Protein AF-A0A8H5HHV2-F1 (afdb_monomer_lite)

Structure (mmCIF, N/CA/C/O backbone):
data_AF-A0A8H5HHV2-F1
#
_entry.id   AF-A0A8H5HHV2-F1
#
loop_
_atom_site.group_PDB
_atom_site.id
_atom_site.type_symbol
_atom_site.label_atom_id
_atom_site.label_alt_id
_atom_site.label_comp_id
_atom_site.label_asym_id
_atom_site.label_entity_id
_atom_site.label_seq_id
_atom_site.pdbx_PDB_ins_code
_atom_site.Cartn_x
_atom_site.Cartn_y
_atom_site.Cartn_z
_atom_site.occupancy
_atom_site.B_iso_or_equiv
_atom_site.auth_seq_id
_atom_site.auth_comp_id
_atom_site.auth_asym_id
_atom_site.auth_atom_id
_atom_site.pdbx_PDB_model_num
ATOM 1 N N . MET A 1 1 ? 8.565 -45.798 31.309 1.00 40.72 1 MET A N 1
ATOM 2 C CA . MET A 1 1 ? 9.729 -45.161 31.965 1.00 40.72 1 MET A CA 1
ATOM 3 C C . MET A 1 1 ? 9.554 -43.667 31.812 1.00 40.72 1 MET A C 1
ATOM 5 O O . MET A 1 1 ? 9.226 -43.253 30.709 1.00 40.72 1 MET A O 1
ATOM 9 N N . SER A 1 2 ? 9.703 -42.883 32.877 1.00 43.25 2 SER A N 1
ATOM 10 C CA . SER A 1 2 ? 9.608 -41.423 32.779 1.00 43.25 2 SER A CA 1
ATOM 11 C C . SER A 1 2 ? 10.854 -40.890 32.076 1.00 43.25 2 SER A C 1
ATOM 13 O O . SER A 1 2 ? 11.963 -41.105 32.559 1.00 43.25 2 SER A O 1
ATOM 15 N N . SER A 1 3 ? 10.687 -40.234 30.930 1.00 54.88 3 SER A N 1
ATOM 16 C CA . SER A 1 3 ? 11.773 -39.514 30.270 1.00 54.88 3 SER A CA 1
ATOM 17 C C . SER A 1 3 ? 12.154 -38.304 31.120 1.00 54.88 3 SER A C 1
ATOM 19 O O . SER A 1 3 ? 11.326 -37.414 31.320 1.00 54.88 3 SER A O 1
ATOM 21 N N . ASN A 1 4 ? 13.395 -38.261 31.607 1.00 52.12 4 ASN A N 1
ATOM 22 C CA . ASN A 1 4 ? 13.948 -37.071 32.248 1.00 52.12 4 ASN A CA 1
ATOM 23 C C . ASN A 1 4 ? 14.129 -35.984 31.181 1.00 52.12 4 ASN A C 1
ATOM 25 O O . ASN A 1 4 ? 15.183 -35.909 30.556 1.00 52.12 4 ASN A O 1
ATOM 29 N N . THR A 1 5 ? 13.097 -35.170 30.954 1.00 78.81 5 THR A N 1
ATOM 30 C CA . THR A 1 5 ? 13.214 -33.949 30.149 1.00 78.81 5 THR A CA 1
ATOM 31 C C . THR A 1 5 ? 14.267 -33.056 30.786 1.00 78.81 5 THR A C 1
ATOM 33 O O . THR A 1 5 ? 14.165 -32.743 31.976 1.00 78.81 5 THR A O 1
ATOM 36 N N . THR A 1 6 ? 15.273 -32.661 30.016 1.00 93.12 6 THR A N 1
ATOM 37 C CA . THR A 1 6 ? 16.315 -31.750 30.482 1.00 93.12 6 THR A CA 1
ATOM 38 C C . THR A 1 6 ? 15.726 -30.368 30.770 1.00 93.12 6 THR A C 1
ATOM 40 O O . THR A 1 6 ? 14.624 -30.028 30.326 1.00 93.12 6 THR A O 1
ATOM 43 N N . LEU A 1 7 ? 16.465 -29.547 31.522 1.00 94.75 7 LEU A N 1
ATOM 44 C CA . LEU A 1 7 ? 16.077 -28.155 31.745 1.00 94.75 7 LEU A CA 1
ATOM 45 C C . LEU A 1 7 ? 15.970 -27.395 30.410 1.00 94.75 7 LEU A C 1
ATOM 47 O O . LEU A 1 7 ? 15.034 -26.621 30.222 1.00 94.75 7 LEU A O 1
ATOM 51 N N . PHE A 1 8 ? 16.872 -27.695 29.471 1.00 96.31 8 PHE A N 1
ATOM 52 C CA . PHE A 1 8 ? 16.849 -27.174 28.109 1.00 96.31 8 PHE A CA 1
ATOM 53 C C . PHE A 1 8 ? 15.566 -27.567 27.356 1.00 96.31 8 PHE A C 1
ATOM 55 O O . PHE A 1 8 ? 14.866 -26.675 26.891 1.00 96.31 8 PHE A O 1
ATOM 62 N N . ASP A 1 9 ? 15.174 -28.850 27.333 1.00 96.12 9 ASP A N 1
ATOM 63 C CA . ASP A 1 9 ? 13.928 -29.296 26.667 1.00 96.12 9 ASP A CA 1
ATOM 64 C C . ASP A 1 9 ? 12.669 -28.614 27.233 1.00 96.12 9 ASP A C 1
ATOM 66 O O . ASP A 1 9 ? 11.657 -28.471 26.545 1.00 96.12 9 ASP A O 1
ATOM 70 N N . SER A 1 10 ? 12.704 -28.262 28.523 1.00 96.69 10 SER A N 1
ATOM 71 C CA . SER A 1 10 ? 11.611 -27.579 29.218 1.00 96.69 10 SER A CA 1
ATOM 72 C C . SER A 1 10 ? 11.512 -26.113 28.798 1.00 96.69 10 SER A C 1
ATOM 74 O O . SER A 1 10 ? 10.431 -25.652 28.451 1.00 96.69 10 SER A O 1
ATOM 76 N N . LEU A 1 11 ? 12.646 -25.404 28.759 1.00 96.75 11 LEU A N 1
ATOM 77 C CA . LEU A 1 11 ? 12.704 -23.988 28.386 1.00 96.75 11 LEU A CA 1
ATOM 78 C C . LEU A 1 11 ? 12.550 -23.780 26.871 1.00 96.75 11 LEU A C 1
ATOM 80 O O . LEU A 1 11 ? 11.895 -22.831 26.454 1.00 96.75 11 LEU A O 1
ATOM 84 N N . GLN A 1 12 ? 13.066 -24.688 26.037 1.00 96.62 12 GLN A N 1
ATOM 85 C CA . GLN A 1 12 ? 12.875 -24.642 24.583 1.00 96.62 12 GLN A CA 1
ATOM 86 C C . GLN A 1 12 ? 11.387 -24.755 24.209 1.00 96.62 12 GLN A C 1
ATOM 88 O O . GLN A 1 12 ? 10.926 -24.054 23.315 1.00 96.62 12 GLN A O 1
ATOM 93 N N . ARG A 1 13 ? 10.609 -25.569 24.938 1.00 96.06 13 ARG A N 1
ATOM 94 C CA . ARG A 1 13 ? 9.141 -25.640 24.798 1.00 96.06 13 ARG A CA 1
ATOM 95 C C . ARG A 1 13 ? 8.378 -24.475 25.443 1.00 96.06 13 ARG A C 1
ATOM 97 O O . ARG A 1 13 ? 7.168 -24.397 25.263 1.00 96.06 13 ARG A O 1
ATOM 104 N N . GLU A 1 14 ? 9.049 -23.610 26.202 1.00 96.81 14 GLU A N 1
ATOM 105 C CA . GLU A 1 14 ? 8.448 -22.457 26.891 1.00 96.81 14 GLU A CA 1
ATOM 106 C C . GLU A 1 14 ? 8.729 -21.130 26.150 1.00 96.81 14 GLU A C 1
ATOM 108 O O . GLU A 1 14 ? 7.919 -20.214 26.247 1.00 96.81 14 GLU A O 1
ATOM 113 N N . PHE A 1 15 ? 9.832 -21.033 25.386 1.00 96.88 15 PHE A N 1
ATOM 114 C CA . PHE A 1 15 ? 10.319 -19.769 24.795 1.00 96.88 15 PHE A CA 1
ATOM 115 C C . PHE A 1 15 ? 10.687 -19.801 23.295 1.00 96.88 15 PHE A C 1
ATOM 117 O O . PHE A 1 15 ? 11.024 -18.753 22.741 1.00 96.88 15 PHE A O 1
ATOM 124 N N . CYS A 1 16 ? 10.620 -20.949 22.615 1.00 93.38 16 CYS A N 1
ATOM 125 C CA . CYS A 1 16 ? 10.738 -21.029 21.151 1.00 93.38 16 CYS A CA 1
ATOM 126 C C . CYS A 1 16 ? 9.335 -21.200 20.525 1.00 93.38 16 CYS A C 1
ATOM 128 O O . CYS A 1 16 ? 8.526 -21.930 21.100 1.00 93.38 16 CYS A O 1
ATOM 130 N N . PRO A 1 17 ? 9.023 -20.594 19.359 1.00 88.81 17 PRO A N 1
ATOM 131 C CA . PRO A 1 17 ? 9.924 -19.884 18.443 1.00 88.81 17 PRO A CA 1
ATOM 132 C C . PRO A 1 17 ? 10.346 -18.421 18.746 1.00 88.81 17 PRO A C 1
ATOM 134 O O . PRO A 1 17 ? 11.294 -18.012 18.079 1.00 88.81 17 PRO A O 1
ATOM 137 N N . PRO A 1 18 ? 9.769 -17.627 19.684 1.00 88.88 18 PRO A N 1
ATOM 138 C CA . PRO A 1 18 ? 10.174 -16.219 19.873 1.00 88.88 18 PRO A CA 1
ATOM 139 C C . PRO A 1 18 ? 11.671 -15.980 20.123 1.00 88.88 18 PRO A C 1
ATOM 141 O O . PRO A 1 18 ? 12.207 -14.944 19.731 1.00 88.88 18 PRO A O 1
ATOM 144 N N . LEU A 1 19 ? 12.360 -16.930 20.763 1.00 93.50 19 LEU A N 1
ATOM 145 C CA . LEU A 1 19 ? 13.810 -16.909 20.960 1.00 93.50 19 LEU A CA 1
ATOM 146 C C . LEU A 1 19 ? 14.481 -18.107 20.283 1.00 93.50 19 LEU A C 1
ATOM 148 O O . LEU A 1 19 ? 13.958 -19.222 20.301 1.00 93.50 19 LEU A O 1
ATOM 152 N N . ASP A 1 20 ? 15.687 -17.900 19.751 1.00 95.25 20 ASP A N 1
ATOM 153 C CA . ASP A 1 20 ? 16.501 -18.992 19.218 1.00 95.25 20 ASP A CA 1
ATOM 154 C C . ASP A 1 20 ? 16.976 -19.931 20.343 1.00 95.25 20 ASP A C 1
ATOM 156 O O . ASP A 1 20 ? 17.550 -19.519 21.355 1.00 95.25 20 ASP A O 1
ATOM 160 N N . SER A 1 21 ? 16.802 -21.228 20.101 1.00 95.62 21 SER A N 1
ATOM 161 C CA . SER A 1 21 ? 17.436 -22.336 20.813 1.00 95.62 21 SER A CA 1
ATOM 162 C C . SER A 1 21 ? 18.928 -22.131 21.133 1.00 95.62 21 SER A C 1
ATOM 164 O O . SER A 1 21 ? 19.369 -22.530 22.212 1.00 95.62 21 SER A O 1
ATOM 166 N N . SER A 1 22 ? 19.707 -21.485 20.253 1.00 93.94 22 SER A N 1
ATOM 167 C CA . SER A 1 22 ? 21.133 -21.216 20.487 1.00 93.94 22 SER A CA 1
ATOM 168 C C . SER A 1 22 ? 21.368 -20.179 21.595 1.00 93.94 22 SER A C 1
ATOM 170 O O . SER A 1 22 ? 22.299 -20.328 22.390 1.00 93.94 22 SER A O 1
ATOM 172 N N . LEU A 1 23 ? 20.481 -19.184 21.719 1.00 95.81 23 LEU A N 1
ATOM 173 C CA . LEU A 1 23 ? 20.506 -18.192 22.795 1.00 95.81 23 LEU A CA 1
ATOM 174 C C . LEU A 1 23 ? 20.124 -18.832 24.135 1.00 95.81 23 LEU A C 1
ATOM 176 O O . LEU A 1 23 ? 20.791 -18.582 25.139 1.00 95.81 23 LEU A O 1
ATOM 180 N N . LEU A 1 24 ? 19.109 -19.708 24.147 1.00 96.81 24 LEU A N 1
ATOM 181 C CA . LEU A 1 24 ? 18.786 -20.515 25.329 1.00 96.81 24 LEU A CA 1
ATOM 182 C C . LEU A 1 24 ? 19.975 -21.390 25.750 1.00 96.81 24 LEU A C 1
ATOM 184 O O . LEU A 1 24 ? 20.299 -21.438 26.934 1.00 96.81 24 LEU A O 1
ATOM 188 N N . ALA A 1 25 ? 20.641 -22.056 24.802 1.00 95.81 25 ALA A N 1
ATOM 189 C CA . ALA A 1 25 ? 21.790 -22.912 25.090 1.00 95.81 25 ALA A CA 1
ATOM 190 C C . ALA A 1 25 ? 22.965 -22.119 25.689 1.00 95.81 25 ALA A C 1
ATOM 192 O O . ALA A 1 25 ? 23.579 -22.577 26.650 1.00 95.81 25 ALA A O 1
ATOM 193 N N . ALA A 1 26 ? 23.245 -20.917 25.171 1.00 96.06 26 ALA A N 1
ATOM 194 C CA . ALA A 1 26 ? 24.283 -20.035 25.704 1.00 96.06 26 ALA A CA 1
ATOM 195 C C . ALA A 1 26 ? 23.963 -19.554 27.132 1.00 96.06 26 ALA A C 1
ATOM 197 O O . ALA A 1 26 ? 24.782 -19.723 28.033 1.00 96.06 26 ALA A O 1
ATOM 198 N N . LEU A 1 27 ? 22.753 -19.030 27.364 1.00 96.75 27 LEU A N 1
ATOM 199 C CA . LEU A 1 27 ? 22.321 -18.550 28.685 1.00 96.75 27 LEU A CA 1
ATOM 200 C C . LEU A 1 27 ? 22.264 -19.669 29.737 1.00 96.75 27 LEU A C 1
ATOM 202 O O . LEU A 1 27 ? 22.476 -19.419 30.923 1.00 96.75 27 LEU A O 1
ATOM 206 N N . LEU A 1 28 ? 21.980 -20.903 29.315 1.00 96.69 28 LEU A N 1
ATOM 207 C CA . LEU A 1 28 ? 21.966 -22.069 30.193 1.00 96.69 28 LEU A CA 1
ATOM 208 C C . LEU A 1 28 ? 23.393 -22.558 30.496 1.00 96.69 28 LEU A C 1
ATOM 210 O O . LEU A 1 28 ? 23.693 -22.840 31.653 1.00 96.69 28 LEU A O 1
ATOM 214 N N . ALA A 1 29 ? 24.303 -22.549 29.515 1.00 95.38 29 ALA A N 1
ATOM 215 C CA . ALA A 1 29 ? 25.720 -22.861 29.722 1.00 95.38 29 ALA A CA 1
ATOM 216 C C . ALA A 1 29 ? 26.430 -21.862 30.661 1.00 95.38 29 ALA A C 1
ATOM 218 O O . ALA A 1 29 ? 27.245 -22.281 31.486 1.00 95.38 29 ALA A O 1
ATOM 219 N N . ASP A 1 30 ? 26.079 -20.572 30.597 1.00 95.56 30 ASP A N 1
ATOM 220 C CA . ASP A 1 30 ? 26.558 -19.525 31.520 1.00 95.56 30 ASP A CA 1
ATOM 221 C C . ASP A 1 30 ? 26.060 -19.718 32.970 1.00 95.56 30 ASP A C 1
ATOM 223 O O . ASP A 1 30 ? 26.659 -19.189 33.908 1.00 95.56 30 ASP A O 1
ATOM 227 N N . LEU A 1 31 ? 24.975 -20.476 33.180 1.00 95.25 31 LEU A N 1
ATOM 228 C CA . LEU A 1 31 ? 24.437 -20.811 34.507 1.00 95.25 31 LEU A CA 1
ATOM 229 C C . LEU A 1 31 ? 24.874 -22.191 35.012 1.00 95.25 31 LEU A C 1
ATOM 231 O O . LEU A 1 31 ? 24.926 -22.399 36.226 1.00 95.25 31 LEU A O 1
ATOM 235 N N . GLU A 1 32 ? 25.193 -23.113 34.102 1.00 95.69 32 GLU A N 1
ATOM 236 C CA . GLU A 1 32 ? 25.788 -24.416 34.414 1.00 95.69 32 GLU A CA 1
ATOM 237 C C . GLU A 1 32 ? 27.311 -24.347 34.629 1.00 95.69 32 GLU A C 1
ATOM 239 O O . GLU A 1 32 ? 27.892 -25.309 35.124 1.00 95.69 32 GLU A O 1
ATOM 244 N N . SER A 1 33 ? 27.966 -23.222 34.318 1.00 94.88 33 SER A N 1
ATOM 245 C CA . SER A 1 33 ? 29.416 -23.028 34.477 1.00 94.88 33 SER A CA 1
ATOM 246 C C . SER A 1 33 ? 29.751 -22.045 35.602 1.00 94.88 33 SER A C 1
ATOM 248 O O . SER A 1 33 ? 29.230 -20.933 35.641 1.00 94.88 33 SER A O 1
ATOM 250 N N . ASP A 1 34 ? 30.677 -22.400 36.497 1.00 91.56 34 ASP A N 1
ATOM 251 C CA . ASP A 1 34 ? 31.247 -21.428 37.439 1.00 91.56 34 ASP A CA 1
ATOM 252 C C . ASP A 1 34 ? 32.369 -20.571 36.817 1.00 91.56 34 ASP A C 1
ATOM 254 O O . ASP A 1 34 ? 32.864 -20.827 35.718 1.00 91.56 34 ASP A O 1
ATOM 258 N N . ALA A 1 35 ? 32.831 -19.555 37.554 1.00 88.88 35 ALA A N 1
ATOM 259 C CA . ALA A 1 35 ? 33.922 -18.667 37.131 1.00 88.88 35 ALA A CA 1
ATOM 260 C C . ALA A 1 35 ? 35.310 -19.355 37.040 1.00 88.88 35 ALA A C 1
ATOM 262 O O . ALA A 1 35 ? 36.331 -18.682 36.865 1.00 88.88 35 ALA A O 1
ATOM 263 N N . GLN A 1 36 ? 35.370 -20.675 37.221 1.00 90.19 36 GLN A N 1
ATOM 264 C CA . GLN A 1 36 ? 36.539 -21.538 37.067 1.00 90.19 36 GLN A CA 1
ATOM 265 C C . GLN A 1 36 ? 36.318 -22.627 35.989 1.00 90.19 36 GLN A C 1
ATOM 267 O O . GLN A 1 36 ? 37.250 -23.377 35.702 1.00 90.19 36 GLN A O 1
ATOM 272 N N . GLY A 1 37 ? 35.137 -22.688 35.357 1.00 88.31 37 GLY A N 1
ATOM 273 C CA . GLY A 1 37 ? 34.774 -23.665 34.327 1.00 88.31 37 GLY A CA 1
ATOM 274 C C . GLY A 1 37 ? 34.293 -25.021 34.857 1.00 88.31 37 GLY A C 1
ATOM 275 O O . GLY A 1 37 ? 34.270 -25.988 34.096 1.00 88.31 37 GLY A O 1
ATOM 276 N N . ASN A 1 38 ? 33.933 -25.131 36.141 1.00 91.44 38 ASN A N 1
ATOM 277 C CA . ASN A 1 38 ? 33.337 -26.351 36.690 1.00 91.44 38 ASN A CA 1
ATOM 278 C C . ASN A 1 38 ? 31.828 -26.389 36.421 1.00 91.44 38 ASN A C 1
ATOM 280 O O . ASN A 1 38 ? 31.151 -25.367 36.537 1.00 91.44 38 ASN A O 1
ATOM 284 N N . VAL A 1 39 ? 31.300 -27.586 36.148 1.00 93.31 39 VAL A N 1
ATOM 285 C CA . VAL A 1 39 ? 29.857 -27.799 35.973 1.00 93.31 39 VAL A CA 1
ATOM 286 C C . VAL A 1 39 ? 29.149 -27.738 37.330 1.00 93.31 39 VAL A C 1
ATOM 288 O O . VAL A 1 39 ? 29.390 -28.578 38.202 1.00 93.31 39 VAL A O 1
ATOM 291 N N . ILE A 1 40 ? 28.258 -26.764 37.501 1.00 95.38 40 ILE A N 1
ATOM 292 C CA . ILE A 1 40 ? 27.390 -26.583 38.667 1.00 95.38 40 ILE A CA 1
ATOM 293 C C . ILE A 1 40 ? 25.935 -26.798 38.245 1.00 95.38 40 ILE A C 1
ATOM 295 O O . ILE A 1 40 ? 25.490 -26.295 37.222 1.00 95.38 40 ILE A O 1
ATOM 299 N N . VAL A 1 41 ? 25.160 -27.518 39.062 1.00 95.06 41 VAL A N 1
ATOM 300 C CA . VAL A 1 41 ? 23.707 -27.636 38.861 1.00 95.06 41 VAL A CA 1
ATOM 301 C C . VAL A 1 41 ? 23.048 -26.291 39.208 1.00 95.06 41 VAL A C 1
ATOM 303 O O . VAL A 1 41 ? 23.170 -25.870 40.366 1.00 95.06 41 VAL A O 1
ATOM 306 N N . PRO A 1 42 ? 22.336 -25.620 38.279 1.00 95.69 42 PRO A N 1
ATOM 307 C CA . PRO A 1 42 ? 21.739 -24.314 38.537 1.00 95.69 42 PRO A CA 1
ATOM 308 C C . PRO A 1 42 ? 20.755 -24.369 39.707 1.00 95.69 42 PRO A C 1
ATOM 310 O O . PRO A 1 42 ? 19.912 -25.266 39.795 1.00 95.69 42 PRO A O 1
ATOM 313 N N . THR A 1 43 ? 20.838 -23.407 40.628 1.00 96.44 43 THR A N 1
ATOM 314 C CA . THR A 1 43 ? 19.876 -23.353 41.736 1.00 96.44 43 THR A CA 1
ATOM 315 C C . THR A 1 43 ? 18.485 -22.970 41.216 1.00 96.44 43 THR A C 1
ATOM 317 O O . THR A 1 43 ? 18.394 -22.195 40.263 1.00 96.44 43 THR A O 1
ATOM 320 N N . PRO A 1 44 ? 17.379 -23.414 41.851 1.00 95.94 44 PRO A N 1
ATOM 321 C CA . PRO A 1 44 ? 16.028 -23.079 41.391 1.00 95.94 44 PRO A CA 1
ATOM 322 C C . PRO A 1 44 ? 15.789 -21.575 41.197 1.00 95.94 44 PRO A C 1
ATOM 324 O O . PRO A 1 44 ? 15.126 -21.183 40.249 1.00 95.94 44 PRO A O 1
ATOM 327 N N . ARG A 1 45 ? 16.418 -20.722 42.020 1.00 94.44 45 ARG A N 1
ATOM 328 C CA . ARG A 1 45 ? 16.350 -19.261 41.852 1.00 94.44 45 ARG A CA 1
ATOM 329 C C . ARG A 1 45 ? 17.009 -18.770 40.567 1.00 94.44 45 ARG A C 1
ATOM 331 O O . ARG A 1 45 ? 16.430 -17.926 39.910 1.00 94.44 45 ARG A O 1
ATOM 338 N N . GLN A 1 46 ? 18.165 -19.316 40.185 1.00 95.06 46 GLN A N 1
ATOM 339 C CA . GLN A 1 46 ? 18.800 -18.979 38.904 1.00 95.06 46 GLN A CA 1
ATOM 340 C C . GLN A 1 46 ? 17.940 -19.424 37.714 1.00 95.06 46 GLN A C 1
ATOM 342 O O . GLN A 1 46 ? 17.934 -18.753 36.690 1.00 95.06 46 GLN A O 1
ATOM 347 N N . ILE A 1 47 ? 17.193 -20.524 37.854 1.00 97.06 47 ILE A N 1
ATOM 348 C CA . ILE A 1 47 ? 16.246 -21.000 36.834 1.00 97.06 47 ILE A CA 1
ATOM 349 C C . ILE A 1 47 ? 15.027 -20.065 36.742 1.00 97.06 47 ILE A C 1
ATOM 351 O O . ILE A 1 47 ? 14.584 -19.744 35.641 1.00 97.06 47 ILE A O 1
ATOM 355 N N . ASP A 1 48 ? 14.507 -19.590 37.875 1.00 96.38 48 ASP A N 1
ATOM 356 C CA . ASP A 1 48 ? 13.406 -18.619 37.912 1.00 96.38 48 ASP A CA 1
ATOM 357 C C . ASP A 1 48 ? 13.846 -17.232 37.390 1.00 96.38 48 ASP A C 1
ATOM 359 O O . ASP A 1 48 ? 13.134 -16.615 36.599 1.00 96.38 48 ASP A O 1
ATOM 363 N N . ASP A 1 49 ? 15.045 -16.765 37.757 1.00 96.06 49 ASP A N 1
ATOM 364 C CA . ASP A 1 49 ? 15.653 -15.526 37.247 1.00 96.06 49 ASP A CA 1
ATOM 365 C C . ASP A 1 49 ? 15.940 -15.623 35.728 1.00 96.06 49 ASP A C 1
ATOM 367 O O . ASP A 1 49 ? 15.698 -14.666 34.982 1.00 96.06 49 ASP A O 1
ATOM 371 N N . LEU A 1 50 ? 16.381 -16.792 35.236 1.00 97.31 50 LEU A N 1
ATOM 372 C CA . LEU A 1 50 ? 16.508 -17.082 33.801 1.00 97.31 50 LEU A CA 1
ATOM 373 C C . LEU A 1 50 ? 15.148 -17.006 33.098 1.00 97.31 50 LEU A C 1
ATOM 375 O O . LEU A 1 50 ? 15.045 -16.333 32.078 1.00 97.31 50 LEU A O 1
ATOM 379 N N . ARG A 1 51 ? 14.095 -17.632 33.643 1.00 97.62 51 ARG A N 1
ATOM 380 C CA . ARG A 1 51 ? 12.735 -17.544 33.080 1.00 97.62 51 ARG A CA 1
ATOM 381 C C . ARG A 1 51 ? 12.238 -16.110 32.976 1.00 97.62 51 ARG A C 1
ATOM 383 O O . ARG A 1 51 ? 11.666 -15.755 31.954 1.00 97.62 51 ARG A O 1
ATOM 390 N N . ILE A 1 52 ? 12.459 -15.286 34.001 1.00 97.12 52 ILE A N 1
ATOM 391 C CA . ILE A 1 52 ? 12.094 -13.860 33.968 1.00 97.12 52 ILE A CA 1
ATOM 392 C C . ILE A 1 52 ? 12.838 -13.145 32.830 1.00 97.12 52 ILE A C 1
ATOM 394 O O . ILE A 1 52 ? 12.234 -12.370 32.092 1.00 97.12 52 ILE A O 1
ATOM 398 N N . THR A 1 53 ? 14.126 -13.449 32.648 1.00 96.69 53 THR A N 1
ATOM 399 C CA . THR A 1 53 ? 14.958 -12.875 31.578 1.00 96.69 53 THR A CA 1
ATOM 400 C C . THR A 1 53 ? 14.494 -13.328 30.187 1.00 96.69 53 THR A C 1
ATOM 402 O O . THR A 1 53 ? 14.393 -12.508 29.279 1.00 96.69 53 THR A O 1
ATOM 405 N N . LEU A 1 54 ? 14.147 -14.608 30.016 1.00 97.19 54 LEU A N 1
ATOM 406 C CA . LEU A 1 54 ? 13.607 -15.150 28.763 1.00 97.19 54 LEU A CA 1
ATOM 407 C C . LEU A 1 54 ? 12.203 -14.602 28.448 1.00 97.19 54 LEU A C 1
ATOM 409 O O . LEU A 1 54 ? 11.916 -14.325 27.287 1.00 97.19 54 LEU A O 1
ATOM 413 N N . TRP A 1 55 ? 11.354 -14.360 29.454 1.00 97.31 55 TRP A N 1
ATOM 414 C CA . TRP A 1 55 ? 10.065 -13.664 29.291 1.00 97.31 55 TRP A CA 1
ATOM 415 C C . TRP A 1 55 ? 10.229 -12.211 28.823 1.00 97.31 55 TRP A C 1
ATOM 417 O O . TRP A 1 55 ? 9.479 -11.752 27.967 1.00 97.31 55 TRP A O 1
ATOM 427 N N . GLU A 1 56 ? 11.210 -11.476 29.357 1.00 96.06 56 GLU A N 1
ATOM 428 C CA . GLU A 1 56 ? 11.469 -10.092 28.937 1.00 96.06 56 GLU A CA 1
ATOM 429 C C . GLU A 1 56 ? 12.105 -10.024 27.535 1.00 96.06 56 GLU A C 1
ATOM 431 O O . GLU A 1 56 ? 11.784 -9.119 26.766 1.00 96.06 56 GLU A O 1
ATOM 436 N N . LEU A 1 57 ? 12.941 -11.003 27.165 1.00 94.69 57 LEU A N 1
ATOM 437 C CA . LEU A 1 57 ? 13.520 -11.113 25.821 1.00 94.69 57 LEU A CA 1
ATOM 438 C C . LEU A 1 57 ? 12.500 -11.562 24.763 1.00 94.69 57 LEU A C 1
ATOM 440 O O . LEU A 1 57 ? 12.463 -10.968 23.690 1.00 94.69 57 LEU A O 1
ATOM 444 N N . SER A 1 58 ? 11.663 -12.567 25.048 1.00 96.06 58 SER A N 1
ATOM 445 C CA . SER A 1 58 ? 10.611 -13.020 24.117 1.00 96.06 58 SER A CA 1
ATOM 446 C C . SER A 1 58 ? 9.580 -11.920 23.873 1.00 96.06 58 SER A C 1
ATOM 448 O O . SER A 1 58 ? 9.319 -11.593 22.723 1.00 96.06 58 SER A O 1
ATOM 450 N N . SER A 1 59 ? 9.120 -11.228 24.922 1.00 93.25 59 SER A N 1
ATOM 451 C CA . SER A 1 59 ? 8.224 -10.073 24.768 1.00 93.25 59 SER A CA 1
ATOM 452 C C . SER A 1 59 ? 8.823 -8.941 23.919 1.00 93.25 59 SER A C 1
ATOM 454 O O . SER A 1 59 ? 8.072 -8.234 23.252 1.00 93.25 59 SER A O 1
ATOM 456 N N . GLN A 1 60 ? 10.148 -8.743 23.933 1.00 91.94 60 GLN A N 1
ATOM 457 C CA . GLN A 1 60 ? 10.822 -7.769 23.060 1.00 91.94 60 GLN A CA 1
ATOM 458 C C . GLN A 1 60 ? 10.979 -8.285 21.625 1.00 91.94 60 GLN A C 1
ATOM 460 O O . GLN A 1 60 ? 10.851 -7.502 20.683 1.00 91.94 60 GLN A O 1
ATOM 465 N N . ALA A 1 61 ? 11.227 -9.586 21.446 1.00 89.38 61 ALA A N 1
ATOM 466 C CA . ALA A 1 61 ? 11.244 -10.220 20.132 1.00 89.38 61 ALA A CA 1
ATOM 467 C C . ALA A 1 61 ? 9.860 -10.112 19.469 1.00 89.38 61 ALA A C 1
ATOM 469 O O . ALA A 1 61 ? 9.769 -9.591 18.360 1.00 89.38 61 ALA A O 1
ATOM 470 N N . ASP A 1 62 ? 8.788 -10.462 20.180 1.00 87.44 62 ASP A N 1
ATOM 471 C CA . ASP A 1 62 ? 7.405 -10.358 19.704 1.00 87.44 62 ASP A CA 1
ATOM 472 C C . ASP A 1 62 ? 7.026 -8.908 19.341 1.00 87.44 62 ASP A C 1
ATOM 474 O O . ASP A 1 62 ? 6.489 -8.662 18.261 1.00 87.44 62 ASP A O 1
ATOM 478 N N . GLU A 1 63 ? 7.354 -7.916 20.187 1.00 81.38 63 GLU A N 1
ATOM 479 C CA . GLU A 1 63 ? 7.131 -6.495 19.861 1.00 81.38 63 GLU A CA 1
ATOM 480 C C . GLU A 1 63 ? 7.929 -6.043 18.623 1.00 81.38 63 GLU A C 1
ATOM 482 O O . GLU A 1 63 ? 7.399 -5.300 17.792 1.00 81.38 63 GLU A O 1
ATOM 487 N N . SER A 1 64 ? 9.177 -6.501 18.457 1.00 77.31 64 SER A N 1
ATOM 488 C CA . SER A 1 64 ? 9.974 -6.187 17.263 1.00 77.31 64 SER A CA 1
ATOM 489 C C . SER A 1 64 ? 9.417 -6.839 15.996 1.00 77.31 64 SER A C 1
ATOM 491 O O . SER A 1 64 ? 9.256 -6.145 14.994 1.00 77.31 64 SER A O 1
ATOM 493 N N . GLN A 1 65 ? 9.028 -8.117 16.050 1.00 75.25 65 GLN A N 1
ATOM 494 C CA . GLN A 1 65 ? 8.443 -8.817 14.909 1.00 75.25 65 GLN A CA 1
ATOM 495 C C . GLN A 1 65 ? 7.097 -8.207 14.531 1.00 75.25 65 GLN A C 1
ATOM 497 O O . GLN A 1 65 ? 6.871 -7.956 13.356 1.00 75.25 65 GLN A O 1
ATOM 502 N N . LEU A 1 66 ? 6.226 -7.870 15.486 1.00 66.56 66 LEU A N 1
ATOM 503 C CA . LEU A 1 66 ? 4.967 -7.176 15.189 1.00 66.56 66 LEU A CA 1
ATOM 504 C C . LEU A 1 66 ? 5.193 -5.779 14.586 1.00 66.56 66 LEU A C 1
ATOM 506 O O . LEU A 1 66 ? 4.412 -5.346 13.734 1.00 66.56 66 LEU A O 1
ATOM 510 N N . SER A 1 67 ? 6.267 -5.081 14.972 1.00 60.66 67 SER A N 1
ATOM 511 C CA . SER A 1 67 ? 6.648 -3.811 14.343 1.00 60.66 67 SER A CA 1
ATOM 512 C C . SER A 1 67 ? 7.191 -3.996 12.922 1.00 60.66 67 SER A C 1
ATOM 514 O O . SER A 1 67 ? 6.869 -3.185 12.059 1.00 60.66 67 SER A O 1
ATOM 516 N N . GLU A 1 68 ? 7.979 -5.039 12.653 1.00 54.69 68 GLU A N 1
ATOM 517 C CA . GLU A 1 68 ? 8.502 -5.328 11.309 1.00 54.69 68 GLU A CA 1
ATOM 518 C C . GLU A 1 68 ? 7.413 -5.908 10.390 1.00 54.69 68 GLU A C 1
ATOM 520 O O . GLU A 1 68 ? 7.279 -5.464 9.253 1.00 54.69 68 GLU A O 1
ATOM 525 N N . PHE A 1 69 ? 6.533 -6.783 10.887 1.00 47.72 69 PHE A N 1
ATOM 526 C CA . PHE A 1 69 ? 5.335 -7.237 10.168 1.00 47.72 69 PHE A CA 1
ATOM 527 C C . PHE A 1 69 ? 4.371 -6.088 9.845 1.00 47.72 69 PHE A C 1
ATOM 529 O O . PHE A 1 69 ? 3.711 -6.136 8.810 1.00 47.72 69 PHE A O 1
ATOM 536 N N . SER A 1 70 ? 4.328 -5.024 10.655 1.00 46.22 70 SER A N 1
ATOM 537 C CA . SER A 1 70 ? 3.552 -3.815 10.331 1.00 46.22 70 SER A CA 1
ATOM 538 C C . SER A 1 70 ? 4.118 -3.031 9.133 1.00 46.22 70 SER A C 1
ATOM 540 O O . SER A 1 70 ? 3.349 -2.368 8.440 1.00 46.22 70 SER A O 1
ATOM 542 N N . ASP A 1 71 ? 5.425 -3.129 8.857 1.00 40.50 71 ASP A N 1
ATOM 543 C CA . ASP A 1 71 ? 6.066 -2.578 7.648 1.00 40.50 71 ASP A CA 1
ATOM 544 C C . ASP A 1 71 ? 6.102 -3.596 6.478 1.00 40.50 71 ASP A C 1
ATOM 546 O O . ASP A 1 71 ? 6.185 -3.191 5.315 1.00 40.50 71 ASP A O 1
ATOM 550 N N . LEU A 1 72 ? 6.007 -4.907 6.754 1.00 38.03 72 LEU A N 1
ATOM 551 C CA . LEU A 1 72 ? 6.051 -5.996 5.760 1.00 38.03 72 LEU A CA 1
ATOM 552 C C . LEU A 1 72 ? 4.673 -6.473 5.261 1.00 38.03 72 LEU A C 1
ATOM 554 O O . LEU A 1 72 ? 4.597 -7.054 4.181 1.00 38.03 72 LEU A O 1
ATOM 558 N N . GLN A 1 73 ? 3.563 -6.187 5.954 1.00 38.81 73 GLN A N 1
ATOM 559 C CA . GLN A 1 73 ? 2.204 -6.551 5.498 1.00 38.81 73 GLN A CA 1
ATOM 560 C C . GLN A 1 73 ? 1.738 -5.831 4.210 1.00 38.81 73 GLN A C 1
ATOM 562 O O . GLN A 1 73 ? 0.622 -6.060 3.745 1.00 38.81 73 GLN A O 1
ATOM 567 N N . LEU A 1 74 ? 2.584 -4.991 3.602 1.00 40.84 74 LEU A N 1
ATOM 568 C CA . LEU A 1 74 ? 2.375 -4.405 2.272 1.00 40.84 74 LEU A CA 1
ATOM 569 C C . LEU A 1 74 ? 3.407 -4.849 1.218 1.00 40.84 74 LEU A C 1
ATOM 571 O O . LEU A 1 74 ? 3.300 -4.428 0.069 1.00 40.84 74 LEU A O 1
ATOM 575 N N . THR A 1 75 ? 4.371 -5.712 1.559 1.00 35.56 75 THR A N 1
ATOM 576 C CA . THR A 1 75 ? 5.269 -6.346 0.578 1.00 35.56 75 THR A CA 1
ATOM 577 C C . THR A 1 75 ? 4.752 -7.732 0.209 1.00 35.56 75 THR A C 1
ATOM 579 O O . THR A 1 75 ? 4.676 -8.614 1.061 1.00 35.56 75 THR A O 1
ATOM 582 N N . SER A 1 76 ? 4.408 -7.943 -1.064 1.00 35.59 76 SER A N 1
ATOM 583 C CA . SER A 1 76 ? 3.999 -9.261 -1.566 1.00 35.59 76 SER A CA 1
ATOM 584 C C . SER A 1 76 ? 5.132 -10.283 -1.466 1.00 35.59 76 SER A C 1
ATOM 586 O O . SER A 1 76 ? 6.285 -9.942 -1.730 1.00 35.59 76 SER A O 1
ATOM 588 N N . THR A 1 77 ? 4.791 -11.544 -1.202 1.00 36.66 77 THR A N 1
ATOM 589 C CA . THR A 1 77 ? 5.720 -12.685 -1.218 1.00 36.66 77 THR A CA 1
ATOM 590 C C . THR A 1 77 ? 6.550 -12.739 -2.506 1.00 36.66 77 THR A C 1
ATOM 592 O O . THR A 1 77 ? 6.008 -12.959 -3.590 1.00 36.66 77 THR A O 1
ATOM 595 N N . THR A 1 78 ? 7.868 -12.586 -2.377 1.00 42.16 78 THR A N 1
ATOM 596 C CA . THR A 1 78 ? 8.856 -12.887 -3.425 1.00 42.16 78 THR A CA 1
ATOM 597 C C . THR A 1 78 ? 9.927 -13.795 -2.837 1.00 42.16 78 THR A C 1
ATOM 599 O O . THR A 1 78 ? 10.456 -13.474 -1.777 1.00 42.16 78 THR A O 1
ATOM 602 N N . ASP A 1 79 ? 10.242 -14.895 -3.519 1.00 36.56 79 ASP A N 1
ATOM 603 C CA . ASP A 1 79 ? 10.975 -16.043 -2.966 1.00 36.56 79 ASP A CA 1
ATOM 604 C C . ASP A 1 79 ? 12.315 -15.690 -2.297 1.00 36.56 79 ASP A C 1
ATOM 606 O O . ASP A 1 79 ? 13.289 -15.324 -2.971 1.00 36.56 79 ASP A O 1
ATOM 610 N N . ASP A 1 80 ? 12.405 -15.905 -0.980 1.00 35.03 80 ASP A N 1
ATOM 611 C CA . ASP A 1 80 ? 13.649 -15.752 -0.222 1.00 35.03 80 ASP A CA 1
ATOM 612 C C . ASP A 1 80 ? 14.599 -16.931 -0.503 1.00 35.03 80 ASP A C 1
ATOM 614 O O . ASP A 1 80 ? 14.707 -17.925 0.221 1.00 35.03 80 ASP A O 1
ATOM 618 N N . THR A 1 81 ? 15.279 -16.830 -1.646 1.00 37.88 81 THR A N 1
ATOM 619 C CA . THR A 1 81 ? 16.174 -17.857 -2.187 1.00 37.88 81 THR A CA 1
ATOM 620 C C . THR A 1 81 ? 17.472 -17.923 -1.374 1.00 37.88 81 THR A C 1
ATOM 622 O O . THR A 1 81 ? 18.516 -17.403 -1.776 1.00 37.88 81 THR A O 1
ATOM 625 N N . SER A 1 82 ? 17.431 -18.606 -0.230 1.00 37.62 82 SER A N 1
ATOM 626 C CA . SER A 1 82 ? 18.575 -18.866 0.658 1.00 37.62 82 SER A CA 1
ATOM 627 C C . SER A 1 82 ? 19.543 -19.938 0.112 1.00 37.62 82 SER A C 1
ATOM 629 O O . SER A 1 82 ? 19.979 -20.847 0.816 1.00 37.62 82 SER A O 1
ATOM 631 N N . SER A 1 83 ? 19.924 -19.836 -1.167 1.00 34.06 83 SER A N 1
ATOM 632 C CA . SER A 1 83 ? 20.826 -20.793 -1.820 1.00 34.06 83 SER A CA 1
ATOM 633 C C . SER A 1 83 ? 22.306 -20.484 -1.558 1.00 34.06 83 SER A C 1
ATOM 635 O O . SER A 1 83 ? 22.862 -19.520 -2.097 1.00 34.06 83 SER A O 1
ATOM 637 N N . THR A 1 84 ? 22.978 -21.353 -0.803 1.00 28.28 84 THR A N 1
ATOM 638 C CA . THR A 1 84 ? 24.445 -21.443 -0.756 1.00 28.28 84 THR A CA 1
ATOM 639 C C . THR A 1 84 ? 25.039 -21.742 -2.148 1.00 28.28 84 THR A C 1
ATOM 641 O O . THR A 1 84 ? 24.392 -22.385 -2.977 1.00 28.28 84 THR A O 1
ATOM 644 N N . PRO A 1 85 ? 26.269 -21.279 -2.451 1.00 41.16 85 PRO A N 1
ATOM 645 C CA . PRO A 1 85 ? 26.792 -21.283 -3.816 1.00 41.16 85 PRO A CA 1
ATOM 646 C C . PRO A 1 85 ? 27.517 -22.589 -4.178 1.00 41.16 85 PRO A C 1
ATOM 648 O O . PRO A 1 85 ? 28.749 -22.646 -4.133 1.00 41.16 85 PRO A O 1
ATOM 651 N N . ASP A 1 86 ? 26.775 -23.613 -4.601 1.00 29.09 86 ASP A N 1
ATOM 652 C CA . ASP A 1 86 ? 27.373 -24.816 -5.195 1.00 29.09 86 ASP A CA 1
ATOM 653 C C . ASP A 1 86 ? 27.540 -24.718 -6.722 1.00 29.09 86 ASP A C 1
ATOM 655 O O . ASP A 1 86 ? 26.691 -24.220 -7.464 1.00 29.09 86 ASP A O 1
ATOM 659 N N . PHE A 1 87 ? 28.696 -25.177 -7.202 1.00 36.19 87 PHE A N 1
ATOM 660 C CA . PHE A 1 87 ? 29.102 -25.088 -8.606 1.00 36.19 87 PHE A CA 1
ATOM 661 C C . PHE A 1 87 ? 28.513 -26.237 -9.429 1.00 36.19 87 PHE A C 1
ATOM 663 O O . PHE A 1 87 ? 28.809 -27.381 -9.114 1.00 36.19 87 PHE A O 1
ATOM 670 N N . TYR A 1 88 ? 27.925 -25.958 -10.601 1.00 31.38 88 TYR A N 1
ATOM 671 C CA . TYR A 1 88 ? 28.226 -26.747 -11.811 1.00 31.38 88 TYR A CA 1
ATOM 672 C C . TYR A 1 88 ? 28.084 -25.935 -13.111 1.00 31.38 88 TYR A C 1
ATOM 674 O O . TYR A 1 88 ? 27.186 -25.116 -13.281 1.00 31.38 88 TYR A O 1
ATOM 682 N N . ASN A 1 89 ? 29.010 -26.161 -14.051 1.00 35.78 89 ASN A N 1
ATOM 683 C CA . ASN A 1 89 ? 29.028 -25.526 -15.375 1.00 35.78 89 ASN A CA 1
ATOM 684 C C . ASN A 1 89 ? 28.135 -26.291 -16.368 1.00 35.78 89 ASN A C 1
ATOM 686 O O . ASN A 1 89 ? 28.322 -27.491 -16.547 1.00 35.78 89 ASN A O 1
ATOM 690 N N . GLY A 1 90 ? 27.258 -25.584 -17.094 1.00 28.23 90 GLY A N 1
ATOM 691 C CA . GLY A 1 90 ? 26.291 -26.184 -18.031 1.00 28.23 90 GLY A CA 1
ATOM 692 C C . GLY A 1 90 ? 26.041 -25.366 -19.305 1.00 28.23 90 GLY A C 1
ATOM 693 O O . GLY A 1 90 ? 24.898 -25.086 -19.652 1.00 28.23 90 GLY A O 1
ATOM 694 N N . ASN A 1 91 ? 27.095 -24.937 -20.009 1.00 32.69 91 ASN A N 1
ATOM 695 C CA . ASN A 1 91 ? 26.963 -24.126 -21.230 1.00 32.69 91 ASN A CA 1
ATOM 696 C C . ASN A 1 91 ? 26.257 -24.875 -22.379 1.00 32.69 91 ASN A C 1
ATOM 698 O O . ASN A 1 91 ? 26.906 -25.627 -23.103 1.00 32.69 91 ASN A O 1
ATOM 702 N N . THR A 1 92 ? 24.989 -24.557 -22.655 1.00 28.06 92 THR A N 1
ATOM 703 C CA . THR A 1 92 ? 24.396 -24.732 -23.995 1.00 28.06 92 THR A CA 1
ATOM 704 C C . THR A 1 92 ? 23.597 -23.491 -24.376 1.00 28.06 92 THR A C 1
ATOM 706 O O . THR A 1 92 ? 22.803 -22.988 -23.588 1.00 28.06 92 THR A O 1
ATOM 709 N N . ALA A 1 93 ? 23.806 -22.977 -25.589 1.00 27.58 93 ALA A N 1
ATOM 710 C CA . ALA A 1 93 ? 23.094 -21.810 -26.093 1.00 27.58 93 ALA A CA 1
ATOM 711 C C . ALA A 1 93 ? 22.615 -22.033 -27.528 1.00 27.58 93 ALA A C 1
ATOM 713 O O . ALA A 1 93 ? 23.417 -22.276 -28.430 1.00 27.58 93 ALA A O 1
ATOM 714 N N . THR A 1 94 ? 21.321 -21.843 -27.774 1.00 27.06 94 THR A N 1
ATOM 715 C CA . THR A 1 94 ? 20.821 -21.307 -29.049 1.00 27.06 94 THR A CA 1
ATOM 716 C C . THR A 1 94 ? 19.443 -20.678 -28.850 1.00 27.06 94 THR A C 1
ATOM 718 O O . THR A 1 94 ? 18.813 -20.865 -27.815 1.00 27.06 94 THR A O 1
ATOM 721 N N . SER A 1 95 ? 19.019 -19.839 -29.795 1.00 29.97 95 SER A N 1
ATOM 722 C CA . SER A 1 95 ? 17.911 -18.895 -29.610 1.00 29.97 95 SER A CA 1
ATOM 723 C C . SER A 1 95 ? 16.853 -18.988 -30.702 1.00 29.97 95 SER A C 1
ATOM 725 O O . SER A 1 95 ? 17.214 -18.954 -31.881 1.00 29.97 95 SER A O 1
ATOM 727 N N . SER A 1 96 ? 15.588 -18.847 -30.323 1.00 33.94 96 SER A N 1
ATOM 728 C CA . SER A 1 96 ? 14.549 -18.219 -31.147 1.00 33.94 96 SER A CA 1
ATOM 729 C C . SER A 1 96 ? 13.454 -17.648 -30.226 1.00 33.94 96 SER A C 1
ATOM 731 O O . SER A 1 96 ? 13.264 -18.174 -29.139 1.00 33.94 96 SER A O 1
ATOM 733 N N . SER A 1 97 ? 12.812 -16.535 -30.601 1.00 34.28 97 SER A N 1
ATOM 734 C CA . SER A 1 97 ? 11.624 -15.953 -29.935 1.00 34.28 97 SER A CA 1
ATOM 735 C C . SER A 1 97 ? 10.624 -15.386 -30.966 1.00 34.28 97 SER A C 1
ATOM 737 O O . SER A 1 97 ? 11.073 -14.580 -31.768 1.00 34.28 97 SER A O 1
ATOM 739 N N . LEU A 1 98 ? 9.340 -15.786 -30.975 1.00 40.69 98 LEU A N 1
ATOM 740 C CA . LEU A 1 98 ? 8.135 -15.118 -31.549 1.00 40.69 98 LEU A CA 1
ATOM 741 C C . LEU A 1 98 ? 7.011 -16.130 -31.886 1.00 40.69 98 LEU A C 1
ATOM 743 O O . LEU A 1 98 ? 7.080 -16.815 -32.902 1.00 40.69 98 LEU A O 1
ATOM 747 N N . ASN A 1 99 ? 5.997 -16.152 -31.023 1.00 35.47 99 ASN A N 1
ATOM 748 C CA . ASN A 1 99 ? 4.555 -16.029 -31.296 1.00 35.47 99 ASN A CA 1
ATOM 749 C C . ASN A 1 99 ? 3.854 -16.857 -32.399 1.00 35.47 99 ASN A C 1
ATOM 751 O O . ASN A 1 99 ? 4.127 -16.758 -33.595 1.00 35.47 99 ASN A O 1
ATOM 755 N N . SER A 1 100 ? 2.730 -17.453 -32.002 1.00 31.92 100 SER A N 1
ATOM 756 C CA . SER A 1 100 ? 1.419 -16.978 -32.473 1.00 31.92 100 SER A CA 1
ATOM 757 C C . SER A 1 100 ? 0.492 -16.850 -31.263 1.00 31.92 100 SER A C 1
ATOM 759 O O . SER A 1 100 ? 0.667 -17.584 -30.294 1.00 31.92 100 SER A O 1
ATOM 761 N N . ASP A 1 101 ? -0.416 -15.880 -31.286 1.00 36.06 101 ASP A N 1
ATOM 762 C CA . ASP A 1 101 ? -1.188 -15.472 -30.111 1.00 36.06 101 ASP A CA 1
ATOM 763 C C . ASP A 1 101 ? -2.538 -16.207 -30.009 1.00 36.06 101 ASP A C 1
ATOM 765 O O . ASP A 1 101 ? -3.283 -16.301 -30.986 1.00 36.06 101 ASP A O 1
ATOM 769 N N . SER A 1 102 ? -2.900 -16.631 -28.798 1.00 33.88 102 SER A N 1
ATOM 770 C CA . SER A 1 102 ? -4.292 -16.815 -28.368 1.00 33.88 102 SER A CA 1
ATOM 771 C C . SER A 1 102 ? -4.397 -16.382 -26.909 1.00 33.88 102 SER A C 1
ATOM 773 O O . SER A 1 102 ? -3.576 -16.786 -26.089 1.00 33.88 102 SER A O 1
ATOM 775 N N . SER A 1 103 ? -5.345 -15.500 -26.603 1.00 38.38 103 SER A N 1
ATOM 776 C CA . SER A 1 103 ? -5.386 -14.776 -25.331 1.00 38.38 103 SER A CA 1
ATOM 777 C C . SER A 1 103 ? -6.310 -15.433 -24.314 1.00 38.38 103 SER A C 1
ATOM 779 O O . SER A 1 103 ? -7.477 -15.634 -24.631 1.00 38.38 103 SER A O 1
ATOM 781 N N . ASP A 1 104 ? -5.835 -15.596 -23.079 1.00 35.38 104 ASP A N 1
ATOM 782 C CA . ASP A 1 104 ? -6.679 -15.366 -21.903 1.00 35.38 104 ASP A CA 1
ATOM 783 C C . ASP A 1 104 ? -5.865 -14.805 -20.717 1.00 35.38 104 ASP A C 1
ATOM 785 O O . ASP A 1 104 ? -4.632 -14.759 -20.764 1.00 35.38 104 ASP A O 1
ATOM 789 N N . SER A 1 105 ? -6.536 -14.231 -19.715 1.00 42.72 105 SER A N 1
ATOM 790 C CA . SER A 1 105 ? -5.957 -13.143 -18.903 1.00 42.72 105 SER A CA 1
ATOM 791 C C . SER A 1 105 ? -5.222 -13.535 -17.606 1.00 42.72 105 SER A C 1
ATOM 793 O O . SER A 1 105 ? -5.474 -12.936 -16.561 1.00 42.72 105 SER A O 1
ATOM 795 N N . SER A 1 106 ? -4.265 -14.468 -17.651 1.00 42.16 106 SER A N 1
ATOM 796 C CA . SER A 1 106 ? -3.382 -14.769 -16.504 1.00 42.16 106 SER A CA 1
ATOM 797 C C . SER A 1 106 ? -2.045 -14.006 -16.570 1.00 42.16 106 SER A C 1
ATOM 799 O O . SER A 1 106 ? -1.239 -14.238 -17.469 1.00 42.16 106 SER A O 1
ATOM 801 N N . HIS A 1 107 ? -1.792 -13.122 -15.596 1.00 47.97 107 HIS A N 1
ATOM 802 C CA . HIS A 1 107 ? -0.502 -12.460 -15.313 1.00 47.97 107 HIS A CA 1
ATOM 803 C C . HIS A 1 107 ? 0.253 -11.867 -16.526 1.00 47.97 107 HIS A C 1
ATOM 805 O O . HIS A 1 107 ? 1.331 -12.332 -16.908 1.00 47.97 107 HIS A O 1
ATOM 811 N N . LEU A 1 108 ? -0.259 -10.754 -17.075 1.00 58.62 108 LEU A N 1
ATOM 812 C CA . LEU A 1 108 ? 0.478 -9.910 -18.030 1.00 58.62 108 LEU A CA 1
ATOM 813 C C . LEU A 1 108 ? 1.861 -9.540 -17.470 1.00 58.62 108 LEU A C 1
ATOM 815 O O . LEU A 1 108 ? 1.981 -8.718 -16.561 1.00 58.62 108 LEU A O 1
ATOM 819 N N . SER A 1 109 ? 2.917 -10.139 -18.026 1.00 71.06 109 SER A N 1
ATOM 820 C CA . SER A 1 109 ? 4.270 -10.006 -17.486 1.00 71.06 109 SER A CA 1
ATOM 821 C C . SER A 1 109 ? 4.696 -8.536 -17.417 1.00 71.06 109 SER A C 1
ATOM 823 O O . SER A 1 109 ? 4.553 -7.794 -18.391 1.00 71.06 109 SER A O 1
ATOM 825 N N . PHE A 1 110 ? 5.282 -8.114 -16.294 1.00 81.19 110 PHE A N 1
ATOM 826 C CA . PHE A 1 110 ? 5.719 -6.726 -16.056 1.00 81.19 110 PHE A CA 1
ATOM 827 C C . PHE A 1 110 ? 6.827 -6.247 -17.029 1.00 81.19 110 PHE A C 1
ATOM 829 O O . PHE A 1 110 ? 7.093 -5.055 -17.183 1.00 81.19 110 PHE A O 1
ATOM 836 N N . SER A 1 111 ? 7.455 -7.176 -17.754 1.00 79.94 111 SER A N 1
ATOM 837 C CA . SER A 1 111 ? 8.319 -6.906 -18.911 1.00 79.94 111 SER A CA 1
ATOM 838 C C . SER A 1 111 ? 7.580 -6.305 -20.119 1.00 79.94 111 SER A C 1
ATOM 840 O O . SER A 1 111 ? 8.226 -5.732 -20.995 1.00 79.94 111 SER A O 1
ATOM 842 N N . SER A 1 112 ? 6.250 -6.415 -20.185 1.00 91.75 112 SER A N 1
ATOM 843 C CA . SER A 1 112 ? 5.421 -5.802 -21.225 1.00 91.75 112 SER A CA 1
ATOM 844 C C . SER A 1 112 ? 5.129 -4.319 -20.927 1.00 91.75 112 SER A C 1
ATOM 846 O O . SER A 1 112 ? 4.989 -3.948 -19.759 1.00 91.75 112 SER A O 1
ATOM 848 N N . PRO A 1 113 ? 4.977 -3.458 -21.957 1.00 93.25 113 PRO A N 1
ATOM 849 C CA . PRO A 1 113 ? 4.606 -2.051 -21.770 1.00 93.25 113 PRO A CA 1
ATOM 850 C C . PRO A 1 113 ? 3.296 -1.877 -20.989 1.00 93.25 113 PRO A C 1
ATOM 852 O O . PRO A 1 113 ? 3.200 -1.032 -20.102 1.00 93.25 113 PRO A O 1
ATOM 855 N N . LEU A 1 114 ? 2.294 -2.707 -21.299 1.00 94.81 114 LEU A N 1
ATOM 856 C CA . LEU A 1 114 ? 0.977 -2.646 -20.670 1.00 94.81 114 LEU A CA 1
ATOM 857 C C . LEU A 1 114 ? 1.008 -3.159 -19.223 1.00 94.81 114 LEU A C 1
ATOM 859 O O . LEU A 1 114 ? 0.442 -2.500 -18.359 1.00 94.81 114 LEU A O 1
ATOM 863 N N . GLY A 1 115 ? 1.708 -4.265 -18.939 1.00 92.06 115 GLY A N 1
ATOM 864 C CA . GLY A 1 115 ? 1.869 -4.785 -17.575 1.00 92.06 115 GLY A CA 1
ATOM 865 C C . GLY A 1 115 ? 2.630 -3.818 -16.661 1.00 92.06 115 GLY A C 1
ATOM 866 O O . GLY A 1 115 ? 2.224 -3.600 -15.520 1.00 92.06 115 GLY A O 1
ATOM 867 N N . PHE A 1 116 ? 3.671 -3.152 -17.181 1.00 94.50 116 PHE A N 1
ATOM 868 C CA . PHE A 1 116 ? 4.347 -2.056 -16.476 1.00 94.50 116 PHE A CA 1
ATOM 869 C C . PHE A 1 116 ? 3.375 -0.920 -16.121 1.00 94.50 116 PHE A C 1
ATOM 871 O O . PHE A 1 116 ? 3.305 -0.508 -14.962 1.00 94.50 116 PHE A O 1
ATOM 878 N N . LEU A 1 117 ? 2.598 -0.430 -17.096 1.00 95.38 117 LEU A N 1
ATOM 879 C CA . LEU A 1 117 ? 1.636 0.652 -16.866 1.00 95.38 117 LEU A CA 1
ATOM 880 C C . LEU A 1 117 ? 0.510 0.246 -15.907 1.00 95.38 117 LEU A C 1
ATOM 882 O O . LEU A 1 117 ? 0.140 1.048 -15.055 1.00 95.38 117 LEU A O 1
ATOM 886 N N . GLN A 1 118 ? -0.009 -0.980 -16.002 1.00 94.44 118 GLN A N 1
ATOM 887 C CA . GLN A 1 118 ? -1.044 -1.503 -15.104 1.00 94.44 118 GLN A CA 1
ATOM 888 C C . GLN A 1 118 ? -0.557 -1.554 -13.653 1.00 94.44 118 GLN A C 1
ATOM 890 O O . GLN A 1 118 ? -1.225 -1.039 -12.763 1.00 94.44 118 GLN A O 1
ATOM 895 N N . ALA A 1 119 ? 0.630 -2.108 -13.402 1.00 89.94 119 ALA A N 1
ATOM 896 C CA . ALA A 1 119 ? 1.178 -2.198 -12.050 1.00 89.94 119 ALA A CA 1
ATOM 897 C C . ALA A 1 119 ? 1.603 -0.828 -11.479 1.00 89.94 119 ALA A C 1
ATOM 899 O O . ALA A 1 119 ? 1.472 -0.600 -10.271 1.00 89.94 119 ALA A O 1
ATOM 900 N N . ALA A 1 120 ? 2.055 0.103 -12.329 1.00 92.19 120 ALA A N 1
ATOM 901 C CA . ALA A 1 120 ? 2.386 1.473 -11.932 1.00 92.19 120 ALA A CA 1
ATOM 902 C C . ALA A 1 120 ? 1.159 2.375 -11.714 1.00 92.19 120 ALA A C 1
ATOM 904 O O . ALA A 1 120 ? 1.211 3.292 -10.893 1.00 92.19 120 ALA A O 1
ATOM 905 N N . LEU A 1 121 ? 0.060 2.138 -12.438 1.00 94.81 121 LEU A N 1
ATOM 906 C CA . LEU A 1 121 ? -1.144 2.974 -12.447 1.00 94.81 121 LEU A CA 1
ATOM 907 C C . LEU A 1 121 ? -2.439 2.127 -12.347 1.00 94.81 121 LEU A C 1
ATOM 909 O O . LEU A 1 121 ? -3.341 2.297 -13.168 1.00 94.81 121 LEU A O 1
ATOM 913 N N . PRO A 1 122 ? -2.601 1.255 -11.327 1.00 92.19 122 PRO A N 1
ATOM 914 C CA . PRO A 1 122 ? -3.683 0.252 -11.273 1.00 92.19 122 PRO A CA 1
ATOM 915 C C . PRO A 1 122 ? -5.093 0.842 -11.116 1.00 92.19 122 PRO A C 1
ATOM 917 O O . PRO A 1 122 ? -6.092 0.159 -11.298 1.00 92.19 122 PRO A O 1
ATOM 920 N N . HIS A 1 123 ? -5.180 2.128 -10.782 1.00 89.38 123 HIS A N 1
ATOM 921 C CA . HIS A 1 123 ? -6.419 2.895 -10.660 1.00 89.38 123 HIS A CA 1
ATOM 922 C C . HIS A 1 123 ? -6.923 3.448 -12.007 1.00 89.38 123 HIS A C 1
ATOM 924 O O . HIS A 1 123 ? -7.972 4.088 -12.048 1.00 89.38 123 HIS A O 1
ATOM 930 N N . ILE A 1 124 ? -6.174 3.247 -13.096 1.00 93.19 124 ILE A N 1
ATOM 931 C CA . ILE A 1 124 ? -6.485 3.751 -14.435 1.00 93.19 124 ILE A CA 1
ATOM 932 C C . ILE A 1 124 ? -6.930 2.578 -15.306 1.00 93.19 124 ILE A C 1
ATOM 934 O O . ILE A 1 124 ? -6.284 1.532 -15.330 1.00 93.19 124 ILE A O 1
ATOM 938 N N . SER A 1 125 ? -8.040 2.743 -16.032 1.00 94.81 125 SER A N 1
ATOM 939 C CA . SER A 1 125 ? -8.619 1.637 -16.801 1.00 94.81 125 SER A CA 1
ATOM 940 C C . SER A 1 125 ? -7.633 1.092 -17.839 1.00 94.81 125 SER A C 1
ATOM 942 O O . SER A 1 125 ? -6.952 1.854 -18.530 1.00 94.81 125 SER A O 1
ATOM 944 N N . THR A 1 126 ? -7.599 -0.231 -18.004 1.00 94.44 126 THR A N 1
ATOM 945 C CA . THR A 1 126 ? -6.711 -0.908 -18.964 1.00 94.44 126 THR A CA 1
ATOM 946 C C . THR A 1 126 ? -6.892 -0.404 -20.398 1.00 94.44 126 THR A C 1
ATOM 948 O O . THR A 1 126 ? -5.916 -0.335 -21.136 1.00 94.44 126 THR A O 1
ATOM 951 N N . LYS A 1 127 ? -8.105 0.037 -20.761 1.00 95.25 127 LYS A N 1
ATOM 952 C CA . LYS A 1 127 ? -8.440 0.672 -22.049 1.00 95.25 127 LYS A CA 1
ATOM 953 C C . LYS A 1 127 ? -7.825 2.067 -22.204 1.00 95.25 127 LYS A C 1
ATOM 955 O O . LYS A 1 127 ? -7.421 2.444 -23.296 1.00 95.25 127 LYS A O 1
ATOM 960 N N . THR A 1 128 ? -7.727 2.833 -21.117 1.00 95.31 128 THR A N 1
ATOM 961 C CA . THR A 1 128 ? -7.019 4.124 -21.105 1.00 95.31 128 THR A CA 1
ATOM 962 C C . THR A 1 128 ? -5.516 3.902 -21.272 1.00 95.31 128 THR A C 1
ATOM 964 O O . THR A 1 128 ? -4.870 4.622 -22.028 1.00 95.31 128 THR A O 1
ATOM 967 N N . LEU A 1 129 ? -4.965 2.881 -20.604 1.00 96.25 129 LEU A N 1
ATOM 968 C CA . LEU A 1 129 ? -3.548 2.521 -20.697 1.00 96.25 129 LEU A CA 1
ATOM 969 C C . LEU A 1 129 ? -3.181 1.952 -22.080 1.00 96.25 129 LEU A C 1
ATOM 971 O O . LEU A 1 129 ? -2.139 2.322 -22.616 1.00 96.25 129 LEU A O 1
ATOM 975 N N . SER A 1 130 ? -4.035 1.117 -22.690 1.00 95.75 130 SER A N 1
ATOM 976 C CA . SER A 1 130 ? -3.816 0.619 -24.057 1.00 95.75 130 SER A CA 1
ATOM 977 C C . SER A 1 130 ? -3.916 1.751 -25.076 1.00 95.75 130 SER A C 1
ATOM 979 O O . SER A 1 130 ? -2.989 1.937 -25.852 1.00 95.75 130 SER A O 1
ATOM 981 N N . SER A 1 131 ? -4.946 2.600 -24.993 1.00 96.19 131 SER A N 1
ATOM 982 C CA . SER A 1 131 ? -5.093 3.763 -25.873 1.00 96.19 131 SER A CA 1
ATOM 983 C C . SER A 1 131 ? -3.904 4.731 -25.750 1.00 96.19 131 SER A C 1
ATOM 985 O O . SER A 1 131 ? -3.429 5.257 -26.753 1.00 96.19 131 SER A O 1
ATOM 987 N N . ALA A 1 132 ? -3.344 4.928 -24.552 1.00 95.88 132 ALA A N 1
ATOM 988 C CA . ALA A 1 132 ? -2.136 5.735 -24.365 1.00 95.88 132 ALA A CA 1
ATOM 989 C C . ALA A 1 132 ? -0.865 5.111 -24.987 1.00 95.88 132 ALA A C 1
ATOM 991 O O . ALA A 1 132 ? 0.023 5.854 -25.400 1.00 95.88 132 ALA A O 1
ATOM 992 N N . LEU A 1 133 ? -0.786 3.778 -25.089 1.00 96.12 133 LEU A N 1
ATOM 993 C CA . LEU A 1 133 ? 0.263 3.067 -25.835 1.00 96.12 133 LEU A CA 1
ATOM 994 C C . LEU A 1 133 ? 0.017 3.107 -27.354 1.00 96.12 133 LEU A C 1
ATOM 996 O O . LEU A 1 133 ? 0.947 3.346 -28.114 1.00 96.12 133 LEU A O 1
ATOM 1000 N N . GLU A 1 134 ? -1.228 2.919 -27.799 1.00 95.44 134 GLU A N 1
ATOM 1001 C CA . GLU A 1 134 ? -1.644 2.947 -29.212 1.00 95.44 134 GLU A CA 1
ATOM 1002 C C . GLU A 1 134 ? -1.422 4.324 -29.867 1.00 95.44 134 GLU A C 1
ATOM 1004 O O . GLU A 1 134 ? -1.171 4.404 -31.068 1.00 95.44 134 GLU A O 1
ATOM 1009 N N . ASN A 1 135 ? -1.495 5.407 -29.084 1.00 94.50 135 ASN A N 1
ATOM 1010 C CA . ASN A 1 135 ? -1.218 6.776 -29.535 1.00 94.50 135 ASN A CA 1
ATOM 1011 C C . ASN A 1 135 ? 0.281 7.155 -29.518 1.00 94.50 135 ASN A C 1
ATOM 1013 O O . ASN A 1 135 ? 0.614 8.282 -29.889 1.00 94.50 135 ASN A O 1
ATOM 1017 N N . ALA A 1 136 ? 1.183 6.270 -29.078 1.00 94.31 136 ALA A N 1
ATOM 1018 C CA . ALA A 1 136 ? 2.624 6.522 -29.060 1.00 94.31 136 ALA A CA 1
ATOM 1019 C C . ALA A 1 136 ? 3.316 5.936 -30.306 1.00 94.31 136 ALA A C 1
ATOM 1021 O O . ALA A 1 136 ? 3.060 4.797 -30.694 1.00 94.31 136 ALA A O 1
ATOM 1022 N N . ASP A 1 137 ? 4.235 6.694 -30.917 1.00 89.81 137 ASP A N 1
ATOM 1023 C CA . ASP A 1 137 ? 5.008 6.222 -32.074 1.00 89.81 137 ASP A CA 1
ATOM 1024 C C . ASP A 1 137 ? 5.891 5.019 -31.686 1.00 89.81 137 ASP A C 1
ATOM 1026 O O . ASP A 1 137 ? 6.853 5.144 -30.923 1.00 89.81 137 ASP A O 1
ATOM 1030 N N . ALA A 1 138 ? 5.585 3.847 -32.251 1.00 85.62 138 ALA A N 1
ATOM 1031 C CA . ALA A 1 138 ? 6.198 2.567 -31.880 1.00 85.62 138 ALA A CA 1
ATOM 1032 C C . ALA A 1 138 ? 7.729 2.489 -32.082 1.00 85.62 138 ALA A C 1
ATOM 1034 O O . ALA A 1 138 ? 8.381 1.640 -31.474 1.00 85.62 138 ALA A O 1
ATOM 1035 N N . ASP A 1 139 ? 8.305 3.368 -32.911 1.00 85.50 139 ASP A N 1
ATOM 1036 C CA . ASP A 1 139 ? 9.745 3.422 -33.204 1.00 85.50 139 ASP A CA 1
ATOM 1037 C C . ASP A 1 139 ? 10.576 4.218 -32.164 1.00 85.50 139 ASP A C 1
ATOM 1039 O O . ASP A 1 139 ? 11.796 4.046 -32.127 1.00 85.50 139 ASP A O 1
ATOM 1043 N N . ASP A 1 140 ? 9.969 5.080 -31.328 1.00 85.88 140 ASP A N 1
ATOM 1044 C CA . ASP A 1 140 ? 10.685 5.935 -30.345 1.00 85.88 140 ASP A CA 1
ATOM 1045 C C . ASP A 1 140 ? 9.858 6.180 -29.057 1.00 85.88 140 ASP A C 1
ATOM 1047 O O . ASP A 1 140 ? 9.694 7.299 -28.569 1.00 85.88 140 ASP A O 1
ATOM 1051 N N . MET A 1 141 ? 9.280 5.103 -28.515 1.00 88.62 141 MET A N 1
ATOM 1052 C CA . MET A 1 141 ? 8.349 5.134 -27.380 1.00 88.62 141 MET A CA 1
ATOM 1053 C C . MET A 1 141 ? 9.040 5.422 -26.023 1.00 88.62 141 MET A C 1
ATOM 1055 O O . MET A 1 141 ? 9.450 4.498 -25.309 1.00 88.62 141 MET A O 1
ATOM 1059 N N . ASP A 1 142 ? 9.117 6.693 -25.602 1.00 93.50 142 ASP A N 1
ATOM 1060 C CA . ASP A 1 142 ? 9.498 7.033 -24.220 1.00 93.50 142 ASP A CA 1
ATOM 1061 C C . ASP A 1 142 ? 8.339 6.760 -23.240 1.00 93.50 142 ASP A C 1
ATOM 1063 O O . ASP A 1 142 ? 7.374 7.520 -23.122 1.00 93.50 142 ASP A O 1
ATOM 1067 N N . MET A 1 143 ? 8.475 5.672 -22.478 1.00 93.44 143 MET A N 1
ATOM 1068 C CA . MET A 1 143 ? 7.548 5.264 -21.420 1.00 93.44 143 MET A CA 1
ATOM 1069 C C . MET A 1 143 ? 7.320 6.351 -20.355 1.00 93.44 143 MET A C 1
ATOM 1071 O O . MET A 1 143 ? 6.257 6.391 -19.738 1.00 93.44 143 MET A O 1
ATOM 1075 N N . TRP A 1 144 ? 8.282 7.256 -20.128 1.00 95.00 144 TRP A N 1
ATOM 1076 C CA . TRP A 1 144 ? 8.066 8.394 -19.234 1.00 95.00 144 TRP A CA 1
ATOM 1077 C C . TRP A 1 144 ? 7.062 9.403 -19.797 1.00 95.00 144 TRP A C 1
ATOM 1079 O O . TRP A 1 144 ? 6.256 9.920 -19.026 1.00 95.00 144 TRP A O 1
ATOM 1089 N N . ASP A 1 145 ? 7.076 9.679 -21.100 1.00 94.75 145 ASP A N 1
ATOM 1090 C CA . ASP A 1 145 ? 6.172 10.669 -21.692 1.00 94.75 145 ASP A CA 1
ATOM 1091 C C . ASP A 1 145 ? 4.738 10.121 -21.806 1.00 94.75 145 ASP A C 1
ATOM 1093 O O . ASP A 1 145 ? 3.787 10.870 -21.575 1.00 94.75 145 ASP A O 1
ATOM 1097 N N . ILE A 1 146 ? 4.570 8.804 -22.000 1.00 96.44 146 ILE A N 1
ATOM 1098 C CA . ILE A 1 146 ? 3.274 8.114 -21.848 1.00 96.44 146 ILE A CA 1
ATOM 1099 C C . ILE A 1 146 ? 2.747 8.255 -20.412 1.00 96.44 146 ILE A C 1
ATOM 1101 O O . ILE A 1 146 ? 1.638 8.750 -20.206 1.00 96.44 146 ILE A O 1
ATOM 1105 N N . VAL A 1 147 ? 3.549 7.881 -19.404 1.00 95.00 147 VAL A N 1
ATOM 1106 C CA . VAL A 1 147 ? 3.171 8.015 -17.984 1.00 95.00 147 VAL A CA 1
ATOM 1107 C C . VAL A 1 147 ? 2.847 9.471 -17.637 1.00 95.00 147 VAL A C 1
ATOM 1109 O O . VAL A 1 147 ? 1.845 9.733 -16.976 1.00 95.00 147 VAL A O 1
ATOM 1112 N N . ALA A 1 148 ? 3.643 10.434 -18.103 1.00 92.94 148 ALA A N 1
ATOM 1113 C CA . ALA A 1 148 ? 3.397 11.852 -17.869 1.00 92.94 148 ALA A CA 1
ATOM 1114 C C . ALA A 1 148 ? 2.088 12.329 -18.520 1.00 92.94 148 ALA A C 1
ATOM 1116 O O . ALA A 1 148 ? 1.311 13.014 -17.858 1.00 92.94 148 ALA A O 1
ATOM 1117 N N . GLY A 1 149 ? 1.811 11.932 -19.767 1.00 95.31 149 GLY A N 1
ATOM 1118 C CA . GLY A 1 149 ? 0.565 12.255 -20.467 1.00 95.31 149 GLY A CA 1
ATOM 1119 C C . GLY A 1 149 ? -0.671 11.706 -19.753 1.00 95.31 149 GLY A C 1
ATOM 1120 O O . GLY A 1 149 ? -1.616 12.454 -19.501 1.00 95.31 149 GLY A O 1
ATOM 1121 N N . ILE A 1 150 ? -0.629 10.434 -19.341 1.00 95.69 150 ILE A N 1
ATOM 1122 C CA . ILE A 1 150 ? -1.690 9.793 -18.550 1.00 95.69 150 ILE A CA 1
ATOM 1123 C C . ILE A 1 150 ? -1.906 10.547 -17.228 1.00 95.69 150 ILE A C 1
ATOM 1125 O O . ILE A 1 150 ? -3.028 10.940 -16.914 1.00 95.69 150 ILE A O 1
ATOM 1129 N N . LEU A 1 151 ? -0.837 10.816 -16.468 1.00 91.69 151 LEU A N 1
ATOM 1130 C CA . LEU A 1 151 ? -0.932 11.528 -15.189 1.00 91.69 151 LEU A CA 1
ATOM 1131 C C . LEU A 1 151 ? -1.430 12.973 -15.338 1.00 91.69 151 LEU A C 1
ATOM 1133 O O . LEU A 1 151 ? -2.096 13.476 -14.434 1.00 91.69 151 LEU A O 1
ATOM 1137 N N . THR A 1 152 ? -1.134 13.643 -16.454 1.00 92.06 152 THR A N 1
ATOM 1138 C CA . THR A 1 152 ? -1.699 14.960 -16.770 1.00 92.06 152 THR A CA 1
ATOM 1139 C C . THR A 1 152 ? -3.188 14.863 -17.104 1.00 92.06 152 THR A C 1
ATOM 1141 O O . THR A 1 152 ? -3.953 15.672 -16.589 1.00 92.06 152 THR A O 1
ATOM 1144 N N . ALA A 1 153 ? -3.625 13.868 -17.881 1.00 92.62 153 ALA A N 1
ATOM 1145 C CA . ALA A 1 153 ? -5.042 13.666 -18.197 1.00 92.62 153 ALA A CA 1
ATOM 1146 C C . ALA A 1 153 ? -5.887 13.342 -16.948 1.00 92.62 153 ALA A C 1
ATOM 1148 O O . ALA A 1 153 ? -6.959 13.919 -16.763 1.00 92.62 153 ALA A O 1
ATOM 1149 N N . GLU A 1 154 ? -5.388 12.486 -16.049 1.00 89.44 154 GLU A N 1
ATOM 1150 C CA . GLU A 1 154 ? -6.029 12.235 -14.750 1.00 89.44 154 GLU A CA 1
ATOM 1151 C C . GLU A 1 154 ? -6.048 13.499 -13.875 1.00 89.44 154 GLU A C 1
ATOM 1153 O O . GLU A 1 154 ? -7.086 13.845 -13.318 1.00 89.44 154 GLU A O 1
ATOM 1158 N N . SER A 1 155 ? -4.934 14.242 -13.803 1.00 87.06 155 SER A N 1
ATOM 1159 C CA . SER A 1 155 ? -4.855 15.482 -13.015 1.00 87.06 155 SER A CA 1
ATOM 1160 C C . SER A 1 155 ? -5.766 16.598 -13.537 1.00 87.06 155 SER A C 1
ATOM 1162 O O . SER A 1 155 ? -6.159 17.453 -12.747 1.00 87.06 155 SER A O 1
ATOM 1164 N N . ILE A 1 156 ? -6.082 16.625 -14.835 1.00 87.00 156 ILE A N 1
ATOM 1165 C CA . ILE A 1 156 ? -7.073 17.546 -15.409 1.00 87.00 156 ILE A CA 1
ATOM 1166 C C . ILE A 1 156 ? -8.473 17.122 -14.956 1.00 87.00 156 ILE A C 1
ATOM 1168 O O . ILE A 1 156 ? -9.172 17.923 -14.335 1.00 8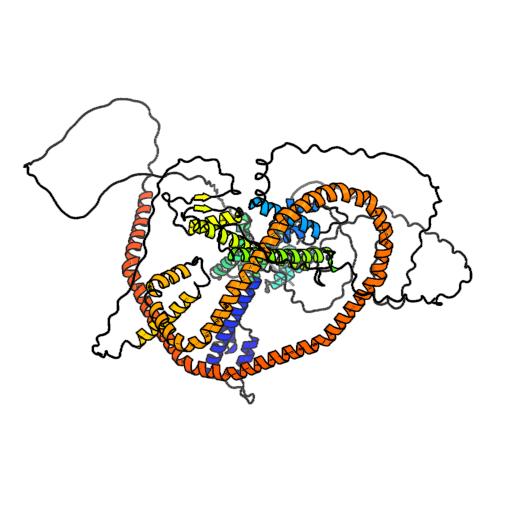7.00 156 ILE A O 1
ATOM 1172 N N . ARG A 1 157 ? -8.834 15.842 -15.130 1.00 87.94 157 ARG A N 1
ATOM 1173 C CA . ARG A 1 157 ? -10.129 15.295 -14.683 1.00 87.94 157 ARG A CA 1
ATOM 1174 C C . ARG A 1 157 ? -10.374 15.526 -13.185 1.00 87.94 157 ARG A C 1
ATOM 1176 O O . ARG A 1 157 ? -11.475 15.894 -12.792 1.00 87.94 157 ARG A O 1
ATOM 1183 N N . GLU A 1 158 ? -9.345 15.386 -12.349 1.00 84.94 158 GLU A N 1
ATOM 1184 C CA . GLU A 1 158 ? -9.421 15.624 -10.898 1.00 84.94 158 GLU A CA 1
ATOM 1185 C C . GLU A 1 158 ? -9.675 17.110 -10.536 1.00 84.94 158 GLU A C 1
ATOM 1187 O O . GLU A 1 158 ? -10.258 17.414 -9.490 1.00 84.94 158 GLU A O 1
ATOM 1192 N N . MET A 1 159 ? -9.262 18.059 -11.389 1.00 83.12 159 MET A N 1
ATOM 1193 C CA . MET A 1 159 ? -9.564 19.493 -11.233 1.00 83.12 159 MET A CA 1
ATOM 1194 C C . MET A 1 159 ? -10.950 19.859 -11.783 1.00 83.12 159 MET A C 1
ATOM 1196 O O . MET A 1 159 ? -11.671 20.631 -11.142 1.00 83.12 159 MET A O 1
ATOM 1200 N N . GLU A 1 160 ? -11.348 19.272 -12.916 1.00 83.31 160 GLU A N 1
ATOM 1201 C CA . GLU A 1 160 ? -12.702 19.373 -13.479 1.00 83.31 160 GLU A CA 1
ATOM 1202 C C . GLU A 1 160 ? -13.762 18.835 -12.500 1.00 83.31 160 GLU A C 1
ATOM 1204 O O . GLU A 1 160 ? -14.840 19.425 -12.352 1.00 83.31 160 GLU A O 1
ATOM 1209 N N . GLU A 1 161 ? -13.459 17.728 -11.812 1.00 82.31 161 GLU A N 1
ATOM 1210 C CA . GLU A 1 161 ? -14.323 17.098 -10.809 1.00 82.31 161 GLU A CA 1
ATOM 1211 C C . GLU A 1 161 ? -14.470 17.978 -9.562 1.00 82.31 161 GLU A C 1
ATOM 1213 O O . GLU A 1 161 ? -15.594 18.254 -9.139 1.00 82.31 161 GLU A O 1
ATOM 1218 N N . ARG A 1 162 ? -13.365 18.523 -9.025 1.00 82.44 162 ARG A N 1
ATOM 1219 C CA . ARG A 1 162 ? -13.422 19.517 -7.933 1.00 82.44 162 ARG A CA 1
ATOM 1220 C C . ARG A 1 162 ? -14.008 20.872 -8.365 1.00 82.44 162 ARG A C 1
ATOM 1222 O O . ARG A 1 162 ? -14.157 21.758 -7.526 1.00 82.44 162 ARG A O 1
ATOM 1229 N N . GLY A 1 163 ? -14.366 21.049 -9.640 1.00 72.50 163 GLY A N 1
ATOM 1230 C CA . GLY A 1 163 ? -15.049 22.242 -10.151 1.00 72.50 163 GLY A CA 1
ATOM 1231 C C . GLY A 1 163 ? -14.181 23.499 -10.217 1.00 72.50 163 GLY A C 1
ATOM 1232 O O . GLY A 1 163 ? -14.722 24.598 -10.294 1.00 72.50 163 GLY A O 1
ATOM 1233 N N . LEU A 1 164 ? -12.852 23.355 -10.185 1.00 64.25 164 LEU A N 1
ATOM 1234 C CA . LEU A 1 164 ? -11.911 24.484 -10.203 1.00 64.25 164 LEU A CA 1
ATOM 1235 C C . LEU A 1 164 ? -11.850 25.209 -11.556 1.00 64.25 164 LEU A C 1
ATOM 1237 O O . LEU A 1 164 ? -11.475 26.375 -11.597 1.00 64.25 164 LEU A O 1
ATOM 1241 N N . ASP A 1 165 ? -12.259 24.534 -12.628 1.00 49.62 165 ASP A N 1
ATOM 1242 C CA . ASP A 1 165 ? -12.182 25.005 -14.018 1.00 49.62 165 ASP A CA 1
ATOM 1243 C C . ASP A 1 165 ? -13.289 26.016 -14.402 1.00 49.62 165 ASP A C 1
ATOM 1245 O O . ASP A 1 165 ? -13.294 26.569 -15.493 1.00 49.62 165 ASP A O 1
ATOM 1249 N N . GLY A 1 166 ? -14.259 26.263 -13.511 1.00 45.25 166 GLY A N 1
ATOM 1250 C CA . GLY A 1 166 ? -15.456 27.068 -13.801 1.00 45.25 166 GLY A CA 1
ATOM 1251 C C . GLY A 1 166 ? -15.411 28.539 -13.370 1.00 45.25 166 GLY A C 1
ATOM 1252 O O . GLY A 1 166 ? -16.463 29.173 -13.344 1.00 45.25 166 GLY A O 1
ATOM 1253 N N . MET A 1 167 ? -14.258 29.078 -12.952 1.00 44.12 167 MET A N 1
ATOM 1254 C CA . MET A 1 167 ? -14.194 30.403 -12.305 1.00 44.12 167 MET A CA 1
ATOM 1255 C C . MET A 1 167 ? -13.799 31.590 -13.200 1.00 44.12 167 MET A C 1
ATOM 1257 O O . MET A 1 167 ? -14.004 32.726 -12.769 1.00 44.12 167 MET A O 1
ATOM 1261 N N . ASP A 1 168 ? -13.281 31.359 -14.410 1.00 44.47 168 ASP A N 1
ATOM 1262 C CA . ASP A 1 168 ? -12.547 32.400 -15.150 1.00 44.47 168 ASP A CA 1
ATOM 1263 C C . ASP A 1 168 ? -13.322 33.091 -16.305 1.00 44.47 168 ASP A C 1
ATOM 1265 O O . ASP A 1 168 ? -12.971 34.224 -16.638 1.00 44.47 168 ASP A O 1
ATOM 1269 N N . ASP A 1 169 ? -14.388 32.499 -16.875 1.00 45.34 169 ASP A N 1
ATOM 1270 C CA . ASP A 1 169 ? -15.001 32.994 -18.137 1.00 45.34 169 ASP A CA 1
ATOM 1271 C C . ASP A 1 169 ? -16.276 33.873 -18.008 1.00 45.34 169 ASP A C 1
ATOM 1273 O O . ASP A 1 169 ? -16.332 34.960 -18.584 1.00 45.34 169 ASP A O 1
ATOM 1277 N N . GLU A 1 170 ? -17.325 33.479 -17.267 1.00 43.06 170 GLU A N 1
ATOM 1278 C CA . GLU A 1 170 ? -18.647 34.164 -17.348 1.00 43.06 170 GLU A CA 1
ATOM 1279 C C . GLU A 1 170 ? -18.742 35.537 -16.631 1.00 43.06 170 GLU A C 1
ATOM 1281 O O . GLU A 1 170 ? -19.795 36.179 -16.621 1.00 43.06 170 GLU A O 1
ATOM 1286 N N . GLY A 1 171 ? -17.667 36.012 -15.994 1.00 44.62 171 GLY A N 1
ATOM 1287 C CA . GLY A 1 171 ? -17.723 37.152 -15.069 1.00 44.62 171 GLY A CA 1
ATOM 1288 C C . GLY A 1 171 ? -17.605 38.556 -15.681 1.00 44.62 171 GLY A C 1
ATOM 1289 O O . GLY A 1 171 ? -18.026 39.523 -15.040 1.00 44.62 171 GLY A O 1
ATOM 1290 N N . LEU A 1 172 ? -17.000 38.708 -16.867 1.00 43.38 172 LEU A N 1
ATOM 1291 C CA . LEU A 1 172 ? -16.480 40.014 -17.319 1.00 43.38 172 LEU A CA 1
ATOM 1292 C C . LEU A 1 172 ? -17.226 40.652 -18.506 1.00 43.38 172 LEU A C 1
ATOM 1294 O O . LEU A 1 172 ? -17.165 41.871 -18.681 1.00 43.38 172 LEU A O 1
ATOM 1298 N N . ASP A 1 173 ? -17.979 39.866 -19.276 1.00 42.72 173 ASP A N 1
ATOM 1299 C CA . ASP A 1 173 ? -18.491 40.235 -20.609 1.00 42.72 173 ASP A CA 1
ATOM 1300 C C . ASP A 1 173 ? -19.780 41.093 -20.602 1.00 42.72 173 ASP A C 1
ATOM 1302 O O . ASP A 1 173 ? -20.592 41.076 -21.522 1.00 42.72 173 ASP A O 1
ATOM 1306 N N . ARG A 1 174 ? -20.023 41.842 -19.516 1.00 39.56 174 ARG A N 1
ATOM 1307 C CA . ARG A 1 174 ? -21.256 42.637 -19.322 1.00 39.56 174 ARG A CA 1
ATOM 1308 C C . ARG A 1 174 ? -21.065 44.100 -18.923 1.00 39.56 174 ARG A C 1
ATOM 1310 O O . ARG A 1 174 ? -22.046 44.762 -18.587 1.00 39.56 174 ARG A O 1
ATOM 1317 N N . THR A 1 175 ? -19.835 44.623 -18.962 1.00 39.62 175 THR A N 1
ATOM 1318 C CA . THR A 1 175 ? -19.554 45.992 -18.467 1.00 39.62 175 THR A CA 1
ATOM 1319 C C . THR A 1 175 ? -18.619 46.842 -19.334 1.00 39.62 175 THR A C 1
ATOM 1321 O O . THR A 1 175 ? -18.287 47.959 -18.942 1.00 39.62 175 THR A O 1
ATOM 1324 N N . ILE A 1 176 ? -18.210 46.366 -20.513 1.00 40.53 176 ILE A N 1
ATOM 1325 C CA . ILE A 1 176 ? -17.452 47.162 -21.490 1.00 40.53 176 ILE A CA 1
ATOM 1326 C C . ILE A 1 176 ? -18.311 47.282 -22.748 1.00 40.53 176 ILE A C 1
ATOM 1328 O O . ILE A 1 176 ? -18.833 46.289 -23.238 1.00 40.53 176 ILE A O 1
ATOM 1332 N N . ARG A 1 177 ? -18.522 48.515 -23.218 1.00 37.44 177 ARG A N 1
ATOM 1333 C CA . ARG A 1 177 ? -19.356 48.801 -24.391 1.00 37.44 177 ARG A CA 1
ATOM 1334 C C . ARG A 1 177 ? -18.547 48.615 -25.670 1.00 37.44 177 ARG A C 1
ATOM 1336 O O . ARG A 1 177 ? -17.418 49.094 -25.744 1.00 37.44 177 ARG A O 1
ATOM 1343 N N . GLU A 1 178 ? -19.158 47.991 -26.668 1.00 41.91 178 GLU A N 1
ATOM 1344 C CA . GLU A 1 178 ? -18.631 47.881 -28.030 1.00 41.91 178 GLU A CA 1
ATOM 1345 C C . GLU A 1 178 ? -18.812 49.204 -28.797 1.00 41.91 178 GLU A C 1
ATOM 1347 O O . GLU A 1 178 ? -19.678 49.326 -29.653 1.00 41.91 178 GLU A O 1
ATOM 1352 N N . ASP A 1 179 ? -17.991 50.204 -28.477 1.00 39.25 179 ASP A N 1
ATOM 1353 C CA . ASP A 1 179 ? -17.835 51.446 -29.245 1.00 39.25 179 ASP A CA 1
ATOM 1354 C C . ASP A 1 179 ? -16.313 51.775 -29.322 1.00 39.25 179 ASP A C 1
ATOM 1356 O O . ASP A 1 179 ? -15.580 51.555 -28.357 1.00 39.25 179 ASP A O 1
ATOM 1360 N N . ASP A 1 180 ? -15.829 52.301 -30.457 1.00 41.09 180 ASP A N 1
ATOM 1361 C CA . ASP A 1 180 ? -14.486 52.899 -30.668 1.00 41.09 180 ASP A CA 1
ATOM 1362 C C . ASP A 1 180 ? -13.190 52.032 -30.583 1.00 41.09 180 ASP A C 1
ATOM 1364 O O . ASP A 1 180 ? -12.181 52.478 -30.030 1.00 41.09 180 ASP A O 1
ATOM 1368 N N . ILE A 1 181 ? -13.107 50.865 -31.254 1.00 40.28 181 ILE A N 1
ATOM 1369 C CA . ILE A 1 181 ? -11.794 50.318 -31.713 1.00 40.28 181 ILE A CA 1
ATOM 1370 C C . ILE A 1 181 ? -11.827 49.832 -33.178 1.00 40.28 181 ILE A C 1
ATOM 1372 O O . ILE A 1 181 ? -11.798 48.637 -33.479 1.00 40.28 181 ILE A O 1
ATOM 1376 N N . THR A 1 182 ? -11.823 50.780 -34.116 1.00 33.28 182 THR A N 1
ATOM 1377 C CA . THR A 1 182 ? -11.679 50.510 -35.558 1.00 33.28 182 THR A CA 1
ATOM 1378 C C . THR A 1 182 ? -10.205 50.289 -35.924 1.00 33.28 182 THR A C 1
ATOM 1380 O O . THR A 1 182 ? -9.436 51.244 -36.022 1.00 33.28 182 THR A O 1
ATOM 1383 N N . TRP A 1 183 ? -9.791 49.038 -36.145 1.00 37.34 183 TRP A N 1
ATOM 1384 C CA . TRP A 1 183 ? -8.408 48.707 -36.520 1.00 37.34 183 TRP A CA 1
ATOM 1385 C C . TRP A 1 183 ? -8.108 49.009 -37.999 1.00 37.34 183 TRP A C 1
ATOM 1387 O O . TRP A 1 183 ? -8.505 48.268 -38.898 1.00 37.34 183 TRP A O 1
ATOM 1397 N N . GLU A 1 184 ? -7.362 50.085 -38.255 1.00 31.55 184 GLU A N 1
ATOM 1398 C CA . GLU A 1 184 ? -6.886 50.450 -39.594 1.00 31.55 184 GLU A CA 1
ATOM 1399 C C . GLU A 1 184 ? -5.799 49.474 -40.096 1.00 31.55 184 GLU A C 1
ATOM 1401 O O . GLU A 1 184 ? -4.838 49.158 -39.392 1.00 31.55 184 GLU A O 1
ATOM 1406 N N . THR A 1 185 ? -5.946 48.975 -41.329 1.00 36.66 185 THR A N 1
ATOM 1407 C CA . THR A 1 185 ? -5.046 47.961 -41.908 1.00 36.66 185 THR A CA 1
ATOM 1408 C C . THR A 1 185 ? -3.940 48.608 -42.742 1.00 36.66 185 THR A C 1
ATOM 1410 O O . THR A 1 185 ? -4.202 49.198 -43.787 1.00 36.66 185 THR A O 1
ATOM 1413 N N . ILE A 1 186 ? -2.684 48.454 -42.313 1.00 30.95 186 ILE A N 1
ATOM 1414 C CA . ILE A 1 186 ? -1.514 49.028 -42.996 1.00 30.95 186 ILE A CA 1
ATOM 1415 C C . ILE A 1 186 ? -1.083 48.145 -44.179 1.00 30.95 186 ILE A C 1
ATOM 1417 O O . ILE A 1 186 ? -0.626 47.015 -43.996 1.00 30.95 186 ILE A O 1
ATOM 1421 N N . GLU A 1 187 ? -1.153 48.675 -45.403 1.00 30.27 187 GLU A N 1
ATOM 1422 C CA . GLU A 1 187 ? -0.636 47.992 -46.596 1.00 30.27 187 GLU A CA 1
ATOM 1423 C C . GLU A 1 187 ? 0.903 48.002 -46.664 1.00 30.27 187 GLU A C 1
ATOM 1425 O O . GLU A 1 187 ? 1.551 49.053 -46.664 1.00 30.27 187 GLU A O 1
ATOM 1430 N N . HIS A 1 188 ? 1.520 46.824 -46.819 1.00 32.25 188 HIS A N 1
ATOM 1431 C CA . HIS A 1 188 ? 2.970 46.709 -47.000 1.00 32.25 188 HIS A CA 1
ATOM 1432 C C . HIS A 1 188 ? 3.394 46.693 -48.479 1.00 32.25 188 HIS A C 1
ATOM 1434 O O . HIS A 1 188 ? 3.155 45.746 -49.232 1.00 32.25 188 HIS A O 1
ATOM 1440 N N . ASN A 1 189 ? 4.091 47.760 -48.873 1.00 30.09 189 ASN A N 1
ATOM 1441 C CA . ASN A 1 189 ? 4.540 48.022 -50.239 1.00 30.09 189 ASN A CA 1
ATOM 1442 C C . ASN A 1 189 ? 5.630 47.033 -50.726 1.00 30.09 189 ASN A C 1
ATOM 1444 O O . ASN A 1 189 ? 6.550 46.686 -49.987 1.00 30.09 189 ASN A O 1
ATOM 1448 N N . LYS A 1 190 ? 5.567 46.603 -51.997 1.00 46.56 190 LYS A N 1
ATOM 1449 C CA . LYS A 1 190 ? 6.493 45.618 -52.609 1.00 46.56 190 LYS A CA 1
ATOM 1450 C C . LYS A 1 190 ? 7.470 46.274 -53.592 1.00 46.56 190 LYS A C 1
ATOM 1452 O O . LYS A 1 190 ? 6.995 46.963 -54.491 1.00 46.56 190 LYS A O 1
ATOM 1457 N N . LYS A 1 191 ? 8.778 45.952 -53.512 1.00 36.09 191 LYS A N 1
ATOM 1458 C CA . LYS A 1 191 ? 9.820 45.926 -54.593 1.00 36.09 191 LYS A CA 1
ATOM 1459 C C . LYS A 1 191 ? 11.245 45.824 -53.979 1.00 36.09 191 LYS A C 1
ATOM 1461 O O . LYS A 1 191 ? 11.402 46.193 -52.822 1.00 36.09 191 LYS A O 1
ATOM 1466 N N . PRO A 1 192 ? 12.306 45.464 -54.738 1.00 41.12 192 PRO A N 1
ATOM 1467 C CA . PRO A 1 192 ? 12.365 44.455 -55.800 1.00 41.12 192 PRO A CA 1
ATOM 1468 C C . PRO A 1 192 ? 13.596 43.508 -55.703 1.00 41.12 192 PRO A C 1
ATOM 1470 O O . PRO A 1 192 ? 14.510 43.683 -54.905 1.00 41.12 192 PRO A O 1
ATOM 1473 N N . SER A 1 193 ? 13.627 42.505 -56.586 1.00 39.53 193 SER A N 1
ATOM 1474 C CA . SER A 1 193 ? 14.703 41.513 -56.776 1.00 39.53 193 SER A CA 1
ATOM 1475 C C . SER A 1 193 ? 16.128 42.077 -56.956 1.00 39.53 193 SER A C 1
ATOM 1477 O O . SER A 1 193 ? 16.340 43.012 -57.726 1.00 39.53 193 SER A O 1
ATOM 1479 N N . MET A 1 194 ? 17.127 41.363 -56.411 1.00 34.34 194 MET A N 1
ATOM 1480 C CA . MET A 1 194 ? 18.468 41.259 -57.009 1.00 34.34 194 MET A CA 1
ATOM 1481 C C . MET A 1 194 ? 18.895 39.793 -57.204 1.00 34.34 194 MET A C 1
ATOM 1483 O O . MET A 1 194 ? 18.491 38.902 -56.459 1.00 34.34 194 MET A O 1
ATOM 1487 N N . LYS A 1 195 ? 19.709 39.541 -58.240 1.00 43.75 195 LYS A N 1
ATOM 1488 C CA . LYS A 1 195 ? 20.130 38.205 -58.712 1.00 43.75 195 LYS A CA 1
ATOM 1489 C C . LYS A 1 195 ? 21.578 37.898 -58.306 1.00 43.75 195 LYS A C 1
ATOM 1491 O O . LYS A 1 195 ? 22.453 38.694 -58.634 1.00 43.75 195 LYS A O 1
ATOM 1496 N N . MET A 1 196 ? 21.879 36.710 -57.765 1.00 35.56 196 MET A N 1
ATOM 1497 C CA . MET A 1 196 ? 23.265 36.198 -57.667 1.00 35.56 196 MET A CA 1
ATOM 1498 C C . MET A 1 196 ? 23.381 34.669 -57.864 1.00 35.56 196 MET A C 1
ATOM 1500 O O . MET A 1 196 ? 23.170 33.882 -56.953 1.00 35.56 196 MET A O 1
ATOM 1504 N N . LYS A 1 197 ? 23.768 34.296 -59.093 1.00 34.91 197 LYS A N 1
ATOM 1505 C CA . LYS A 1 197 ? 24.751 33.259 -59.494 1.00 34.91 197 LYS A CA 1
ATOM 1506 C C . LYS A 1 197 ? 24.801 31.910 -58.735 1.00 34.91 197 LYS A C 1
ATOM 1508 O O . LYS A 1 197 ? 25.272 31.817 -57.607 1.00 34.91 197 LYS A O 1
ATOM 1513 N N . ALA A 1 198 ? 24.498 30.827 -59.458 1.00 45.25 198 ALA A N 1
ATOM 1514 C CA . ALA A 1 198 ? 24.676 29.437 -59.019 1.00 45.25 198 ALA A CA 1
ATOM 1515 C C . ALA A 1 198 ? 26.154 28.987 -58.917 1.00 45.25 198 ALA A C 1
ATOM 1517 O O . ALA A 1 198 ? 27.009 29.464 -59.669 1.00 45.25 198 ALA A O 1
ATOM 1518 N N . ARG A 1 199 ? 26.453 27.987 -58.064 1.00 37.44 199 ARG A N 1
ATOM 1519 C CA . ARG A 1 199 ? 27.767 27.307 -58.033 1.00 37.44 199 ARG A CA 1
ATOM 1520 C C . ARG A 1 199 ? 27.708 25.830 -57.589 1.00 37.44 199 ARG A C 1
ATOM 1522 O O . ARG A 1 199 ? 27.524 25.540 -56.418 1.00 37.44 199 ARG A O 1
ATOM 1529 N N . LYS A 1 200 ? 27.946 24.935 -58.560 1.00 36.41 200 LYS A N 1
ATOM 1530 C CA . LYS A 1 200 ? 28.409 23.522 -58.496 1.00 36.41 200 LYS A CA 1
ATOM 1531 C C . LYS A 1 200 ? 28.295 22.728 -57.174 1.00 36.41 200 LYS A C 1
ATOM 1533 O O . LYS A 1 200 ? 29.031 22.971 -56.223 1.00 36.41 200 LYS A O 1
ATOM 1538 N N . GLN A 1 201 ? 27.558 21.615 -57.249 1.00 48.16 201 GLN A N 1
ATOM 1539 C CA . GLN A 1 201 ? 27.723 20.426 -56.396 1.00 48.16 201 GLN A CA 1
ATOM 1540 C C . GLN A 1 201 ? 29.174 19.890 -56.412 1.00 48.16 201 GLN A C 1
ATOM 1542 O O . GLN A 1 201 ? 29.809 19.890 -57.469 1.00 48.16 201 GLN A O 1
ATOM 1547 N N . ARG A 1 202 ? 29.643 19.299 -55.299 1.00 40.25 202 ARG A N 1
ATOM 1548 C CA . ARG A 1 202 ? 30.582 18.151 -55.287 1.00 40.25 202 ARG A CA 1
ATOM 1549 C C . ARG A 1 202 ? 30.319 17.253 -54.071 1.00 40.25 202 ARG A C 1
ATOM 1551 O O . ARG A 1 202 ? 30.099 17.744 -52.971 1.00 40.25 202 ARG A O 1
ATOM 1558 N N . THR A 1 203 ? 30.392 15.942 -54.275 1.00 48.59 203 THR A N 1
ATOM 1559 C CA . THR A 1 203 ? 30.187 14.888 -53.267 1.00 48.59 203 THR A CA 1
ATOM 1560 C C . THR A 1 203 ? 31.506 14.337 -52.717 1.00 48.59 203 THR A C 1
ATOM 1562 O O . THR A 1 203 ? 32.395 14.024 -53.509 1.00 48.59 203 THR A O 1
ATOM 1565 N N . ALA A 1 204 ? 31.598 14.100 -51.403 1.00 39.22 204 ALA A N 1
ATOM 1566 C CA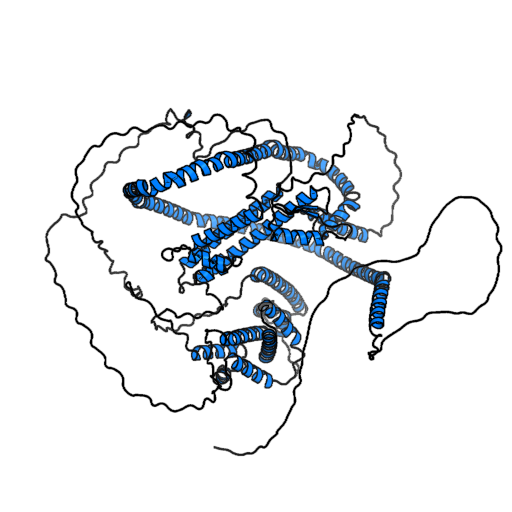 . ALA A 1 204 ? 32.545 13.147 -50.802 1.00 39.22 204 ALA A CA 1
ATOM 1567 C C . ALA A 1 204 ? 32.123 12.765 -49.364 1.00 39.22 204 ALA A C 1
ATOM 1569 O O . ALA A 1 204 ? 32.125 13.614 -48.477 1.00 39.22 204 ALA A O 1
ATOM 1570 N N . ARG A 1 205 ? 31.803 11.486 -49.108 1.00 41.22 205 ARG A N 1
ATOM 1571 C CA . ARG A 1 205 ? 31.705 10.929 -47.742 1.00 41.22 205 ARG A CA 1
ATOM 1572 C C . ARG A 1 205 ? 33.085 10.409 -47.322 1.00 41.22 205 ARG A C 1
ATOM 1574 O O . ARG A 1 205 ? 33.626 9.527 -47.985 1.00 41.22 205 ARG A O 1
ATOM 1581 N N . GLY A 1 206 ? 33.641 10.926 -46.227 1.00 40.16 206 GLY A N 1
ATOM 1582 C CA . GLY A 1 206 ? 34.839 10.361 -45.595 1.00 40.16 206 GLY A CA 1
ATOM 1583 C C . GLY A 1 206 ? 34.505 9.110 -44.775 1.00 40.16 206 GLY A C 1
ATOM 1584 O O . GLY A 1 206 ? 33.441 9.049 -44.162 1.00 40.16 206 GLY A O 1
ATOM 1585 N N . LYS A 1 207 ? 35.403 8.117 -44.754 1.00 40.19 207 LYS A N 1
ATOM 1586 C CA . LYS A 1 207 ? 35.297 6.944 -43.870 1.00 40.19 207 LYS A CA 1
ATOM 1587 C C . LYS A 1 207 ? 36.090 7.178 -42.585 1.00 40.19 207 LYS A C 1
ATOM 1589 O O . LYS A 1 207 ? 37.264 7.533 -42.650 1.00 40.19 207 LYS A O 1
ATOM 1594 N N . THR A 1 208 ? 35.469 6.923 -41.438 1.00 46.41 208 THR A N 1
ATOM 1595 C CA . THR A 1 208 ? 36.154 6.852 -40.140 1.00 46.41 208 THR A CA 1
ATOM 1596 C C . THR A 1 208 ? 37.020 5.594 -40.088 1.00 46.41 208 THR A C 1
ATOM 1598 O O . THR A 1 208 ? 36.548 4.515 -40.442 1.00 46.41 208 THR A O 1
ATOM 1601 N N . MET A 1 209 ? 38.267 5.718 -39.629 1.00 31.98 209 MET A N 1
ATOM 1602 C CA . MET A 1 209 ? 39.143 4.579 -39.346 1.00 31.98 209 MET A CA 1
ATOM 1603 C C . MET A 1 209 ? 39.334 4.471 -37.832 1.00 31.98 209 MET A C 1
ATOM 1605 O O . MET A 1 209 ? 39.824 5.406 -37.204 1.00 31.98 209 MET A O 1
ATOM 1609 N N . THR A 1 210 ? 38.936 3.345 -37.247 1.00 38.78 210 THR A N 1
ATOM 1610 C CA . THR A 1 210 ? 39.145 3.037 -35.828 1.00 38.78 210 THR A CA 1
ATOM 1611 C C . THR A 1 210 ? 40.447 2.262 -35.663 1.00 38.78 210 THR A C 1
ATOM 1613 O O . THR A 1 210 ? 40.551 1.146 -36.174 1.00 38.78 210 THR A O 1
ATOM 1616 N N . LEU A 1 211 ? 41.422 2.813 -34.933 1.00 32.81 211 LEU A N 1
ATOM 1617 C CA . LEU A 1 211 ? 42.448 1.966 -34.322 1.00 32.81 211 LEU A CA 1
ATOM 1618 C C . LEU A 1 211 ? 41.802 1.181 -33.175 1.00 32.81 211 LEU A C 1
ATOM 1620 O O . LEU A 1 211 ? 40.993 1.729 -32.428 1.00 32.81 211 LEU A O 1
ATOM 1624 N N . VAL A 1 212 ? 42.176 -0.088 -33.049 1.00 39.00 212 VAL A N 1
ATOM 1625 C CA . VAL A 1 212 ? 41.820 -0.966 -31.932 1.00 39.00 212 VAL A CA 1
ATOM 1626 C C . VAL A 1 212 ? 43.130 -1.462 -31.335 1.00 39.00 212 VAL A C 1
ATOM 1628 O O . VAL A 1 212 ? 44.004 -1.909 -32.078 1.00 39.00 212 VAL A O 1
ATOM 1631 N N . ASP A 1 213 ? 43.282 -1.345 -30.016 1.00 38.91 213 ASP A N 1
ATOM 1632 C CA . ASP A 1 213 ? 44.441 -1.888 -29.309 1.00 38.91 213 ASP A CA 1
ATOM 1633 C C . ASP A 1 213 ? 44.329 -3.419 -29.240 1.00 38.91 213 ASP A C 1
ATOM 1635 O O . ASP A 1 213 ? 43.285 -3.975 -28.892 1.00 38.91 213 ASP A O 1
ATOM 1639 N N . VAL A 1 214 ? 45.410 -4.103 -29.604 1.00 42.12 214 VAL A N 1
ATOM 1640 C CA . VAL A 1 214 ? 45.456 -5.562 -29.750 1.00 42.12 214 VAL A CA 1
ATOM 1641 C C . VAL A 1 214 ? 45.614 -6.267 -28.392 1.00 42.12 214 VAL A C 1
ATOM 1643 O O . VAL A 1 214 ? 45.330 -7.458 -28.290 1.00 42.12 214 VAL A O 1
ATOM 1646 N N . ARG A 1 215 ? 46.020 -5.565 -27.321 1.00 41.19 215 ARG A N 1
ATOM 1647 C CA . ARG A 1 215 ? 46.332 -6.196 -26.021 1.00 41.19 215 ARG A CA 1
ATOM 1648 C C . ARG A 1 215 ? 45.164 -6.371 -25.041 1.00 41.19 215 ARG A C 1
ATOM 1650 O O . ARG A 1 215 ? 45.372 -6.979 -23.998 1.00 41.19 215 ARG A O 1
ATOM 1657 N N . GLN A 1 216 ? 43.948 -5.918 -25.356 1.00 49.16 216 GLN A N 1
ATOM 1658 C CA . GLN A 1 216 ? 42.782 -6.057 -24.456 1.00 49.16 216 GLN A CA 1
ATOM 1659 C C . GLN A 1 216 ? 41.797 -7.193 -24.809 1.00 49.16 216 GLN A C 1
ATOM 1661 O O . GLN A 1 216 ? 40.809 -7.378 -24.104 1.00 49.16 216 GLN A O 1
ATOM 1666 N N . GLN A 1 217 ? 42.027 -7.979 -25.868 1.00 43.50 217 GLN A N 1
ATOM 1667 C CA . GLN A 1 217 ? 41.009 -8.922 -26.371 1.00 43.50 217 GLN A CA 1
ATOM 1668 C C . GLN A 1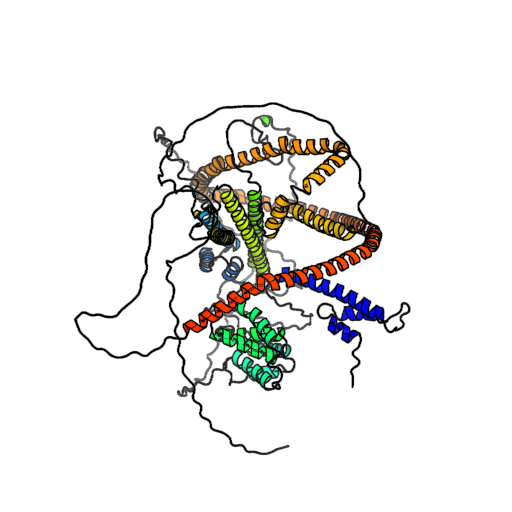 217 ? 40.959 -10.308 -25.693 1.00 43.50 217 GLN A C 1
ATOM 1670 O O . GLN A 1 217 ? 40.045 -11.071 -25.985 1.00 43.50 217 GLN A O 1
ATOM 1675 N N . GLN A 1 218 ? 41.878 -10.654 -24.783 1.00 41.12 218 GLN A N 1
ATOM 1676 C CA . GLN A 1 218 ? 41.984 -12.029 -24.249 1.00 41.12 218 GLN A CA 1
ATOM 1677 C C . GLN A 1 218 ? 41.020 -12.387 -23.096 1.00 41.12 218 GLN A C 1
ATOM 1679 O O . GLN A 1 218 ? 40.977 -13.547 -22.700 1.00 41.12 218 GLN A O 1
ATOM 1684 N N . HIS A 1 219 ? 40.209 -11.443 -22.600 1.00 42.38 219 HIS A N 1
ATOM 1685 C CA . HIS A 1 219 ? 39.195 -11.698 -21.556 1.00 42.38 219 HIS A CA 1
ATOM 1686 C C . HIS A 1 219 ? 37.760 -11.296 -21.951 1.00 42.38 219 HIS A C 1
ATOM 1688 O O . HIS A 1 219 ? 36.855 -11.337 -21.121 1.00 42.38 219 HIS A O 1
ATOM 1694 N N . ALA A 1 220 ? 37.520 -10.922 -23.211 1.00 35.56 220 ALA A N 1
ATOM 1695 C CA . ALA A 1 220 ? 36.177 -10.605 -23.694 1.00 35.56 220 ALA A CA 1
ATOM 1696 C C . ALA A 1 220 ? 35.471 -11.875 -24.200 1.00 35.56 220 ALA A C 1
ATOM 1698 O O . ALA A 1 220 ? 35.833 -12.409 -25.249 1.00 35.56 220 ALA A O 1
ATOM 1699 N N . GLN A 1 221 ? 34.450 -12.349 -23.477 1.00 34.00 221 GLN A N 1
ATOM 1700 C CA . GLN A 1 221 ? 33.590 -13.436 -23.958 1.00 34.00 221 GLN A CA 1
ATOM 1701 C C . GLN A 1 221 ? 32.877 -13.049 -25.269 1.00 34.00 221 GLN A C 1
ATOM 1703 O O . GLN A 1 221 ? 32.571 -11.883 -25.530 1.00 34.00 221 GLN A O 1
ATOM 1708 N N . TYR A 1 222 ? 32.649 -14.046 -26.124 1.00 27.38 222 TYR A N 1
ATOM 1709 C CA . TYR A 1 222 ? 32.292 -13.851 -27.528 1.00 27.38 222 TYR A CA 1
ATOM 1710 C C . TYR A 1 222 ? 30.818 -13.448 -27.711 1.00 27.38 222 TYR A C 1
ATOM 1712 O O . TYR A 1 222 ? 29.925 -14.291 -27.684 1.00 27.38 222 TYR A O 1
ATOM 1720 N N . VAL A 1 223 ? 30.559 -12.158 -27.950 1.00 34.72 223 VAL A N 1
ATOM 1721 C CA . VAL A 1 223 ? 29.220 -11.647 -28.296 1.00 34.72 223 VAL A CA 1
ATOM 1722 C C . VAL A 1 223 ? 29.057 -11.583 -29.825 1.00 34.72 223 VAL A C 1
ATOM 1724 O O . VAL A 1 223 ? 29.720 -10.762 -30.470 1.00 34.72 223 VAL A O 1
ATOM 1727 N N . PRO A 1 224 ? 28.183 -12.404 -30.442 1.00 35.06 224 PRO A N 1
ATOM 1728 C CA . PRO A 1 224 ? 27.979 -12.393 -31.888 1.00 35.06 224 PRO A CA 1
ATOM 1729 C C . PRO A 1 224 ? 27.200 -11.148 -32.337 1.00 35.06 224 PRO A C 1
ATOM 1731 O O . PRO A 1 224 ? 26.115 -10.847 -31.840 1.00 35.06 224 PRO A O 1
ATOM 1734 N N . LYS A 1 225 ? 27.730 -10.432 -33.334 1.00 36.75 225 LYS A N 1
ATOM 1735 C CA . LYS A 1 225 ? 27.037 -9.302 -33.973 1.00 36.75 225 LYS A CA 1
ATOM 1736 C C . LYS A 1 225 ? 25.977 -9.814 -34.950 1.00 36.75 225 LYS A C 1
ATOM 1738 O O . LYS A 1 225 ? 26.337 -10.319 -36.011 1.00 36.75 225 LYS A O 1
ATOM 1743 N N . ARG A 1 226 ? 24.691 -9.624 -34.639 1.00 39.62 226 ARG A N 1
ATOM 1744 C CA . ARG A 1 226 ? 23.616 -9.734 -35.640 1.00 39.62 226 ARG A CA 1
ATOM 1745 C C . ARG A 1 226 ? 23.650 -8.531 -36.590 1.00 39.62 226 ARG A C 1
ATOM 1747 O O . ARG A 1 226 ? 23.894 -7.404 -36.164 1.00 39.62 226 ARG A O 1
ATOM 1754 N N . SER A 1 227 ? 23.414 -8.789 -37.872 1.00 37.97 227 SER A N 1
ATOM 1755 C CA . SER A 1 227 ? 23.059 -7.784 -38.881 1.00 37.97 227 SER A CA 1
ATOM 1756 C C . SER A 1 227 ? 21.534 -7.646 -38.987 1.00 37.97 227 SER A C 1
ATOM 1758 O O . SER A 1 227 ? 20.808 -8.492 -38.472 1.00 37.97 227 SER A O 1
ATOM 1760 N N . ASN A 1 228 ? 21.059 -6.583 -39.643 1.00 45.00 228 ASN A N 1
ATOM 1761 C CA . ASN A 1 228 ? 19.630 -6.315 -39.845 1.00 45.00 228 ASN A CA 1
ATOM 1762 C C . ASN A 1 228 ? 18.903 -7.413 -40.651 1.00 45.00 228 ASN A C 1
ATOM 1764 O O . ASN A 1 228 ? 19.552 -8.184 -41.355 1.00 45.00 228 ASN A O 1
ATOM 1768 N N . SER A 1 229 ? 17.563 -7.356 -40.568 1.00 47.34 229 SER A N 1
ATOM 1769 C CA . SER A 1 229 ? 16.537 -8.119 -41.307 1.00 47.34 229 SER A CA 1
ATOM 1770 C C . SER A 1 229 ? 16.622 -9.643 -41.191 1.00 47.34 229 SER A C 1
ATOM 1772 O O . SER A 1 229 ? 17.371 -10.280 -41.923 1.00 47.34 229 SER A O 1
ATOM 1774 N N . ASP A 1 230 ? 15.835 -10.217 -40.276 1.00 37.41 230 ASP A N 1
ATOM 1775 C CA . ASP A 1 230 ? 14.561 -10.873 -40.627 1.00 37.41 230 ASP A CA 1
ATOM 1776 C C . ASP A 1 230 ? 13.747 -11.183 -39.349 1.00 37.41 230 ASP A C 1
ATOM 1778 O O . ASP A 1 230 ? 14.219 -10.933 -38.234 1.00 37.41 230 ASP A O 1
ATOM 1782 N N . ALA A 1 231 ? 12.500 -11.643 -39.502 1.00 44.12 231 ALA A N 1
ATOM 1783 C CA . ALA A 1 231 ? 11.601 -11.958 -38.387 1.00 44.12 231 ALA A CA 1
ATOM 1784 C C . ALA A 1 231 ? 12.088 -13.161 -37.550 1.00 44.12 231 ALA A C 1
ATOM 1786 O O . ALA A 1 231 ? 12.846 -14.011 -38.020 1.00 44.12 231 ALA A O 1
ATOM 1787 N N . ALA A 1 232 ? 11.641 -13.237 -36.296 1.00 38.25 232 ALA A N 1
ATOM 1788 C CA . ALA A 1 232 ? 11.989 -14.312 -35.365 1.00 38.25 232 ALA A CA 1
ATOM 1789 C C . ALA A 1 232 ? 10.856 -15.382 -35.246 1.00 38.25 232 ALA A C 1
ATOM 1791 O O . ALA A 1 232 ? 9.906 -15.341 -36.020 1.00 38.25 232 ALA A O 1
ATOM 1792 N N . ARG A 1 233 ? 10.990 -16.394 -34.367 1.00 35.19 233 ARG A N 1
ATOM 1793 C CA . ARG A 1 233 ? 10.202 -17.668 -34.303 1.00 35.19 233 ARG A CA 1
ATOM 1794 C C . ARG A 1 233 ? 10.208 -18.225 -32.855 1.00 35.19 233 ARG A C 1
ATOM 1796 O O . ARG A 1 233 ? 11.198 -17.921 -32.213 1.00 35.19 233 ARG A O 1
ATOM 1803 N N . PRO A 1 234 ? 9.262 -19.018 -32.300 1.00 41.75 234 PRO A N 1
ATOM 1804 C CA . PRO A 1 234 ? 9.103 -19.220 -30.835 1.00 41.75 234 PRO A CA 1
ATOM 1805 C C . PRO A 1 234 ? 10.334 -19.661 -30.002 1.00 41.75 234 PRO A C 1
ATOM 1807 O O . PRO A 1 234 ? 11.256 -20.285 -30.532 1.00 41.75 234 PRO A O 1
ATOM 1810 N N . VAL A 1 235 ? 10.319 -19.371 -28.686 1.00 44.56 235 VAL A N 1
ATOM 1811 C CA . VAL A 1 235 ? 11.134 -20.083 -27.667 1.00 44.56 235 VAL A CA 1
ATOM 1812 C C . VAL A 1 235 ? 10.413 -21.404 -27.366 1.00 44.56 235 VAL A C 1
ATOM 1814 O O . VAL A 1 235 ? 9.186 -21.418 -27.366 1.00 44.56 235 VAL A O 1
ATOM 1817 N N . ALA A 1 236 ? 11.134 -22.500 -27.123 1.00 52.28 236 ALA A N 1
ATOM 1818 C CA . ALA A 1 236 ? 10.509 -23.741 -26.660 1.00 52.28 236 ALA A CA 1
ATOM 1819 C C . ALA A 1 236 ? 10.125 -23.639 -25.172 1.00 52.28 236 ALA A C 1
ATOM 1821 O O . ALA A 1 236 ? 10.885 -23.065 -24.389 1.00 52.28 236 ALA A O 1
ATOM 1822 N N . ALA A 1 237 ? 8.982 -24.215 -24.793 1.00 58.75 237 ALA A N 1
ATOM 1823 C CA . ALA A 1 237 ? 8.635 -24.430 -23.391 1.00 58.75 237 ALA A CA 1
ATOM 1824 C C . ALA A 1 237 ? 9.682 -25.333 -22.698 1.00 58.75 237 ALA A C 1
ATOM 1826 O O . ALA A 1 237 ? 10.406 -26.069 -23.386 1.00 58.75 237 ALA A O 1
ATOM 1827 N N . PRO A 1 238 ? 9.795 -25.292 -21.356 1.00 75.31 238 PRO A N 1
ATOM 1828 C CA . PRO A 1 238 ? 10.503 -26.325 -20.608 1.00 75.31 238 PRO A CA 1
ATOM 1829 C C . PRO A 1 238 ? 9.948 -27.713 -20.949 1.00 75.31 238 PRO A C 1
ATOM 1831 O O . PRO A 1 238 ? 8.780 -27.855 -21.293 1.00 75.31 238 PRO A O 1
ATOM 1834 N N . ASP A 1 239 ? 10.779 -28.747 -20.850 1.00 86.38 239 ASP A N 1
ATOM 1835 C CA . ASP A 1 239 ? 10.293 -30.120 -20.981 1.00 86.38 239 ASP A CA 1
ATOM 1836 C C . ASP A 1 239 ? 9.345 -30.451 -19.803 1.00 86.38 239 ASP A C 1
ATOM 1838 O O . ASP A 1 239 ? 9.763 -30.310 -18.646 1.00 86.38 239 ASP A O 1
ATOM 1842 N N . PRO A 1 240 ? 8.099 -30.902 -20.054 1.00 87.38 240 PRO A N 1
ATOM 1843 C CA . PRO A 1 240 ? 7.119 -31.125 -18.993 1.00 87.38 240 PRO A CA 1
ATOM 1844 C C . PRO A 1 240 ? 7.514 -32.272 -18.056 1.00 87.38 240 PRO A C 1
ATOM 1846 O O . PRO A 1 240 ? 7.125 -32.275 -16.890 1.00 87.38 240 PRO A O 1
ATOM 1849 N N . TRP A 1 241 ? 8.354 -33.217 -18.495 1.00 88.25 241 TRP A N 1
ATOM 1850 C CA . TRP A 1 241 ? 8.908 -34.232 -17.593 1.00 88.25 241 TRP A CA 1
ATOM 1851 C C . TRP A 1 241 ? 9.905 -33.635 -16.594 1.00 88.25 241 TRP A C 1
ATOM 1853 O O . TRP A 1 241 ? 9.905 -34.014 -15.424 1.00 88.25 241 TRP A O 1
ATOM 1863 N N . THR A 1 242 ? 10.705 -32.655 -17.018 1.00 90.94 242 THR A N 1
ATOM 1864 C CA . THR A 1 242 ? 11.596 -31.881 -16.145 1.00 90.94 242 THR A CA 1
ATOM 1865 C C . THR A 1 242 ? 10.798 -31.031 -15.143 1.00 90.94 242 THR A C 1
ATOM 1867 O O . THR A 1 242 ? 11.167 -30.982 -13.968 1.00 90.94 242 THR A O 1
ATOM 1870 N N . GLN A 1 243 ? 9.676 -30.425 -15.558 1.00 91.06 243 GLN A N 1
ATOM 1871 C CA . GLN A 1 243 ? 8.753 -29.730 -14.643 1.00 91.06 243 GLN A CA 1
ATOM 1872 C C . GLN A 1 243 ? 8.141 -30.693 -13.616 1.00 91.06 243 GLN A C 1
ATOM 1874 O O . GLN A 1 243 ? 8.288 -30.468 -12.415 1.00 91.06 243 GLN A O 1
ATOM 1879 N N . LEU A 1 244 ? 7.549 -31.809 -14.058 1.00 92.94 244 LEU A N 1
ATOM 1880 C CA . LEU A 1 244 ? 6.982 -32.830 -13.167 1.00 92.94 244 LEU A CA 1
ATOM 1881 C C . LEU A 1 244 ? 8.020 -33.414 -12.196 1.00 92.94 244 LEU A C 1
ATOM 1883 O O . LEU A 1 244 ? 7.691 -33.686 -11.041 1.00 92.94 244 LEU A O 1
ATOM 1887 N N . ALA A 1 245 ? 9.276 -33.582 -12.620 1.00 94.88 245 ALA A N 1
ATOM 1888 C CA . ALA A 1 245 ? 10.360 -34.035 -11.751 1.00 94.88 245 ALA A CA 1
ATOM 1889 C C . ALA A 1 245 ? 10.723 -32.998 -10.674 1.00 94.88 245 ALA A C 1
ATOM 1891 O O . ALA A 1 245 ? 10.944 -33.371 -9.519 1.00 94.88 245 ALA A O 1
ATOM 1892 N N . SER A 1 246 ? 10.738 -31.709 -11.023 1.00 94.69 246 SER A N 1
ATOM 1893 C CA . SER A 1 246 ? 10.963 -30.613 -10.075 1.00 94.69 246 SER A CA 1
ATOM 1894 C C . SER A 1 246 ? 9.801 -30.483 -9.083 1.00 94.69 246 SER A C 1
ATOM 1896 O O . SER A 1 246 ? 10.034 -30.485 -7.875 1.00 94.69 246 SER A O 1
ATOM 1898 N N . LEU A 1 247 ? 8.559 -30.485 -9.573 1.00 95.94 247 LEU A N 1
ATOM 1899 C CA . LEU A 1 247 ? 7.340 -30.406 -8.764 1.00 95.94 247 LEU A CA 1
ATOM 1900 C C . LEU A 1 247 ? 7.223 -31.603 -7.807 1.00 95.94 247 LEU A C 1
ATOM 1902 O O . LEU A 1 247 ? 6.999 -31.425 -6.615 1.00 95.94 247 LEU A O 1
ATOM 1906 N N . SER A 1 248 ? 7.495 -32.821 -8.284 1.00 97.50 248 SER A N 1
ATOM 1907 C CA . SER A 1 248 ? 7.534 -34.023 -7.433 1.00 97.50 248 SER A CA 1
ATOM 1908 C C . SER A 1 248 ? 8.638 -33.980 -6.370 1.00 97.50 248 SER A C 1
ATOM 1910 O O . SER A 1 248 ? 8.505 -34.608 -5.322 1.00 97.50 248 SER A O 1
ATOM 1912 N N . SER A 1 249 ? 9.729 -33.249 -6.623 1.00 97.25 249 SER A N 1
ATOM 1913 C CA . SER A 1 249 ? 10.804 -33.053 -5.643 1.00 97.25 249 SER A CA 1
ATOM 1914 C C . SER A 1 249 ? 10.406 -32.048 -4.559 1.00 97.25 249 SER A C 1
ATOM 1916 O O . SER A 1 249 ? 10.725 -32.261 -3.395 1.00 97.25 249 SER A O 1
ATOM 1918 N N . HIS A 1 250 ? 9.655 -31.003 -4.918 1.00 97.12 250 HIS A N 1
ATOM 1919 C CA . HIS A 1 250 ? 9.093 -30.036 -3.972 1.00 97.12 250 HIS A CA 1
ATOM 1920 C C . HIS A 1 250 ? 7.953 -30.634 -3.124 1.00 97.12 250 HIS A C 1
ATOM 1922 O O . HIS A 1 250 ? 7.920 -30.448 -1.907 1.00 97.12 250 HIS A O 1
ATOM 1928 N N . LEU A 1 251 ? 7.083 -31.460 -3.713 1.00 97.75 251 LEU A N 1
ATOM 1929 C CA . LEU A 1 251 ? 6.081 -32.217 -2.951 1.00 97.75 251 LEU A CA 1
ATOM 1930 C C . LEU A 1 251 ? 6.722 -33.118 -1.886 1.00 97.75 251 LEU A C 1
ATOM 1932 O O . LEU A 1 251 ? 6.212 -33.202 -0.775 1.00 97.75 251 LEU A O 1
ATOM 1936 N N . ALA A 1 252 ? 7.877 -33.722 -2.178 1.00 97.69 252 ALA A N 1
ATOM 1937 C CA . ALA A 1 252 ? 8.635 -34.503 -1.199 1.00 97.69 252 ALA A CA 1
ATOM 1938 C C . ALA A 1 252 ? 9.300 -33.655 -0.092 1.00 97.69 252 ALA A C 1
ATOM 1940 O O . ALA A 1 252 ? 9.662 -34.209 0.944 1.00 97.69 252 ALA A O 1
ATOM 1941 N N . THR A 1 253 ? 9.449 -32.332 -0.265 1.00 97.38 253 THR A N 1
ATOM 1942 C CA . THR A 1 253 ? 9.852 -31.434 0.837 1.00 97.38 253 THR A CA 1
ATOM 1943 C C . THR A 1 253 ? 8.670 -31.041 1.725 1.00 97.38 253 THR A C 1
ATOM 1945 O O . THR A 1 253 ? 8.821 -31.044 2.942 1.00 97.38 253 THR A O 1
ATOM 1948 N N . LEU A 1 254 ? 7.487 -30.799 1.144 1.00 97.25 254 LEU A N 1
ATOM 1949 C CA . LEU A 1 254 ? 6.254 -30.498 1.895 1.00 97.25 254 LEU A CA 1
ATOM 1950 C C . LEU A 1 254 ? 5.709 -31.743 2.628 1.00 97.25 254 LEU A C 1
ATOM 1952 O O . LEU A 1 254 ? 5.139 -31.653 3.719 1.00 97.25 254 LEU A O 1
ATOM 1956 N N . LEU A 1 255 ? 5.933 -32.936 2.064 1.00 97.56 255 LEU A N 1
ATOM 1957 C CA . LEU A 1 255 ? 5.463 -34.230 2.573 1.00 97.56 255 LEU A CA 1
ATOM 1958 C C . LEU A 1 255 ? 6.629 -35.231 2.771 1.00 97.56 255 LEU A C 1
ATOM 1960 O O . LEU A 1 255 ? 6.700 -36.238 2.059 1.00 97.56 255 LEU A O 1
ATOM 1964 N N . PRO A 1 256 ? 7.527 -35.012 3.760 1.00 95.25 256 PRO A N 1
ATOM 1965 C CA . PRO A 1 256 ? 8.755 -35.800 3.948 1.00 95.25 256 PRO A CA 1
ATOM 1966 C C . PRO A 1 256 ? 8.636 -37.338 4.018 1.00 95.25 256 PRO A C 1
ATOM 1968 O O . PRO A 1 256 ? 9.606 -38.002 3.647 1.00 95.25 256 PRO A O 1
ATOM 1971 N N . PRO A 1 257 ? 7.517 -37.959 4.460 1.00 96.44 257 PRO A N 1
ATOM 1972 C CA . PRO A 1 257 ? 7.372 -39.419 4.415 1.00 96.44 257 PRO A CA 1
ATOM 1973 C C . PRO A 1 257 ? 7.345 -40.018 2.996 1.00 96.44 257 PRO A C 1
ATOM 1975 O O . PRO A 1 257 ? 7.511 -41.230 2.846 1.00 96.44 257 PRO A O 1
ATOM 1978 N N . HIS A 1 258 ? 7.137 -39.201 1.955 1.00 97.69 258 HIS A N 1
ATOM 1979 C CA . HIS A 1 258 ? 6.920 -39.652 0.581 1.00 97.69 258 HIS A CA 1
ATOM 1980 C C . HIS A 1 258 ? 8.060 -39.193 -0.351 1.00 97.69 258 HIS A C 1
ATOM 1982 O O . HIS A 1 258 ? 8.260 -37.994 -0.539 1.00 97.69 258 HIS A O 1
ATOM 1988 N N . PRO A 1 259 ? 8.818 -40.112 -0.984 1.00 97.94 259 PRO A N 1
ATOM 1989 C CA . PRO A 1 259 ? 9.910 -39.739 -1.885 1.00 97.94 259 PRO A CA 1
ATOM 1990 C C . PRO A 1 259 ? 9.381 -39.187 -3.225 1.00 97.94 259 PRO A C 1
ATOM 1992 O O . PRO A 1 259 ? 8.279 -39.554 -3.634 1.00 97.94 259 PRO A O 1
ATOM 1995 N N . PRO A 1 260 ? 10.177 -38.422 -4.001 1.00 97.94 260 PRO A N 1
ATOM 1996 C CA . PRO A 1 260 ? 9.729 -37.829 -5.271 1.00 97.94 260 PRO A CA 1
ATOM 1997 C C . PRO A 1 260 ? 9.143 -38.837 -6.274 1.00 97.94 260 PRO A C 1
ATOM 1999 O O . PRO A 1 260 ? 8.189 -38.533 -6.987 1.00 97.94 260 PRO A O 1
ATOM 2002 N N . ALA A 1 261 ? 9.666 -40.067 -6.290 1.00 97.75 261 ALA A N 1
ATOM 2003 C CA . ALA A 1 261 ? 9.174 -41.156 -7.137 1.00 97.75 261 ALA A CA 1
ATOM 2004 C C . ALA A 1 261 ? 7.713 -41.565 -6.838 1.00 97.75 261 ALA A C 1
ATOM 2006 O O . ALA A 1 261 ? 7.025 -42.060 -7.731 1.00 97.75 261 ALA A O 1
ATOM 2007 N N . PHE A 1 262 ? 7.221 -41.339 -5.612 1.00 98.12 262 PHE A N 1
ATOM 2008 C CA . PHE A 1 262 ? 5.820 -41.562 -5.247 1.00 98.12 262 PHE A CA 1
ATOM 2009 C C . PHE A 1 262 ? 4.916 -40.598 -6.022 1.00 98.12 262 PHE A C 1
ATOM 2011 O O . PHE A 1 262 ? 4.059 -41.044 -6.780 1.00 98.12 262 PHE A O 1
ATOM 2018 N N . PHE A 1 263 ? 5.175 -39.291 -5.939 1.00 97.81 263 PHE A N 1
ATOM 2019 C CA . PHE A 1 263 ? 4.414 -38.269 -6.666 1.00 97.81 263 PHE A CA 1
ATOM 2020 C C . PHE A 1 263 ? 4.518 -38.434 -8.188 1.00 97.81 263 PHE A C 1
ATOM 2022 O O . PHE A 1 263 ? 3.498 -38.405 -8.877 1.00 97.81 263 PHE A O 1
ATOM 2029 N N . GLN A 1 264 ? 5.715 -38.732 -8.708 1.00 96.81 264 GLN A N 1
ATOM 2030 C CA . GLN A 1 264 ? 5.910 -39.056 -10.127 1.00 96.81 264 GLN A CA 1
ATOM 2031 C C . GLN A 1 264 ? 4.998 -40.204 -10.582 1.00 96.81 264 GLN A C 1
ATOM 2033 O O . GLN A 1 264 ? 4.416 -40.118 -11.660 1.00 96.81 264 GLN A O 1
ATOM 2038 N N . SER A 1 265 ? 4.814 -41.254 -9.770 1.00 97.31 265 SER A N 1
ATOM 2039 C CA . SER A 1 265 ? 3.949 -42.385 -10.141 1.00 97.31 265 SER A CA 1
ATOM 2040 C C . SER A 1 265 ? 2.476 -41.995 -10.341 1.00 97.31 265 SER A C 1
ATOM 2042 O O . SER A 1 265 ? 1.819 -42.573 -11.206 1.00 97.31 265 SER A O 1
ATOM 2044 N N . TYR A 1 266 ? 1.984 -40.969 -9.634 1.00 97.75 266 TYR A N 1
ATOM 2045 C CA . TYR A 1 266 ? 0.652 -40.402 -9.859 1.00 97.75 266 TYR A CA 1
ATOM 2046 C C . TYR A 1 266 ? 0.611 -39.550 -11.132 1.00 97.75 266 TYR A C 1
ATOM 2048 O O . TYR A 1 266 ? -0.265 -39.764 -11.965 1.00 97.75 266 TYR A O 1
ATOM 2056 N N . PHE A 1 267 ? 1.578 -38.654 -11.355 1.00 96.75 267 PHE A N 1
ATOM 2057 C CA . PHE A 1 267 ? 1.621 -37.838 -12.581 1.00 96.75 267 PHE A CA 1
ATOM 2058 C C . PHE A 1 267 ? 1.845 -38.663 -13.864 1.00 96.75 267 PHE A C 1
ATOM 2060 O O . PHE A 1 267 ? 1.379 -38.284 -14.937 1.00 96.75 267 PHE A O 1
ATOM 2067 N N . HIS A 1 268 ? 2.512 -39.816 -13.773 1.00 95.00 268 HIS A N 1
ATOM 2068 C CA . HIS A 1 268 ? 2.646 -40.773 -14.877 1.00 95.00 268 HIS A CA 1
ATOM 2069 C C . HIS A 1 268 ? 1.409 -41.673 -15.079 1.00 95.00 268 HIS A C 1
ATOM 2071 O O . HIS A 1 268 ? 1.361 -42.403 -16.071 1.00 95.00 268 HIS A O 1
ATOM 2077 N N . CYS A 1 269 ? 0.424 -41.663 -14.174 1.00 95.69 269 CYS A N 1
ATOM 2078 C CA . CYS A 1 269 ? -0.716 -42.577 -14.222 1.00 95.69 269 CYS A CA 1
ATOM 2079 C C . CYS A 1 269 ? -1.801 -42.086 -15.207 1.00 95.69 269 CYS A C 1
ATOM 2081 O O . CYS A 1 269 ? -2.439 -41.064 -14.946 1.00 95.69 269 CYS A O 1
ATOM 2083 N N . PRO A 1 270 ? -2.108 -42.833 -16.289 1.00 95.00 270 PRO A N 1
ATOM 2084 C CA . PRO A 1 270 ? -3.049 -42.399 -17.330 1.00 95.00 270 PRO A CA 1
ATOM 2085 C C . PRO A 1 270 ? -4.523 -42.381 -16.889 1.00 95.00 270 PRO A C 1
ATOM 2087 O O . PRO A 1 270 ? -5.401 -42.044 -17.681 1.00 95.00 270 PRO A O 1
ATOM 2090 N N . ASN A 1 271 ? -4.810 -42.745 -15.636 1.00 95.44 271 ASN A N 1
ATOM 2091 C CA . ASN A 1 271 ? -6.147 -42.670 -15.048 1.00 95.44 271 ASN A CA 1
ATOM 2092 C C . ASN A 1 271 ? -6.534 -41.236 -14.636 1.00 95.44 271 ASN A C 1
ATOM 2094 O O . ASN A 1 271 ? -7.713 -40.976 -14.398 1.00 95.44 271 ASN A O 1
ATOM 2098 N N . TYR A 1 272 ? -5.570 -40.314 -14.537 1.00 95.50 272 TYR A N 1
ATOM 2099 C CA . TYR A 1 272 ? -5.795 -38.932 -14.112 1.00 95.50 272 TYR A CA 1
ATOM 2100 C C . TYR A 1 272 ? -5.606 -37.978 -15.294 1.00 95.50 272 TYR A C 1
ATOM 2102 O O . TYR A 1 272 ? -4.502 -37.821 -15.802 1.00 95.50 272 TYR A O 1
ATOM 2110 N N . ALA A 1 273 ? -6.686 -37.332 -15.742 1.00 94.25 273 ALA A N 1
ATOM 2111 C CA . ALA A 1 273 ? -6.659 -36.511 -16.956 1.00 94.25 273 ALA A CA 1
ATOM 2112 C C . ALA A 1 273 ? -5.787 -35.242 -16.845 1.00 94.25 273 ALA A C 1
ATOM 2114 O O . ALA A 1 273 ? -5.264 -34.774 -17.856 1.00 94.25 273 ALA A O 1
ATOM 2115 N N . THR A 1 274 ? -5.621 -34.693 -15.636 1.00 94.50 274 THR A N 1
ATOM 2116 C CA . THR A 1 274 ? -4.851 -33.466 -15.374 1.00 94.50 274 THR A CA 1
ATOM 2117 C C . THR A 1 274 ? -3.881 -33.645 -14.197 1.00 94.50 274 THR A C 1
ATOM 2119 O O . THR A 1 274 ? -4.139 -34.474 -13.313 1.00 94.50 274 THR A O 1
ATOM 2122 N N . PRO A 1 275 ? -2.801 -32.841 -14.123 1.00 95.19 275 PRO A N 1
ATOM 2123 C CA . PRO A 1 275 ? -1.899 -32.814 -12.971 1.00 95.19 275 PRO A CA 1
ATOM 2124 C C . PRO A 1 275 ? -2.604 -32.527 -11.635 1.00 95.19 275 PRO A C 1
ATOM 2126 O O . PRO A 1 275 ? -2.294 -33.182 -10.642 1.00 95.19 275 PRO A O 1
ATOM 2129 N N . TYR A 1 276 ? -3.595 -31.624 -11.609 1.00 96.44 276 TYR A N 1
ATOM 2130 C CA . TYR A 1 276 ? -4.421 -31.360 -10.420 1.00 96.44 276 TYR A CA 1
ATOM 2131 C C . TYR A 1 276 ? -5.115 -32.630 -9.909 1.00 96.44 276 TYR A C 1
ATOM 2133 O O . TYR A 1 276 ? -4.976 -32.984 -8.739 1.00 96.44 276 TYR A O 1
ATOM 2141 N N . VAL A 1 277 ? -5.796 -33.371 -10.793 1.00 96.31 277 VAL A N 1
ATOM 2142 C CA . VAL A 1 277 ? -6.492 -34.613 -10.416 1.00 96.31 277 VAL A CA 1
ATOM 2143 C C . VAL A 1 277 ? -5.503 -35.679 -9.931 1.00 96.31 277 VAL A C 1
ATOM 2145 O O . VAL A 1 277 ? -5.804 -36.388 -8.972 1.00 96.31 277 VAL A O 1
ATOM 2148 N N . ALA A 1 278 ? -4.315 -35.769 -10.538 1.00 96.94 278 ALA A N 1
ATOM 2149 C CA . ALA A 1 278 ? -3.263 -36.684 -10.097 1.00 96.94 278 ALA A CA 1
ATOM 2150 C C . ALA A 1 278 ? -2.737 -36.341 -8.690 1.00 96.94 278 ALA A C 1
ATOM 2152 O O . ALA A 1 278 ? -2.599 -37.237 -7.855 1.00 96.94 278 ALA A O 1
ATOM 2153 N N . LEU A 1 279 ? -2.488 -35.057 -8.401 1.00 97.69 279 LEU A N 1
ATOM 2154 C CA . LEU A 1 279 ? -2.021 -34.609 -7.087 1.00 97.69 279 LEU A CA 1
ATOM 2155 C C . LEU A 1 279 ? -3.103 -34.767 -6.012 1.00 97.69 279 LEU A C 1
ATOM 2157 O O . LEU A 1 279 ? -2.848 -35.363 -4.972 1.00 97.69 279 LEU A O 1
ATOM 2161 N N . HIS A 1 280 ? -4.327 -34.314 -6.273 1.00 97.69 280 HIS A N 1
ATOM 2162 C CA . HIS A 1 280 ? -5.450 -34.440 -5.342 1.00 97.69 280 HIS A CA 1
ATOM 2163 C C . HIS A 1 280 ? -5.781 -35.917 -5.027 1.00 97.69 280 HIS A C 1
ATOM 2165 O O . HIS A 1 280 ? -6.057 -36.258 -3.874 1.00 97.69 280 HIS A O 1
ATOM 2171 N N . ALA A 1 281 ? -5.663 -36.825 -6.007 1.00 98.00 281 ALA A N 1
ATOM 2172 C CA . ALA A 1 281 ? -5.761 -38.269 -5.775 1.00 98.00 281 ALA A CA 1
ATOM 2173 C C . ALA A 1 281 ? -4.586 -38.825 -4.946 1.00 98.00 281 ALA A C 1
ATOM 2175 O O . ALA A 1 281 ? -4.801 -39.667 -4.072 1.00 98.00 281 ALA A O 1
ATOM 2176 N N . CYS A 1 282 ? -3.363 -38.334 -5.176 1.00 98.19 282 CYS A N 1
ATOM 2177 C CA . CYS A 1 282 ? -2.180 -38.682 -4.387 1.00 98.19 282 CYS A CA 1
ATOM 2178 C C . CYS A 1 282 ? -2.352 -38.285 -2.912 1.00 98.19 282 CYS A C 1
ATOM 2180 O O . CYS A 1 282 ? -2.235 -39.136 -2.029 1.00 98.19 282 CYS A O 1
ATOM 2182 N N . LEU A 1 283 ? -2.736 -37.032 -2.640 1.00 98.00 283 LEU A N 1
ATOM 2183 C CA . LEU A 1 283 ? -2.999 -36.536 -1.286 1.00 98.00 283 LEU A CA 1
ATOM 2184 C C . LEU A 1 283 ? -4.114 -37.340 -0.599 1.00 98.00 283 LEU A C 1
ATOM 2186 O O . LEU A 1 283 ? -3.946 -37.770 0.541 1.00 98.00 283 LEU A O 1
ATOM 2190 N N . LYS A 1 284 ? -5.212 -37.656 -1.302 1.00 97.62 284 LYS A N 1
ATOM 2191 C CA . LYS A 1 284 ? -6.272 -38.526 -0.759 1.00 97.62 284 LYS A CA 1
ATOM 2192 C C . LYS A 1 284 ? -5.789 -39.946 -0.453 1.00 97.62 284 LYS A C 1
ATOM 2194 O O . LYS A 1 284 ? -6.244 -40.523 0.534 1.00 97.62 284 LYS A O 1
ATOM 2199 N N . SER A 1 285 ? -4.834 -40.496 -1.208 1.00 97.75 285 SER A N 1
ATOM 2200 C CA . SER A 1 285 ? -4.190 -41.770 -0.856 1.00 97.75 285 SER A CA 1
ATOM 2201 C C . SER A 1 285 ? -3.286 -41.667 0.376 1.00 97.75 285 SER A C 1
ATOM 2203 O O . SER A 1 285 ? -3.172 -42.654 1.101 1.00 97.75 285 SER A O 1
ATOM 2205 N N . ILE A 1 286 ? -2.654 -40.515 0.626 1.00 97.06 286 ILE A N 1
ATOM 2206 C CA . ILE A 1 286 ? -1.883 -40.269 1.856 1.00 97.06 286 ILE A CA 1
ATOM 2207 C C . ILE A 1 286 ? -2.843 -40.226 3.049 1.00 97.06 286 ILE A C 1
ATOM 2209 O O . ILE A 1 286 ? -2.676 -41.000 3.989 1.00 97.06 286 ILE A O 1
ATOM 2213 N N . CYS A 1 287 ? -3.900 -39.412 2.978 1.00 95.75 287 CYS A N 1
ATOM 2214 C CA . CYS A 1 287 ? -4.918 -39.299 4.031 1.00 95.75 287 CYS A CA 1
ATOM 2215 C C . CYS A 1 287 ? -5.564 -40.660 4.351 1.00 95.75 287 CYS A C 1
ATOM 2217 O O . CYS A 1 287 ? -5.637 -41.051 5.511 1.00 95.75 287 CYS A O 1
ATOM 2219 N N . SER A 1 288 ? -5.922 -41.439 3.322 1.00 95.56 288 SER A N 1
ATOM 2220 C CA . SER A 1 288 ? -6.519 -42.782 3.468 1.00 95.56 288 SER A CA 1
ATOM 2221 C C . SER A 1 288 ? -5.588 -43.827 4.105 1.00 95.56 288 SER A C 1
ATOM 2223 O O . SER A 1 288 ? -6.042 -44.916 4.449 1.00 95.56 288 SER A O 1
ATOM 2225 N N . SER A 1 289 ? -4.288 -43.536 4.232 1.00 94.50 289 SER A N 1
ATOM 2226 C CA . SER A 1 289 ? -3.321 -44.410 4.913 1.00 94.50 289 SER A CA 1
ATOM 2227 C C . SER A 1 289 ? -3.182 -44.114 6.413 1.00 94.50 289 SER A C 1
ATOM 2229 O O . SER A 1 289 ? -2.589 -44.910 7.144 1.00 94.50 289 SER A O 1
ATOM 2231 N N . GLN A 1 290 ? -3.735 -42.991 6.884 1.00 89.44 290 GLN A N 1
ATOM 2232 C CA . GLN A 1 290 ? -3.685 -42.577 8.283 1.00 89.44 290 GLN A CA 1
ATOM 2233 C C . GLN A 1 290 ? -4.867 -43.159 9.085 1.00 89.44 290 GLN A C 1
ATOM 2235 O O . GLN A 1 290 ? -5.972 -43.283 8.557 1.00 89.44 290 GLN A O 1
ATOM 2240 N N . PRO A 1 291 ? -4.685 -43.505 10.374 1.00 86.38 291 PRO A N 1
ATOM 2241 C CA . PRO A 1 291 ? -5.802 -43.873 11.242 1.00 86.38 291 PRO A CA 1
ATOM 2242 C C . PRO A 1 291 ? -6.675 -42.644 11.561 1.00 86.38 291 PRO A C 1
ATOM 2244 O O . PRO A 1 291 ? -6.139 -41.588 11.882 1.00 86.38 291 PRO A O 1
ATOM 2247 N N . GLU A 1 292 ? -8.005 -42.807 11.560 1.00 77.81 292 GLU A N 1
ATOM 2248 C CA . GLU A 1 292 ? -9.056 -41.756 11.618 1.00 77.81 292 GLU A CA 1
ATOM 2249 C C . GLU A 1 292 ? -9.109 -40.863 12.892 1.00 77.81 292 GLU A C 1
ATOM 2251 O O . GLU A 1 292 ? -10.154 -40.325 13.245 1.00 77.81 292 GLU A O 1
ATOM 2256 N N . ARG A 1 293 ? -8.021 -40.721 13.655 1.00 64.94 293 ARG A N 1
ATOM 2257 C CA . ARG A 1 293 ? -8.039 -40.193 15.033 1.00 64.94 293 ARG A CA 1
ATOM 2258 C C . ARG A 1 293 ? -8.011 -38.669 15.199 1.00 64.94 293 ARG A C 1
ATOM 2260 O O . ARG A 1 293 ? -8.063 -38.231 16.342 1.00 64.94 293 ARG A O 1
ATOM 2267 N N . PHE A 1 294 ? -7.929 -37.887 14.122 1.00 65.12 294 PHE A N 1
ATOM 2268 C CA . PHE A 1 294 ? -7.555 -36.463 14.197 1.00 65.12 294 PHE A CA 1
ATOM 2269 C C . PHE A 1 294 ? -8.581 -35.458 13.631 1.00 65.12 294 PHE A C 1
ATOM 2271 O O . PHE A 1 294 ? -8.330 -34.258 13.632 1.00 65.12 294 PHE A O 1
ATOM 2278 N N . LEU A 1 295 ? -9.765 -35.909 13.198 1.00 66.44 295 LEU A N 1
ATOM 2279 C CA . LEU A 1 295 ? -10.763 -35.043 12.540 1.00 66.44 295 LEU A CA 1
ATOM 2280 C C . LEU A 1 295 ? -11.320 -33.884 13.397 1.00 66.44 295 LEU A C 1
ATOM 2282 O O . LEU A 1 295 ? -11.876 -32.952 12.823 1.00 66.44 295 LEU A O 1
ATOM 2286 N N . GLU A 1 296 ? -11.192 -33.920 14.728 1.00 74.44 296 GLU A N 1
ATOM 2287 C CA . GLU A 1 296 ? -11.671 -32.844 15.618 1.00 74.44 296 GLU A CA 1
ATOM 2288 C C . GLU A 1 296 ? -10.602 -31.791 15.975 1.00 74.44 296 GLU A C 1
ATOM 2290 O O . GLU A 1 296 ? -10.972 -30.722 16.448 1.00 74.44 296 GLU A O 1
ATOM 2295 N N . GLU A 1 297 ? -9.302 -32.044 15.763 1.00 81.19 297 GLU A N 1
ATOM 2296 C CA . GLU A 1 297 ? -8.240 -31.100 16.180 1.00 81.19 297 GLU A CA 1
ATOM 2297 C C . GLU A 1 297 ? -7.922 -30.039 15.105 1.00 81.19 297 GLU A C 1
ATOM 2299 O O . GLU A 1 297 ? -7.530 -28.923 15.437 1.00 81.19 297 GLU A O 1
ATOM 2304 N N . HIS A 1 298 ? -8.157 -30.341 13.824 1.00 87.44 298 HIS A N 1
ATOM 2305 C CA . HIS A 1 298 ? -7.736 -29.505 12.685 1.00 87.44 298 HIS A CA 1
ATOM 2306 C C . HIS A 1 298 ? -8.732 -28.393 12.283 1.00 87.44 298 HIS A C 1
ATOM 2308 O O . HIS A 1 298 ? -8.602 -27.802 11.209 1.00 87.44 298 HIS A O 1
ATOM 2314 N N . THR A 1 299 ? -9.774 -28.113 13.077 1.00 91.81 299 THR A N 1
ATOM 2315 C CA . THR A 1 299 ? -10.788 -27.103 12.704 1.00 91.81 299 THR A CA 1
ATOM 2316 C C . THR A 1 299 ? -10.234 -25.685 12.732 1.00 91.81 299 THR A C 1
ATOM 2318 O O . THR A 1 299 ? -10.531 -24.882 11.849 1.00 91.81 299 THR A O 1
ATOM 2321 N N . ASP A 1 300 ? -9.421 -25.369 13.735 1.00 94.19 300 ASP A N 1
ATOM 2322 C CA . ASP A 1 300 ? -8.989 -23.997 14.006 1.00 94.19 300 ASP A CA 1
ATOM 2323 C C . ASP A 1 300 ? -7.897 -23.561 13.015 1.00 94.19 300 ASP A C 1
ATOM 2325 O O . ASP A 1 300 ? -7.888 -22.422 12.538 1.00 94.19 300 ASP A O 1
ATOM 2329 N N . THR A 1 301 ? -7.031 -24.496 12.618 1.00 95.56 301 THR A N 1
ATOM 2330 C CA . THR A 1 301 ? -6.069 -24.337 11.522 1.00 95.56 301 THR A CA 1
ATOM 2331 C C . THR A 1 301 ? -6.770 -24.253 10.166 1.00 95.56 301 THR A C 1
ATOM 2333 O O . THR A 1 301 ? -6.449 -23.354 9.389 1.00 95.56 301 THR A O 1
ATOM 2336 N N . LEU A 1 302 ? -7.788 -25.084 9.897 1.00 96.06 302 LEU A N 1
ATOM 2337 C CA . LEU A 1 302 ? -8.616 -24.983 8.687 1.00 96.06 302 LEU A CA 1
ATOM 2338 C C . LEU A 1 302 ? -9.278 -23.601 8.551 1.00 96.06 302 LEU A C 1
ATOM 2340 O O . LEU A 1 302 ? -9.170 -22.980 7.494 1.00 96.06 302 LEU A O 1
ATOM 2344 N N . PHE A 1 303 ? -9.916 -23.083 9.608 1.00 96.06 303 PHE A N 1
ATOM 2345 C CA . PHE A 1 303 ? -10.504 -21.739 9.576 1.00 96.06 303 PHE A CA 1
ATOM 2346 C C . PHE A 1 303 ? -9.443 -20.651 9.370 1.00 96.06 303 PHE A C 1
ATOM 2348 O O . PHE A 1 303 ? -9.642 -19.771 8.537 1.00 96.06 303 PHE A O 1
ATOM 2355 N N . THR A 1 304 ? -8.290 -20.751 10.039 1.00 96.88 304 THR A N 1
ATOM 2356 C CA . THR A 1 304 ? -7.178 -19.798 9.869 1.00 96.88 304 THR A CA 1
ATOM 2357 C C . THR A 1 304 ? -6.667 -19.765 8.421 1.00 96.88 304 THR A C 1
ATOM 2359 O O . THR A 1 304 ? -6.447 -18.691 7.863 1.00 96.88 304 THR A O 1
ATOM 2362 N N . LEU A 1 305 ? -6.526 -20.928 7.774 1.00 96.88 305 LEU A N 1
ATOM 2363 C CA . LEU A 1 305 ? -6.118 -21.024 6.369 1.00 96.88 305 LEU A CA 1
ATOM 2364 C C . LEU A 1 305 ? -7.180 -20.474 5.409 1.00 96.88 305 LEU A C 1
ATOM 2366 O O . LEU A 1 305 ? -6.838 -19.803 4.434 1.00 96.88 305 LEU A O 1
ATOM 2370 N N . LEU A 1 306 ? -8.464 -20.713 5.684 1.00 96.69 306 LEU A N 1
ATOM 2371 C CA . LEU A 1 306 ? -9.562 -20.175 4.879 1.00 96.69 306 LEU A CA 1
ATOM 2372 C C . LEU A 1 306 ? -9.699 -18.651 5.020 1.00 96.69 306 LEU A C 1
ATOM 2374 O O . LEU A 1 306 ? -9.918 -17.987 4.009 1.00 96.69 306 LEU A O 1
ATOM 2378 N N . ASP A 1 307 ? -9.490 -18.083 6.209 1.00 96.12 307 ASP A N 1
ATOM 2379 C CA . ASP A 1 307 ? -9.469 -16.627 6.423 1.00 96.12 307 ASP A CA 1
ATOM 2380 C C . ASP A 1 307 ? -8.297 -15.940 5.690 1.00 96.12 307 ASP A C 1
ATOM 2382 O O . ASP A 1 307 ? -8.422 -14.785 5.280 1.00 96.12 307 ASP A O 1
ATOM 2386 N N . ILE A 1 308 ? -7.181 -16.645 5.462 1.00 95.56 308 ILE A N 1
ATOM 2387 C CA . ILE A 1 308 ? -6.053 -16.167 4.641 1.00 95.56 308 ILE A CA 1
ATOM 2388 C C . ILE A 1 308 ? -6.356 -16.295 3.139 1.00 95.56 308 ILE A C 1
ATOM 2390 O O . ILE A 1 308 ? -6.063 -15.380 2.367 1.00 95.56 308 ILE A O 1
ATOM 2394 N N . LEU A 1 309 ? -6.927 -17.422 2.701 1.00 94.56 309 LEU A N 1
ATOM 2395 C CA . LEU A 1 309 ? -7.110 -17.738 1.279 1.00 94.56 309 LEU A CA 1
ATOM 2396 C C . LEU A 1 309 ? -8.351 -17.081 0.657 1.00 94.56 309 LEU A C 1
ATOM 2398 O O . LEU A 1 309 ? -8.283 -16.598 -0.473 1.00 94.56 309 LEU A O 1
ATOM 2402 N N . LEU A 1 310 ? -9.490 -17.038 1.354 1.00 91.44 310 LEU A N 1
ATOM 2403 C CA . LEU A 1 310 ? -10.747 -16.534 0.784 1.00 91.44 310 LEU A CA 1
ATOM 2404 C C . LEU A 1 310 ? -10.688 -15.059 0.329 1.00 91.44 310 LEU A C 1
ATOM 2406 O O . LEU A 1 310 ? -11.251 -14.780 -0.730 1.00 91.44 310 LEU A O 1
ATOM 2410 N N . PRO A 1 311 ? -9.995 -14.123 1.015 1.00 89.88 311 PRO A N 1
ATOM 2411 C CA . PRO A 1 311 ? -9.832 -12.747 0.529 1.00 89.88 311 PRO A CA 1
ATOM 2412 C C . PRO A 1 311 ? -8.960 -12.623 -0.729 1.00 89.88 311 PRO A C 1
ATOM 2414 O O . PRO A 1 311 ? -9.147 -11.699 -1.515 1.00 89.88 311 PRO A O 1
ATOM 2417 N N . ILE A 1 312 ? -8.016 -13.549 -0.943 1.00 89.25 312 ILE A N 1
ATOM 2418 C CA . ILE A 1 312 ? -7.179 -13.606 -2.158 1.00 89.25 312 ILE A CA 1
ATOM 2419 C C . ILE A 1 312 ? -8.011 -14.088 -3.361 1.00 89.25 312 ILE A C 1
ATOM 2421 O O . ILE A 1 312 ? -7.717 -13.756 -4.509 1.00 89.25 312 ILE A O 1
ATOM 2425 N N . TYR A 1 313 ? -9.078 -14.842 -3.088 1.00 88.12 313 TYR A N 1
ATOM 2426 C CA . TYR A 1 313 ? -9.888 -15.562 -4.064 1.00 88.12 313 TYR A CA 1
ATOM 2427 C C . TYR A 1 313 ? -11.385 -15.176 -4.008 1.00 88.12 313 TYR A C 1
ATOM 2429 O O . TYR A 1 313 ? -12.258 -16.009 -4.265 1.00 88.12 313 TYR A O 1
ATOM 2437 N N . GLU A 1 314 ? -11.699 -13.911 -3.692 1.00 89.50 314 GLU A N 1
ATOM 2438 C CA . GLU A 1 314 ? -13.083 -13.424 -3.521 1.00 89.50 314 GLU A CA 1
ATOM 2439 C C . GLU A 1 314 ? -13.949 -13.612 -4.787 1.00 89.50 314 GLU A C 1
ATOM 2441 O O . GLU A 1 314 ? -15.134 -13.949 -4.677 1.00 89.50 314 GLU A O 1
ATOM 2446 N N . ASP A 1 315 ? -13.337 -13.483 -5.971 1.00 89.81 315 ASP A N 1
ATOM 2447 C CA . ASP A 1 315 ? -13.959 -13.632 -7.297 1.00 89.81 315 ASP A CA 1
ATOM 2448 C C . ASP A 1 315 ? -14.331 -15.086 -7.681 1.00 89.81 315 ASP A C 1
ATOM 2450 O O . ASP A 1 315 ? -14.998 -15.288 -8.698 1.00 89.81 315 ASP A O 1
ATOM 2454 N N . LEU A 1 316 ? -13.929 -16.113 -6.911 1.00 90.81 316 LEU A N 1
ATOM 2455 C CA . LEU A 1 316 ? -14.254 -17.512 -7.239 1.00 90.81 316 LEU A CA 1
ATOM 2456 C C . LEU A 1 316 ? -15.755 -17.798 -7.132 1.00 90.81 316 LEU A C 1
ATOM 2458 O O . LEU A 1 316 ? -16.408 -17.422 -6.148 1.00 90.81 316 LEU A O 1
ATOM 2462 N N . ASP A 1 317 ? -16.278 -18.566 -8.092 1.00 92.94 317 ASP A N 1
ATOM 2463 C CA . ASP A 1 317 ? -17.659 -19.047 -8.061 1.00 92.94 317 ASP A CA 1
ATOM 2464 C C . ASP A 1 317 ? -17.914 -20.041 -6.905 1.00 92.94 317 ASP A C 1
ATOM 2466 O O . ASP A 1 317 ? -17.003 -20.487 -6.203 1.00 92.94 317 ASP A O 1
ATOM 2470 N N . SER A 1 318 ? -19.182 -20.385 -6.666 1.00 92.50 318 SER A N 1
ATOM 2471 C CA . SER A 1 318 ? -19.570 -21.264 -5.555 1.00 92.50 318 SER A CA 1
ATOM 2472 C C . SER A 1 318 ? -19.018 -22.690 -5.658 1.00 92.50 318 SER A C 1
ATOM 2474 O O . SER A 1 318 ? -18.795 -23.321 -4.626 1.00 92.50 318 SER A O 1
ATOM 2476 N N . GLU A 1 319 ? -18.800 -23.210 -6.869 1.00 94.38 319 GLU A N 1
ATOM 2477 C CA . GLU A 1 319 ? -18.219 -24.537 -7.067 1.00 94.38 319 GLU A CA 1
ATOM 2478 C C . GLU A 1 319 ? -16.706 -24.484 -6.828 1.00 94.38 319 GLU A C 1
ATOM 2480 O O . GLU A 1 319 ? -16.197 -25.237 -6.000 1.00 94.38 319 GLU A O 1
ATOM 2485 N N . GLN A 1 320 ? -16.003 -23.535 -7.451 1.00 93.50 320 GLN A N 1
ATOM 2486 C CA . GLN A 1 320 ? -14.573 -23.285 -7.239 1.00 93.50 320 GLN A CA 1
ATOM 2487 C C . GLN A 1 320 ? -14.238 -23.035 -5.762 1.00 93.50 320 GLN A C 1
ATOM 2489 O O . GLN A 1 320 ? -13.252 -23.564 -5.253 1.00 93.50 320 GLN A O 1
ATOM 2494 N N . ARG A 1 321 ? -15.087 -22.294 -5.043 1.00 94.88 321 ARG A N 1
ATOM 2495 C CA . ARG A 1 321 ? -14.950 -22.056 -3.598 1.00 94.88 321 ARG A CA 1
ATOM 2496 C C . ARG A 1 321 ? -15.147 -23.330 -2.774 1.00 94.88 321 ARG A C 1
ATOM 2498 O O . ARG A 1 321 ? -14.425 -23.535 -1.805 1.00 94.88 321 ARG A O 1
ATOM 2505 N N . SER A 1 322 ? -16.070 -24.210 -3.174 1.00 96.06 322 SER A N 1
ATOM 2506 C CA . SER A 1 322 ? -16.234 -25.524 -2.532 1.00 96.06 322 SER A CA 1
ATOM 2507 C C . SER A 1 322 ? -15.056 -26.471 -2.809 1.00 96.06 322 SER A C 1
ATOM 2509 O O . SER A 1 322 ? -14.649 -27.210 -1.914 1.00 96.06 322 SER A O 1
ATOM 2511 N N . ARG A 1 323 ? -14.452 -26.396 -4.007 1.00 95.88 323 ARG A N 1
ATOM 2512 C CA . ARG A 1 323 ? -13.210 -27.113 -4.335 1.00 95.88 323 ARG A CA 1
ATOM 2513 C C . ARG A 1 323 ? -12.046 -26.605 -3.490 1.00 95.88 323 ARG A C 1
ATOM 2515 O O . ARG A 1 323 ? -11.409 -27.421 -2.845 1.00 95.88 323 ARG A O 1
ATOM 2522 N N . LEU A 1 324 ? -11.851 -25.285 -3.393 1.00 96.62 324 LEU A N 1
ATOM 2523 C CA . LEU A 1 324 ? -10.803 -24.677 -2.563 1.00 96.62 324 LEU A CA 1
ATOM 2524 C C . LEU A 1 324 ? -10.888 -25.133 -1.096 1.00 96.62 324 LEU A C 1
ATOM 2526 O O . LEU A 1 324 ? -9.864 -25.460 -0.507 1.00 96.62 324 LEU A O 1
ATOM 2530 N N . ILE A 1 325 ? -12.093 -25.220 -0.520 1.00 96.88 325 ILE A N 1
ATOM 2531 C CA . ILE A 1 325 ? -12.283 -25.763 0.837 1.00 96.88 325 ILE A CA 1
ATOM 2532 C C . ILE A 1 325 ? -11.843 -27.237 0.899 1.00 96.88 325 ILE A C 1
ATOM 2534 O O . ILE A 1 325 ? -11.026 -27.585 1.748 1.00 96.88 325 ILE A O 1
ATOM 2538 N N . SER A 1 326 ? -12.285 -28.084 -0.041 1.00 97.25 326 SER A N 1
ATOM 2539 C CA . SER A 1 326 ? -11.839 -29.487 -0.115 1.00 97.25 326 SER A CA 1
ATOM 2540 C C . SER A 1 326 ? -10.330 -29.633 -0.366 1.00 97.25 326 SER A C 1
ATOM 2542 O O . SER A 1 326 ? -9.748 -30.618 0.085 1.00 97.25 326 SER A O 1
ATOM 2544 N N . ASP A 1 327 ? -9.702 -28.720 -1.104 1.00 97.88 327 ASP A N 1
ATOM 2545 C CA . ASP A 1 327 ? -8.267 -28.738 -1.401 1.00 97.88 327 ASP A CA 1
ATOM 2546 C C . ASP A 1 327 ? -7.451 -28.364 -0.150 1.00 97.88 327 ASP A C 1
ATOM 2548 O O . ASP A 1 327 ? -6.436 -29.005 0.131 1.00 97.88 327 ASP A O 1
ATOM 2552 N N . VAL A 1 328 ? -7.920 -27.398 0.654 1.00 97.69 328 VAL A N 1
ATOM 2553 C CA . VAL A 1 328 ? -7.322 -27.042 1.956 1.00 97.69 328 VAL A CA 1
ATOM 2554 C C . VAL A 1 328 ? -7.507 -28.171 2.974 1.00 97.69 328 VAL A C 1
ATOM 2556 O O . VAL A 1 328 ? -6.526 -28.579 3.592 1.00 97.69 328 VAL A O 1
ATOM 2559 N N . GLU A 1 329 ? -8.713 -28.735 3.110 1.00 96.62 329 GLU A N 1
ATOM 2560 C CA . GLU A 1 329 ? -8.988 -29.876 4.005 1.00 96.62 329 GLU A CA 1
ATOM 2561 C C . GLU A 1 329 ? -8.070 -31.073 3.709 1.00 96.62 329 GLU A C 1
ATOM 2563 O O . GLU A 1 329 ? -7.460 -31.645 4.614 1.00 96.62 329 GLU A O 1
ATOM 2568 N N . VAL A 1 330 ? -7.930 -31.436 2.430 1.00 97.19 330 VAL A N 1
ATOM 2569 C CA . VAL A 1 330 ? -7.080 -32.553 1.987 1.00 97.19 330 VAL A CA 1
ATOM 2570 C C . VAL A 1 330 ? -5.595 -32.240 2.170 1.00 97.19 330 VAL A C 1
ATOM 2572 O O . VAL A 1 330 ? -4.828 -33.130 2.539 1.00 97.19 330 VAL A O 1
ATOM 2575 N N . SER A 1 331 ? -5.177 -30.992 1.948 1.00 97.81 331 SER A N 1
ATOM 2576 C CA . SER A 1 331 ? -3.791 -30.565 2.175 1.00 97.81 331 SER A CA 1
ATOM 2577 C C . SER A 1 331 ? -3.419 -30.634 3.658 1.00 97.81 331 SER A C 1
ATOM 2579 O O . SER A 1 331 ? -2.383 -31.199 4.000 1.00 97.81 331 SER A O 1
ATOM 2581 N N . LEU A 1 332 ? -4.292 -30.147 4.543 1.00 96.81 332 LEU A N 1
ATOM 2582 C CA . LEU A 1 332 ? -4.088 -30.118 5.994 1.00 96.81 332 LEU A CA 1
ATOM 2583 C C . LEU A 1 332 ? -4.034 -31.527 6.612 1.00 96.81 332 LEU A C 1
ATOM 2585 O O . LEU A 1 332 ? -3.172 -31.817 7.445 1.00 96.81 332 LEU A O 1
ATOM 2589 N N . GLN A 1 333 ? -4.892 -32.438 6.138 1.00 95.56 333 GLN A N 1
ATOM 2590 C CA . GLN A 1 333 ? -4.831 -33.861 6.494 1.00 95.56 333 GLN A CA 1
ATOM 2591 C C . GLN A 1 333 ? -3.547 -34.532 5.977 1.00 95.56 333 GLN A C 1
ATOM 2593 O O . GLN A 1 333 ? -2.938 -35.339 6.683 1.00 95.56 333 GLN A O 1
ATOM 2598 N N . ALA A 1 334 ? -3.099 -34.197 4.762 1.00 96.38 334 ALA A N 1
ATOM 2599 C CA . ALA A 1 334 ? -1.881 -34.763 4.187 1.00 96.38 334 ALA A CA 1
ATOM 2600 C C . ALA A 1 334 ? -0.602 -34.273 4.891 1.00 96.38 334 ALA A C 1
ATOM 2602 O O . ALA A 1 334 ? 0.346 -35.050 5.012 1.00 96.38 334 ALA A O 1
ATOM 2603 N N . THR A 1 335 ? -0.556 -33.025 5.375 1.00 96.69 335 THR A N 1
ATOM 2604 C CA . THR A 1 335 ? 0.640 -32.476 6.043 1.00 96.69 335 THR A CA 1
ATOM 2605 C C . THR A 1 335 ? 0.739 -32.809 7.532 1.00 96.69 335 THR A C 1
ATOM 2607 O O . THR A 1 335 ? 1.813 -32.590 8.100 1.00 96.69 335 THR A O 1
ATOM 2610 N N . HIS A 1 336 ? -0.313 -33.381 8.132 1.00 94.06 336 HIS A N 1
ATOM 2611 C CA . HIS A 1 336 ? -0.502 -33.550 9.580 1.00 94.06 336 HIS A CA 1
ATOM 2612 C C . HIS A 1 336 ? -0.537 -32.204 10.330 1.00 94.06 336 HIS A C 1
ATOM 2614 O O . HIS A 1 336 ? 0.315 -31.938 11.176 1.00 94.06 336 HIS A O 1
ATOM 2620 N N . ASP A 1 337 ? -1.506 -31.348 9.994 1.00 93.56 337 ASP A N 1
ATOM 2621 C CA . ASP A 1 337 ? -1.770 -30.054 10.656 1.00 93.56 337 ASP A CA 1
ATOM 2622 C C . ASP A 1 337 ? -0.637 -29.010 10.577 1.00 93.56 337 ASP A C 1
ATOM 2624 O O . ASP A 1 337 ? -0.660 -27.970 11.238 1.00 93.56 337 ASP A O 1
ATOM 2628 N N . ARG A 1 338 ? 0.375 -29.250 9.734 1.00 95.75 338 ARG A N 1
ATOM 2629 C CA . ARG A 1 338 ? 1.400 -28.250 9.418 1.00 95.75 338 ARG A CA 1
ATOM 2630 C C . ARG A 1 338 ? 0.784 -27.226 8.471 1.00 95.75 338 ARG A C 1
ATOM 2632 O O . ARG A 1 338 ? 0.755 -27.440 7.257 1.00 95.75 338 ARG A O 1
ATOM 2639 N N . GLY A 1 339 ? 0.247 -26.158 9.061 1.00 96.31 339 GLY A N 1
ATOM 2640 C CA . GLY A 1 339 ? -0.515 -25.116 8.372 1.00 96.31 339 GLY A CA 1
ATOM 2641 C C . GLY A 1 339 ? 0.238 -24.464 7.212 1.00 96.31 339 GLY A C 1
ATOM 2642 O O . GLY A 1 339 ? -0.346 -24.298 6.148 1.00 96.31 339 GLY A O 1
ATOM 2643 N N . ASP A 1 340 ? 1.532 -24.177 7.370 1.00 96.50 340 ASP A N 1
ATOM 2644 C CA . ASP A 1 340 ? 2.347 -23.554 6.316 1.00 96.50 340 ASP A CA 1
ATOM 2645 C C . ASP A 1 340 ? 2.499 -24.473 5.089 1.00 96.50 340 ASP A C 1
ATOM 2647 O O . ASP A 1 340 ? 2.197 -24.076 3.963 1.00 96.50 340 ASP A O 1
ATOM 2651 N N . ASP A 1 341 ? 2.856 -25.746 5.304 1.00 97.69 341 ASP A N 1
ATOM 2652 C CA . ASP A 1 341 ? 2.942 -26.736 4.220 1.00 97.69 341 ASP A CA 1
ATOM 2653 C C . ASP A 1 341 ? 1.564 -27.002 3.577 1.00 97.69 341 ASP A C 1
ATOM 2655 O O . ASP A 1 341 ? 1.469 -27.253 2.374 1.00 97.69 341 ASP A O 1
ATOM 2659 N N . ALA A 1 342 ? 0.480 -26.944 4.362 1.00 97.62 342 ALA A N 1
ATOM 2660 C CA . ALA A 1 342 ? -0.888 -27.094 3.866 1.00 97.62 342 ALA A CA 1
ATOM 2661 C C . ALA A 1 342 ? -1.338 -25.891 3.022 1.00 97.62 342 ALA A C 1
ATOM 2663 O O . ALA A 1 342 ? -2.020 -26.073 2.012 1.00 97.62 342 ALA A O 1
ATOM 2664 N N . LEU A 1 343 ? -0.929 -24.678 3.404 1.00 97.50 343 LEU A N 1
ATOM 2665 C CA . LEU A 1 343 ? -1.168 -23.445 2.660 1.00 97.50 343 LEU A CA 1
ATOM 2666 C C . LEU A 1 343 ? -0.486 -23.495 1.287 1.00 97.50 343 LEU A C 1
ATOM 2668 O O . LEU A 1 343 ? -1.103 -23.141 0.282 1.00 97.50 343 LEU A O 1
ATOM 2672 N N . ASP A 1 344 ? 0.760 -23.966 1.230 1.00 97.25 344 ASP A N 1
ATOM 2673 C CA . ASP A 1 344 ? 1.517 -24.066 -0.021 1.00 97.25 344 ASP A CA 1
ATOM 2674 C C . ASP A 1 344 ? 1.040 -25.221 -0.916 1.00 97.25 344 ASP A C 1
ATOM 2676 O O . ASP A 1 344 ? 0.943 -25.043 -2.132 1.00 97.25 344 ASP A O 1
ATOM 2680 N N . LEU A 1 345 ? 0.614 -26.357 -0.348 1.00 97.88 345 LEU A N 1
ATOM 2681 C CA . LEU A 1 345 ? -0.099 -27.392 -1.111 1.00 97.88 345 LEU A CA 1
ATOM 2682 C C . LEU A 1 345 ? -1.435 -26.886 -1.681 1.00 97.88 345 LEU A C 1
ATOM 2684 O O . LEU A 1 345 ? -1.741 -27.176 -2.838 1.00 97.88 345 LEU A O 1
ATOM 2688 N N . ALA A 1 346 ? -2.210 -26.107 -0.920 1.00 97.56 346 ALA A N 1
ATOM 2689 C CA . ALA A 1 346 ? -3.481 -25.552 -1.389 1.00 97.56 346 ALA A CA 1
ATOM 2690 C C . ALA A 1 346 ? -3.291 -24.530 -2.528 1.00 97.56 346 ALA A C 1
ATOM 2692 O O . ALA A 1 346 ? -4.040 -24.562 -3.508 1.00 97.56 346 ALA A O 1
ATOM 2693 N N . LYS A 1 347 ? -2.255 -23.677 -2.455 1.00 96.31 347 LYS A N 1
ATOM 2694 C CA . LYS A 1 347 ? -1.839 -22.810 -3.577 1.00 96.31 347 LYS A CA 1
ATOM 2695 C C . LYS A 1 347 ? -1.451 -23.645 -4.799 1.00 96.31 347 LYS A C 1
ATOM 2697 O O . LYS A 1 347 ? -1.993 -23.429 -5.877 1.00 96.31 347 LYS A O 1
ATOM 2702 N N . LEU A 1 348 ? -0.590 -24.651 -4.623 1.00 96.56 348 LEU A N 1
ATOM 2703 C CA . LEU A 1 348 ? -0.119 -25.509 -5.714 1.00 96.56 348 LEU A CA 1
ATOM 2704 C C . LEU A 1 348 ? -1.266 -26.280 -6.392 1.00 96.56 348 LEU A C 1
ATOM 2706 O O . LEU A 1 348 ? -1.278 -26.425 -7.614 1.00 96.56 348 LEU A O 1
ATOM 2710 N N . LEU A 1 349 ? -2.265 -26.738 -5.630 1.00 96.94 349 LEU A N 1
ATOM 2711 C CA . LEU A 1 349 ? -3.500 -27.309 -6.175 1.00 96.94 349 LEU A CA 1
ATOM 2712 C C . LEU A 1 349 ? -4.286 -26.277 -7.001 1.00 96.94 349 LEU A C 1
ATOM 2714 O O . LEU A 1 349 ? -4.698 -26.590 -8.118 1.00 96.94 349 LEU A O 1
ATOM 2718 N N . ARG A 1 350 ? -4.442 -25.041 -6.503 1.00 95.31 350 ARG A N 1
ATOM 2719 C CA . ARG A 1 350 ? -5.110 -23.944 -7.227 1.00 95.31 350 ARG A CA 1
ATOM 2720 C C . ARG A 1 350 ? -4.385 -23.589 -8.530 1.00 95.31 350 ARG A C 1
ATOM 2722 O O . ARG A 1 350 ? -5.051 -23.379 -9.547 1.00 95.31 350 ARG A O 1
ATOM 2729 N N . ASP A 1 351 ? -3.055 -23.575 -8.529 1.00 93.81 351 ASP A N 1
ATOM 2730 C CA . ASP A 1 351 ? -2.234 -23.306 -9.713 1.00 93.81 351 ASP A CA 1
ATOM 2731 C C . ASP A 1 351 ? -2.355 -24.427 -10.759 1.00 93.81 351 ASP A C 1
ATOM 2733 O O . ASP A 1 351 ? -2.458 -24.147 -11.953 1.00 93.81 351 ASP A O 1
ATOM 2737 N N . LEU A 1 352 ? -2.419 -25.694 -10.332 1.00 94.19 352 LEU A N 1
ATOM 2738 C CA . LEU A 1 352 ? -2.595 -26.848 -11.227 1.00 94.19 352 LEU A CA 1
ATOM 2739 C C . LEU A 1 352 ? -4.034 -26.995 -11.763 1.00 94.19 352 LEU A C 1
ATOM 2741 O O . LEU A 1 352 ? -4.212 -27.474 -12.884 1.00 94.19 352 LEU A O 1
ATOM 2745 N N . ASP A 1 353 ? -5.065 -26.595 -11.006 1.00 93.94 353 ASP A N 1
ATOM 2746 C CA . ASP A 1 353 ? -6.445 -26.488 -11.522 1.00 93.94 353 ASP A CA 1
ATOM 2747 C C . ASP A 1 353 ? -6.529 -25.351 -12.553 1.00 93.94 353 ASP A C 1
ATOM 2749 O O . ASP A 1 353 ? -7.086 -25.528 -13.637 1.00 93.94 353 ASP A O 1
ATOM 2753 N N . SER A 1 354 ? -5.874 -24.219 -12.272 1.00 90.06 354 SER A N 1
ATOM 2754 C CA . SER A 1 354 ? -5.792 -23.073 -13.187 1.00 90.06 354 SER A CA 1
ATOM 2755 C C . SER A 1 354 ? -5.016 -23.396 -14.472 1.00 90.06 354 SER A C 1
ATOM 2757 O O . SER A 1 354 ? -5.464 -23.015 -15.554 1.00 90.06 354 SER A O 1
ATOM 2759 N N . ASP A 1 355 ? -3.916 -24.157 -14.396 1.00 87.94 355 ASP A N 1
ATOM 2760 C CA . ASP A 1 355 ? -3.175 -24.651 -15.571 1.00 87.94 355 ASP A CA 1
ATOM 2761 C C . ASP A 1 355 ? -4.057 -25.499 -16.500 1.00 87.94 355 ASP A C 1
ATOM 2763 O O . ASP A 1 355 ? -3.942 -25.378 -17.714 1.00 87.94 355 ASP A O 1
ATOM 2767 N N . SER A 1 356 ? -5.033 -26.249 -15.971 1.00 78.88 356 SER A N 1
ATOM 2768 C CA . SER A 1 356 ? -5.978 -27.004 -16.815 1.00 78.88 356 SER A CA 1
ATOM 2769 C C . SER A 1 356 ? -6.893 -26.123 -17.684 1.00 78.88 356 SER A C 1
ATOM 2771 O O . SER A 1 356 ? -7.539 -26.621 -18.609 1.00 78.88 356 SER A O 1
ATOM 2773 N N . THR A 1 357 ? -6.923 -24.813 -17.413 1.00 76.81 357 THR A N 1
ATOM 2774 C CA . THR A 1 357 ? -7.614 -23.784 -18.208 1.00 76.81 357 THR A CA 1
ATOM 2775 C C . THR A 1 357 ? -6.660 -22.811 -18.915 1.00 76.81 357 THR A C 1
ATOM 2777 O O . THR A 1 357 ? -7.120 -21.952 -19.665 1.00 76.81 357 THR A O 1
ATOM 2780 N N . SER A 1 358 ? -5.344 -22.935 -18.703 1.00 68.38 358 SER A N 1
ATOM 2781 C CA . SER A 1 358 ? -4.318 -22.003 -19.188 1.00 68.38 358 SER A CA 1
ATOM 2782 C C . SER A 1 358 ? -3.312 -22.686 -20.128 1.00 68.38 358 SER A C 1
ATOM 2784 O O . SER A 1 358 ? -3.365 -23.886 -20.373 1.00 68.38 358 SER A O 1
ATOM 2786 N N . TYR A 1 359 ? -2.392 -21.903 -20.696 1.00 62.06 359 TYR A N 1
ATOM 2787 C CA . TYR A 1 359 ? -1.357 -22.367 -21.632 1.00 62.06 359 TYR A CA 1
ATOM 2788 C C . TYR A 1 359 ? 0.028 -22.460 -20.954 1.00 62.06 359 TYR A C 1
ATOM 2790 O O . TYR A 1 359 ? 1.050 -22.158 -21.568 1.00 62.06 359 TYR A O 1
ATOM 2798 N N . LEU A 1 360 ? 0.089 -22.788 -19.657 1.00 64.44 360 LEU A N 1
ATOM 2799 C CA . LEU A 1 360 ? 1.367 -22.916 -18.937 1.00 64.44 360 LEU A CA 1
ATOM 2800 C C . LEU A 1 360 ? 1.961 -24.334 -19.045 1.00 64.44 360 LEU A C 1
ATOM 2802 O O . LEU A 1 360 ? 3.174 -24.481 -18.883 1.00 64.44 360 LEU A O 1
ATOM 2806 N N . GLU A 1 361 ? 1.137 -25.332 -19.398 1.00 76.00 361 GLU A N 1
ATOM 2807 C CA . GLU A 1 361 ? 1.506 -26.734 -19.656 1.00 76.00 361 GLU A CA 1
ATOM 2808 C C . GLU A 1 361 ? 2.372 -27.331 -18.523 1.00 76.00 361 GLU A C 1
ATOM 2810 O O . GLU A 1 361 ? 3.328 -28.061 -18.775 1.00 76.00 361 GLU A O 1
ATOM 2815 N N . MET A 1 362 ? 2.047 -27.032 -17.254 1.00 76.94 362 MET A N 1
ATOM 2816 C CA . MET A 1 362 ? 2.886 -27.359 -16.082 1.00 76.94 362 MET A CA 1
ATOM 2817 C C . MET A 1 362 ? 3.026 -28.864 -15.785 1.00 76.94 362 MET A C 1
ATOM 2819 O O . MET A 1 362 ? 3.764 -29.263 -14.878 1.00 76.94 362 MET A O 1
ATOM 2823 N N . GLY A 1 363 ? 2.329 -29.718 -16.532 1.00 80.81 363 GLY A N 1
ATOM 2824 C CA . GLY A 1 363 ? 2.449 -31.164 -16.447 1.00 80.81 363 GLY A CA 1
ATOM 2825 C C . GLY A 1 363 ? 1.846 -31.883 -17.649 1.00 80.81 363 GLY A C 1
ATOM 2826 O O . GLY A 1 363 ? 1.341 -31.282 -18.594 1.00 80.81 363 GLY A O 1
ATOM 2827 N N . VAL A 1 364 ? 1.914 -33.213 -17.621 1.00 87.19 364 VAL A N 1
ATOM 2828 C CA . VAL A 1 364 ? 1.461 -34.058 -18.731 1.00 87.19 364 VAL A CA 1
ATOM 2829 C C . VAL A 1 364 ? -0.027 -34.366 -18.597 1.00 87.19 364 VAL A C 1
ATOM 2831 O O . VAL A 1 364 ? -0.457 -35.042 -17.665 1.00 87.19 364 VAL A O 1
ATOM 2834 N N . TYR A 1 365 ? -0.801 -33.881 -19.565 1.00 88.62 365 TYR A N 1
ATOM 2835 C CA . TYR A 1 365 ? -2.239 -34.100 -19.668 1.00 88.62 365 TYR A CA 1
ATOM 2836 C C . TYR A 1 365 ? -2.538 -35.438 -20.351 1.00 88.62 365 TYR A C 1
ATOM 2838 O O . TYR A 1 365 ? -2.243 -35.636 -21.534 1.00 88.62 365 TYR A O 1
ATOM 2846 N N . HIS A 1 366 ? -3.145 -36.368 -19.613 1.00 87.06 366 HIS A N 1
ATOM 2847 C CA . HIS A 1 366 ? -3.512 -37.680 -20.143 1.00 87.06 366 HIS A CA 1
ATOM 2848 C C . HIS A 1 366 ? -4.856 -37.585 -20.862 1.00 87.06 366 HIS A C 1
ATOM 2850 O O . HIS A 1 366 ? -5.921 -37.601 -20.243 1.00 87.06 366 HIS A O 1
ATOM 2856 N N . VAL A 1 367 ? -4.809 -37.494 -22.193 1.00 81.38 367 VAL A N 1
ATOM 2857 C CA . VAL A 1 367 ? -6.009 -37.535 -23.038 1.00 81.38 367 VAL A CA 1
ATOM 2858 C C . VAL A 1 367 ? -6.720 -38.870 -22.821 1.00 81.38 367 VAL A C 1
ATOM 2860 O O . VAL A 1 367 ? -6.269 -39.912 -23.302 1.00 81.38 367 VAL A O 1
ATOM 2863 N N . SER A 1 368 ? -7.841 -38.833 -22.095 1.00 72.12 368 SER A N 1
ATOM 2864 C CA . SER A 1 368 ? -8.678 -40.010 -21.856 1.00 72.12 368 SER A CA 1
ATOM 2865 C C . SER A 1 368 ? -9.051 -40.656 -23.201 1.00 72.12 368 SER A C 1
ATOM 2867 O O . SER A 1 368 ? -9.462 -39.932 -24.116 1.00 72.12 368 SER A O 1
ATOM 2869 N N . PRO A 1 369 ? -8.880 -41.982 -23.373 1.00 68.25 369 PRO A N 1
ATOM 2870 C CA . PRO A 1 369 ? -8.962 -42.624 -24.681 1.00 68.25 369 PRO A CA 1
ATOM 2871 C C . PRO A 1 369 ? -10.394 -42.594 -25.232 1.00 68.25 369 PRO A C 1
ATOM 2873 O O . PRO A 1 369 ? -11.204 -43.482 -24.962 1.00 68.25 369 PRO A O 1
ATOM 2876 N N . GLN A 1 370 ? -10.704 -41.570 -26.033 1.00 57.84 370 GLN A N 1
ATOM 2877 C CA . GLN A 1 370 ? -11.993 -41.453 -26.706 1.00 57.84 370 GLN A CA 1
ATOM 2878 C C . GLN A 1 370 ? -12.233 -42.660 -27.616 1.00 57.84 370 GLN A C 1
ATOM 2880 O O . GLN A 1 370 ? -11.426 -42.988 -28.487 1.00 57.84 370 GLN A O 1
ATOM 2885 N N . VAL A 1 371 ? -13.386 -43.305 -27.434 1.00 61.38 371 VAL A N 1
ATOM 2886 C CA . VAL A 1 371 ? -13.789 -44.519 -28.157 1.00 61.38 371 VAL A CA 1
ATOM 2887 C C . VAL A 1 371 ? -14.362 -44.158 -29.542 1.00 61.38 371 VAL A C 1
ATOM 2889 O O . VAL A 1 371 ? -15.467 -44.548 -29.916 1.00 61.38 371 VAL A O 1
ATOM 2892 N N . GLU A 1 372 ? -13.605 -43.389 -30.329 1.00 53.16 372 GLU A N 1
ATOM 2893 C CA . GLU A 1 372 ? -13.933 -43.039 -31.716 1.00 53.16 372 GLU A CA 1
ATOM 2894 C C . GLU A 1 372 ? -13.423 -44.116 -32.691 1.00 53.16 372 GLU A C 1
ATOM 2896 O O . GLU A 1 372 ? -12.289 -44.102 -33.173 1.00 53.16 372 GLU A O 1
ATOM 2901 N N . ALA A 1 373 ? -14.284 -45.082 -33.014 1.00 58.66 373 ALA A N 1
ATOM 2902 C CA . ALA A 1 373 ? -13.951 -46.180 -33.920 1.00 58.66 373 ALA A CA 1
ATOM 2903 C C . ALA A 1 373 ? -13.942 -45.749 -35.407 1.00 58.66 373 ALA A C 1
ATOM 2905 O O . ALA A 1 373 ? -14.937 -45.918 -36.119 1.00 58.66 373 ALA A O 1
ATOM 2906 N N . ARG A 1 374 ? -12.810 -45.231 -35.915 1.00 46.03 374 ARG A N 1
ATOM 2907 C CA . ARG A 1 374 ? -12.614 -44.897 -37.347 1.00 46.03 374 ARG A CA 1
ATOM 2908 C C . ARG A 1 374 ? -11.260 -45.357 -37.941 1.00 46.03 374 ARG A C 1
ATOM 2910 O O . ARG A 1 374 ? -10.407 -45.842 -37.201 1.00 46.03 374 ARG A O 1
ATOM 2917 N N . PRO A 1 375 ? -11.104 -45.406 -39.288 1.00 50.94 375 PRO A N 1
ATOM 2918 C CA . PRO A 1 375 ? -10.343 -46.491 -39.918 1.00 50.94 375 PRO A CA 1
ATOM 2919 C C . PRO A 1 375 ? -8.865 -46.192 -40.196 1.00 50.94 375 PRO A C 1
ATOM 2921 O O . PRO A 1 375 ? -8.458 -45.054 -40.412 1.00 50.94 375 PRO A O 1
ATOM 2924 N N . ARG A 1 376 ? -8.087 -47.278 -40.307 1.00 48.69 376 ARG A N 1
ATOM 2925 C CA . ARG A 1 376 ? -6.660 -47.291 -40.672 1.00 48.69 376 ARG A CA 1
ATOM 2926 C C . ARG A 1 376 ? -6.377 -46.484 -41.949 1.00 48.69 376 ARG A C 1
ATOM 2928 O O . ARG A 1 376 ? -6.927 -46.798 -43.003 1.00 48.69 376 ARG A O 1
ATOM 2935 N N . GLN A 1 377 ? -5.428 -45.551 -41.877 1.00 45.59 377 GLN A N 1
ATOM 2936 C CA . GLN A 1 377 ? -4.774 -44.949 -43.043 1.00 45.59 377 GLN A CA 1
ATOM 2937 C C . GLN A 1 377 ? -3.283 -45.313 -43.066 1.00 45.59 377 GLN A C 1
ATOM 2939 O O . GLN A 1 377 ? -2.648 -45.464 -42.023 1.00 45.59 377 GLN A O 1
ATOM 2944 N N . THR A 1 378 ? -2.732 -45.506 -44.264 1.00 50.16 378 THR A N 1
ATOM 2945 C CA . THR A 1 378 ? -1.356 -45.973 -44.492 1.00 50.16 378 THR A CA 1
ATOM 2946 C C . THR A 1 378 ? -0.383 -44.814 -44.694 1.00 50.16 378 THR A C 1
ATOM 2948 O O . THR A 1 378 ? -0.617 -43.957 -45.544 1.00 50.16 378 THR A O 1
ATOM 2951 N N . LEU A 1 379 ? 0.738 -44.828 -43.969 1.00 40.22 379 LEU A N 1
ATOM 2952 C CA . LEU A 1 379 ? 1.803 -43.826 -44.082 1.00 40.22 379 LEU A CA 1
ATOM 2953 C C . LEU A 1 379 ? 2.623 -43.992 -45.383 1.00 40.22 379 LEU A C 1
ATOM 2955 O O . LEU A 1 379 ? 3.017 -45.116 -45.702 1.00 40.22 379 LEU A O 1
ATOM 2959 N N . PRO A 1 380 ? 2.937 -42.905 -46.116 1.00 52.41 380 PRO A N 1
ATOM 2960 C CA . PRO A 1 380 ? 3.851 -42.935 -47.258 1.00 52.41 380 PRO A CA 1
ATOM 2961 C C . PRO A 1 380 ? 5.325 -42.842 -46.822 1.00 52.41 380 PRO A C 1
ATOM 2963 O O . PRO A 1 380 ? 5.663 -42.157 -45.859 1.00 52.41 380 PRO A O 1
ATOM 2966 N N . SER A 1 381 ? 6.226 -43.492 -47.564 1.00 44.81 381 SER A N 1
ATOM 2967 C CA . SER A 1 381 ? 7.668 -43.524 -47.276 1.00 44.81 381 SER A CA 1
ATOM 2968 C C . SER A 1 381 ? 8.494 -42.634 -48.215 1.00 44.81 381 SER A C 1
ATOM 2970 O O . SER A 1 381 ? 8.412 -42.806 -49.431 1.00 44.81 381 SER A O 1
ATOM 2972 N N . GLY A 1 382 ? 9.385 -41.796 -47.669 1.00 52.81 382 GLY A N 1
ATOM 2973 C CA . GLY A 1 382 ? 10.506 -41.204 -48.420 1.00 52.81 382 GLY A CA 1
ATOM 2974 C C . GLY A 1 382 ? 10.825 -39.736 -48.078 1.00 52.81 382 GLY A C 1
ATOM 2975 O O . GLY A 1 382 ? 9.937 -38.893 -48.191 1.00 52.81 382 GLY A O 1
ATOM 2976 N N . PRO A 1 383 ? 12.075 -39.391 -47.702 1.00 56.59 383 PRO A N 1
ATOM 2977 C CA . PRO A 1 383 ? 12.501 -38.003 -47.504 1.00 56.59 383 PRO A CA 1
ATOM 2978 C C . PRO A 1 383 ? 12.951 -37.327 -48.824 1.00 56.59 383 PRO A C 1
ATOM 2980 O O . PRO A 1 383 ? 13.526 -37.995 -49.687 1.00 56.59 383 PRO A O 1
ATOM 2983 N N . PRO A 1 384 ? 12.749 -36.004 -48.993 1.00 50.53 384 PRO A N 1
ATOM 2984 C CA . PRO A 1 384 ? 13.190 -35.260 -50.178 1.00 50.53 384 PRO A CA 1
ATOM 2985 C C . PRO A 1 384 ? 14.700 -34.902 -50.156 1.00 50.53 384 PRO A C 1
ATOM 2987 O O . PRO A 1 384 ? 15.302 -34.826 -49.083 1.00 50.53 384 PRO A O 1
ATOM 2990 N N . PRO A 1 385 ? 15.331 -34.657 -51.325 1.00 50.97 385 PRO A N 1
ATOM 2991 C CA . PRO A 1 385 ? 16.780 -34.452 -51.448 1.00 50.97 385 PRO A CA 1
ATOM 2992 C C . PRO A 1 385 ? 17.266 -33.017 -51.152 1.00 50.97 385 PRO A C 1
ATOM 2994 O O . PRO A 1 385 ? 16.552 -32.034 -51.346 1.00 50.97 385 PRO A O 1
ATOM 2997 N N . ILE A 1 386 ? 18.536 -32.906 -50.744 1.00 44.22 386 ILE A N 1
ATOM 2998 C CA . ILE A 1 386 ? 19.221 -31.666 -50.324 1.00 44.22 386 ILE A CA 1
ATOM 2999 C C . ILE A 1 386 ? 20.005 -31.031 -51.495 1.00 44.22 386 ILE A C 1
ATOM 3001 O O . ILE A 1 386 ? 20.560 -31.746 -52.329 1.00 44.22 386 ILE A O 1
ATOM 3005 N N . GLN A 1 387 ? 20.102 -29.693 -51.540 1.00 43.88 387 GLN A N 1
ATOM 3006 C CA . GLN A 1 387 ? 20.896 -28.938 -52.532 1.00 43.88 387 GLN A CA 1
ATOM 3007 C C . GLN A 1 387 ? 22.215 -28.360 -51.952 1.00 43.88 387 GLN A C 1
ATOM 3009 O O . GLN A 1 387 ? 22.267 -28.051 -50.761 1.00 43.88 387 GLN A O 1
ATOM 3014 N N . PRO A 1 388 ? 23.281 -28.187 -52.767 1.00 56.50 388 PRO A N 1
ATOM 3015 C CA . PRO A 1 388 ? 24.599 -27.715 -52.315 1.00 56.50 388 PRO A CA 1
ATOM 3016 C C . PRO A 1 388 ? 24.768 -26.171 -52.303 1.00 56.50 388 PRO A C 1
ATOM 3018 O O . PRO A 1 388 ? 24.072 -25.465 -53.035 1.00 56.50 388 PRO A O 1
ATOM 3021 N N . PRO A 1 389 ? 25.727 -25.623 -51.521 1.00 48.22 389 PRO A N 1
ATOM 3022 C CA . PRO A 1 389 ? 25.912 -24.177 -51.334 1.00 48.22 389 PRO A CA 1
ATOM 3023 C C . PRO A 1 389 ? 26.772 -23.473 -52.419 1.00 48.22 389 PRO A C 1
ATOM 3025 O O . PRO A 1 389 ? 27.629 -24.103 -53.046 1.00 48.22 389 PRO A O 1
ATOM 3028 N N . PRO A 1 390 ? 26.609 -22.145 -52.618 1.00 47.25 390 PRO A N 1
ATOM 3029 C CA . PRO A 1 390 ? 27.301 -21.372 -53.658 1.00 47.25 390 PRO A CA 1
ATOM 3030 C C . PRO A 1 390 ? 28.726 -20.909 -53.284 1.00 47.25 390 PRO A C 1
ATOM 3032 O O . PRO A 1 390 ? 29.052 -20.669 -52.123 1.00 47.25 390 PRO A O 1
ATOM 3035 N N . GLN A 1 391 ? 29.575 -20.713 -54.300 1.00 44.44 391 GLN A N 1
ATOM 3036 C CA . GLN A 1 391 ? 30.993 -20.343 -54.156 1.00 44.44 391 GLN A CA 1
ATOM 3037 C C . GLN A 1 391 ? 31.244 -18.820 -54.190 1.00 44.44 391 GLN A C 1
ATOM 3039 O O . GLN A 1 391 ? 30.664 -18.096 -55.000 1.00 44.44 391 GLN A O 1
ATOM 3044 N N . LEU A 1 392 ? 32.188 -18.334 -53.373 1.00 39.91 392 LEU A N 1
ATOM 3045 C CA . LEU A 1 392 ? 32.610 -16.924 -53.323 1.00 39.91 392 LEU A CA 1
ATOM 3046 C C . LEU A 1 392 ? 33.865 -16.653 -54.177 1.00 39.91 392 LEU A C 1
ATOM 3048 O O . LEU A 1 392 ? 34.828 -17.415 -54.139 1.00 39.91 392 LEU A O 1
ATOM 3052 N N . ARG A 1 393 ? 33.895 -15.519 -54.900 1.00 43.75 393 ARG A N 1
ATOM 3053 C CA . ARG A 1 393 ? 35.071 -15.044 -55.666 1.00 43.75 393 ARG A CA 1
ATOM 3054 C C . ARG A 1 393 ? 35.802 -13.882 -54.957 1.00 43.75 393 ARG A C 1
ATOM 3056 O O . ARG A 1 393 ? 35.134 -12.962 -54.484 1.00 43.75 393 ARG A O 1
ATOM 3063 N N . PRO A 1 394 ? 37.151 -13.855 -54.934 1.00 42.06 394 PRO A N 1
ATOM 3064 C CA . PRO A 1 394 ? 37.937 -12.773 -54.326 1.00 42.06 394 PRO A CA 1
ATOM 3065 C C . PRO A 1 394 ? 38.048 -11.515 -55.216 1.00 42.06 394 PRO A C 1
ATOM 3067 O O . PRO A 1 394 ? 37.825 -11.569 -56.426 1.00 42.06 394 PRO A O 1
ATOM 3070 N N . LYS A 1 395 ? 38.446 -10.373 -54.625 1.00 43.41 395 LYS A N 1
ATOM 3071 C CA . LYS A 1 395 ? 38.739 -9.099 -55.325 1.00 43.41 395 LYS A CA 1
ATOM 3072 C C . LYS A 1 395 ? 40.176 -8.594 -55.045 1.00 43.41 395 LYS A C 1
ATOM 3074 O O . LYS A 1 395 ? 40.688 -8.845 -53.955 1.00 43.41 395 LYS A O 1
ATOM 3079 N N . PRO A 1 396 ? 40.830 -7.892 -55.998 1.00 49.50 396 PRO A N 1
ATOM 3080 C CA . PRO A 1 396 ? 42.259 -7.538 -55.932 1.00 49.50 396 PRO A CA 1
ATOM 3081 C C . PRO A 1 396 ? 42.589 -6.240 -55.157 1.00 49.50 396 PRO A C 1
ATOM 3083 O O . PRO A 1 396 ? 41.711 -5.438 -54.841 1.00 49.50 396 PRO A O 1
ATOM 3086 N N . LYS A 1 397 ? 43.890 -6.028 -54.885 1.00 44.78 397 LYS A N 1
ATOM 3087 C CA . LYS A 1 397 ? 44.472 -4.861 -54.179 1.00 44.78 397 LYS A CA 1
ATOM 3088 C C . LYS A 1 397 ? 44.990 -3.766 -55.144 1.00 44.78 397 LYS A C 1
ATOM 3090 O O . LYS A 1 397 ? 45.513 -4.120 -56.198 1.00 44.78 397 LYS A O 1
ATOM 3095 N N . PRO A 1 398 ? 44.954 -2.469 -54.766 1.00 46.38 398 PRO A N 1
ATOM 3096 C CA . PRO A 1 398 ? 45.663 -1.376 -55.450 1.00 46.38 398 PRO A CA 1
ATOM 3097 C C . PRO A 1 398 ? 47.067 -1.062 -54.848 1.00 46.38 398 PRO A C 1
ATOM 3099 O O . PRO A 1 398 ? 47.349 -1.481 -53.723 1.00 46.38 398 PRO A O 1
ATOM 3102 N N . PRO A 1 399 ? 47.947 -0.327 -55.571 1.00 53.25 399 PRO A N 1
ATOM 3103 C CA . PRO A 1 399 ? 49.359 -0.080 -55.210 1.00 53.25 399 PRO A CA 1
ATOM 3104 C C . PRO A 1 399 ? 49.611 1.157 -54.302 1.00 53.25 399 PRO A C 1
ATOM 3106 O O . PRO A 1 399 ? 48.709 1.976 -54.113 1.00 53.25 399 PRO A O 1
ATOM 3109 N N . PRO A 1 400 ? 50.833 1.325 -53.740 1.00 50.62 400 PRO A N 1
ATOM 3110 C CA . PRO A 1 400 ? 51.171 2.411 -52.806 1.00 50.62 400 PRO A CA 1
ATOM 3111 C C . PRO A 1 400 ? 51.584 3.737 -53.480 1.00 50.62 400 PRO A C 1
ATOM 3113 O O . PRO A 1 400 ? 52.159 3.748 -54.565 1.00 50.62 400 PRO A O 1
ATOM 3116 N N . SER A 1 401 ? 51.380 4.865 -52.782 1.00 42.75 401 SER A N 1
ATOM 3117 C CA . SER A 1 401 ? 51.835 6.209 -53.194 1.00 42.75 401 SER A CA 1
ATOM 3118 C C . SER A 1 401 ? 52.529 6.967 -52.051 1.00 42.75 401 SER A C 1
ATOM 3120 O O . SER A 1 401 ? 52.184 6.788 -50.885 1.00 42.75 401 SER A O 1
ATOM 3122 N N . SER A 1 402 ? 53.498 7.822 -52.380 1.00 46.38 402 SER A N 1
ATOM 3123 C CA . SER A 1 402 ? 54.575 8.258 -51.476 1.00 46.38 402 SER A CA 1
ATOM 3124 C C . SER A 1 402 ? 54.358 9.555 -50.671 1.00 46.38 402 SER A C 1
ATOM 3126 O O . SER A 1 402 ? 53.726 10.487 -51.155 1.00 46.38 402 SER A O 1
ATOM 3128 N N . LYS A 1 403 ? 55.079 9.647 -49.537 1.00 50.72 403 LYS A N 1
ATOM 3129 C CA . LYS A 1 403 ? 55.644 10.859 -48.886 1.00 50.72 403 LYS A CA 1
ATOM 3130 C C . LYS A 1 403 ? 54.693 12.034 -48.563 1.00 50.72 403 LYS A C 1
ATOM 3132 O O . LYS A 1 403 ? 54.363 12.845 -49.424 1.00 50.72 403 LYS A O 1
ATOM 3137 N N . LYS A 1 404 ? 54.419 12.232 -47.265 1.00 46.22 404 LYS A N 1
ATOM 3138 C CA . LYS A 1 404 ? 54.004 13.514 -46.649 1.00 46.22 404 LYS A CA 1
ATOM 3139 C C . LYS A 1 404 ? 54.734 13.712 -45.300 1.00 46.22 404 LYS A C 1
ATOM 3141 O O . LYS A 1 404 ? 55.135 12.705 -44.718 1.00 46.22 404 LYS A O 1
ATOM 3146 N N . PRO A 1 405 ? 54.963 14.960 -44.838 1.00 50.97 405 PRO A N 1
ATOM 3147 C CA . PRO A 1 405 ? 55.740 15.252 -43.623 1.00 50.97 405 PRO A CA 1
ATOM 3148 C C . PRO A 1 405 ? 55.021 14.855 -42.320 1.00 50.97 405 PRO A C 1
ATOM 3150 O O . PRO A 1 405 ? 53.839 14.509 -42.327 1.00 50.97 405 PRO A O 1
ATOM 3153 N N . SER A 1 406 ? 55.757 14.873 -41.203 1.00 53.19 406 SER A N 1
ATOM 3154 C CA . SER A 1 406 ? 55.337 14.296 -39.919 1.00 53.19 406 SER A CA 1
ATOM 3155 C C . SER A 1 406 ? 54.320 15.153 -39.133 1.00 53.19 406 SER A C 1
ATOM 3157 O O . SER A 1 406 ? 54.287 16.373 -39.290 1.00 53.19 406 SER A O 1
ATOM 3159 N N . PRO A 1 407 ? 53.484 14.552 -38.253 1.00 52.25 407 PRO A N 1
ATOM 3160 C CA . PRO A 1 407 ? 52.296 15.231 -37.710 1.00 52.25 407 PRO A CA 1
ATOM 3161 C C . PRO A 1 407 ? 52.524 16.108 -36.464 1.00 52.25 407 PRO A C 1
ATOM 3163 O O . PRO A 1 407 ? 51.553 16.579 -35.879 1.00 52.25 407 PRO A O 1
ATOM 3166 N N . PHE A 1 408 ? 53.767 16.288 -36.006 1.00 48.66 408 PHE A N 1
ATOM 3167 C CA . PHE A 1 408 ? 54.067 16.769 -34.644 1.00 48.66 408 PHE A CA 1
ATOM 3168 C C . PHE A 1 408 ? 54.467 18.252 -34.530 1.00 48.66 408 PHE A C 1
ATOM 3170 O O . PHE A 1 408 ? 54.795 18.713 -33.438 1.00 48.66 408 PHE A O 1
ATOM 3177 N N . GLN A 1 409 ? 54.439 19.021 -35.622 1.00 47.88 409 GLN A N 1
ATOM 3178 C CA . GLN A 1 409 ? 54.852 20.429 -35.609 1.00 47.88 409 GLN A CA 1
ATOM 3179 C C . GLN A 1 409 ? 53.700 21.362 -35.189 1.00 47.88 409 GLN A C 1
ATOM 3181 O O . GLN A 1 409 ? 52.994 21.931 -36.022 1.00 47.88 409 GLN A O 1
ATOM 3186 N N . TRP A 1 410 ? 53.506 21.512 -33.877 1.00 44.88 410 TRP A N 1
ATOM 3187 C CA . TRP A 1 410 ? 52.510 22.418 -33.294 1.00 44.88 410 TRP A CA 1
ATOM 3188 C C . TRP A 1 410 ? 52.847 23.892 -33.572 1.00 44.88 410 TRP A C 1
ATOM 3190 O O . TRP A 1 410 ? 53.954 24.346 -33.287 1.00 44.88 410 TRP A O 1
ATOM 3200 N N . GLN A 1 411 ? 51.878 24.658 -34.081 1.00 44.69 411 GLN A N 1
ATOM 3201 C CA . GLN A 1 411 ? 51.988 26.114 -34.226 1.00 44.69 411 GLN A CA 1
ATOM 3202 C C . GLN A 1 411 ? 51.396 26.835 -33.008 1.00 44.69 411 GLN A C 1
ATOM 3204 O O . GLN A 1 411 ? 50.319 26.488 -32.522 1.00 44.69 411 GLN A O 1
ATOM 3209 N N . PHE A 1 412 ? 52.107 27.854 -32.524 1.00 38.56 412 PHE A N 1
ATOM 3210 C CA . PHE A 1 412 ? 51.732 28.644 -31.352 1.00 38.56 412 PHE A CA 1
ATOM 3211 C C . PHE A 1 412 ? 50.720 29.738 -31.731 1.00 38.56 412 PHE A C 1
ATOM 3213 O O . PHE A 1 412 ? 50.925 30.453 -32.711 1.00 38.56 412 PHE A O 1
ATOM 3220 N N . VAL A 1 413 ? 49.648 29.904 -30.949 1.00 40.31 413 VAL A N 1
ATOM 3221 C CA . VAL A 1 413 ? 48.625 30.946 -31.167 1.00 40.31 413 VAL A CA 1
ATOM 3222 C C . VAL A 1 413 ? 48.705 31.986 -30.039 1.00 40.31 413 VAL A C 1
ATOM 3224 O O . VAL A 1 413 ? 48.581 31.601 -28.875 1.00 40.31 413 VAL A O 1
ATOM 3227 N N . PRO A 1 414 ? 48.899 33.289 -30.330 1.00 40.56 414 PRO A N 1
ATOM 3228 C CA . PRO A 1 414 ? 48.984 34.319 -29.294 1.00 40.56 414 PRO A CA 1
ATOM 3229 C C . PRO A 1 414 ? 47.681 34.479 -28.497 1.00 40.56 414 PRO A C 1
ATOM 3231 O O . PRO A 1 414 ? 46.598 34.605 -29.070 1.00 40.56 414 PRO A O 1
ATOM 3234 N N . GLN A 1 415 ? 47.784 34.538 -27.167 1.00 37.12 415 GLN A N 1
ATOM 3235 C CA . GLN A 1 415 ? 46.642 34.836 -26.299 1.00 37.12 415 GLN A CA 1
ATOM 3236 C C . GLN A 1 415 ? 46.276 36.327 -26.348 1.00 37.12 415 GLN A C 1
ATOM 3238 O O . GLN A 1 415 ? 47.132 37.205 -26.228 1.00 37.12 415 GLN A O 1
ATOM 3243 N N . ARG A 1 416 ? 44.978 36.622 -26.477 1.00 35.00 416 ARG A N 1
ATOM 3244 C CA . ARG A 1 416 ? 44.441 37.989 -26.454 1.00 35.00 416 ARG A CA 1
ATOM 3245 C C . ARG A 1 416 ? 44.211 38.427 -25.004 1.00 35.00 416 ARG A C 1
ATOM 3247 O O . ARG A 1 416 ? 43.451 37.783 -24.289 1.00 35.00 416 ARG A O 1
ATOM 3254 N N . ARG A 1 417 ? 44.850 39.522 -24.577 1.00 40.09 417 ARG A N 1
ATOM 3255 C CA . ARG A 1 417 ? 44.682 40.083 -23.222 1.00 40.09 417 ARG A CA 1
ATOM 3256 C C . ARG A 1 417 ? 43.245 40.574 -23.002 1.00 40.09 417 ARG A C 1
ATOM 3258 O O . ARG A 1 417 ? 42.682 41.238 -23.871 1.00 40.09 417 ARG A O 1
ATOM 3265 N N . THR A 1 418 ? 42.688 40.289 -21.829 1.00 37.72 418 THR A N 1
ATOM 3266 C CA . THR A 1 418 ? 41.432 40.869 -21.335 1.00 37.72 418 THR A CA 1
ATOM 3267 C C . THR A 1 418 ? 41.669 42.289 -20.821 1.00 37.72 418 THR A C 1
ATOM 3269 O O . THR A 1 418 ? 42.648 42.540 -20.121 1.00 37.72 418 THR A O 1
ATOM 3272 N N . SER A 1 419 ? 40.784 43.225 -21.161 1.00 40.50 419 SER A N 1
ATOM 3273 C CA . SER A 1 419 ? 40.851 44.615 -20.699 1.00 40.50 419 SER A CA 1
ATOM 3274 C C . SER A 1 419 ? 40.194 44.783 -19.329 1.00 40.50 419 SER A C 1
ATOM 3276 O O . SER A 1 419 ? 39.025 44.428 -19.171 1.00 40.50 419 SER A O 1
ATOM 3278 N N . ASN A 1 420 ? 40.896 45.401 -18.377 1.00 51.38 420 ASN A N 1
ATOM 3279 C CA . ASN A 1 420 ? 40.295 45.856 -17.123 1.00 51.38 420 ASN A CA 1
ATOM 3280 C C . ASN A 1 420 ? 39.320 47.007 -17.419 1.00 51.38 420 ASN A C 1
ATOM 3282 O O . ASN A 1 420 ? 39.752 48.113 -17.739 1.00 51.38 420 ASN A O 1
ATOM 3286 N N . GLY A 1 421 ? 38.018 46.740 -17.329 1.00 45.19 421 GLY A N 1
ATOM 3287 C CA . GLY A 1 421 ? 36.954 47.735 -17.455 1.00 45.19 421 GLY A CA 1
ATOM 3288 C C . GLY A 1 421 ? 36.131 47.797 -16.172 1.00 45.19 421 GLY A C 1
ATOM 3289 O O . GLY A 1 421 ? 35.709 46.760 -15.665 1.00 45.19 421 GLY A O 1
ATOM 3290 N N . GLY A 1 422 ? 35.919 49.005 -15.644 1.00 64.31 422 GLY A N 1
ATOM 3291 C CA . GLY A 1 422 ? 35.003 49.235 -14.524 1.00 64.31 422 GLY A CA 1
ATOM 3292 C C . GLY A 1 422 ? 33.526 49.056 -14.918 1.00 64.31 422 GLY A C 1
ATOM 3293 O O . GLY A 1 422 ? 33.221 48.853 -16.097 1.00 64.31 422 GLY A O 1
ATOM 3294 N N . PRO A 1 423 ? 32.593 49.139 -13.950 1.00 62.66 423 PRO A N 1
ATOM 3295 C CA . PRO A 1 423 ? 31.162 49.011 -14.219 1.00 62.66 423 PRO A CA 1
ATOM 3296 C C . PRO A 1 423 ? 30.679 50.048 -15.244 1.00 62.66 423 PRO A C 1
ATOM 3298 O O . PRO A 1 423 ? 31.064 51.216 -15.212 1.00 62.66 423 PRO A O 1
ATOM 3301 N N . HIS A 1 424 ? 29.831 49.601 -16.171 1.00 60.81 424 HIS A N 1
ATOM 3302 C CA . HIS A 1 424 ? 29.383 50.393 -17.315 1.00 60.81 424 HIS A CA 1
ATOM 3303 C C . HIS A 1 424 ? 28.569 51.628 -16.866 1.00 60.81 424 HIS A C 1
ATOM 3305 O O . HIS A 1 424 ? 27.642 51.466 -16.069 1.00 60.81 424 HIS A O 1
ATOM 3311 N N . PRO A 1 425 ? 28.822 52.844 -17.393 1.00 70.75 425 PRO A N 1
ATOM 3312 C CA . PRO A 1 425 ? 28.254 54.088 -16.850 1.00 70.75 425 PRO A CA 1
ATOM 3313 C C . PRO A 1 425 ? 26.722 54.209 -16.956 1.00 70.75 425 PRO A C 1
ATOM 3315 O O . PRO A 1 425 ? 26.130 55.049 -16.287 1.00 70.75 425 PRO A O 1
ATOM 3318 N N . LEU A 1 426 ? 26.063 53.360 -17.755 1.00 62.38 426 LEU A N 1
ATOM 3319 C CA . LEU A 1 426 ? 24.596 53.296 -17.857 1.00 62.38 426 LEU A CA 1
ATOM 3320 C C . LEU A 1 426 ? 23.938 52.280 -16.900 1.00 62.38 426 LEU A C 1
ATOM 3322 O O . LEU A 1 426 ? 22.713 52.161 -16.893 1.00 62.38 426 LEU A O 1
ATOM 3326 N N . ALA A 1 427 ? 24.714 51.557 -16.083 1.00 63.56 427 ALA A N 1
ATOM 3327 C CA . ALA A 1 427 ? 24.190 50.574 -15.129 1.00 63.56 427 ALA A CA 1
ATOM 3328 C C . ALA A 1 427 ? 23.105 51.112 -14.161 1.00 63.56 427 ALA A C 1
ATOM 3330 O O . ALA A 1 427 ? 22.165 50.361 -13.902 1.00 63.56 427 ALA A O 1
ATOM 3331 N N . PRO A 1 428 ? 23.136 52.377 -13.676 1.00 62.88 428 PRO A N 1
ATOM 3332 C CA . PRO A 1 428 ? 22.079 52.900 -12.800 1.00 62.88 428 PRO A CA 1
ATOM 3333 C C . PRO A 1 428 ? 20.704 53.047 -13.470 1.00 62.88 428 PRO A C 1
ATOM 3335 O O . PRO A 1 428 ? 19.690 53.078 -12.779 1.00 62.88 428 PRO A O 1
ATOM 3338 N N . PHE A 1 429 ? 20.657 53.152 -14.804 1.00 65.88 429 PHE A N 1
ATOM 3339 C CA . PHE A 1 429 ? 19.459 53.556 -15.553 1.00 65.88 429 PHE A CA 1
ATOM 3340 C C . PHE A 1 429 ? 18.796 52.420 -16.342 1.00 65.88 429 PHE A C 1
ATOM 3342 O O . PHE A 1 429 ? 17.733 52.616 -16.925 1.00 65.88 429 PHE A O 1
ATOM 3349 N N . ILE A 1 430 ? 19.397 51.227 -16.365 1.00 60.19 430 ILE A N 1
ATOM 3350 C CA . ILE A 1 430 ? 18.880 50.060 -17.090 1.00 60.19 430 ILE A CA 1
ATOM 3351 C C . ILE A 1 430 ? 18.354 49.036 -16.061 1.00 60.19 430 ILE A C 1
ATOM 3353 O O . ILE A 1 430 ? 19.169 48.375 -15.411 1.00 60.19 430 ILE A O 1
ATOM 3357 N N . PRO A 1 431 ? 17.021 48.822 -15.925 1.00 54.56 431 PRO A N 1
ATOM 3358 C CA . PRO A 1 431 ? 16.405 47.983 -14.875 1.00 54.56 431 PRO A CA 1
ATOM 3359 C C . PRO A 1 431 ? 16.729 46.475 -14.886 1.00 54.56 431 PRO A C 1
ATOM 3361 O O . PRO A 1 431 ? 16.082 45.693 -14.183 1.00 54.56 431 PRO A O 1
ATOM 3364 N N . ALA A 1 432 ? 17.692 46.050 -15.704 1.00 49.91 432 ALA A N 1
ATOM 3365 C CA . ALA A 1 432 ? 18.278 44.715 -15.685 1.00 49.91 432 ALA A CA 1
ATOM 3366 C C . ALA A 1 432 ? 19.445 44.594 -14.684 1.00 49.91 432 ALA A C 1
ATOM 3368 O O . ALA A 1 432 ? 19.671 43.497 -14.177 1.00 49.91 432 ALA A O 1
ATOM 3369 N N . TYR A 1 433 ? 20.152 45.694 -14.384 1.00 50.38 433 TYR A N 1
ATOM 3370 C CA . TYR A 1 433 ? 21.363 45.702 -13.545 1.00 50.38 433 TYR A CA 1
ATOM 3371 C C . TYR A 1 433 ? 21.100 45.954 -12.052 1.00 50.38 433 TYR A C 1
ATOM 3373 O O . TYR A 1 433 ? 21.999 45.772 -11.241 1.00 50.38 433 TYR A O 1
ATOM 3381 N N . THR A 1 434 ? 19.872 46.301 -11.657 1.00 51.41 434 THR A N 1
ATOM 3382 C CA . THR A 1 434 ? 19.440 46.417 -10.246 1.00 51.41 434 THR A CA 1
ATOM 3383 C C . THR A 1 434 ? 18.981 45.078 -9.649 1.00 51.41 434 THR A C 1
ATOM 3385 O O . THR A 1 434 ? 18.094 45.018 -8.797 1.00 51.41 434 THR A O 1
ATOM 3388 N N . ARG A 1 435 ? 19.569 43.980 -10.130 1.00 50.12 435 ARG A N 1
ATOM 3389 C CA . ARG A 1 435 ? 19.398 42.623 -9.603 1.00 50.12 435 ARG A CA 1
ATOM 3390 C C . ARG A 1 435 ? 20.617 42.259 -8.763 1.00 50.12 435 ARG A C 1
ATOM 3392 O O . ARG A 1 435 ? 21.728 42.672 -9.080 1.00 50.12 435 ARG A O 1
ATOM 3399 N N . ASP A 1 436 ? 20.389 41.462 -7.727 1.00 49.38 436 ASP A N 1
ATOM 3400 C CA . ASP A 1 436 ? 21.461 40.795 -6.984 1.00 49.38 436 ASP A CA 1
ATOM 3401 C C . ASP A 1 436 ? 22.305 39.893 -7.917 1.00 49.38 436 ASP A C 1
ATOM 3403 O O . ASP A 1 436 ? 21.863 39.552 -9.019 1.00 49.38 436 ASP A O 1
ATOM 3407 N N . VAL A 1 437 ? 23.495 39.460 -7.483 1.00 44.97 437 VAL A N 1
ATOM 3408 C CA . VAL A 1 437 ? 24.373 38.558 -8.258 1.00 44.97 437 VAL A CA 1
ATOM 3409 C C . VAL A 1 437 ? 23.686 37.241 -8.647 1.00 44.97 437 VAL A C 1
ATOM 3411 O O . VAL A 1 437 ? 24.035 36.651 -9.668 1.00 44.97 437 VAL A O 1
ATOM 3414 N N . ASN A 1 438 ? 22.647 36.836 -7.906 1.00 52.19 438 ASN A N 1
ATOM 3415 C CA . ASN A 1 438 ? 21.799 35.679 -8.202 1.00 52.19 438 ASN A CA 1
ATOM 3416 C C . ASN A 1 438 ? 20.545 36.010 -9.050 1.00 52.19 438 ASN A C 1
ATOM 3418 O O . ASN A 1 438 ? 19.637 35.191 -9.170 1.00 52.19 438 ASN A O 1
ATOM 3422 N N . GLY A 1 439 ? 20.449 37.208 -9.638 1.00 44.34 439 GLY A N 1
ATOM 3423 C CA . GLY A 1 439 ? 19.404 37.588 -10.601 1.00 44.34 439 GLY A CA 1
ATOM 3424 C C . GLY A 1 439 ? 18.032 37.953 -10.012 1.00 44.34 439 GLY A C 1
ATOM 3425 O O . GLY A 1 439 ? 17.122 38.337 -10.757 1.00 44.34 439 GLY A O 1
ATOM 3426 N N . ASN A 1 440 ? 17.855 37.879 -8.694 1.00 40.69 440 ASN A N 1
ATOM 3427 C CA . ASN A 1 440 ? 16.574 38.150 -8.042 1.00 40.69 440 ASN A CA 1
ATOM 3428 C C . ASN A 1 440 ? 16.324 39.655 -7.831 1.00 40.69 440 ASN A C 1
ATOM 3430 O O . ASN A 1 440 ? 17.247 40.439 -7.608 1.00 40.69 440 ASN A O 1
ATOM 3434 N N . LYS A 1 441 ? 15.050 40.065 -7.931 1.00 44.41 441 LYS A N 1
ATOM 3435 C CA . LYS A 1 441 ? 14.605 41.447 -7.685 1.00 44.41 441 LYS A CA 1
ATOM 3436 C C . LYS A 1 441 ? 14.103 41.591 -6.251 1.00 44.41 441 LYS A C 1
ATOM 3438 O O . LYS A 1 441 ? 13.089 40.994 -5.900 1.00 44.41 441 LYS A O 1
ATOM 3443 N N . VAL A 1 442 ? 14.737 42.460 -5.467 1.00 47.25 442 VAL A N 1
ATOM 3444 C CA . VAL A 1 442 ? 14.165 42.952 -4.206 1.00 47.25 442 VAL A CA 1
ATOM 3445 C C . VAL A 1 442 ? 13.001 43.886 -4.555 1.00 47.25 442 VAL A C 1
ATOM 3447 O O . VAL A 1 442 ? 13.218 44.969 -5.098 1.00 47.25 442 VAL A O 1
ATOM 3450 N N . LYS A 1 443 ? 11.756 43.459 -4.310 1.00 50.03 443 LYS A N 1
ATOM 3451 C CA . LYS A 1 443 ? 10.550 44.256 -4.595 1.00 50.03 443 LYS A CA 1
ATOM 3452 C C . LYS A 1 443 ? 10.052 44.900 -3.297 1.00 50.03 443 LYS A C 1
ATOM 3454 O O . LYS A 1 443 ? 9.747 44.196 -2.342 1.00 50.03 443 LYS A O 1
ATOM 3459 N N . GLY A 1 444 ? 10.041 46.233 -3.260 1.00 36.19 444 GLY A N 1
ATOM 3460 C CA . GLY A 1 444 ? 9.764 47.017 -2.051 1.00 36.19 444 GLY A CA 1
ATOM 3461 C C . GLY A 1 444 ? 8.313 46.960 -1.563 1.00 36.19 444 GLY A C 1
ATOM 3462 O O . GLY A 1 444 ? 7.406 46.580 -2.302 1.00 36.19 444 GLY A O 1
ATOM 3463 N N . ALA A 1 445 ? 8.112 47.365 -0.307 1.00 47.94 445 ALA A N 1
ATOM 3464 C CA . ALA A 1 445 ? 6.809 47.415 0.347 1.00 47.94 445 ALA A CA 1
ATOM 3465 C C . ALA A 1 445 ? 6.001 48.674 -0.025 1.00 47.94 445 ALA A C 1
ATOM 3467 O O . ALA A 1 445 ? 6.564 49.753 -0.206 1.00 47.94 445 ALA A O 1
ATOM 3468 N N . GLY A 1 446 ? 4.674 48.531 -0.066 1.00 32.69 446 GLY A N 1
ATOM 3469 C CA . GLY A 1 446 ? 3.713 49.617 -0.285 1.00 32.69 446 GLY A CA 1
ATOM 3470 C C . GLY A 1 446 ? 2.586 49.226 -1.259 1.00 32.69 446 GLY A C 1
ATOM 3471 O O . GLY A 1 446 ? 2.828 48.469 -2.193 1.00 32.69 446 GLY A O 1
ATOM 3472 N N . ASN A 1 447 ? 1.352 49.717 -1.103 1.00 41.16 447 ASN A N 1
ATOM 3473 C CA . ASN A 1 447 ? 0.821 50.515 0.010 1.00 41.16 447 ASN A CA 1
ATOM 3474 C C . ASN A 1 447 ? -0.728 50.467 0.051 1.00 41.16 447 ASN A C 1
ATOM 3476 O O . ASN A 1 447 ? -1.334 50.096 -0.943 1.00 41.16 447 ASN A O 1
ATOM 3480 N N . ALA A 1 448 ? -1.300 50.884 1.188 1.00 29.81 448 ALA A N 1
ATOM 3481 C CA . ALA A 1 448 ? -2.625 51.487 1.445 1.00 29.81 448 ALA A CA 1
ATOM 3482 C C . ALA A 1 448 ? -3.896 51.141 0.609 1.00 29.81 448 ALA A C 1
ATOM 3484 O O . ALA A 1 448 ? -3.893 51.153 -0.614 1.00 29.81 448 ALA A O 1
ATOM 3485 N N . TYR A 1 449 ? -5.033 51.105 1.332 1.00 30.42 449 TYR A N 1
ATOM 3486 C CA . TYR A 1 449 ? -6.445 50.999 0.889 1.00 30.42 449 TYR A CA 1
ATOM 3487 C C . TYR A 1 449 ? -6.955 49.606 0.455 1.00 30.42 449 TYR A C 1
ATOM 3489 O O . TYR A 1 449 ? -6.346 48.936 -0.366 1.00 30.42 449 TYR A O 1
ATOM 3497 N N . GLY A 1 450 ? -8.135 49.208 0.967 1.00 33.06 450 GLY A N 1
ATOM 3498 C CA . GLY A 1 450 ? -8.896 48.029 0.497 1.00 33.06 450 GLY A CA 1
ATOM 3499 C C . GLY A 1 450 ? -9.448 47.127 1.612 1.00 33.06 450 GLY A C 1
ATOM 3500 O O . GLY A 1 450 ? -8.798 46.183 2.033 1.00 33.06 450 GLY A O 1
ATOM 3501 N N . GLN A 1 451 ? -10.647 47.428 2.110 1.00 37.56 451 GLN A N 1
ATOM 3502 C CA . GLN A 1 451 ? -11.325 46.750 3.228 1.00 37.56 451 GLN A CA 1
ATOM 3503 C C . GLN A 1 451 ? -11.650 45.252 2.998 1.00 37.56 451 GLN A C 1
ATOM 3505 O O . GLN A 1 451 ? -12.177 44.893 1.952 1.00 37.56 451 GLN A O 1
ATOM 3510 N N . GLY A 1 452 ? -11.511 44.436 4.055 1.00 37.22 452 GLY A N 1
ATOM 3511 C CA . GLY A 1 452 ? -12.131 43.103 4.199 1.00 37.22 452 GLY A CA 1
ATOM 3512 C C . GLY A 1 452 ? -11.303 41.910 3.672 1.00 37.22 452 GLY A C 1
ATOM 3513 O O . GLY A 1 452 ? -10.644 42.014 2.651 1.00 37.22 452 GLY A O 1
ATOM 3514 N N . GLY A 1 453 ? -11.285 40.729 4.305 1.00 53.81 453 GLY A N 1
ATOM 3515 C CA . GLY A 1 453 ? -11.862 40.348 5.604 1.00 53.81 453 GLY A CA 1
ATOM 3516 C C . GLY A 1 453 ? -12.525 38.965 5.611 1.00 53.81 453 GLY A C 1
ATOM 3517 O O . GLY A 1 453 ? -13.746 38.894 5.504 1.00 53.81 453 GLY A O 1
ATOM 3518 N N . LYS A 1 454 ? -11.750 37.879 5.772 1.00 43.69 454 LYS A N 1
ATOM 3519 C CA . LYS A 1 454 ? -12.251 36.516 6.056 1.00 43.69 454 LYS A CA 1
ATOM 3520 C C . LYS A 1 454 ? -11.118 35.575 6.495 1.00 43.69 454 LYS A C 1
ATOM 3522 O O . LYS A 1 454 ? -10.097 35.552 5.825 1.00 43.69 454 LYS A O 1
ATOM 3527 N N . GLY A 1 455 ? -11.378 34.767 7.529 1.00 48.72 455 GLY A N 1
ATOM 3528 C CA . GLY A 1 455 ? -10.699 33.492 7.822 1.00 48.72 455 GLY A CA 1
ATOM 3529 C C . GLY A 1 455 ? -9.246 33.543 8.316 1.00 48.72 455 GLY A C 1
ATOM 3530 O O . GLY A 1 455 ? -8.373 34.099 7.661 1.00 48.72 455 GLY A O 1
ATOM 3531 N N . ASP A 1 456 ? -8.974 32.858 9.428 1.00 45.88 456 ASP A N 1
ATOM 3532 C CA . ASP A 1 456 ? -7.662 32.240 9.643 1.00 45.88 456 ASP A CA 1
ATOM 3533 C C . ASP A 1 456 ? -7.706 30.870 8.947 1.00 45.88 456 ASP A C 1
ATOM 3535 O O . ASP A 1 456 ? -8.599 30.072 9.225 1.00 45.88 456 ASP A O 1
ATOM 3539 N N . VAL A 1 457 ? -6.839 30.648 7.955 1.00 54.12 457 VAL A N 1
ATOM 3540 C CA . VAL A 1 457 ? -6.927 29.503 7.020 1.00 54.12 457 VAL A CA 1
ATOM 3541 C C . VAL A 1 457 ? -5.600 28.729 6.943 1.00 54.12 457 VAL A C 1
ATOM 3543 O O . VAL A 1 457 ? -5.334 28.021 5.973 1.00 54.12 457 VAL A O 1
ATOM 3546 N N . GLY A 1 458 ? -4.735 28.878 7.955 1.00 56.78 458 GLY A N 1
ATOM 3547 C CA . GLY A 1 458 ? -3.382 28.309 7.953 1.00 56.78 458 GLY A CA 1
ATOM 3548 C C . GLY A 1 458 ? -3.333 26.783 7.794 1.00 56.78 458 GLY A C 1
ATOM 3549 O O . GLY A 1 458 ? -2.515 26.270 7.034 1.00 56.78 458 GLY A O 1
ATOM 3550 N N . GLU A 1 459 ? -4.242 26.058 8.447 1.00 59.31 459 GLU A N 1
ATOM 3551 C CA . GLU A 1 459 ? -4.223 24.586 8.530 1.00 59.31 459 GLU A CA 1
ATOM 3552 C C . GLU A 1 459 ? -4.545 23.892 7.187 1.00 59.31 459 GLU A C 1
ATOM 3554 O O . GLU A 1 459 ? -4.007 22.824 6.882 1.00 59.31 459 GLU A O 1
ATOM 3559 N N . LEU A 1 460 ? -5.349 24.522 6.321 1.00 62.44 460 LEU A N 1
ATOM 3560 C CA . LEU A 1 460 ? -5.620 24.019 4.963 1.00 62.44 460 LEU A CA 1
ATOM 3561 C C . LEU A 1 460 ? -4.409 24.169 4.027 1.00 62.44 460 LEU A C 1
ATOM 3563 O O . LEU A 1 460 ? -4.239 23.375 3.098 1.00 62.44 460 LEU A O 1
ATOM 3567 N N . CYS A 1 461 ? -3.533 25.148 4.276 1.00 74.56 461 CYS A N 1
ATOM 3568 C CA . CYS A 1 461 ? -2.295 25.304 3.514 1.00 74.56 461 CYS A CA 1
ATOM 3569 C C . CYS A 1 461 ? -1.287 24.182 3.804 1.00 74.56 461 CYS A C 1
ATOM 3571 O O . CYS A 1 461 ? -0.529 23.817 2.907 1.00 74.56 461 CYS A O 1
ATOM 3573 N N . GLU A 1 462 ? -1.279 23.615 5.015 1.00 85.44 462 GLU A N 1
ATOM 3574 C CA . GLU A 1 462 ? -0.353 22.535 5.381 1.00 85.44 462 GLU A CA 1
ATOM 3575 C C . GLU A 1 462 ? -0.682 21.231 4.651 1.00 85.44 462 GLU A C 1
ATOM 3577 O O . GLU A 1 462 ? 0.183 20.680 3.970 1.00 85.44 462 GLU A O 1
ATOM 3582 N N . HIS A 1 463 ? -1.941 20.787 4.703 1.00 88.81 463 HIS A N 1
ATOM 3583 C CA . HIS A 1 463 ? -2.397 19.598 3.978 1.00 88.81 463 HIS A CA 1
ATOM 3584 C C . HIS A 1 463 ? -2.161 19.745 2.467 1.00 88.81 463 HIS A C 1
ATOM 3586 O O . HIS A 1 463 ? -1.557 18.876 1.840 1.00 88.81 463 HIS A O 1
ATOM 3592 N N . ARG A 1 464 ? -2.513 20.902 1.878 1.00 87.12 464 ARG A N 1
ATOM 3593 C CA . ARG A 1 464 ? -2.250 21.177 0.454 1.00 87.12 464 ARG A CA 1
ATOM 3594 C C . ARG A 1 464 ? -0.752 21.155 0.110 1.00 87.12 464 ARG A C 1
ATOM 3596 O O . ARG A 1 464 ? -0.395 20.742 -0.994 1.00 87.12 464 ARG A O 1
ATOM 3603 N N . ARG A 1 465 ? 0.129 21.563 1.035 1.00 89.50 465 ARG A N 1
ATOM 3604 C CA . ARG A 1 465 ? 1.588 21.452 0.869 1.00 89.50 465 ARG A CA 1
ATOM 3605 C C . ARG A 1 465 ? 2.025 19.986 0.852 1.00 89.50 465 ARG A C 1
ATOM 3607 O O . ARG A 1 465 ? 2.702 19.590 -0.093 1.00 89.50 465 ARG A O 1
ATOM 3614 N N . LYS A 1 466 ? 1.588 19.182 1.829 1.00 92.50 466 LYS A N 1
ATOM 3615 C CA . LYS A 1 466 ? 1.907 17.746 1.917 1.00 92.50 466 LYS A CA 1
ATOM 3616 C C . LYS A 1 466 ? 1.443 16.962 0.686 1.00 92.50 466 LYS A C 1
ATOM 3618 O O . LYS A 1 466 ? 2.237 16.219 0.125 1.00 92.50 466 LYS A O 1
ATOM 3623 N N . VAL A 1 467 ? 0.210 17.177 0.207 1.00 92.25 467 VAL A N 1
ATOM 3624 C CA . VAL A 1 467 ? -0.295 16.558 -1.039 1.00 92.25 467 VAL A CA 1
ATOM 3625 C C . VAL A 1 467 ? 0.639 16.875 -2.213 1.00 92.25 467 VAL A C 1
ATOM 3627 O O . VAL A 1 467 ? 1.033 15.979 -2.958 1.00 92.25 467 VAL A O 1
ATOM 3630 N N . GLY A 1 468 ? 1.068 18.135 -2.344 1.00 90.38 468 GLY A N 1
ATOM 3631 C CA . GLY A 1 468 ? 2.034 18.554 -3.362 1.00 90.38 468 GLY A CA 1
ATOM 3632 C C . GLY A 1 468 ? 3.442 17.964 -3.186 1.00 90.38 468 GLY A C 1
ATOM 3633 O O . GLY A 1 468 ? 4.130 17.736 -4.179 1.00 90.38 468 GLY A O 1
ATOM 3634 N N . GLU A 1 469 ? 3.882 17.701 -1.955 1.00 93.12 469 GLU A N 1
ATOM 3635 C CA . GLU A 1 469 ? 5.154 17.029 -1.651 1.00 93.12 469 GLU A CA 1
ATOM 3636 C C . GLU A 1 469 ? 5.093 15.525 -1.986 1.00 93.12 469 GLU A C 1
ATOM 3638 O O . GLU A 1 469 ? 5.982 15.022 -2.676 1.00 93.12 469 GLU A O 1
ATOM 3643 N N . SER A 1 470 ? 4.025 14.823 -1.595 1.00 94.38 470 SER A N 1
ATOM 3644 C CA . SER A 1 470 ? 3.803 13.405 -1.916 1.00 94.38 470 SER A CA 1
ATOM 3645 C C . SER A 1 470 ? 3.648 13.176 -3.424 1.00 94.38 470 SER A C 1
ATOM 3647 O O . SER A 1 470 ? 4.323 12.316 -3.986 1.00 94.38 470 SER A O 1
ATOM 3649 N N . MET A 1 471 ? 2.873 14.014 -4.125 1.00 91.62 471 MET A N 1
ATOM 3650 C CA . MET A 1 471 ? 2.730 13.927 -5.587 1.00 91.62 471 MET A CA 1
ATOM 3651 C C . MET A 1 471 ? 4.048 14.180 -6.336 1.00 91.62 471 MET A C 1
ATOM 3653 O O . MET A 1 471 ? 4.283 13.568 -7.379 1.00 91.62 471 MET A O 1
ATOM 3657 N N . ARG A 1 472 ? 4.950 15.024 -5.808 1.00 93.50 472 ARG A N 1
ATOM 3658 C CA . ARG A 1 472 ? 6.311 15.168 -6.362 1.00 93.50 472 ARG A CA 1
ATOM 3659 C C . ARG A 1 472 ? 7.121 13.887 -6.190 1.00 93.50 472 ARG A C 1
ATOM 3661 O O . ARG A 1 472 ? 7.657 13.402 -7.181 1.00 93.50 472 ARG A O 1
ATOM 3668 N N . LYS A 1 473 ? 7.151 13.311 -4.982 1.00 96.19 473 LYS A N 1
ATOM 3669 C CA . LYS A 1 473 ? 7.863 12.050 -4.703 1.00 96.19 473 LYS A CA 1
ATOM 3670 C C . LYS A 1 473 ? 7.355 10.904 -5.579 1.00 96.19 473 LYS A C 1
ATOM 3672 O O . LYS A 1 473 ? 8.165 10.241 -6.219 1.00 96.19 473 LYS A O 1
ATOM 3677 N N . ARG A 1 474 ? 6.031 10.737 -5.708 1.00 95.50 474 ARG A N 1
ATOM 3678 C CA . ARG A 1 474 ? 5.410 9.788 -6.651 1.00 95.50 474 ARG A CA 1
ATOM 3679 C C . ARG A 1 474 ? 5.950 9.978 -8.068 1.00 95.50 474 ARG A C 1
ATOM 3681 O O . ARG A 1 474 ? 6.416 9.026 -8.685 1.00 95.50 474 ARG A O 1
ATOM 3688 N N . ASN A 1 475 ? 5.907 11.205 -8.587 1.00 93.94 475 ASN A N 1
ATOM 3689 C CA . ASN A 1 475 ? 6.340 11.491 -9.954 1.00 93.94 475 ASN A CA 1
ATOM 3690 C C . ASN A 1 475 ? 7.860 11.270 -10.142 1.00 93.94 475 ASN A C 1
ATOM 3692 O O . ASN A 1 475 ? 8.286 10.833 -11.209 1.00 93.94 475 ASN A O 1
ATOM 3696 N N . GLU A 1 476 ? 8.685 11.521 -9.119 1.00 96.44 476 GLU A N 1
ATOM 3697 C CA . GLU A 1 476 ? 10.127 11.224 -9.120 1.00 96.44 476 GLU A CA 1
ATOM 3698 C C . GLU A 1 476 ? 10.436 9.718 -9.057 1.00 96.44 476 GLU A C 1
ATOM 3700 O O . GLU A 1 476 ? 11.420 9.272 -9.654 1.00 96.44 476 GLU A O 1
ATOM 3705 N N . LEU A 1 477 ? 9.602 8.929 -8.376 1.00 96.69 477 LEU A N 1
ATOM 3706 C CA . LEU A 1 477 ? 9.715 7.469 -8.286 1.00 96.69 477 LEU A CA 1
ATOM 3707 C C . LEU A 1 477 ? 9.218 6.781 -9.561 1.00 96.69 477 LEU A C 1
ATOM 3709 O O . LEU A 1 477 ? 9.949 5.966 -10.117 1.00 96.69 477 LEU A O 1
ATOM 3713 N N . LEU A 1 478 ? 8.085 7.202 -10.136 1.00 95.88 478 LEU A N 1
ATOM 3714 C CA . LEU A 1 478 ? 7.656 6.751 -11.470 1.00 95.88 478 LEU A CA 1
ATOM 3715 C C . LEU A 1 478 ? 8.715 7.064 -12.539 1.00 95.88 478 LEU A C 1
ATOM 3717 O O . LEU A 1 478 ? 8.973 6.242 -13.413 1.00 95.88 478 LEU A O 1
ATOM 3721 N N . LYS A 1 479 ? 9.411 8.205 -12.429 1.00 95.62 479 LYS A N 1
ATOM 3722 C CA . LYS A 1 479 ? 10.535 8.558 -13.314 1.00 95.62 479 LYS A CA 1
ATOM 3723 C C . LYS A 1 479 ? 11.803 7.730 -13.077 1.00 95.62 479 LYS A C 1
ATOM 3725 O O . LYS A 1 479 ? 12.715 7.763 -13.902 1.00 95.62 479 LYS A O 1
ATOM 3730 N N . GLN A 1 480 ? 11.896 7.009 -11.963 1.00 96.56 480 GLN A N 1
ATOM 3731 C CA . GLN A 1 480 ? 12.924 5.994 -11.730 1.00 96.56 480 GLN A CA 1
ATOM 3732 C C . GLN A 1 480 ? 12.455 4.627 -12.236 1.00 96.56 480 GLN A C 1
ATOM 3734 O O . GLN A 1 480 ? 13.223 3.974 -12.940 1.00 96.56 480 GLN A O 1
ATOM 3739 N N . ALA A 1 481 ? 11.193 4.256 -12.003 1.00 95.12 481 ALA A N 1
ATOM 3740 C CA . ALA A 1 481 ? 10.569 3.048 -12.537 1.00 95.12 481 ALA A CA 1
ATOM 3741 C C . ALA A 1 481 ? 10.692 2.969 -14.067 1.00 95.12 481 ALA A C 1
ATOM 3743 O O . ALA A 1 481 ? 11.285 2.022 -14.580 1.00 95.12 481 ALA A O 1
ATOM 3744 N N . THR A 1 482 ? 10.255 4.000 -14.803 1.00 94.88 482 THR A N 1
ATOM 3745 C CA . THR A 1 482 ? 10.344 4.020 -16.276 1.00 94.88 482 THR A CA 1
ATOM 3746 C C . THR A 1 482 ? 11.782 3.890 -16.774 1.00 94.88 482 THR A C 1
ATOM 3748 O O . THR A 1 482 ? 12.049 3.106 -17.679 1.00 94.88 482 THR A O 1
ATOM 3751 N N . ARG A 1 483 ? 12.740 4.577 -16.135 1.00 95.50 483 ARG A N 1
ATOM 3752 C CA . ARG A 1 483 ? 14.171 4.475 -16.468 1.00 95.50 483 ARG A CA 1
ATOM 3753 C C . ARG A 1 483 ? 14.752 3.088 -16.210 1.00 95.50 483 ARG A C 1
ATOM 3755 O O . ARG A 1 483 ? 15.592 2.642 -16.987 1.00 95.50 483 ARG A O 1
ATOM 3762 N N . MET A 1 484 ? 14.372 2.435 -15.112 1.00 94.62 484 MET A N 1
ATOM 3763 C CA . MET A 1 484 ? 14.854 1.089 -14.784 1.00 94.62 484 MET A CA 1
ATOM 3764 C C . MET A 1 484 ? 14.227 0.039 -15.704 1.00 94.62 484 MET A C 1
ATOM 3766 O O . MET A 1 484 ? 14.936 -0.867 -16.136 1.00 94.62 484 MET A O 1
ATOM 3770 N N . TRP A 1 485 ? 12.966 0.232 -16.100 1.00 93.88 485 TRP A N 1
ATOM 3771 C CA . TRP A 1 485 ? 12.267 -0.596 -17.080 1.00 93.88 485 TRP A CA 1
ATOM 3772 C C . TRP A 1 485 ? 12.897 -0.454 -18.478 1.00 93.88 485 TRP A C 1
ATOM 3774 O O . TRP A 1 485 ? 13.359 -1.440 -19.039 1.00 93.88 485 TRP A O 1
ATOM 3784 N N . GLN A 1 486 ? 13.062 0.775 -18.988 1.00 92.12 486 GLN A N 1
ATOM 3785 C CA . GLN A 1 486 ? 13.701 1.067 -20.288 1.00 92.12 486 GLN A CA 1
ATOM 3786 C C . GLN A 1 486 ? 15.164 0.607 -20.378 1.00 92.12 486 GLN A C 1
ATOM 3788 O O . GLN A 1 486 ? 15.640 0.210 -21.440 1.00 92.12 486 GLN A O 1
ATOM 3793 N N . LYS A 1 487 ? 15.913 0.701 -19.273 1.00 92.31 487 LYS A N 1
ATOM 3794 C CA . LYS A 1 487 ? 17.296 0.204 -19.176 1.00 92.31 487 LYS A CA 1
ATOM 3795 C C . LYS A 1 487 ? 17.342 -1.314 -18.947 1.00 92.31 487 LYS A C 1
ATOM 3797 O O . LYS A 1 487 ? 18.396 -1.930 -19.118 1.00 92.31 487 LYS A O 1
ATOM 3802 N N . GLY A 1 488 ? 16.225 -1.899 -18.531 1.00 85.12 488 GLY A N 1
ATOM 3803 C CA . GLY A 1 488 ? 16.072 -3.304 -18.222 1.00 85.12 488 GLY A CA 1
ATOM 3804 C C . GLY A 1 488 ? 16.106 -4.168 -19.473 1.00 85.12 488 GLY A C 1
ATOM 3805 O O . GLY A 1 488 ? 15.377 -3.951 -20.433 1.00 85.12 488 GLY A O 1
ATOM 3806 N N . ASN A 1 489 ? 16.925 -5.211 -19.434 1.00 77.81 489 ASN A N 1
ATOM 3807 C CA . ASN A 1 489 ? 16.711 -6.387 -20.263 1.00 77.81 489 ASN A CA 1
ATOM 3808 C C . ASN A 1 489 ? 16.124 -7.485 -19.362 1.00 77.81 489 ASN A C 1
ATOM 3810 O O . ASN A 1 489 ? 16.368 -7.487 -18.154 1.00 77.81 489 ASN A O 1
ATOM 3814 N N . SER A 1 490 ? 15.425 -8.459 -19.946 1.00 71.44 490 SER A N 1
ATOM 3815 C CA . SER A 1 490 ? 15.012 -9.708 -19.278 1.00 71.44 490 SER A CA 1
ATOM 3816 C C . SER A 1 490 ? 16.131 -10.325 -18.420 1.00 71.44 490 SER A C 1
ATOM 3818 O O . SER A 1 490 ? 15.899 -10.778 -17.308 1.00 71.44 490 SER A O 1
ATOM 3820 N N . LYS A 1 491 ? 17.380 -10.250 -18.898 1.00 79.62 491 LYS A N 1
ATOM 3821 C CA . LYS A 1 491 ? 18.579 -10.768 -18.216 1.00 79.62 491 LYS A CA 1
ATOM 3822 C C . LYS A 1 491 ? 19.114 -9.923 -17.054 1.00 79.62 491 LYS A C 1
ATOM 3824 O O . LYS A 1 491 ? 20.070 -10.346 -16.416 1.00 79.62 491 LYS A O 1
ATOM 3829 N N . THR A 1 492 ? 18.595 -8.718 -16.820 1.00 80.44 492 THR A N 1
ATOM 3830 C CA . THR A 1 492 ? 19.151 -7.775 -15.829 1.00 80.44 492 THR A CA 1
ATOM 3831 C C . THR A 1 492 ? 18.173 -7.434 -14.709 1.00 80.44 492 THR A C 1
ATOM 3833 O O . THR A 1 492 ? 18.366 -6.401 -14.069 1.00 80.44 492 THR A O 1
ATOM 3836 N N . ARG A 1 493 ? 17.108 -8.233 -14.517 1.00 83.00 493 ARG A N 1
ATOM 3837 C CA . ARG A 1 493 ? 16.070 -8.027 -13.483 1.00 83.00 493 ARG A CA 1
ATOM 3838 C C . ARG A 1 493 ? 15.479 -6.601 -13.475 1.00 83.00 493 ARG A C 1
ATOM 3840 O O . ARG A 1 493 ? 15.004 -6.091 -12.466 1.00 83.00 493 ARG A O 1
ATOM 3847 N N . GLY A 1 494 ? 15.515 -5.917 -14.626 1.00 86.88 494 GLY A N 1
ATOM 3848 C CA . GLY A 1 494 ? 15.112 -4.507 -14.732 1.00 86.88 494 GLY A CA 1
ATOM 3849 C C . GLY A 1 494 ? 13.610 -4.292 -14.546 1.00 86.88 494 GLY A C 1
ATOM 3850 O O . GLY A 1 494 ? 13.203 -3.202 -14.156 1.00 86.88 494 GLY A O 1
ATOM 3851 N N . GLY A 1 495 ? 12.815 -5.346 -14.769 1.00 87.75 495 GLY A N 1
ATOM 3852 C CA . GLY A 1 495 ? 11.409 -5.410 -14.382 1.00 87.75 495 GLY A CA 1
ATOM 3853 C C . GLY A 1 495 ? 11.244 -5.314 -12.866 1.00 87.75 495 GLY A C 1
ATOM 3854 O O . GLY A 1 495 ? 10.662 -4.347 -12.404 1.00 87.75 495 GLY A O 1
ATOM 3855 N N . GLU A 1 496 ? 11.827 -6.234 -12.092 1.00 88.12 496 GLU A N 1
ATOM 3856 C CA . GLU A 1 496 ? 11.757 -6.241 -10.615 1.00 88.12 496 GLU A CA 1
ATOM 3857 C C . GLU A 1 496 ? 12.172 -4.893 -10.001 1.00 88.12 496 GLU A C 1
ATOM 3859 O O . GLU A 1 496 ? 11.445 -4.308 -9.200 1.00 88.12 496 GLU A O 1
ATOM 3864 N N . VAL A 1 497 ? 13.304 -4.330 -10.443 1.00 92.50 497 VAL A N 1
ATOM 3865 C CA . VAL A 1 497 ? 13.783 -3.028 -9.943 1.00 92.50 497 VAL A CA 1
ATOM 3866 C C . VAL A 1 497 ? 12.815 -1.892 -10.300 1.00 92.50 497 VAL A C 1
ATOM 3868 O O . VAL A 1 497 ? 12.632 -0.963 -9.515 1.00 92.50 497 VAL A O 1
ATOM 3871 N N . ALA A 1 498 ? 12.181 -1.939 -11.473 1.00 92.31 498 ALA A N 1
ATOM 3872 C CA . ALA A 1 498 ? 11.177 -0.955 -11.864 1.00 92.31 498 ALA A CA 1
ATOM 3873 C C . ALA A 1 498 ? 9.820 -1.163 -11.170 1.00 92.31 498 ALA A C 1
ATOM 3875 O O . ALA A 1 498 ? 9.139 -0.171 -10.914 1.00 92.31 498 ALA A O 1
ATOM 3876 N N . PHE A 1 499 ? 9.457 -2.402 -10.827 1.00 91.56 499 PHE A N 1
ATOM 3877 C CA . PHE A 1 499 ? 8.277 -2.736 -10.029 1.00 91.56 499 PHE A CA 1
ATOM 3878 C C . PHE A 1 499 ? 8.396 -2.120 -8.635 1.00 91.56 499 PHE A C 1
ATOM 3880 O O . PHE A 1 499 ? 7.535 -1.332 -8.260 1.00 91.56 499 PHE A O 1
ATOM 3887 N N . TYR A 1 500 ? 9.525 -2.324 -7.949 1.00 94.75 500 TYR A N 1
ATOM 3888 C CA . TYR A 1 500 ? 9.814 -1.689 -6.657 1.00 94.75 500 TYR A CA 1
ATOM 3889 C C . TYR A 1 500 ? 9.652 -0.154 -6.694 1.00 94.75 500 TYR A C 1
ATOM 3891 O O . TYR A 1 500 ? 9.021 0.443 -5.823 1.00 94.75 500 TYR A O 1
ATOM 3899 N N . PHE A 1 501 ? 10.165 0.523 -7.730 1.00 95.62 501 PHE A N 1
ATOM 3900 C CA . PHE A 1 501 ? 9.982 1.978 -7.863 1.00 95.62 501 PHE A CA 1
ATOM 3901 C C . PHE A 1 501 ? 8.544 2.396 -8.221 1.00 95.62 501 PHE A C 1
ATOM 3903 O O . PHE A 1 501 ? 8.151 3.521 -7.907 1.00 95.62 501 PHE A O 1
ATOM 3910 N N . ALA A 1 502 ? 7.763 1.532 -8.871 1.00 93.19 502 ALA A N 1
ATOM 3911 C CA . ALA A 1 502 ? 6.351 1.765 -9.169 1.00 93.19 502 ALA A CA 1
ATOM 3912 C C . ALA A 1 502 ? 5.462 1.555 -7.927 1.00 93.19 502 ALA A C 1
ATOM 3914 O O . ALA A 1 502 ? 4.558 2.347 -7.667 1.00 93.19 502 ALA A O 1
ATOM 3915 N N . GLU A 1 503 ? 5.775 0.552 -7.113 1.00 93.69 503 GLU A N 1
ATOM 3916 C CA . GLU A 1 503 ? 5.153 0.256 -5.822 1.00 93.69 503 GLU A CA 1
ATOM 3917 C C . GLU A 1 503 ? 5.415 1.370 -4.800 1.00 93.69 503 GLU A C 1
ATOM 3919 O O . GLU A 1 503 ? 4.473 1.983 -4.299 1.00 93.69 503 GLU A O 1
ATOM 3924 N N . ARG A 1 504 ? 6.677 1.783 -4.619 1.00 96.62 504 ARG A N 1
ATOM 3925 C CA . ARG A 1 504 ? 7.009 2.958 -3.792 1.00 96.62 504 ARG A CA 1
ATOM 3926 C C . ARG A 1 504 ? 6.383 4.256 -4.316 1.00 96.62 504 ARG A C 1
ATOM 3928 O O . ARG A 1 504 ? 6.153 5.185 -3.546 1.00 96.62 504 ARG A O 1
ATOM 3935 N N . ALA A 1 505 ? 6.056 4.355 -5.607 1.00 94.62 505 ALA A N 1
ATOM 3936 C CA . ALA A 1 505 ? 5.251 5.470 -6.105 1.00 94.62 505 ALA A CA 1
ATOM 3937 C C . ALA A 1 505 ? 3.765 5.356 -5.706 1.00 94.62 505 ALA A C 1
ATOM 3939 O O . ALA A 1 505 ? 3.154 6.378 -5.381 1.00 94.62 505 ALA A O 1
ATOM 3940 N N . ARG A 1 506 ? 3.194 4.144 -5.690 1.00 93.00 506 ARG A N 1
ATOM 3941 C CA . ARG A 1 506 ? 1.818 3.866 -5.245 1.00 93.00 506 ARG A CA 1
ATOM 3942 C C . ARG A 1 506 ? 1.599 4.323 -3.799 1.00 93.00 506 ARG A C 1
ATOM 3944 O O . ARG A 1 506 ? 0.666 5.087 -3.560 1.00 93.00 506 ARG A O 1
ATOM 3951 N N . GLU A 1 507 ? 2.530 4.011 -2.895 1.00 93.94 507 GLU A N 1
ATOM 3952 C CA . GLU A 1 507 ? 2.539 4.508 -1.506 1.00 93.94 507 GLU A CA 1
ATOM 3953 C C . GLU A 1 507 ? 2.401 6.039 -1.438 1.00 93.94 507 GLU A C 1
ATOM 3955 O O . GLU A 1 507 ? 1.527 6.577 -0.758 1.00 93.94 507 GLU A O 1
ATOM 3960 N N . PHE A 1 508 ? 3.217 6.777 -2.202 1.00 95.38 508 PHE A N 1
ATOM 3961 C CA . PHE A 1 508 ? 3.132 8.241 -2.233 1.00 95.38 508 PHE A CA 1
ATOM 3962 C C . PHE A 1 508 ? 1.866 8.776 -2.916 1.00 95.38 508 PHE A C 1
ATOM 3964 O O . PHE A 1 508 ? 1.469 9.908 -2.629 1.00 95.38 508 PHE A O 1
ATOM 3971 N N . GLN A 1 509 ? 1.197 7.998 -3.772 1.00 94.31 509 GLN A N 1
ATOM 3972 C CA . GLN A 1 509 ? -0.133 8.350 -4.272 1.00 94.31 509 GLN A CA 1
ATOM 3973 C C . GLN A 1 509 ? -1.217 8.154 -3.206 1.00 94.31 509 GLN A C 1
ATOM 3975 O O . GLN A 1 509 ? -2.130 8.972 -3.104 1.00 94.31 509 GLN A O 1
ATOM 3980 N N . GLU A 1 510 ? -1.118 7.109 -2.394 1.00 94.06 510 GLU A N 1
ATOM 3981 C CA . GLU A 1 510 ? -2.068 6.836 -1.315 1.00 94.06 510 GLU A CA 1
ATOM 3982 C C . GLU A 1 510 ? -1.902 7.831 -0.164 1.00 94.06 510 GLU A C 1
ATOM 3984 O O . GLU A 1 510 ? -2.894 8.413 0.275 1.00 94.06 510 GLU A O 1
ATOM 3989 N N . LEU A 1 511 ? -0.663 8.174 0.206 1.00 93.69 511 LEU A N 1
ATOM 3990 C CA . LEU A 1 511 ? -0.356 9.294 1.105 1.00 93.69 511 LEU A CA 1
ATOM 3991 C C . LEU A 1 511 ? -0.849 10.646 0.557 1.00 93.69 511 LEU A C 1
ATOM 3993 O O . LEU A 1 511 ? -1.296 11.501 1.320 1.00 93.69 511 LEU A O 1
ATOM 3997 N N . ALA A 1 512 ? -0.797 10.868 -0.761 1.00 93.44 512 ALA A N 1
ATOM 3998 C CA . ALA A 1 512 ? -1.394 12.061 -1.363 1.00 93.44 512 ALA A CA 1
ATOM 3999 C C . ALA A 1 512 ? -2.931 12.042 -1.265 1.00 93.44 512 ALA A C 1
ATOM 4001 O O . ALA A 1 512 ? -3.532 13.072 -0.965 1.00 93.44 512 ALA A O 1
ATOM 4002 N N . ARG A 1 513 ? -3.569 10.880 -1.465 1.00 93.19 513 ARG A N 1
ATOM 4003 C CA . ARG A 1 513 ? -5.027 10.699 -1.376 1.00 93.19 513 ARG A CA 1
ATOM 4004 C C . ARG A 1 513 ? -5.550 10.869 0.057 1.00 93.19 513 ARG A C 1
ATOM 4006 O O . ARG A 1 513 ? -6.574 11.522 0.242 1.00 93.19 513 ARG A O 1
ATOM 4013 N N . THR A 1 514 ? -4.864 10.340 1.071 1.00 94.81 514 THR A N 1
ATOM 4014 C CA . THR A 1 514 ? -5.277 10.470 2.483 1.00 94.81 514 THR A CA 1
ATOM 4015 C C . THR A 1 514 ? -5.100 11.893 3.018 1.00 94.81 514 THR A C 1
ATOM 4017 O O . THR A 1 514 ? -5.986 12.395 3.714 1.00 94.81 514 THR A O 1
ATOM 4020 N N . GLU A 1 515 ? -4.027 12.594 2.639 1.00 95.56 515 GLU A N 1
ATOM 4021 C CA . GLU A 1 515 ? -3.837 14.016 2.966 1.00 95.56 515 GLU A CA 1
ATOM 4022 C C . GLU A 1 515 ? -4.820 14.920 2.199 1.00 95.56 515 GLU A C 1
ATOM 4024 O O . GLU A 1 515 ? -5.328 15.888 2.768 1.00 95.56 515 GLU A O 1
ATOM 4029 N N . ALA A 1 516 ? -5.163 14.592 0.945 1.00 93.88 516 ALA A N 1
ATOM 4030 C CA . ALA A 1 516 ? -6.180 15.315 0.174 1.00 93.88 516 ALA A CA 1
ATOM 4031 C C . ALA A 1 516 ? -7.580 15.152 0.785 1.00 93.88 516 ALA A C 1
ATOM 4033 O O . ALA A 1 516 ? -8.272 16.144 1.015 1.00 93.88 516 ALA A O 1
ATOM 4034 N N . LEU A 1 517 ? -7.963 13.925 1.150 1.00 96.06 517 LEU A N 1
ATOM 4035 C CA . LEU A 1 517 ? -9.224 13.658 1.840 1.00 96.06 517 LEU A CA 1
ATOM 4036 C C . LEU A 1 517 ? -9.263 14.302 3.236 1.00 96.06 517 LEU A C 1
ATOM 4038 O O . LEU A 1 517 ? -10.310 14.787 3.662 1.00 96.06 517 LEU A O 1
ATOM 4042 N N . SER A 1 518 ? -8.126 14.395 3.928 1.00 95.19 518 SER A N 1
ATOM 4043 C CA . SER A 1 518 ? -8.028 15.131 5.196 1.00 95.19 518 SER A CA 1
ATOM 4044 C C . SER A 1 518 ? -8.187 16.644 4.997 1.00 95.19 518 SER A C 1
ATOM 4046 O O . SER A 1 518 ? -8.938 17.269 5.743 1.00 95.19 518 SER A O 1
ATOM 4048 N N . ALA A 1 519 ? -7.618 17.224 3.933 1.00 93.56 519 ALA A N 1
ATOM 4049 C CA . ALA A 1 519 ? -7.901 18.608 3.544 1.00 93.56 519 ALA A CA 1
ATOM 4050 C C . ALA A 1 519 ? -9.391 18.823 3.215 1.00 93.56 519 ALA A C 1
ATOM 4052 O O . ALA A 1 519 ? -9.976 19.827 3.627 1.00 93.56 519 ALA A O 1
ATOM 4053 N N . ALA A 1 520 ? -10.018 17.875 2.510 1.00 95.00 520 ALA A N 1
ATOM 4054 C CA . ALA A 1 520 ? -11.440 17.904 2.184 1.00 95.00 520 ALA A CA 1
ATOM 4055 C C . ALA A 1 520 ? -12.315 17.860 3.451 1.00 95.00 520 ALA A C 1
ATOM 4057 O O . ALA A 1 520 ? -13.191 18.714 3.603 1.00 95.00 520 ALA A O 1
ATOM 4058 N N . ARG A 1 521 ? -12.026 16.959 4.408 1.00 95.81 521 ARG A N 1
ATOM 4059 C CA . ARG A 1 521 ? -12.661 16.938 5.742 1.00 95.81 521 ARG A CA 1
ATOM 4060 C C . ARG A 1 521 ? -12.534 18.299 6.430 1.00 95.81 521 ARG A C 1
ATOM 4062 O O . ARG A 1 521 ? -13.553 18.887 6.783 1.00 95.81 521 ARG A O 1
ATOM 4069 N N . THR A 1 522 ? -11.318 18.840 6.568 1.00 94.19 522 THR A N 1
ATOM 4070 C CA . THR A 1 522 ? -11.073 20.147 7.211 1.00 94.19 522 THR A CA 1
ATOM 4071 C C . THR A 1 522 ? -11.839 21.280 6.524 1.00 94.19 522 THR A C 1
ATOM 4073 O O . THR A 1 522 ? -12.410 22.143 7.193 1.00 94.19 522 THR A O 1
ATOM 4076 N N . MET A 1 523 ? -11.913 21.274 5.190 1.00 93.12 523 MET A N 1
ATOM 4077 C CA . MET A 1 523 ? -12.684 22.256 4.432 1.00 93.12 523 MET A CA 1
ATOM 4078 C C . MET A 1 523 ? -14.186 22.142 4.726 1.00 93.12 523 MET A C 1
ATOM 4080 O O . MET A 1 523 ? -14.804 23.153 5.069 1.00 93.12 523 MET A O 1
ATOM 4084 N N . VAL A 1 524 ? -14.778 20.948 4.619 1.00 95.06 524 VAL A N 1
ATOM 4085 C CA . VAL A 1 524 ? -16.217 20.732 4.862 1.00 95.06 524 VAL A CA 1
ATOM 4086 C C . VAL A 1 524 ? -16.580 21.034 6.319 1.00 95.06 524 VAL A C 1
ATOM 4088 O O . VAL A 1 524 ? -17.591 21.689 6.571 1.00 95.06 524 VAL A O 1
ATOM 4091 N N . GLU A 1 525 ? -15.728 20.658 7.275 1.00 94.19 525 GLU A N 1
ATOM 4092 C CA . GLU A 1 525 ? -15.870 21.004 8.694 1.00 94.19 525 GLU A CA 1
ATOM 4093 C C . GLU A 1 525 ? -15.868 22.529 8.892 1.00 94.19 525 GLU A C 1
ATOM 4095 O O . GLU A 1 525 ? -16.796 23.074 9.488 1.00 94.19 525 GLU A O 1
ATOM 4100 N N . SER A 1 526 ? -14.901 23.252 8.308 1.00 90.38 526 SER A N 1
ATOM 4101 C CA . SER A 1 526 ? -14.832 24.719 8.418 1.00 90.38 526 SER A CA 1
ATOM 4102 C C . SER A 1 526 ? -16.063 25.426 7.830 1.00 90.38 526 SER A C 1
ATOM 4104 O O . SER A 1 526 ? -16.536 26.419 8.385 1.00 90.38 526 SER A O 1
ATOM 4106 N N . LYS A 1 527 ? -16.642 24.887 6.748 1.00 93.12 527 LYS A N 1
ATOM 4107 C CA . LYS A 1 527 ? -17.898 25.378 6.166 1.00 93.12 527 LYS A CA 1
ATOM 4108 C C . LYS A 1 527 ? -19.105 25.055 7.042 1.00 93.12 527 LYS A C 1
ATOM 4110 O O . LYS A 1 527 ? -19.972 25.912 7.197 1.00 93.12 527 LYS A O 1
ATOM 4115 N N . ARG A 1 528 ? -19.163 23.860 7.641 1.00 94.06 528 ARG A N 1
ATOM 4116 C CA . ARG A 1 528 ? -20.241 23.466 8.564 1.00 94.06 528 ARG A CA 1
ATOM 4117 C C . ARG A 1 528 ? -20.201 24.273 9.865 1.00 94.06 528 ARG A C 1
ATOM 4119 O O . ARG A 1 528 ? -21.255 24.563 10.409 1.00 94.06 528 ARG A O 1
ATOM 4126 N N . LEU A 1 529 ? -19.018 24.711 10.304 1.00 92.06 529 LEU A N 1
ATOM 4127 C CA . LEU A 1 529 ? -18.836 25.662 11.410 1.00 92.06 529 LEU A CA 1
ATOM 4128 C C . LEU A 1 529 ? -19.152 27.122 11.024 1.00 92.06 529 LEU A C 1
ATOM 4130 O O . LEU A 1 529 ? -19.515 27.917 11.887 1.00 92.06 529 LEU A O 1
ATOM 4134 N N . ALA A 1 530 ? -19.022 27.490 9.744 1.00 91.00 530 ALA A N 1
ATOM 4135 C CA . ALA A 1 530 ? -19.459 28.791 9.223 1.00 91.00 530 ALA A CA 1
ATOM 4136 C C . ALA A 1 530 ? -20.974 28.845 8.924 1.00 91.00 530 ALA A C 1
ATOM 4138 O O . ALA A 1 530 ? -21.552 29.931 8.838 1.00 91.00 530 ALA A O 1
ATOM 4139 N N . SER A 1 531 ? -21.618 27.685 8.772 1.00 91.56 531 SER A N 1
ATOM 4140 C CA . SER A 1 531 ? -23.071 27.519 8.789 1.00 91.56 531 SER A CA 1
ATOM 4141 C C . SER A 1 531 ? -23.593 27.606 10.225 1.00 91.56 531 SER A C 1
ATOM 4143 O O . SER A 1 531 ? -23.068 26.965 11.128 1.00 91.56 531 SER A O 1
ATOM 4145 N N . ASN A 1 532 ? -24.688 28.340 10.440 1.00 92.25 532 ASN A N 1
ATOM 4146 C CA . ASN A 1 532 ? -25.411 28.302 11.720 1.00 92.25 532 ASN A CA 1
ATOM 4147 C C . ASN A 1 532 ? -26.283 27.036 11.878 1.00 92.25 532 ASN A C 1
ATOM 4149 O O . ASN A 1 532 ? -26.887 26.840 12.930 1.00 92.25 532 ASN A O 1
ATOM 4153 N N . ASP A 1 533 ? -26.381 26.201 10.838 1.00 94.12 533 ASP A N 1
ATOM 4154 C CA . ASP A 1 533 ? -27.091 24.923 10.854 1.00 94.12 533 ASP A CA 1
ATOM 4155 C C . ASP A 1 533 ? -26.098 23.745 10.763 1.00 94.12 533 ASP A C 1
ATOM 4157 O O . ASP A 1 533 ? -25.463 23.584 9.713 1.00 94.12 533 ASP A O 1
ATOM 4161 N N . PRO A 1 534 ? -25.988 22.896 11.807 1.00 92.06 534 PRO A N 1
ATOM 4162 C CA . PRO A 1 534 ? -25.112 21.726 11.806 1.00 92.06 534 PRO A CA 1
ATOM 4163 C C . PRO A 1 534 ? -25.637 20.557 10.956 1.00 92.06 534 PRO A C 1
ATOM 4165 O O . PRO A 1 534 ? -24.885 19.611 10.737 1.00 92.06 534 PRO A O 1
ATOM 4168 N N . TYR A 1 535 ? -26.889 20.600 10.478 1.00 95.56 535 TYR A N 1
ATOM 4169 C CA . TYR A 1 535 ? -27.450 19.605 9.554 1.00 95.56 535 TYR A CA 1
ATOM 4170 C C . TYR A 1 535 ? -27.202 19.963 8.079 1.00 95.56 535 TYR A C 1
ATOM 4172 O O . TYR A 1 535 ? -27.497 19.149 7.206 1.00 95.56 535 TYR A O 1
ATOM 4180 N N . THR A 1 536 ? -26.635 21.138 7.778 1.00 96.00 536 THR A N 1
ATOM 4181 C CA . THR A 1 536 ? -26.240 21.536 6.419 1.00 96.00 536 THR A CA 1
ATOM 4182 C C . THR A 1 536 ? -24.773 21.183 6.152 1.00 96.00 536 THR A C 1
ATOM 4184 O O . THR A 1 536 ? -23.881 21.632 6.868 1.00 96.00 536 THR A O 1
ATOM 4187 N N . VAL A 1 537 ? -24.508 20.415 5.092 1.00 96.94 537 VAL A N 1
ATOM 4188 C CA . VAL A 1 537 ? -23.166 19.937 4.710 1.00 96.94 537 VAL A CA 1
ATOM 4189 C C . VAL A 1 537 ? -22.809 20.468 3.323 1.00 96.94 537 VAL A C 1
ATOM 4191 O O . VAL A 1 537 ? -23.435 20.078 2.344 1.00 96.94 537 VAL A O 1
ATOM 4194 N N . ASP A 1 538 ? -21.811 21.349 3.220 1.00 95.19 538 ASP A N 1
ATOM 4195 C CA . ASP A 1 538 ? -21.374 21.934 1.942 1.00 95.19 538 ASP A CA 1
ATOM 4196 C C . ASP A 1 538 ? -20.119 21.234 1.394 1.00 95.19 538 ASP A C 1
ATOM 4198 O O . ASP A 1 538 ? -19.017 21.381 1.930 1.00 95.19 538 ASP A O 1
ATOM 4202 N N . LEU A 1 539 ? -20.301 20.507 0.289 1.00 95.44 539 LEU A N 1
ATOM 4203 C CA . LEU A 1 539 ? -19.297 19.648 -0.350 1.00 95.44 539 LEU A CA 1
ATOM 4204 C C . LEU A 1 539 ? -18.635 20.294 -1.584 1.00 95.44 539 LEU A C 1
ATOM 4206 O O . LEU A 1 539 ? -17.970 19.619 -2.361 1.00 95.44 539 LEU A O 1
ATOM 4210 N N . HIS A 1 540 ? -18.793 21.605 -1.803 1.00 91.81 540 HIS A N 1
ATOM 4211 C CA . HIS A 1 540 ? -18.154 22.271 -2.947 1.00 91.81 540 HIS A CA 1
ATOM 4212 C C . HIS A 1 540 ? -16.621 22.128 -2.910 1.00 91.81 540 HIS A C 1
ATOM 4214 O O . HIS A 1 540 ? -15.999 22.454 -1.898 1.00 91.81 540 HIS A O 1
ATOM 4220 N N . GLY A 1 541 ? -15.999 21.700 -4.008 1.00 89.38 541 GLY A N 1
ATOM 4221 C CA . GLY A 1 541 ? -14.542 21.546 -4.084 1.00 89.38 541 GLY A CA 1
ATOM 4222 C C . GLY A 1 541 ? -13.985 20.244 -3.501 1.00 89.38 541 GLY A C 1
ATOM 4223 O O . GLY A 1 541 ? -12.771 20.144 -3.354 1.00 89.38 541 GLY A O 1
ATOM 4224 N N . THR A 1 542 ? -14.829 19.265 -3.161 1.00 92.81 542 THR A N 1
ATOM 4225 C CA . THR A 1 542 ? -14.401 17.876 -2.915 1.00 92.81 542 THR A CA 1
ATOM 4226 C C . THR A 1 542 ? -14.675 17.015 -4.150 1.00 92.81 542 THR A C 1
ATOM 4228 O O . THR A 1 542 ? -15.639 17.285 -4.865 1.00 92.81 542 THR A O 1
ATOM 4231 N N . THR A 1 543 ? -13.895 15.959 -4.388 1.00 92.75 543 THR A N 1
ATOM 4232 C CA . THR A 1 543 ? -14.251 14.923 -5.382 1.00 92.75 543 THR A CA 1
ATOM 4233 C C . THR A 1 543 ? -15.479 14.126 -4.931 1.00 92.75 543 THR A C 1
ATOM 4235 O O . THR A 1 543 ? -15.868 14.177 -3.762 1.00 92.75 543 THR A O 1
ATOM 4238 N N . ALA A 1 544 ? -16.093 13.346 -5.822 1.00 92.12 544 ALA A N 1
ATOM 4239 C CA . ALA A 1 544 ? -17.199 12.455 -5.482 1.00 92.12 544 ALA A CA 1
ATOM 4240 C C . ALA A 1 544 ? -16.778 11.382 -4.461 1.00 92.12 544 ALA A C 1
ATOM 4242 O O . ALA A 1 544 ? -17.540 11.076 -3.543 1.00 92.12 544 ALA A O 1
ATOM 4243 N N . SER A 1 545 ? -15.552 10.851 -4.556 1.00 93.19 545 SER A N 1
ATOM 4244 C CA . SER A 1 545 ? -15.029 9.888 -3.578 1.00 93.19 545 SER A CA 1
ATOM 4245 C C . SER A 1 545 ? -14.811 10.515 -2.195 1.00 93.19 545 SER A C 1
ATOM 4247 O O . SER A 1 545 ? -15.191 9.921 -1.188 1.00 93.19 545 SER A O 1
ATOM 4249 N N . GLU A 1 546 ? -14.258 11.734 -2.138 1.00 95.31 546 GLU A N 1
ATOM 4250 C CA . GLU A 1 546 ? -14.115 12.505 -0.893 1.00 95.31 546 GLU A CA 1
ATOM 4251 C C . GLU A 1 546 ? -15.497 12.817 -0.290 1.00 95.31 546 GLU A C 1
ATOM 4253 O O . GLU A 1 546 ? -15.738 12.562 0.890 1.00 95.31 546 GLU A O 1
ATOM 4258 N N . ALA A 1 547 ? -16.431 13.296 -1.118 1.00 95.50 547 ALA A N 1
ATOM 4259 C CA . ALA A 1 547 ? -17.800 13.631 -0.741 1.00 95.50 547 ALA A CA 1
ATOM 4260 C C . ALA A 1 547 ? -18.559 12.444 -0.129 1.00 95.50 547 ALA A C 1
ATOM 4262 O O . ALA A 1 547 ? -19.173 12.595 0.926 1.00 95.50 547 ALA A O 1
ATOM 4263 N N . ILE A 1 548 ? -18.510 11.260 -0.752 1.00 95.81 548 ILE A N 1
ATOM 4264 C CA . ILE A 1 548 ? -19.210 10.059 -0.263 1.00 95.81 548 ILE A CA 1
ATOM 4265 C C . ILE A 1 548 ? -18.685 9.634 1.114 1.00 95.81 548 ILE A C 1
ATOM 4267 O O . ILE A 1 548 ? -19.479 9.275 1.986 1.00 95.81 548 ILE A O 1
ATOM 4271 N N . ILE A 1 549 ? -17.368 9.693 1.330 1.00 97.06 549 ILE A N 1
ATOM 4272 C CA . ILE A 1 549 ? -16.746 9.336 2.613 1.00 97.06 549 ILE A CA 1
ATOM 4273 C C . ILE A 1 549 ? -17.139 10.353 3.695 1.00 97.06 549 ILE A C 1
ATOM 4275 O O . ILE A 1 549 ? -17.656 9.962 4.740 1.00 97.06 549 ILE A O 1
ATOM 4279 N N . ILE A 1 550 ? -17.016 11.653 3.410 1.00 97.19 550 ILE A N 1
ATOM 4280 C CA . ILE A 1 550 ? -17.381 12.727 4.348 1.00 97.19 550 ILE A CA 1
ATOM 4281 C C . ILE A 1 550 ? -18.882 12.694 4.690 1.00 97.19 550 ILE A C 1
ATOM 4283 O O . ILE A 1 550 ? -19.261 12.904 5.841 1.00 97.19 550 ILE A O 1
ATOM 4287 N N . VAL A 1 551 ? -19.760 12.380 3.730 1.00 96.81 551 VAL A N 1
ATOM 4288 C CA . VAL A 1 551 ? -21.201 12.215 3.989 1.00 96.81 551 VAL A CA 1
ATOM 4289 C C . VAL A 1 551 ? -21.473 11.010 4.886 1.00 96.81 551 VAL A C 1
ATOM 4291 O O . VAL A 1 551 ? -22.255 11.145 5.825 1.00 96.81 551 VAL A O 1
ATOM 4294 N N . LYS A 1 552 ? -20.824 9.859 4.661 1.00 96.81 552 LYS A N 1
ATOM 4295 C CA . LYS A 1 552 ? -20.951 8.690 5.552 1.00 96.81 552 LYS A CA 1
ATOM 4296 C C . LYS A 1 552 ? -20.513 9.030 6.981 1.00 96.81 552 LYS A C 1
ATOM 4298 O O . LYS A 1 552 ? -21.254 8.745 7.918 1.00 96.81 552 LYS A O 1
ATOM 4303 N N . GLU A 1 553 ? -19.375 9.705 7.142 1.00 96.56 553 GLU A N 1
ATOM 4304 C CA . GLU A 1 553 ? -18.862 10.158 8.443 1.00 96.56 553 GLU A CA 1
ATOM 4305 C C . GLU A 1 553 ? -19.838 11.115 9.149 1.00 96.56 553 GLU A C 1
ATOM 4307 O O . GLU A 1 553 ? -20.140 10.939 10.330 1.00 96.56 553 GLU A O 1
ATOM 4312 N N . VAL A 1 554 ? -20.404 12.094 8.433 1.00 95.69 554 VAL A N 1
ATOM 4313 C CA . VAL A 1 554 ? -21.379 13.037 9.010 1.00 95.69 554 VAL A CA 1
ATOM 4314 C C . VAL A 1 554 ? -22.716 12.360 9.340 1.00 95.69 554 VAL A C 1
ATOM 4316 O O . VAL A 1 554 ? -23.304 12.673 10.374 1.00 95.69 554 VAL A O 1
ATOM 4319 N N . LEU A 1 555 ? -23.189 11.408 8.528 1.00 94.69 555 LEU A N 1
ATOM 4320 C CA . LEU A 1 555 ? -24.408 10.633 8.809 1.00 94.69 555 LEU A CA 1
ATOM 4321 C C . LEU A 1 555 ? -24.248 9.665 9.994 1.00 94.69 555 LEU A C 1
ATOM 4323 O O . LEU A 1 555 ? -25.240 9.352 10.643 1.00 94.69 555 LEU A O 1
ATOM 4327 N N . GLN A 1 556 ? -23.024 9.216 10.293 1.00 94.62 556 GLN A N 1
ATOM 4328 C CA . GLN A 1 556 ? -22.704 8.447 11.502 1.00 94.62 556 GLN A CA 1
ATOM 4329 C C . GLN A 1 556 ? -22.530 9.347 12.738 1.00 94.62 556 GLN A C 1
ATOM 4331 O O . GLN A 1 556 ? -22.912 8.967 13.842 1.00 94.62 556 GLN A O 1
ATOM 4336 N N . ALA A 1 557 ? -21.957 10.544 12.571 1.00 94.44 557 ALA A N 1
ATOM 4337 C CA . ALA A 1 557 ? -21.707 11.485 13.665 1.00 94.44 557 ALA A CA 1
ATOM 4338 C C . ALA A 1 557 ? -22.949 12.291 14.095 1.00 94.44 557 ALA A C 1
ATOM 4340 O O . ALA A 1 557 ? -23.005 12.777 15.230 1.00 94.44 557 ALA A O 1
ATOM 4341 N N . LEU A 1 558 ? -23.932 12.461 13.206 1.00 93.19 558 LEU A N 1
ATOM 4342 C CA . LEU A 1 558 ? -25.222 13.080 13.501 1.00 93.19 558 LEU A CA 1
ATOM 4343 C C . LEU A 1 558 ? -26.286 12.003 13.725 1.00 93.19 558 LEU A C 1
ATOM 4345 O O . LEU A 1 558 ? -26.538 11.184 12.848 1.00 93.19 558 LEU A O 1
ATOM 4349 N N . ASN A 1 559 ? -27.004 12.078 14.850 1.00 88.69 559 ASN A N 1
ATOM 4350 C CA . ASN A 1 559 ? -28.213 11.281 15.083 1.00 88.69 559 ASN A CA 1
ATOM 4351 C C . ASN A 1 559 ? -29.350 11.775 14.171 1.00 88.69 559 ASN A C 1
ATOM 4353 O O . ASN A 1 559 ? -30.232 12.532 14.593 1.00 88.69 559 ASN A O 1
ATOM 4357 N N . THR A 1 560 ? -29.287 11.401 12.894 1.00 91.25 560 THR A N 1
ATOM 4358 C CA . THR A 1 560 ? -30.289 11.767 11.893 1.00 91.25 560 THR A CA 1
ATOM 4359 C C . THR A 1 560 ? -31.633 11.115 12.212 1.00 91.25 560 THR A C 1
ATOM 4361 O O . THR A 1 560 ? -31.721 10.033 12.787 1.00 91.25 560 THR A O 1
ATOM 4364 N N . SER A 1 561 ? -32.714 11.823 11.898 1.00 90.19 561 SER A N 1
ATOM 4365 C CA . SER A 1 561 ? -34.084 11.370 12.144 1.00 90.19 561 SER A CA 1
ATOM 4366 C C . SER A 1 561 ? -35.005 11.989 11.093 1.00 90.19 561 SER A C 1
ATOM 4368 O O . SER A 1 561 ? -34.676 13.058 10.572 1.00 90.19 561 SER A O 1
ATOM 4370 N N . PRO A 1 562 ? -36.171 11.395 10.781 1.00 88.25 562 PRO A N 1
ATOM 4371 C CA . PRO A 1 562 ? -37.072 11.941 9.761 1.00 88.25 562 PRO A CA 1
ATOM 4372 C C . PRO A 1 562 ? -37.563 13.369 10.071 1.00 88.25 562 PRO A C 1
ATOM 4374 O O . PRO A 1 562 ? -37.879 14.118 9.154 1.00 88.25 562 PRO A O 1
ATOM 4377 N N . GLY A 1 563 ? -37.565 13.787 11.345 1.00 91.62 563 GLY A N 1
ATOM 4378 C CA . GLY A 1 563 ? -37.860 15.170 11.749 1.00 91.62 563 GLY A CA 1
ATOM 4379 C C . GLY A 1 563 ? -36.691 16.161 11.620 1.00 91.62 563 GLY A C 1
ATOM 4380 O O . GLY A 1 563 ? -36.886 17.349 11.871 1.00 91.62 563 GLY A O 1
ATOM 4381 N N . LYS A 1 564 ? -35.480 15.699 11.275 1.00 91.25 564 LYS A N 1
ATOM 4382 C CA . LYS A 1 564 ? -34.259 16.506 11.082 1.00 91.25 564 LYS A CA 1
ATOM 4383 C C . LYS A 1 564 ? -33.403 15.927 9.938 1.00 91.25 564 LYS A C 1
ATOM 4385 O O . LYS A 1 564 ? -32.374 15.298 10.206 1.00 91.25 564 LYS A O 1
ATOM 4390 N N . PRO A 1 565 ? -33.827 16.092 8.671 1.00 94.00 565 PRO A N 1
ATOM 4391 C CA . PRO A 1 565 ? -33.058 15.633 7.519 1.00 94.00 565 PRO A CA 1
ATOM 4392 C C . PRO A 1 565 ? -31.745 16.415 7.376 1.00 94.00 565 PRO A C 1
ATOM 4394 O O . PRO A 1 565 ? -31.705 17.626 7.594 1.00 94.00 565 PRO A O 1
ATOM 4397 N N . VAL A 1 566 ? -30.676 15.728 6.966 1.00 96.38 566 VAL A N 1
ATOM 4398 C CA . VAL A 1 566 ? -29.392 16.360 6.625 1.00 96.38 566 VAL A CA 1
ATOM 4399 C C . VAL A 1 566 ? -29.490 16.984 5.235 1.00 96.38 566 VAL A C 1
ATOM 4401 O O . VAL A 1 566 ? -29.831 16.316 4.259 1.00 96.38 566 VAL A O 1
ATOM 4404 N N . LYS A 1 567 ? -29.177 18.276 5.140 1.00 96.31 567 LYS A N 1
ATOM 4405 C CA . LYS A 1 567 ? -29.178 19.041 3.896 1.00 96.31 567 LYS A CA 1
ATOM 4406 C C . LYS A 1 567 ? -27.783 19.027 3.281 1.00 96.31 567 LYS A C 1
ATOM 4408 O O . LYS A 1 567 ? -26.928 19.844 3.620 1.00 96.31 567 LYS A O 1
ATOM 4413 N N . ILE A 1 568 ? -27.563 18.117 2.342 1.00 95.75 568 ILE A N 1
ATOM 4414 C CA . ILE A 1 568 ? -26.324 18.077 1.564 1.00 95.75 568 ILE A CA 1
ATOM 4415 C C . ILE A 1 568 ? -26.396 19.139 0.455 1.00 95.75 568 ILE A C 1
ATOM 4417 O O . ILE A 1 568 ? -27.380 19.215 -0.278 1.00 95.75 568 ILE A O 1
ATOM 4421 N N . ILE A 1 569 ? -25.361 19.971 0.342 1.00 93.25 569 ILE A N 1
ATOM 4422 C CA . ILE A 1 569 ? -25.183 20.961 -0.723 1.00 93.25 569 ILE A CA 1
ATOM 4423 C C . ILE A 1 569 ? -24.013 20.506 -1.602 1.00 93.25 569 ILE A C 1
ATOM 4425 O O . ILE A 1 569 ? -22.852 20.547 -1.192 1.00 93.25 569 ILE A O 1
ATOM 4429 N N . THR A 1 570 ? -24.344 20.081 -2.819 1.00 90.00 570 THR A N 1
ATOM 4430 C CA . THR A 1 570 ? -23.416 19.649 -3.875 1.00 90.00 570 THR A CA 1
ATOM 4431 C C . THR A 1 570 ? -23.479 20.585 -5.079 1.00 90.00 570 THR A C 1
ATOM 4433 O O . THR A 1 570 ? -24.535 21.147 -5.373 1.00 90.00 570 THR A O 1
ATOM 4436 N N . GLY A 1 571 ? -22.387 20.678 -5.839 1.00 79.50 571 GLY A N 1
ATOM 4437 C CA . GLY A 1 571 ? -22.331 21.391 -7.116 1.00 79.50 571 GLY A CA 1
ATOM 4438 C C . GLY A 1 571 ? -20.920 21.886 -7.434 1.00 79.50 571 GLY A C 1
ATOM 4439 O O . GLY A 1 571 ? -19.985 21.634 -6.677 1.00 79.50 571 GLY A O 1
ATOM 4440 N N . ARG A 1 572 ? -20.777 22.649 -8.527 1.00 67.50 572 ARG A N 1
ATOM 4441 C CA . ARG A 1 572 ? -19.534 23.370 -8.879 1.00 67.50 572 ARG A CA 1
ATOM 4442 C C . ARG A 1 572 ? -19.415 24.764 -8.228 1.00 67.50 572 ARG A C 1
ATOM 4444 O O . ARG A 1 572 ? -18.431 25.458 -8.434 1.00 67.50 572 ARG A O 1
ATOM 4451 N N . GLY A 1 573 ? -20.389 25.156 -7.403 1.00 62.38 573 GLY A N 1
ATOM 4452 C CA . GLY A 1 573 ? -20.473 26.481 -6.778 1.00 62.38 573 GLY A CA 1
ATOM 4453 C C . GLY A 1 573 ? -21.263 27.478 -7.627 1.00 62.38 573 GLY A C 1
ATOM 4454 O O . GLY A 1 573 ? -21.584 27.198 -8.774 1.00 62.38 573 GLY A O 1
ATOM 4455 N N . SER A 1 574 ? -21.610 28.627 -7.042 1.00 48.34 574 SER A N 1
ATOM 4456 C CA . SER A 1 574 ? -22.088 29.868 -7.697 1.00 48.34 574 SER A CA 1
ATOM 4457 C C . SER A 1 574 ? -23.343 29.860 -8.599 1.00 48.34 574 SER A C 1
ATOM 4459 O O . SER A 1 574 ? -23.956 30.913 -8.727 1.00 48.34 574 SER A O 1
ATOM 4461 N N . HIS A 1 575 ? -23.782 28.750 -9.199 1.00 45.16 575 HIS A N 1
ATOM 4462 C CA . HIS A 1 575 ? -24.791 28.763 -10.278 1.00 45.16 575 HIS A CA 1
ATOM 4463 C C . HIS A 1 575 ? -26.254 28.540 -9.831 1.00 45.16 575 HIS A C 1
ATOM 4465 O O . HIS A 1 575 ? -27.160 28.557 -10.657 1.00 45.16 575 HIS A O 1
ATOM 4471 N N . SER A 1 576 ? -26.537 28.411 -8.527 1.00 46.47 576 SER A N 1
ATOM 4472 C CA . SER A 1 576 ? -27.917 28.291 -7.993 1.00 46.47 576 SER A CA 1
ATOM 4473 C C . SER A 1 576 ? -28.627 29.650 -7.778 1.00 46.47 576 SER A C 1
ATOM 4475 O O . SER A 1 576 ? -29.596 29.771 -7.029 1.00 46.47 576 SER A O 1
ATOM 4477 N N . VAL A 1 577 ? -28.144 30.722 -8.415 1.00 43.84 577 VAL A N 1
ATOM 4478 C CA . VAL A 1 577 ? -28.590 32.114 -8.187 1.00 43.84 577 VAL A CA 1
ATOM 4479 C C . VAL A 1 577 ? -29.824 32.447 -9.044 1.00 43.84 577 VAL A C 1
ATOM 4481 O O . VAL A 1 577 ? -29.831 33.401 -9.811 1.00 43.84 577 VAL A O 1
ATOM 4484 N N . ASN A 1 578 ? -30.879 31.629 -8.940 1.00 41.06 578 ASN A N 1
ATOM 4485 C CA . ASN A 1 578 ? -32.135 31.815 -9.686 1.00 41.06 578 ASN A CA 1
ATOM 4486 C C . ASN A 1 578 ? -33.399 31.298 -8.955 1.00 41.06 578 ASN A C 1
ATOM 4488 O O . ASN A 1 578 ? -34.382 30.921 -9.590 1.00 41.06 578 ASN A O 1
ATOM 4492 N N . GLN A 1 579 ? -33.420 31.313 -7.615 1.00 38.44 579 GLN A N 1
ATOM 4493 C CA . GLN A 1 579 ? -34.656 31.121 -6.835 1.00 38.44 579 GLN A CA 1
ATOM 4494 C C . GLN A 1 579 ? -35.026 32.385 -6.033 1.00 38.44 579 GLN A C 1
ATOM 4496 O O . GLN A 1 579 ? -34.269 32.785 -5.146 1.00 38.44 579 GLN A O 1
ATOM 4501 N N . PRO A 1 580 ? -36.183 33.022 -6.303 1.00 37.75 580 PRO A N 1
ATOM 4502 C CA . PRO A 1 580 ? -36.652 34.169 -5.533 1.00 37.75 580 PRO A CA 1
ATOM 4503 C C . PRO A 1 580 ? -37.412 33.724 -4.273 1.00 37.75 580 PRO A C 1
ATOM 4505 O O . PRO A 1 580 ? -38.440 33.056 -4.366 1.00 37.75 580 PRO A O 1
ATOM 4508 N N . LEU A 1 581 ? -36.966 34.165 -3.091 1.00 34.94 581 LEU A N 1
ATOM 4509 C CA . LEU A 1 581 ? -37.757 34.106 -1.852 1.00 34.94 581 LEU A CA 1
ATOM 4510 C C . LEU A 1 581 ? -37.970 35.504 -1.233 1.00 34.94 581 LEU A C 1
ATOM 4512 O O . LEU A 1 581 ? -37.212 36.433 -1.530 1.00 34.94 581 LEU A O 1
ATOM 4516 N N . PRO A 1 582 ? -39.031 35.704 -0.420 1.00 40.16 582 PRO A N 1
ATOM 4517 C CA . PRO A 1 582 ? -39.597 37.037 -0.214 1.00 40.16 582 PRO A CA 1
ATOM 4518 C C . PRO A 1 582 ? -38.832 37.928 0.774 1.00 40.16 582 PRO A C 1
ATOM 4520 O O . PRO A 1 582 ? -38.261 37.474 1.765 1.00 40.16 582 PRO A O 1
ATOM 4523 N N . ARG A 1 583 ? -38.918 39.246 0.554 1.00 35.16 583 ARG A N 1
ATOM 4524 C CA . ARG A 1 583 ? -38.430 40.270 1.489 1.00 35.16 583 ARG A CA 1
ATOM 4525 C C . ARG A 1 583 ? -39.239 40.267 2.793 1.00 35.16 583 ARG A C 1
ATOM 4527 O O . ARG A 1 583 ? -40.375 40.732 2.806 1.00 35.16 583 ARG A O 1
ATOM 4534 N N . ALA A 1 584 ? -38.606 39.897 3.904 1.00 34.72 584 ALA A N 1
ATOM 4535 C CA . ALA A 1 584 ? -39.051 40.274 5.245 1.00 34.72 584 ALA A CA 1
ATOM 4536 C C . ALA A 1 584 ? -38.216 41.467 5.744 1.00 34.72 584 ALA A C 1
ATOM 4538 O O . ALA A 1 584 ? -37.022 41.336 6.006 1.00 34.72 584 ALA A O 1
ATOM 4539 N N . ALA A 1 585 ? -38.825 42.650 5.854 1.00 44.78 585 ALA A N 1
ATOM 4540 C CA . ALA A 1 585 ? -38.150 43.844 6.363 1.00 44.78 585 ALA A CA 1
ATOM 4541 C C . ALA A 1 585 ? -38.138 43.876 7.902 1.00 44.78 585 ALA A C 1
ATOM 4543 O O . ALA A 1 585 ? -39.118 43.490 8.540 1.00 44.78 585 ALA A O 1
ATOM 4544 N N . LYS A 1 586 ? -37.073 44.416 8.512 1.00 35.69 586 LYS A N 1
ATOM 4545 C CA . LYS A 1 586 ? -37.090 44.853 9.919 1.00 35.69 586 LYS A CA 1
ATOM 4546 C C . LYS A 1 586 ? -36.186 46.060 10.162 1.00 35.69 586 LYS A C 1
ATOM 4548 O O . LYS A 1 586 ? -35.320 46.373 9.349 1.00 35.69 586 LYS A O 1
ATOM 4553 N N . ALA A 1 587 ? -36.486 46.795 11.231 1.00 34.06 587 ALA A N 1
ATOM 4554 C CA . ALA A 1 587 ? -36.178 48.217 11.338 1.00 34.06 587 ALA A CA 1
ATOM 4555 C C . ALA A 1 587 ? -35.062 48.583 12.337 1.00 34.06 587 ALA A C 1
ATOM 4557 O O . ALA A 1 587 ? -34.633 47.807 13.185 1.00 34.06 587 ALA A O 1
ATOM 4558 N N . LYS A 1 588 ? -34.631 49.833 12.181 1.00 35.59 588 LYS A N 1
ATOM 4559 C CA . LYS A 1 588 ? -33.510 50.565 12.783 1.00 35.59 588 LYS A CA 1
ATOM 4560 C C . LYS A 1 588 ? -33.768 51.034 14.230 1.00 35.59 588 LYS A C 1
ATOM 4562 O O . LYS A 1 588 ? -34.636 51.876 14.427 1.00 35.59 588 LYS A O 1
ATOM 4567 N N . ALA A 1 589 ? -32.928 50.615 15.183 1.00 32.53 589 ALA A N 1
ATOM 4568 C CA . ALA A 1 589 ? -32.569 51.337 16.424 1.00 32.53 589 ALA A CA 1
ATOM 4569 C C . ALA A 1 589 ? -31.284 50.696 17.021 1.00 32.53 589 ALA A C 1
ATOM 4571 O O . ALA A 1 589 ? -31.178 49.477 16.942 1.00 32.53 589 ALA A O 1
ATOM 4572 N N . ALA A 1 590 ? -30.229 51.336 17.556 1.00 35.31 590 ALA A N 1
ATOM 4573 C CA . ALA A 1 590 ? -29.856 52.712 17.953 1.00 35.31 590 ALA A CA 1
ATOM 4574 C C . ALA A 1 590 ? -29.708 52.915 19.483 1.00 35.31 590 ALA A C 1
ATOM 4576 O O . ALA A 1 590 ? -30.518 52.411 20.250 1.00 35.31 590 ALA A O 1
ATOM 4577 N N . ALA A 1 591 ? -28.699 53.721 19.871 1.00 35.75 591 ALA A N 1
ATOM 4578 C CA . ALA A 1 591 ? -28.253 54.067 21.240 1.00 35.75 591 ALA A CA 1
ATOM 4579 C C . ALA A 1 591 ? -27.633 52.913 22.081 1.00 35.75 591 ALA A C 1
ATOM 4581 O O . ALA A 1 591 ? -27.957 51.755 21.857 1.00 35.75 591 ALA A O 1
ATOM 4582 N N . VAL A 1 592 ? -26.815 53.107 23.134 1.00 38.09 592 VAL A N 1
ATOM 4583 C CA . VAL A 1 592 ? -25.682 54.013 23.503 1.00 38.09 592 VAL A CA 1
ATOM 4584 C C . VAL A 1 592 ? -25.519 53.926 25.038 1.00 38.09 592 VAL A C 1
ATOM 4586 O O . VAL A 1 592 ? -26.509 54.036 25.753 1.00 38.09 592 VAL A O 1
ATOM 4589 N N . GLY A 1 593 ? -24.296 53.771 25.570 1.00 32.22 593 GLY A N 1
ATOM 4590 C CA . GLY A 1 593 ? -24.043 53.830 27.025 1.00 32.22 593 GLY A CA 1
ATOM 4591 C C . GLY A 1 593 ? -22.651 53.341 27.467 1.00 32.22 593 GLY A C 1
ATOM 4592 O O . GLY A 1 593 ? -22.099 52.418 26.871 1.00 32.22 593 GLY A O 1
ATOM 4593 N N . LYS A 1 594 ? -22.065 53.965 28.504 1.00 34.94 594 LYS A N 1
ATOM 4594 C CA . LYS A 1 594 ? -20.784 53.581 29.152 1.00 34.94 594 LYS A CA 1
ATOM 4595 C C . LYS A 1 594 ? -20.775 54.027 30.652 1.00 34.94 594 LYS A C 1
ATOM 4597 O O . LYS A 1 594 ? -21.799 54.545 31.086 1.00 34.94 594 LYS A O 1
ATOM 4602 N N . PRO A 1 595 ? -19.741 53.742 31.485 1.00 63.78 595 PRO A N 1
ATOM 4603 C CA . PRO A 1 595 ? -19.896 53.230 32.863 1.00 63.78 595 PRO A CA 1
ATOM 4604 C C . PRO A 1 595 ? -19.693 54.328 33.948 1.00 63.78 595 PRO A C 1
ATOM 4606 O O . PRO A 1 595 ? -19.537 55.485 33.551 1.00 63.78 595 PRO A O 1
ATOM 4609 N N . PRO A 1 596 ? -19.629 54.036 35.283 1.00 50.47 596 PRO A N 1
ATOM 4610 C CA . PRO A 1 596 ? -18.341 53.614 35.902 1.00 50.47 596 PRO A CA 1
ATOM 4611 C C . PRO A 1 596 ? -18.341 52.850 37.278 1.00 50.47 596 PRO A C 1
ATOM 4613 O O . PRO A 1 596 ? -19.269 52.914 38.068 1.00 50.47 596 PRO A O 1
ATOM 4616 N N . ALA A 1 597 ? -17.179 52.247 37.593 1.00 34.31 597 ALA A N 1
ATOM 4617 C CA . ALA A 1 597 ? -16.436 52.228 38.885 1.00 34.31 597 ALA A CA 1
ATOM 4618 C C . ALA A 1 597 ? -16.943 51.621 40.241 1.00 34.31 597 ALA A C 1
ATOM 4620 O O . ALA A 1 597 ? -17.777 52.185 40.929 1.00 34.31 597 ALA A O 1
ATOM 4621 N N . LYS A 1 598 ? -16.128 50.658 40.737 1.00 40.16 598 LYS A N 1
ATOM 4622 C CA . LYS A 1 598 ? -15.478 50.534 42.085 1.00 40.16 598 LYS A CA 1
ATOM 4623 C C . LYS A 1 598 ? -16.290 50.455 43.403 1.00 40.16 598 LYS A C 1
ATOM 4625 O O . LYS A 1 598 ? -16.997 51.380 43.780 1.00 40.16 598 LYS A O 1
ATOM 4630 N N . THR A 1 599 ? -15.875 49.522 44.278 1.00 34.03 599 THR A N 1
ATOM 4631 C CA . THR A 1 599 ? -15.724 49.758 45.744 1.00 34.03 599 THR A CA 1
ATOM 4632 C C . THR A 1 599 ? -14.723 48.773 46.395 1.00 34.03 599 THR A C 1
ATOM 4634 O O . THR A 1 599 ? -14.204 47.891 45.713 1.00 34.03 599 THR A O 1
ATOM 4637 N N . LYS A 1 600 ? -14.386 48.953 47.687 1.00 41.53 600 LYS A N 1
ATOM 4638 C CA . LYS A 1 600 ? -13.463 48.113 48.493 1.00 41.53 600 LYS A CA 1
ATOM 4639 C C . LYS A 1 600 ? -14.089 47.767 49.854 1.00 41.53 600 LYS A C 1
ATOM 4641 O O . LYS A 1 600 ? -14.792 48.605 50.408 1.00 41.53 600 LYS A O 1
ATOM 4646 N N . SER A 1 601 ? -13.688 46.650 50.465 1.00 33.81 601 SER A N 1
ATOM 4647 C CA . SER A 1 601 ? -13.776 46.422 51.923 1.00 33.81 601 SER A CA 1
ATOM 4648 C C . SER A 1 601 ? -12.603 45.548 52.421 1.00 33.81 601 SER A C 1
ATOM 4650 O O . SER A 1 601 ? -11.747 45.152 51.626 1.00 33.81 601 SER A O 1
ATOM 4652 N N . LYS A 1 602 ? -12.479 45.347 53.743 1.00 36.69 602 LYS A N 1
ATOM 4653 C CA . LYS A 1 602 ? -11.323 44.721 54.431 1.00 36.69 602 LYS A CA 1
ATOM 4654 C C . LYS A 1 602 ? -11.782 43.612 55.418 1.00 36.69 602 LYS A C 1
ATOM 4656 O O . LYS A 1 602 ? -12.986 43.462 55.602 1.00 36.69 602 LYS A O 1
ATOM 4661 N N . PRO A 1 603 ? -10.870 42.790 55.985 1.00 59.25 603 PRO A N 1
ATOM 4662 C CA . PRO A 1 603 ? -11.197 41.428 56.429 1.00 59.25 603 PRO A CA 1
ATOM 4663 C C . PRO A 1 603 ? -11.669 41.299 57.886 1.00 59.25 603 PRO A C 1
ATOM 4665 O O . PRO A 1 603 ? -11.423 42.170 58.717 1.00 59.25 603 PRO A O 1
ATOM 4668 N N . ALA A 1 604 ? -12.217 40.121 58.197 1.00 33.81 604 ALA A N 1
ATOM 4669 C CA . ALA A 1 604 ? -12.351 39.575 59.546 1.00 33.81 604 ALA A CA 1
ATOM 4670 C C . ALA A 1 604 ? -11.677 38.188 59.621 1.00 33.81 604 ALA A C 1
ATOM 4672 O O . ALA A 1 604 ? -11.598 37.474 58.622 1.00 33.81 604 ALA A O 1
ATOM 4673 N N . SER A 1 605 ? -11.180 37.811 60.798 1.00 45.00 605 SER A N 1
ATOM 4674 C CA . SER A 1 605 ? -10.585 36.497 61.086 1.00 45.00 605 SER A CA 1
ATOM 4675 C C . SER A 1 605 ? -11.568 35.606 61.855 1.00 45.00 605 SER A C 1
ATOM 4677 O O . SER A 1 605 ? -12.461 36.138 62.507 1.00 45.00 605 SER A O 1
ATOM 4679 N N . VAL A 1 606 ? -11.381 34.272 61.850 1.00 35.75 606 VAL A N 1
ATOM 4680 C CA . VAL A 1 606 ? -11.667 33.404 63.020 1.00 35.75 606 VAL A CA 1
ATOM 4681 C C . VAL A 1 606 ? -11.147 31.957 62.855 1.00 35.75 606 VAL A C 1
ATOM 4683 O O . VAL A 1 606 ? -11.391 31.295 61.855 1.00 35.75 606 VAL A O 1
ATOM 4686 N N . LYS A 1 607 ? -10.444 31.502 63.903 1.00 34.19 607 LYS A N 1
ATOM 4687 C CA . LYS A 1 607 ? -10.197 30.132 64.421 1.00 34.19 607 LYS A CA 1
ATOM 4688 C C . LYS A 1 607 ? -9.967 28.945 63.459 1.00 34.19 607 LYS A C 1
ATOM 4690 O O . LYS A 1 607 ? -10.878 28.401 62.845 1.00 34.19 607 LYS A O 1
ATOM 4695 N N . VAL A 1 608 ? -8.749 28.402 63.561 1.00 46.25 608 VAL A N 1
ATOM 4696 C CA . VAL A 1 608 ? -8.380 27.014 63.222 1.00 46.25 608 VAL A CA 1
ATOM 4697 C C . VAL A 1 608 ? -9.227 26.005 64.016 1.00 46.25 608 VAL A C 1
ATOM 4699 O O . VAL A 1 608 ? -9.492 26.214 65.201 1.00 46.25 608 VAL A O 1
ATOM 4702 N N . LYS A 1 609 ? -9.576 24.867 63.400 1.00 35.59 609 LYS A N 1
ATOM 4703 C CA . LYS A 1 609 ? -10.063 23.665 64.098 1.00 35.59 609 LYS A CA 1
ATOM 4704 C C . LYS A 1 609 ? -9.469 22.413 63.441 1.00 35.59 609 LYS A C 1
ATOM 4706 O O . LYS A 1 609 ? -9.600 22.234 62.232 1.00 35.59 609 LYS A O 1
ATOM 4711 N N . SER A 1 610 ? -8.780 21.582 64.220 1.00 48.44 610 SER A N 1
ATOM 4712 C CA . SER A 1 610 ? -8.098 20.371 63.743 1.00 48.44 610 SER A CA 1
ATOM 4713 C C . SER A 1 610 ? -9.081 19.268 63.317 1.00 48.44 610 SER A C 1
ATOM 4715 O O . SER A 1 610 ? -10.232 19.233 63.755 1.00 48.44 610 SER A O 1
ATOM 4717 N N . LYS A 1 611 ? -8.624 18.361 62.442 1.00 38.81 611 LYS A N 1
ATOM 4718 C CA . LYS A 1 611 ? -9.356 17.165 61.987 1.00 38.81 611 LYS A CA 1
ATOM 4719 C C . LYS A 1 611 ? -8.423 15.937 61.971 1.00 38.81 611 LYS A C 1
ATOM 4721 O O . LYS A 1 611 ? -7.214 16.124 61.843 1.00 38.81 611 LYS A O 1
ATOM 4726 N N . PRO A 1 612 ? -8.957 14.713 62.150 1.00 42.78 612 PRO A N 1
ATOM 4727 C CA . PRO A 1 612 ? -8.159 13.543 62.527 1.00 42.78 612 PRO A CA 1
ATOM 4728 C C . PRO A 1 612 ? -7.350 12.922 61.370 1.00 42.78 612 PRO A C 1
ATOM 4730 O O . PRO A 1 612 ? -7.740 13.047 60.204 1.00 42.78 612 PRO A O 1
ATOM 4733 N N . PRO A 1 613 ? -6.253 12.202 61.680 1.00 47.78 613 PRO A N 1
ATOM 4734 C CA . PRO A 1 613 ? -5.514 11.409 60.704 1.00 47.78 613 PRO A CA 1
ATOM 4735 C C . PRO A 1 613 ? -6.299 10.141 60.326 1.00 47.78 613 PRO A C 1
ATOM 4737 O O . PRO A 1 613 ? -6.758 9.404 61.190 1.00 47.78 613 PRO A O 1
ATOM 4740 N N . GLY A 1 614 ? -6.443 9.878 59.025 1.00 52.81 614 GLY A N 1
ATOM 4741 C CA . GLY A 1 614 ? -7.079 8.653 58.517 1.00 52.81 614 GLY A CA 1
ATOM 4742 C C . GLY A 1 614 ? -7.326 8.694 57.009 1.00 52.81 614 GLY A C 1
ATOM 4743 O O . GLY A 1 614 ? -6.794 7.882 56.261 1.00 52.81 614 GLY A O 1
ATOM 4744 N N . ALA A 1 615 ? -8.016 9.727 56.520 1.00 48.88 615 ALA A N 1
ATOM 4745 C CA . ALA A 1 615 ? -8.371 9.882 55.100 1.00 48.88 615 ALA A CA 1
ATOM 4746 C C . ALA A 1 615 ? -7.201 10.305 54.172 1.00 48.88 615 ALA A C 1
ATOM 4748 O O . ALA A 1 615 ? -7.429 10.863 53.101 1.00 48.88 615 ALA A O 1
ATOM 4749 N N . SER A 1 616 ? -5.943 10.110 54.586 1.00 60.16 616 SER A N 1
ATOM 4750 C CA . SER A 1 616 ? -4.767 10.691 53.918 1.00 60.16 616 SER A CA 1
ATOM 4751 C C . SER A 1 616 ? -4.408 9.976 52.613 1.00 60.16 616 SER A C 1
ATOM 4753 O O . SER A 1 616 ? -4.293 10.627 51.577 1.00 60.16 616 SER A O 1
ATOM 4755 N N . PHE A 1 617 ? -4.243 8.648 52.639 1.00 62.00 617 PHE A N 1
ATOM 4756 C CA . PHE A 1 617 ? -3.661 7.925 51.503 1.00 62.00 617 PHE A CA 1
ATOM 4757 C C . PHE A 1 617 ? -4.619 7.802 50.316 1.00 62.00 617 PHE A C 1
ATOM 4759 O O . PHE A 1 617 ? -4.265 8.238 49.227 1.00 62.00 617 PHE A O 1
ATOM 4766 N N . VAL A 1 618 ? -5.854 7.325 50.523 1.00 58.53 618 VAL A N 1
ATOM 4767 C CA . VAL A 1 618 ? -6.863 7.232 49.446 1.00 58.53 618 VAL A CA 1
ATOM 4768 C C . VAL A 1 618 ? -7.080 8.597 48.787 1.00 58.53 618 VAL A C 1
ATOM 4770 O O . VAL A 1 618 ? -7.110 8.691 47.566 1.00 58.53 618 VAL A O 1
ATOM 4773 N N . ARG A 1 619 ? -7.124 9.685 49.571 1.00 63.47 619 ARG A N 1
ATOM 4774 C CA . ARG A 1 619 ? -7.226 11.044 49.022 1.00 63.47 619 ARG A CA 1
ATOM 4775 C C . ARG A 1 619 ? -5.988 11.453 48.217 1.00 63.47 619 ARG A C 1
ATOM 4777 O O . ARG A 1 619 ? -6.152 12.142 47.219 1.00 63.47 619 ARG A O 1
ATOM 4784 N N . ARG A 1 620 ? -4.775 11.053 48.614 1.00 65.19 620 ARG A N 1
ATOM 4785 C CA . ARG A 1 620 ? -3.539 11.312 47.849 1.00 65.19 620 ARG A CA 1
ATOM 4786 C C . ARG A 1 620 ? -3.467 10.486 46.566 1.00 65.19 620 ARG A C 1
ATOM 4788 O O . ARG A 1 620 ? -3.1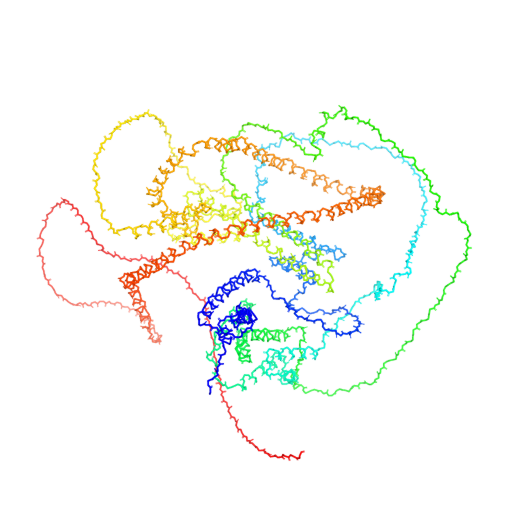20 11.055 45.542 1.00 65.19 620 ARG A O 1
ATOM 4795 N N . LEU A 1 621 ? -3.835 9.204 46.600 1.00 68.38 621 LEU A N 1
ATOM 4796 C CA . LEU A 1 621 ? -3.869 8.340 45.416 1.00 68.38 621 LEU A CA 1
ATOM 4797 C C . LEU A 1 621 ? -4.928 8.819 44.416 1.00 68.38 621 LEU A C 1
ATOM 4799 O O . LEU A 1 621 ? -4.619 8.989 43.241 1.00 68.38 621 LEU A O 1
ATOM 4803 N N . VAL A 1 622 ? -6.138 9.138 44.893 1.00 73.94 622 VAL A N 1
ATOM 4804 C CA . VAL A 1 622 ? -7.181 9.758 44.065 1.00 73.94 622 VAL A CA 1
ATOM 4805 C C . VAL A 1 622 ? -6.695 11.093 43.508 1.00 73.94 622 VAL A C 1
ATOM 4807 O O . VAL A 1 622 ? -6.811 11.289 42.310 1.00 73.94 622 VAL A O 1
ATOM 4810 N N . LEU A 1 623 ? -6.095 11.986 44.307 1.00 74.12 623 LEU A N 1
ATOM 4811 C CA . LEU A 1 623 ? -5.548 13.250 43.790 1.00 74.12 623 LEU A CA 1
ATOM 4812 C C . LEU A 1 623 ? -4.413 13.050 42.772 1.00 74.12 623 LEU A C 1
ATOM 4814 O O . LEU A 1 623 ? -4.326 13.834 41.834 1.00 74.12 623 LEU A O 1
ATOM 4818 N N . LEU A 1 624 ? -3.571 12.024 42.921 1.00 76.50 624 LEU A N 1
ATOM 4819 C CA . LEU A 1 624 ? -2.484 11.725 41.986 1.00 76.50 624 LEU A CA 1
ATOM 4820 C C . LEU A 1 624 ? -3.039 11.203 40.656 1.00 76.50 624 LEU A C 1
ATOM 4822 O O . LEU A 1 624 ? -2.715 11.768 39.613 1.00 76.50 624 LEU A O 1
ATOM 4826 N N . LEU A 1 625 ? -3.936 10.213 40.687 1.00 76.75 625 LEU A N 1
ATOM 4827 C CA . LEU A 1 625 ? -4.618 9.700 39.493 1.00 76.75 625 LEU A CA 1
ATOM 4828 C C . LEU A 1 625 ? -5.447 10.796 38.809 1.00 76.75 625 LEU A C 1
ATOM 4830 O O . LEU A 1 625 ? -5.355 10.969 37.596 1.00 76.75 625 LEU A O 1
ATOM 4834 N N . LEU A 1 626 ? -6.173 11.606 39.588 1.00 81.00 626 LEU A N 1
ATOM 4835 C CA . LEU A 1 626 ? -6.891 12.781 39.094 1.00 81.00 626 LEU A CA 1
ATOM 4836 C C . LEU A 1 626 ? -5.925 13.787 38.455 1.00 81.00 626 LEU A C 1
ATOM 4838 O O . LEU A 1 626 ? -6.264 14.353 37.425 1.00 81.00 626 LEU A O 1
ATOM 4842 N N . SER A 1 627 ? -4.724 13.997 39.010 1.00 79.25 627 SER A N 1
ATOM 4843 C CA . SER A 1 627 ? -3.728 14.922 38.447 1.00 79.25 627 SER A CA 1
ATOM 4844 C C . SER A 1 627 ? -3.086 14.411 37.155 1.00 79.25 627 SER A C 1
ATOM 4846 O O . SER A 1 627 ? -2.879 15.204 36.241 1.00 79.25 627 SER A O 1
ATOM 4848 N N . LEU A 1 628 ? -2.848 13.099 37.030 1.00 80.88 628 LEU A N 1
ATOM 4849 C CA . LEU A 1 628 ? -2.370 12.485 35.787 1.00 80.88 628 LEU A CA 1
ATOM 4850 C C . LEU A 1 628 ? -3.453 12.541 34.704 1.00 80.88 628 LEU A C 1
ATOM 4852 O O . LEU A 1 628 ? -3.178 12.982 33.592 1.00 80.88 628 LEU A O 1
ATOM 4856 N N . PHE A 1 629 ? -4.698 12.203 35.046 1.00 83.94 629 PHE A N 1
ATOM 4857 C CA . PHE A 1 629 ? -5.848 12.332 34.148 1.00 83.94 629 PHE A CA 1
ATOM 4858 C C . PHE A 1 629 ? -6.100 13.797 33.742 1.00 83.94 629 PHE A C 1
ATOM 4860 O O . PHE A 1 629 ? -6.358 14.086 32.577 1.00 83.94 629 PHE A O 1
ATOM 4867 N N . THR A 1 630 ? -5.925 14.741 34.674 1.00 80.81 630 THR A N 1
ATOM 4868 C CA . THR A 1 630 ? -5.961 16.192 34.416 1.00 80.81 630 THR A CA 1
ATOM 4869 C C . THR A 1 630 ? -4.863 16.613 33.439 1.00 80.81 630 THR A C 1
ATOM 4871 O O . THR A 1 630 ? -5.141 17.341 32.491 1.00 80.81 630 THR A O 1
ATOM 4874 N N . ALA A 1 631 ? -3.622 16.158 33.637 1.00 78.62 631 ALA A N 1
ATOM 4875 C CA . ALA A 1 631 ? -2.512 16.468 32.739 1.00 78.62 631 ALA A CA 1
ATOM 4876 C C . ALA A 1 631 ? -2.746 15.885 31.336 1.00 78.62 631 ALA A C 1
ATOM 4878 O O . ALA A 1 631 ? -2.594 16.600 30.349 1.00 78.62 631 ALA A O 1
ATOM 4879 N N . TYR A 1 632 ? -3.199 14.633 31.248 1.00 83.38 632 TYR A N 1
ATOM 4880 C CA . TYR A 1 632 ? -3.559 13.967 29.995 1.00 83.38 632 TYR A CA 1
ATOM 4881 C C . TYR A 1 632 ? -4.662 14.729 29.237 1.00 83.38 632 TYR A C 1
ATOM 4883 O O . TYR A 1 632 ? -4.474 15.075 28.070 1.00 83.38 632 TYR A O 1
ATOM 4891 N N . ALA A 1 633 ? -5.750 15.108 29.922 1.00 80.00 633 ALA A N 1
ATOM 4892 C CA . ALA A 1 633 ? -6.839 15.923 29.369 1.00 80.00 633 ALA A CA 1
ATOM 4893 C C . ALA A 1 633 ? -6.382 17.314 28.881 1.00 80.00 633 ALA A C 1
ATOM 4895 O O . ALA A 1 633 ? -6.907 17.836 27.898 1.00 80.00 633 ALA A O 1
ATOM 4896 N N . LEU A 1 634 ? -5.400 17.926 29.554 1.00 76.75 634 LEU A N 1
ATOM 4897 C CA . LEU A 1 634 ? -4.844 19.237 29.193 1.00 76.75 634 LEU A CA 1
ATOM 4898 C C . LEU A 1 634 ? -3.784 19.185 28.076 1.00 76.75 634 LEU A C 1
ATOM 4900 O O . LEU A 1 634 ? -3.460 20.238 27.515 1.00 76.75 634 LEU A O 1
ATOM 4904 N N . ILE A 1 635 ? -3.239 18.003 27.771 1.00 81.19 635 ILE A N 1
ATOM 4905 C CA . ILE A 1 635 ? -2.205 17.789 26.748 1.00 81.19 635 ILE A CA 1
ATOM 4906 C C . ILE A 1 635 ? -2.820 17.251 25.452 1.00 81.19 635 ILE A C 1
ATOM 4908 O O . ILE A 1 635 ? -2.688 17.905 24.420 1.00 81.19 635 ILE A O 1
ATOM 4912 N N . MET A 1 636 ? -3.512 16.106 25.487 1.00 74.50 636 MET A N 1
ATOM 4913 C CA . MET A 1 636 ? -3.950 15.413 24.263 1.00 74.50 636 MET A CA 1
ATOM 4914 C C . MET A 1 636 ? -4.973 16.218 23.456 1.00 74.50 636 MET A C 1
ATOM 4916 O O . MET A 1 636 ? -4.851 16.352 22.243 1.00 74.50 636 MET A O 1
ATOM 4920 N N . CYS A 1 637 ? -5.923 16.868 24.128 1.00 63.91 637 CYS A N 1
ATOM 4921 C CA . CYS A 1 637 ? -6.954 17.682 23.474 1.00 63.91 637 CYS A CA 1
ATOM 4922 C C . CYS A 1 637 ? -6.517 19.143 23.270 1.00 63.91 637 CYS A C 1
ATOM 4924 O O . CYS A 1 637 ? -7.338 20.060 23.274 1.00 63.91 637 CYS A O 1
ATOM 4926 N N . ARG A 1 638 ? -5.201 19.382 23.162 1.00 62.38 638 ARG A N 1
ATOM 4927 C CA . ARG A 1 638 ? -4.615 20.698 22.864 1.00 62.38 638 ARG A CA 1
ATOM 4928 C C . ARG A 1 638 ? -4.089 20.803 21.430 1.00 62.38 638 ARG A C 1
ATOM 4930 O O . ARG A 1 638 ? -3.934 21.917 20.939 1.00 62.38 638 ARG A O 1
ATOM 4937 N N . THR A 1 639 ? -3.835 19.668 20.783 1.00 50.75 639 THR A N 1
ATOM 4938 C CA . THR A 1 639 ? -3.559 19.548 19.344 1.00 50.75 639 THR A CA 1
ATOM 4939 C C . THR A 1 639 ? -4.822 19.202 18.552 1.00 50.75 639 THR A C 1
ATOM 4941 O O . THR A 1 639 ? -4.996 19.725 17.458 1.00 50.75 639 THR A O 1
ATOM 4944 N N . ASP A 1 640 ? -5.739 18.400 19.110 1.00 52.53 640 ASP A N 1
ATOM 4945 C CA . ASP A 1 640 ? -7.067 18.153 18.525 1.00 52.53 640 ASP A CA 1
ATOM 4946 C C . ASP A 1 640 ? -8.035 19.318 18.820 1.00 52.53 640 ASP A C 1
ATOM 4948 O O . ASP A 1 640 ? -8.842 19.276 19.751 1.00 52.53 640 ASP A O 1
ATOM 4952 N N . SER A 1 641 ? -7.952 20.373 18.004 1.00 54.47 641 SER A N 1
ATOM 4953 C CA . SER A 1 641 ? -8.895 21.503 18.002 1.00 54.47 641 SER A CA 1
ATOM 4954 C C . SER A 1 641 ? -10.319 21.101 17.591 1.00 54.47 641 SER A C 1
ATOM 4956 O O . SER A 1 641 ? -11.279 21.782 17.958 1.00 54.47 641 SER A O 1
ATOM 4958 N N . SER A 1 642 ? -10.466 19.991 16.859 1.00 60.34 642 SER A N 1
ATOM 4959 C CA . SER A 1 642 ? -11.742 19.497 16.330 1.00 60.34 642 SER A CA 1
ATOM 4960 C C . SER A 1 642 ? -12.586 18.760 17.374 1.00 60.34 642 SER A C 1
ATOM 4962 O O . SER A 1 642 ? -13.806 18.671 17.231 1.00 60.34 642 SER A O 1
ATOM 4964 N N . ARG A 1 643 ? -11.944 18.231 18.430 1.00 57.50 643 ARG A N 1
ATOM 4965 C CA . ARG A 1 643 ? -12.553 17.340 19.432 1.00 57.50 643 ARG A CA 1
ATOM 4966 C C . ARG A 1 643 ? -13.292 16.170 18.769 1.00 57.50 643 ARG A C 1
ATOM 4968 O O . ARG A 1 643 ? -14.369 15.791 19.224 1.00 57.50 643 ARG A O 1
ATOM 4975 N N . THR A 1 644 ? -12.796 15.637 17.652 1.00 59.75 644 THR A N 1
ATOM 4976 C CA . THR A 1 644 ? -13.533 14.622 16.874 1.00 59.75 644 THR A CA 1
ATOM 4977 C C . THR A 1 644 ? -13.547 13.273 17.579 1.00 59.75 644 THR A C 1
ATOM 4979 O O . THR A 1 644 ? -14.605 12.637 17.642 1.00 59.75 644 THR A O 1
ATOM 4982 N N . SER A 1 645 ? -12.421 12.879 18.183 1.00 82.00 645 SER A N 1
ATOM 4983 C CA . SER A 1 645 ? -12.319 11.642 18.960 1.00 82.00 645 SER A CA 1
ATOM 4984 C C . SER A 1 645 ? -13.289 11.634 20.152 1.00 82.00 645 SER A C 1
ATOM 4986 O O . SER A 1 645 ? -13.415 12.609 20.899 1.00 82.00 645 SER A O 1
ATOM 4988 N N . SER A 1 646 ? -13.973 10.506 20.369 1.00 76.88 646 SER A N 1
ATOM 4989 C CA . SER A 1 646 ? -14.858 10.292 21.528 1.00 76.88 646 SER A CA 1
ATOM 4990 C C . SER A 1 646 ? -14.121 10.510 22.855 1.00 76.88 646 SER A C 1
ATOM 4992 O O . SER A 1 646 ? -14.664 11.110 23.786 1.00 76.88 646 SER A O 1
ATOM 4994 N N . VAL A 1 647 ? -12.845 10.111 22.890 1.00 76.19 647 VAL A N 1
ATOM 4995 C CA . VAL A 1 647 ? -11.899 10.383 23.974 1.00 76.19 647 VAL A CA 1
ATOM 4996 C C . VAL A 1 647 ? -11.799 11.890 24.231 1.00 76.19 647 VAL A C 1
ATOM 4998 O O . VAL A 1 647 ? -12.160 12.314 25.330 1.00 76.19 647 VAL A O 1
ATOM 5001 N N . CYS A 1 648 ? -11.436 12.729 23.251 1.00 83.44 648 CYS A N 1
ATOM 5002 C CA . CYS A 1 648 ? -11.353 14.172 23.503 1.00 83.44 648 CYS A CA 1
ATOM 5003 C C . CYS A 1 648 ? -12.696 14.856 23.773 1.00 83.44 648 CYS A C 1
ATOM 5005 O O . CYS A 1 648 ? -12.711 15.805 24.552 1.00 83.44 648 CYS A O 1
ATOM 5007 N N . LYS A 1 649 ? -13.834 14.358 23.267 1.00 83.00 649 LYS A N 1
ATOM 5008 C CA . LYS A 1 649 ? -15.159 14.857 23.701 1.00 83.00 649 LYS A CA 1
ATOM 5009 C C . LYS A 1 649 ? -15.387 14.621 25.197 1.00 83.00 649 LYS A C 1
ATOM 5011 O O . LYS A 1 649 ? -15.838 15.525 25.897 1.00 83.00 649 LYS A O 1
ATOM 5016 N N . SER A 1 650 ? -15.041 13.435 25.701 1.00 84.69 650 SER A N 1
ATOM 5017 C CA . SER A 1 650 ? -15.179 13.106 27.128 1.00 84.69 650 SER A CA 1
ATOM 5018 C C . SER A 1 650 ? -14.191 13.875 28.019 1.00 84.69 650 SER A C 1
ATOM 5020 O O . SER A 1 650 ? -14.583 14.384 29.070 1.00 84.69 650 SER A O 1
ATOM 5022 N N . LEU A 1 651 ? -12.937 14.035 27.577 1.00 86.69 651 LEU A N 1
ATOM 5023 C CA . LEU A 1 651 ? -11.904 14.793 28.292 1.00 86.69 651 LEU A CA 1
ATOM 5024 C C . LEU A 1 651 ? -12.189 16.300 28.292 1.00 86.69 651 LEU A C 1
ATOM 5026 O O . LEU A 1 651 ? -11.928 16.961 29.295 1.00 86.69 651 LEU A O 1
ATOM 5030 N N . ASP A 1 652 ? -12.754 16.845 27.213 1.00 83.31 652 ASP A N 1
ATOM 5031 C CA . ASP A 1 652 ? -13.159 18.248 27.137 1.00 83.31 652 ASP A CA 1
ATOM 5032 C C . ASP A 1 652 ? -14.402 18.535 27.988 1.00 83.31 652 ASP A C 1
ATOM 5034 O O . ASP A 1 652 ? -14.386 19.491 28.755 1.00 83.31 652 ASP A O 1
ATOM 5038 N N . ALA A 1 653 ? -15.417 17.663 27.979 1.00 83.88 653 ALA A N 1
ATOM 5039 C CA . ALA A 1 653 ? -16.556 17.781 28.895 1.00 83.88 653 ALA A CA 1
ATOM 5040 C C . ALA A 1 653 ? -16.115 17.701 30.371 1.00 83.88 653 ALA A C 1
ATOM 5042 O O . ALA A 1 653 ? -16.550 18.495 31.209 1.00 83.88 653 ALA A O 1
ATOM 5043 N N . TYR A 1 654 ? -15.200 16.780 30.695 1.00 83.81 654 TYR A N 1
ATOM 5044 C CA . TYR A 1 654 ? -14.567 16.712 32.013 1.00 83.81 654 TYR A CA 1
ATOM 5045 C C . TYR A 1 654 ? -13.784 17.997 32.334 1.00 83.81 654 TYR A C 1
ATOM 5047 O O . TYR A 1 654 ? -13.870 18.530 33.444 1.00 83.81 654 TYR A O 1
ATOM 5055 N N . ARG A 1 655 ? -13.067 18.552 31.354 1.00 85.19 655 ARG A N 1
ATOM 5056 C CA . ARG A 1 655 ? -12.336 19.807 31.508 1.00 85.19 655 ARG A CA 1
ATOM 5057 C C . ARG A 1 655 ? -13.266 20.985 31.790 1.00 85.19 655 ARG A C 1
ATOM 5059 O O . ARG A 1 655 ? -13.083 21.643 32.811 1.00 85.19 655 ARG A O 1
ATOM 5066 N N . THR A 1 656 ? -14.264 21.232 30.948 1.00 83.69 656 THR A N 1
ATOM 5067 C CA . THR A 1 656 ? -15.142 22.406 31.056 1.00 83.69 656 THR A CA 1
ATOM 5068 C C . THR A 1 656 ? -16.037 22.363 32.291 1.00 83.69 656 THR A C 1
ATOM 5070 O O . THR A 1 656 ? -16.343 23.412 32.855 1.00 83.69 656 THR A O 1
ATOM 5073 N N . HIS A 1 657 ? -16.452 21.172 32.743 1.00 85.06 657 HIS A N 1
ATOM 5074 C CA . HIS A 1 657 ? -17.341 21.029 33.902 1.00 85.06 657 HIS A CA 1
ATOM 5075 C C . HIS A 1 657 ? -16.625 20.777 35.237 1.00 85.06 657 HIS A C 1
ATOM 5077 O O . HIS A 1 657 ? -17.213 21.061 36.281 1.00 85.06 657 HIS A O 1
ATOM 5083 N N . ILE A 1 658 ? -15.385 20.266 35.243 1.00 80.56 658 ILE A N 1
ATOM 5084 C CA . ILE A 1 658 ? -14.662 19.927 36.485 1.00 80.56 658 ILE A CA 1
ATOM 5085 C C . ILE A 1 658 ? -13.312 20.649 36.595 1.00 80.56 658 ILE A C 1
ATOM 5087 O O . ILE A 1 658 ? -13.032 21.244 37.638 1.00 80.56 658 ILE A O 1
ATOM 5091 N N . LEU A 1 659 ? -12.476 20.650 35.553 1.00 78.75 659 LEU A N 1
ATOM 5092 C CA . LEU A 1 659 ? -11.140 21.256 35.643 1.00 78.75 659 LEU A CA 1
ATOM 5093 C C . LEU A 1 659 ? -11.182 22.785 35.644 1.00 78.75 659 LEU A C 1
ATOM 5095 O O . LEU A 1 659 ? -10.680 23.406 36.581 1.00 78.75 659 LEU A O 1
ATOM 5099 N N . ASP A 1 660 ? -11.787 23.388 34.625 1.00 80.25 660 ASP A N 1
ATOM 5100 C CA . ASP A 1 660 ? -11.836 24.838 34.436 1.00 80.25 660 ASP A CA 1
ATOM 5101 C C . ASP A 1 660 ? -12.530 25.592 35.603 1.00 80.25 660 ASP A C 1
ATOM 5103 O O . ASP A 1 660 ? -12.024 26.653 35.977 1.00 80.25 660 ASP A O 1
ATOM 5107 N N . PRO A 1 661 ? -13.602 25.079 36.257 1.00 88.56 661 PRO A N 1
ATOM 5108 C CA . PRO A 1 661 ? -14.192 25.740 37.429 1.00 88.56 661 PRO A CA 1
ATOM 5109 C C . PRO A 1 661 ? -13.523 25.426 38.782 1.00 88.56 661 PRO A C 1
ATOM 5111 O O . PRO A 1 661 ? -13.556 26.286 39.664 1.00 88.56 661 PRO A O 1
ATOM 5114 N N . TYR A 1 662 ? -12.927 24.240 38.993 1.00 75.38 662 TYR A N 1
ATOM 5115 C CA . TYR A 1 662 ? -12.466 23.817 40.335 1.00 75.38 662 TYR A CA 1
ATOM 5116 C C . TYR A 1 662 ? -10.955 23.582 40.482 1.00 75.38 662 TYR A C 1
ATOM 5118 O O . TYR A 1 662 ? -10.441 23.673 41.598 1.00 75.38 662 TYR A O 1
ATOM 5126 N N . VAL A 1 663 ? -10.229 23.284 39.400 1.00 73.75 663 VAL A N 1
ATOM 5127 C CA . VAL A 1 663 ? -8.806 22.881 39.440 1.00 73.75 663 VAL A CA 1
ATOM 5128 C C . VAL A 1 663 ? -7.898 23.942 38.814 1.00 73.75 663 VAL A C 1
ATOM 5130 O O . VAL A 1 663 ? -6.849 24.276 39.368 1.00 73.75 663 VAL A O 1
ATOM 5133 N N . VAL A 1 664 ? -8.325 24.531 37.697 1.00 77.25 664 VAL A N 1
ATOM 5134 C CA . VAL A 1 664 ? -7.597 25.592 36.994 1.00 77.25 664 VAL A CA 1
ATOM 5135 C C . VAL A 1 664 ? -7.494 26.885 37.817 1.00 77.25 664 VAL A C 1
ATOM 5137 O O . VAL A 1 664 ? -6.389 27.420 37.863 1.00 77.25 664 VAL A O 1
ATOM 5140 N N . PRO A 1 665 ? -8.525 27.389 38.532 1.00 86.88 665 PRO A N 1
ATOM 5141 C CA . PRO A 1 665 ? -8.392 28.648 39.272 1.00 86.88 665 PRO A CA 1
ATOM 5142 C C . PRO A 1 665 ? -7.399 28.572 40.452 1.00 86.88 665 PRO A C 1
ATOM 5144 O O . PRO A 1 665 ? -6.576 29.482 40.584 1.00 86.88 665 PRO A O 1
ATOM 5147 N N . PRO A 1 666 ? -7.354 27.491 41.266 1.00 64.69 666 PRO A N 1
ATOM 5148 C CA . PRO A 1 666 ? -6.268 27.284 42.228 1.00 64.69 666 PRO A CA 1
ATOM 5149 C C . PRO A 1 666 ? -4.880 27.194 41.579 1.00 64.69 666 PRO A C 1
ATOM 5151 O O . PRO A 1 666 ? -3.934 27.788 42.094 1.00 64.69 666 PRO A O 1
ATOM 5154 N N . LEU A 1 667 ? -4.746 26.509 40.435 1.00 58.81 667 LEU A N 1
ATOM 5155 C CA . LEU A 1 667 ? -3.473 26.425 39.709 1.00 58.81 667 LEU A CA 1
ATOM 5156 C C . LEU A 1 667 ? -3.047 27.771 39.109 1.00 58.81 667 LEU A C 1
ATOM 5158 O O . LEU A 1 667 ? -1.865 28.091 39.153 1.00 58.81 667 LEU A O 1
ATOM 5162 N N . GLN A 1 668 ? -3.979 28.593 38.621 1.00 75.31 668 GLN A N 1
ATOM 5163 C CA . GLN A 1 668 ? -3.714 29.971 38.192 1.00 75.31 668 GLN A CA 1
ATOM 5164 C C . GLN A 1 668 ? -3.283 30.851 39.372 1.00 75.31 668 GLN A C 1
ATOM 5166 O O . GLN A 1 668 ? -2.325 31.610 39.250 1.00 75.31 668 GLN A O 1
ATOM 5171 N N . SER A 1 669 ? -3.910 30.701 40.543 1.00 74.50 669 SER A N 1
ATOM 5172 C CA . SER A 1 669 ? -3.486 31.397 41.765 1.00 74.50 669 SER A CA 1
ATOM 5173 C C . SER A 1 669 ? -2.082 30.981 42.225 1.00 74.50 669 SER A C 1
ATOM 5175 O O . SER A 1 669 ? -1.343 31.813 42.750 1.00 74.50 669 SER A O 1
ATOM 5177 N N . LEU A 1 670 ? -1.697 29.716 42.031 1.00 58.44 670 LEU A N 1
ATOM 5178 C CA . LEU A 1 670 ? -0.356 29.209 42.345 1.00 58.44 670 LEU A CA 1
ATOM 5179 C C . LEU A 1 670 ? 0.665 29.666 41.286 1.00 58.44 670 LEU A C 1
ATOM 5181 O O . LEU A 1 670 ? 1.755 30.119 41.635 1.00 58.44 670 LEU A O 1
ATOM 5185 N N . LEU A 1 671 ? 0.279 29.674 40.006 1.00 60.62 671 LEU A N 1
ATOM 5186 C CA . LEU A 1 671 ? 1.065 30.252 38.914 1.00 60.62 671 LEU A CA 1
ATOM 5187 C C . LEU A 1 671 ? 1.351 31.737 39.153 1.00 60.62 671 LEU A C 1
ATOM 5189 O O . LEU A 1 671 ? 2.512 32.122 39.066 1.00 60.62 671 LEU A O 1
ATOM 5193 N N . HIS A 1 672 ? 0.366 32.544 39.557 1.00 64.88 672 HIS A N 1
ATOM 5194 C CA . HIS A 1 672 ? 0.577 33.946 39.945 1.00 64.88 672 HIS A CA 1
ATOM 5195 C C . HIS A 1 672 ? 1.504 34.111 41.166 1.00 64.88 672 HIS A C 1
ATOM 5197 O O . HIS A 1 672 ? 2.206 35.116 41.265 1.00 64.88 672 HIS A O 1
ATOM 5203 N N . HIS A 1 673 ? 1.586 33.124 42.067 1.00 63.09 673 HIS A N 1
ATOM 5204 C CA . HIS A 1 673 ? 2.617 33.107 43.112 1.00 63.09 673 HIS A CA 1
ATOM 5205 C C . HIS A 1 673 ? 4.015 32.793 42.550 1.00 63.09 673 HIS A C 1
ATOM 5207 O O . HIS A 1 673 ? 4.978 33.455 42.930 1.00 63.09 673 HIS A O 1
ATOM 5213 N N . THR A 1 674 ? 4.150 31.850 41.609 1.00 46.00 674 THR A N 1
ATOM 5214 C CA . THR A 1 674 ? 5.432 31.603 40.911 1.00 46.00 674 THR A CA 1
ATOM 5215 C C . THR A 1 674 ? 5.816 32.715 39.928 1.00 46.00 674 THR A C 1
ATOM 5217 O O . THR A 1 674 ? 6.992 32.902 39.624 1.00 46.00 674 THR A O 1
ATOM 5220 N N . GLU A 1 675 ? 4.847 33.507 39.468 1.00 54.41 675 GLU A N 1
ATOM 5221 C CA . GLU A 1 675 ? 5.048 34.621 38.543 1.00 54.41 675 GLU A CA 1
ATOM 5222 C C . GLU A 1 675 ? 5.915 35.726 39.160 1.00 54.41 675 GLU A C 1
ATOM 5224 O O . GLU A 1 675 ? 6.665 36.368 38.435 1.00 54.41 675 GLU A O 1
ATOM 5229 N N . LEU A 1 676 ? 5.932 35.871 40.491 1.00 64.19 676 LEU A N 1
ATOM 5230 C CA . LEU A 1 676 ? 6.892 36.731 41.201 1.00 64.19 676 LEU A CA 1
ATOM 5231 C C . LEU A 1 676 ? 8.360 36.326 40.969 1.00 64.19 676 LEU A C 1
ATOM 5233 O O . LEU A 1 676 ? 9.231 37.192 40.969 1.00 64.19 676 LEU A O 1
ATOM 5237 N N . HIS A 1 677 ? 8.638 35.041 40.729 1.00 55.75 677 HIS A N 1
ATOM 5238 C CA . HIS A 1 677 ? 9.982 34.540 40.417 1.00 55.75 677 HIS A CA 1
ATOM 5239 C C . HIS A 1 677 ? 10.287 34.548 38.908 1.00 55.75 677 HIS A C 1
ATOM 5241 O O . HIS A 1 677 ? 11.446 34.677 38.520 1.00 55.75 677 HIS A O 1
ATOM 5247 N N . LEU A 1 678 ? 9.264 34.457 38.049 1.00 45.97 678 LEU A N 1
ATOM 5248 C CA . LEU A 1 678 ? 9.397 34.491 36.581 1.00 45.97 678 LEU A CA 1
ATOM 5249 C C . LEU A 1 678 ? 9.295 35.907 35.976 1.00 45.97 678 LEU A C 1
ATOM 5251 O O . LEU A 1 678 ? 9.697 36.121 34.828 1.00 45.97 678 LEU A O 1
ATOM 5255 N N . ALA A 1 679 ? 8.811 36.890 36.740 1.00 61.31 679 ALA A N 1
ATOM 5256 C CA . ALA A 1 679 ? 8.672 38.288 36.329 1.00 61.31 679 ALA A CA 1
ATOM 5257 C C . ALA A 1 679 ? 9.938 38.919 35.703 1.00 61.31 679 ALA A C 1
ATOM 5259 O O . ALA A 1 679 ? 9.770 39.649 34.725 1.00 61.31 679 ALA A O 1
ATOM 5260 N N . PRO A 1 680 ? 11.182 38.637 36.157 1.00 72.25 680 PRO A N 1
ATOM 5261 C CA . PRO A 1 680 ? 12.388 39.204 35.541 1.00 72.25 680 PRO A CA 1
ATOM 5262 C C . PRO A 1 680 ? 12.622 38.761 34.087 1.00 72.25 680 PRO A C 1
ATOM 5264 O O . PRO A 1 680 ? 13.194 39.512 33.300 1.00 72.25 680 PRO A O 1
ATOM 5267 N N . LEU A 1 681 ? 12.171 37.557 33.715 1.00 49.03 681 LEU A N 1
ATOM 5268 C CA . LEU A 1 681 ? 12.350 36.984 32.373 1.00 49.03 681 LEU A CA 1
ATOM 5269 C C . LEU A 1 681 ? 11.202 37.345 31.420 1.00 49.03 681 LEU A C 1
ATOM 5271 O O . LEU A 1 681 ? 11.409 37.465 30.210 1.00 49.03 681 LEU A O 1
ATOM 5275 N N . LYS A 1 682 ? 10.001 37.568 31.971 1.00 57.47 682 LYS A N 1
ATOM 5276 C CA . LYS A 1 682 ? 8.782 37.906 31.224 1.00 57.47 682 LYS A CA 1
ATOM 5277 C C . LYS A 1 682 ? 8.968 39.014 30.166 1.00 57.47 682 LYS A C 1
ATOM 5279 O O . LYS A 1 682 ? 8.580 38.749 29.029 1.00 57.47 682 LYS A O 1
ATOM 5284 N N . PRO A 1 683 ? 9.568 40.197 30.448 1.00 64.00 683 PRO A N 1
ATOM 5285 C CA . PRO A 1 683 ? 9.656 41.278 29.461 1.00 64.00 683 PRO A CA 1
ATOM 5286 C C . PRO A 1 683 ? 10.486 40.915 28.224 1.00 64.00 683 PRO A C 1
ATOM 5288 O O . PRO A 1 683 ? 10.111 41.306 27.120 1.00 64.00 683 PRO A O 1
ATOM 5291 N N . TYR A 1 684 ? 11.564 40.139 28.377 1.00 54.72 684 TYR A N 1
ATOM 5292 C CA . TYR A 1 684 ? 12.420 39.731 27.259 1.00 54.72 684 TYR A CA 1
ATOM 5293 C C . TYR A 1 684 ? 11.679 38.776 26.319 1.00 54.72 684 TYR A C 1
ATOM 5295 O O . TYR A 1 684 ? 11.586 39.040 25.121 1.00 54.72 684 TYR A O 1
ATOM 5303 N N . ALA A 1 685 ? 11.051 37.732 26.872 1.00 51.84 685 ALA A N 1
ATOM 5304 C CA . ALA A 1 685 ? 10.250 36.790 26.095 1.00 51.84 685 ALA A CA 1
ATOM 5305 C C . ALA A 1 685 ? 9.062 37.480 25.399 1.00 51.84 685 ALA A C 1
ATOM 5307 O O . ALA A 1 685 ? 8.852 37.292 24.199 1.00 51.84 685 ALA A O 1
ATOM 5308 N N . THR A 1 686 ? 8.305 38.327 26.112 1.00 63.53 686 THR A N 1
ATOM 5309 C CA . THR A 1 686 ? 7.159 39.024 25.507 1.00 63.53 686 THR A CA 1
ATOM 5310 C C . THR A 1 686 ? 7.581 40.044 24.458 1.00 63.53 686 THR A C 1
ATOM 5312 O O . THR A 1 686 ? 6.891 40.160 23.448 1.00 63.53 686 THR A O 1
ATOM 5315 N N . SER A 1 687 ? 8.696 40.759 24.648 1.00 61.66 687 SER A N 1
ATOM 5316 C CA . SER A 1 687 ? 9.180 41.742 23.672 1.00 61.66 687 SER A CA 1
ATOM 5317 C C . SER A 1 687 ? 9.539 41.064 22.348 1.00 61.66 687 SER A C 1
ATOM 5319 O O . SER A 1 687 ? 9.004 41.439 21.306 1.00 61.66 687 SER A O 1
ATOM 5321 N N . THR A 1 688 ? 10.336 39.989 22.382 1.00 50.09 688 THR A N 1
ATOM 5322 C CA . THR A 1 688 ? 10.756 39.258 21.173 1.00 50.09 688 THR A CA 1
ATOM 5323 C C . THR A 1 688 ? 9.581 38.599 20.444 1.00 50.09 688 THR A C 1
ATOM 5325 O O . THR A 1 688 ? 9.459 38.734 19.222 1.00 50.09 688 THR A O 1
ATOM 5328 N N . ILE A 1 689 ? 8.682 37.926 21.178 1.00 60.69 689 ILE A N 1
ATOM 5329 C CA . ILE A 1 689 ? 7.494 37.277 20.596 1.00 60.69 689 ILE A CA 1
ATOM 5330 C C . ILE A 1 689 ? 6.553 38.321 19.986 1.00 60.69 689 ILE A C 1
ATOM 5332 O O . ILE A 1 689 ? 6.074 38.130 18.868 1.00 60.69 689 ILE A O 1
ATOM 5336 N N . THR A 1 690 ? 6.315 39.439 20.681 1.00 65.50 690 THR A N 1
ATOM 5337 C CA . THR A 1 690 ? 5.454 40.511 20.161 1.00 65.50 690 THR A CA 1
ATOM 5338 C C . THR A 1 690 ? 6.082 41.136 18.923 1.00 65.50 690 THR A C 1
ATOM 5340 O O . THR A 1 690 ? 5.437 41.147 17.883 1.00 65.50 690 THR A O 1
ATOM 5343 N N . PHE A 1 691 ? 7.352 41.553 18.984 1.00 72.50 691 PHE A N 1
ATOM 5344 C CA . PHE A 1 691 ? 8.047 42.213 17.875 1.00 72.50 691 PHE A CA 1
ATOM 5345 C C . PHE A 1 691 ? 8.027 41.384 16.582 1.00 72.50 691 PHE A C 1
ATOM 5347 O O . PHE A 1 691 ? 7.665 41.889 15.518 1.00 72.50 691 PHE A O 1
ATOM 5354 N N . THR A 1 692 ? 8.332 40.088 16.676 1.00 50.78 692 THR A N 1
ATOM 5355 C CA . THR A 1 692 ? 8.317 39.177 15.518 1.00 50.78 692 THR A CA 1
ATOM 5356 C C . THR A 1 692 ? 6.899 39.001 14.955 1.00 50.78 692 THR A C 1
ATOM 5358 O O . THR A 1 692 ? 6.694 39.006 13.734 1.00 50.78 692 THR A O 1
ATOM 5361 N N . ARG A 1 693 ? 5.895 38.894 15.839 1.00 62.31 693 ARG A N 1
ATOM 5362 C CA . ARG A 1 693 ? 4.487 38.687 15.471 1.00 62.31 693 ARG A CA 1
ATOM 5363 C C . ARG A 1 693 ? 3.799 39.950 14.941 1.00 62.31 693 ARG A C 1
ATOM 5365 O O . ARG A 1 693 ? 2.905 39.816 14.114 1.00 62.31 693 ARG A O 1
ATOM 5372 N N . THR A 1 694 ? 4.196 41.151 15.370 1.00 63.78 694 THR A N 1
ATOM 5373 C CA . THR A 1 694 ? 3.581 42.420 14.936 1.00 63.78 694 THR A CA 1
ATOM 5374 C C . THR A 1 694 ? 4.311 43.089 13.774 1.00 63.78 694 THR A C 1
ATOM 5376 O O . THR A 1 694 ? 3.644 43.669 12.920 1.00 63.78 694 THR A O 1
ATOM 5379 N N . HIS A 1 695 ? 5.647 43.020 13.707 1.00 56.97 695 HIS A N 1
ATOM 5380 C CA . HIS A 1 695 ? 6.431 43.808 12.742 1.00 56.97 695 HIS A CA 1
ATOM 5381 C C . HIS A 1 695 ? 7.064 43.004 11.602 1.00 56.97 695 HIS A C 1
ATOM 5383 O O . HIS A 1 695 ? 7.329 43.588 10.555 1.00 56.97 695 HIS A O 1
ATOM 5389 N N . ILE A 1 696 ? 7.296 41.695 11.763 1.00 57.84 696 ILE A N 1
ATOM 5390 C CA . ILE A 1 696 ? 8.004 40.883 10.751 1.00 57.84 696 ILE A CA 1
ATOM 5391 C C . ILE A 1 696 ? 7.036 39.989 9.968 1.00 57.84 696 ILE A C 1
ATOM 5393 O O . ILE A 1 696 ? 6.967 40.062 8.741 1.00 57.84 696 ILE A O 1
ATOM 5397 N N . THR A 1 697 ? 6.264 39.157 10.669 1.00 58.19 697 THR A N 1
ATOM 5398 C CA . THR A 1 697 ? 5.468 38.086 10.036 1.00 58.19 697 THR A CA 1
ATOM 5399 C C . THR A 1 697 ? 4.303 38.601 9.162 1.00 58.19 697 THR A C 1
ATOM 5401 O O . THR A 1 697 ? 4.149 38.109 8.037 1.00 58.19 697 THR A O 1
ATOM 5404 N N . PRO A 1 698 ? 3.500 39.603 9.592 1.00 65.06 698 PRO A N 1
ATOM 5405 C CA . PRO A 1 698 ? 2.377 40.100 8.791 1.00 65.06 698 PRO A CA 1
ATOM 5406 C C . PRO A 1 698 ? 2.768 40.781 7.462 1.00 65.06 698 PRO A C 1
ATOM 5408 O O . PRO A 1 698 ? 2.211 40.400 6.433 1.00 65.06 698 PRO A O 1
ATOM 5411 N N . PRO A 1 699 ? 3.715 41.746 7.398 1.00 55.16 699 PRO A N 1
ATOM 5412 C CA . PRO A 1 699 ? 4.022 42.411 6.130 1.00 55.16 699 PRO A CA 1
ATOM 5413 C C . PRO A 1 699 ? 4.710 41.482 5.121 1.00 55.16 699 PRO A C 1
ATOM 5415 O O . PRO A 1 699 ? 4.461 41.609 3.924 1.00 55.16 699 PRO A O 1
ATOM 5418 N N . ALA A 1 700 ? 5.533 40.529 5.574 1.00 46.69 700 ALA A N 1
ATOM 5419 C CA . ALA A 1 700 ? 6.220 39.591 4.685 1.00 46.69 700 ALA A CA 1
ATOM 5420 C C . ALA A 1 700 ? 5.242 38.643 3.963 1.00 46.69 700 ALA A C 1
ATOM 5422 O O . ALA A 1 700 ? 5.320 38.476 2.745 1.00 46.69 700 ALA A O 1
ATOM 5423 N N . SER A 1 701 ? 4.290 38.059 4.699 1.00 57.31 701 SER A N 1
ATOM 5424 C CA . SER A 1 701 ? 3.297 37.121 4.151 1.00 57.31 701 SER A CA 1
ATOM 5425 C C . SER A 1 701 ? 2.311 37.796 3.185 1.00 57.31 701 SER A C 1
ATOM 5427 O O . SER A 1 701 ? 2.054 37.278 2.093 1.00 57.31 701 SER A O 1
ATOM 5429 N N . VAL A 1 702 ? 1.819 38.992 3.529 1.00 67.69 702 VAL A N 1
ATOM 5430 C CA . VAL A 1 702 ? 0.927 39.782 2.659 1.00 67.69 702 VAL A CA 1
ATOM 5431 C C . VAL A 1 702 ? 1.648 40.260 1.391 1.00 67.69 702 VAL A C 1
ATOM 5433 O O . VAL A 1 702 ? 1.081 40.189 0.302 1.00 67.69 702 VAL A O 1
ATOM 5436 N N . ALA A 1 703 ? 2.915 40.682 1.487 1.00 61.78 703 ALA A N 1
ATOM 5437 C CA . ALA A 1 703 ? 3.686 41.095 0.314 1.00 61.78 703 ALA A CA 1
ATOM 5438 C C . ALA A 1 703 ? 3.899 39.938 -0.679 1.00 61.78 703 ALA A C 1
ATOM 5440 O O . ALA A 1 703 ? 3.681 40.115 -1.879 1.00 61.78 703 ALA A O 1
ATOM 5441 N N . PHE A 1 704 ? 4.283 38.748 -0.199 1.00 55.62 704 PHE A N 1
ATOM 5442 C CA . PHE A 1 704 ? 4.496 37.585 -1.068 1.00 55.62 704 PHE A CA 1
ATOM 5443 C C . PHE A 1 704 ? 3.208 37.109 -1.746 1.00 55.62 704 PHE A C 1
ATOM 5445 O O . PHE A 1 704 ? 3.201 36.923 -2.963 1.00 55.62 704 PHE A O 1
ATOM 5452 N N . SER A 1 705 ? 2.115 36.960 -0.991 1.00 62.12 705 SER A N 1
ATOM 5453 C CA . SER A 1 705 ? 0.826 36.529 -1.549 1.00 62.12 705 SER A CA 1
ATOM 5454 C C . SER A 1 705 ? 0.298 37.512 -2.599 1.00 62.12 705 SER A C 1
ATOM 5456 O O . SER A 1 705 ? -0.029 37.093 -3.708 1.00 62.12 705 SER A O 1
ATOM 5458 N N . TYR A 1 706 ? 0.314 38.821 -2.322 1.00 74.00 706 TYR A N 1
ATOM 5459 C CA . TYR A 1 706 ? -0.120 39.836 -3.288 1.00 74.00 706 TYR A CA 1
ATOM 5460 C C . TYR A 1 706 ? 0.720 39.832 -4.576 1.00 74.00 706 TYR A C 1
ATOM 5462 O O . TYR A 1 706 ? 0.167 39.891 -5.675 1.00 74.00 706 TYR A O 1
ATOM 5470 N N . ILE A 1 707 ? 2.052 39.718 -4.464 1.00 63.84 707 ILE A N 1
ATOM 5471 C CA . ILE A 1 707 ? 2.952 39.676 -5.628 1.00 63.84 707 ILE A CA 1
ATOM 5472 C C . ILE A 1 707 ? 2.683 38.443 -6.501 1.00 63.84 707 ILE A C 1
ATOM 5474 O O . ILE A 1 707 ? 2.670 38.580 -7.725 1.00 63.84 707 ILE A O 1
ATOM 5478 N N . ILE A 1 708 ? 2.461 37.271 -5.899 1.00 63.28 708 ILE A N 1
ATOM 5479 C CA . ILE A 1 708 ? 2.196 36.021 -6.626 1.00 63.28 708 ILE A CA 1
ATOM 5480 C C . ILE A 1 708 ? 0.835 36.084 -7.331 1.00 63.28 708 ILE A C 1
ATOM 5482 O O . ILE A 1 708 ? 0.769 35.841 -8.535 1.00 63.28 708 ILE A O 1
ATOM 5486 N N . THR A 1 709 ? -0.231 36.481 -6.630 1.00 70.31 709 THR A N 1
ATOM 5487 C CA . THR A 1 709 ? -1.582 36.559 -7.212 1.00 70.31 709 THR A CA 1
ATOM 5488 C C . THR A 1 709 ? -1.643 37.557 -8.371 1.00 70.31 709 THR A C 1
ATOM 5490 O O . THR A 1 709 ? -2.150 37.224 -9.439 1.00 70.31 709 THR A O 1
ATOM 5493 N N . GLN A 1 710 ? -1.060 38.752 -8.212 1.00 71.50 710 GLN A N 1
ATOM 5494 C CA . GLN A 1 710 ? -1.007 39.766 -9.275 1.00 71.50 710 GLN A CA 1
ATOM 5495 C C . GLN A 1 710 ? -0.142 39.339 -10.471 1.00 71.50 710 GLN A C 1
ATOM 5497 O O . GLN A 1 710 ? -0.483 39.636 -11.617 1.00 71.50 710 GLN A O 1
ATOM 5502 N N . TYR A 1 711 ? 0.970 38.633 -10.230 1.00 73.81 711 TYR A N 1
ATOM 5503 C CA . TYR A 1 711 ? 1.785 38.086 -11.314 1.00 73.81 711 TYR A CA 1
ATOM 5504 C C . TYR A 1 711 ? 1.008 37.026 -12.102 1.00 73.81 711 TYR A C 1
ATOM 5506 O O . TYR A 1 711 ? 0.956 37.106 -13.326 1.00 73.81 711 TYR A O 1
ATOM 5514 N N . ASN A 1 712 ? 0.351 36.085 -11.424 1.00 65.56 712 ASN A N 1
ATOM 5515 C CA . ASN A 1 712 ? -0.381 35.008 -12.087 1.00 65.56 712 ASN A CA 1
ATOM 5516 C C . ASN A 1 712 ? -1.597 35.537 -12.873 1.00 65.56 712 ASN A C 1
ATOM 5518 O O . ASN A 1 712 ? -1.689 35.311 -14.080 1.00 65.56 712 ASN A O 1
ATOM 5522 N N . ALA A 1 713 ? -2.476 36.304 -12.219 1.00 71.69 713 ALA A N 1
ATOM 5523 C CA . ALA A 1 713 ? -3.758 36.734 -12.786 1.00 71.69 713 ALA A CA 1
ATOM 5524 C C . ALA A 1 713 ? -3.638 37.722 -13.963 1.00 71.69 713 ALA A C 1
ATOM 5526 O O . ALA A 1 713 ? -4.495 37.743 -14.843 1.00 71.69 713 ALA A O 1
ATOM 5527 N N . HIS A 1 714 ? -2.603 38.572 -13.994 1.00 72.94 714 HIS A N 1
ATOM 5528 C CA . HIS A 1 714 ? -2.506 39.642 -15.000 1.00 72.94 714 HIS A CA 1
ATOM 5529 C C . HIS A 1 714 ? -1.270 39.573 -15.894 1.00 72.94 714 HIS A C 1
ATOM 5531 O O . HIS A 1 714 ? -1.323 40.073 -17.018 1.00 72.94 714 HIS A O 1
ATOM 5537 N N . ILE A 1 715 ? -0.170 38.968 -15.432 1.00 69.81 715 ILE A N 1
ATOM 5538 C CA . ILE A 1 715 ? 1.060 38.847 -16.226 1.00 69.81 715 ILE A CA 1
ATOM 5539 C C . ILE A 1 715 ? 1.152 37.448 -16.834 1.00 69.81 715 ILE A C 1
ATOM 5541 O O . ILE A 1 715 ? 1.288 37.349 -18.048 1.00 69.81 715 ILE A O 1
ATOM 5545 N N . ALA A 1 716 ? 1.029 36.378 -16.044 1.00 70.56 716 ALA A N 1
ATOM 5546 C CA . ALA A 1 716 ? 1.169 35.012 -16.546 1.00 70.56 716 ALA A CA 1
ATOM 5547 C C . ALA A 1 716 ? 0.040 34.636 -17.517 1.00 70.56 716 ALA A C 1
ATOM 5549 O O . ALA A 1 716 ? 0.347 34.241 -18.636 1.00 70.56 716 ALA A O 1
ATOM 5550 N N . ALA A 1 717 ? -1.233 34.839 -17.151 1.00 69.94 717 ALA A N 1
ATOM 5551 C CA . ALA A 1 717 ? -2.372 34.511 -18.018 1.00 69.94 717 ALA A CA 1
ATOM 5552 C C . ALA A 1 717 ? -2.315 35.243 -19.376 1.00 69.94 717 ALA A C 1
ATOM 5554 O O . ALA A 1 717 ? -2.337 34.613 -20.434 1.00 69.94 717 ALA A O 1
ATOM 5555 N N . ARG A 1 718 ? -2.135 36.575 -19.366 1.00 74.88 718 ARG A N 1
ATOM 5556 C CA . ARG A 1 718 ? -2.008 37.368 -20.604 1.00 74.88 718 ARG A CA 1
ATOM 5557 C C . ARG A 1 718 ? -0.740 37.049 -21.394 1.00 74.88 718 ARG A C 1
ATOM 5559 O O . ARG A 1 718 ? -0.793 37.049 -22.619 1.00 74.88 718 ARG A O 1
ATOM 5566 N N . PHE A 1 719 ? 0.388 36.768 -20.740 1.00 74.06 719 PHE A N 1
ATOM 5567 C CA . PHE A 1 719 ? 1.602 36.355 -21.446 1.00 74.06 719 PHE A CA 1
ATOM 5568 C C . PHE A 1 719 ? 1.444 34.963 -22.070 1.00 74.06 719 PHE A C 1
ATOM 5570 O O . PHE A 1 719 ? 1.903 34.757 -23.188 1.00 74.06 719 PHE A O 1
ATOM 5577 N N . HIS A 1 720 ? 0.755 34.030 -21.408 1.00 75.06 720 HIS A N 1
ATOM 5578 C CA . HIS A 1 720 ? 0.482 32.711 -21.971 1.00 75.06 720 HIS A CA 1
ATOM 5579 C C . HIS A 1 720 ? -0.421 32.831 -23.203 1.00 75.06 720 HIS A C 1
ATOM 5581 O O . HIS A 1 720 ? 0.028 32.576 -24.316 1.00 75.06 720 HIS A O 1
ATOM 5587 N N . TRP A 1 721 ? -1.633 33.360 -23.046 1.00 78.81 721 TRP A N 1
ATOM 5588 C CA . TRP A 1 721 ? -2.592 33.454 -24.147 1.00 78.81 721 TRP A CA 1
ATOM 5589 C C . TRP A 1 721 ? -2.072 34.294 -25.328 1.00 78.81 721 TRP A C 1
ATOM 5591 O O . TRP A 1 721 ? -2.075 33.850 -26.478 1.00 78.81 721 TRP A O 1
ATOM 5601 N N . PHE A 1 722 ? -1.562 35.500 -25.053 1.00 79.69 722 PHE A N 1
ATOM 5602 C CA . PHE A 1 722 ? -1.169 36.440 -26.106 1.00 79.69 722 PHE A CA 1
ATOM 5603 C C . PHE A 1 722 ? 0.209 36.117 -26.699 1.00 79.69 722 PHE A C 1
ATOM 5605 O O . PHE A 1 722 ? 0.397 36.243 -27.909 1.00 79.69 722 PHE A O 1
ATOM 5612 N N . PHE A 1 723 ? 1.189 35.712 -25.879 1.00 78.50 723 PHE A N 1
ATOM 5613 C CA . PHE A 1 723 ? 2.564 35.486 -26.338 1.00 78.50 723 PHE A CA 1
ATOM 5614 C C . PHE A 1 723 ? 2.903 34.008 -26.550 1.00 78.50 723 PHE A C 1
ATOM 5616 O O . PHE A 1 723 ? 3.611 33.711 -27.508 1.00 78.50 723 PHE A O 1
ATOM 5623 N N . ILE A 1 724 ? 2.417 33.081 -25.717 1.00 77.12 724 ILE A N 1
ATOM 5624 C CA . ILE A 1 724 ? 2.700 31.642 -25.863 1.00 77.12 724 ILE A CA 1
ATOM 5625 C C . ILE A 1 724 ? 1.750 30.977 -26.866 1.00 77.12 724 ILE A C 1
ATOM 5627 O O . ILE A 1 724 ? 2.226 30.225 -27.711 1.00 77.12 724 ILE A O 1
ATOM 5631 N N . ASP A 1 725 ? 0.452 31.272 -26.853 1.00 73.00 725 ASP A N 1
ATOM 5632 C CA . ASP A 1 725 ? -0.503 30.550 -27.705 1.00 73.00 725 ASP A CA 1
ATOM 5633 C C . ASP A 1 725 ? -0.718 31.232 -29.055 1.00 73.00 725 ASP A C 1
ATOM 5635 O O . ASP A 1 725 ? -0.376 30.656 -30.091 1.00 73.00 725 ASP A O 1
ATOM 5639 N N . GLN A 1 726 ? -1.169 32.489 -29.057 1.00 78.62 726 GLN A N 1
ATOM 5640 C CA . GLN A 1 726 ? -1.331 33.270 -30.289 1.00 78.62 726 GLN A CA 1
ATOM 5641 C C . GLN A 1 726 ? 0.014 33.488 -31.006 1.00 78.62 726 GLN A C 1
ATOM 5643 O O . GLN A 1 726 ? 0.220 33.024 -32.131 1.00 78.62 726 GLN A O 1
ATOM 5648 N N . TYR A 1 727 ? 0.967 34.173 -30.359 1.00 76.31 727 TYR A N 1
ATOM 5649 C CA . TYR A 1 727 ? 2.207 34.563 -31.037 1.00 76.31 727 TYR A CA 1
ATOM 5650 C C . TYR A 1 727 ? 3.235 33.438 -31.166 1.00 76.31 727 TYR A C 1
ATOM 5652 O O . TYR A 1 727 ? 3.803 33.268 -32.244 1.00 76.31 727 TYR A O 1
ATOM 5660 N N . TRP A 1 728 ? 3.511 32.669 -30.109 1.00 77.38 728 TRP A N 1
ATOM 5661 C CA . TRP A 1 728 ? 4.521 31.613 -30.169 1.00 77.38 728 TRP A CA 1
ATOM 5662 C C . TRP A 1 728 ? 3.979 30.364 -30.857 1.00 77.38 728 TRP A C 1
ATOM 5664 O O . TRP A 1 728 ? 4.449 30.061 -31.945 1.00 77.38 728 TRP A O 1
ATOM 5674 N N . ASN A 1 729 ? 2.990 29.662 -30.303 1.00 78.25 729 ASN A N 1
ATOM 5675 C CA . ASN A 1 729 ? 2.469 28.420 -30.878 1.00 78.25 729 ASN A CA 1
ATOM 5676 C C . ASN A 1 729 ? 1.842 28.634 -32.270 1.00 78.25 729 ASN A C 1
ATOM 5678 O O . ASN A 1 729 ? 2.104 27.822 -33.158 1.00 78.25 729 ASN A O 1
ATOM 5682 N N . GLY A 1 730 ? 1.094 29.724 -32.483 1.00 85.94 730 GLY A N 1
ATOM 5683 C CA . GLY A 1 730 ? 0.454 30.040 -33.765 1.00 85.94 730 GLY A CA 1
ATOM 5684 C C . GLY A 1 730 ? 1.392 30.566 -34.862 1.00 85.94 730 GLY A C 1
ATOM 5685 O O . GLY A 1 730 ? 1.327 30.095 -35.996 1.00 85.94 730 GLY A O 1
ATOM 5686 N N . ILE A 1 731 ? 2.273 31.531 -34.557 1.00 87.19 731 ILE A N 1
ATOM 5687 C CA . ILE A 1 731 ? 3.049 32.261 -35.584 1.00 87.19 731 ILE A CA 1
ATOM 5688 C C . ILE A 1 731 ? 4.550 31.935 -35.537 1.00 87.19 731 ILE A C 1
ATOM 5690 O O . ILE A 1 731 ? 5.122 31.465 -36.525 1.00 87.19 731 ILE A O 1
ATOM 5694 N N . ILE A 1 732 ? 5.219 32.182 -34.407 1.00 79.56 732 ILE A N 1
ATOM 5695 C CA . ILE A 1 732 ? 6.682 32.083 -34.315 1.00 79.56 732 ILE A CA 1
ATOM 5696 C C . ILE A 1 732 ? 7.137 30.627 -34.391 1.00 79.56 732 ILE A C 1
ATOM 5698 O O . ILE A 1 732 ? 8.095 30.357 -35.097 1.00 79.56 732 ILE A O 1
ATOM 5702 N N . LYS A 1 733 ? 6.477 29.677 -33.727 1.00 79.12 733 LYS A N 1
ATOM 5703 C CA . LYS A 1 733 ? 6.870 28.260 -33.652 1.00 79.12 733 LYS A CA 1
ATOM 5704 C C . LYS A 1 733 ? 6.817 27.573 -35.028 1.00 79.12 733 LYS A C 1
ATOM 5706 O O . LYS A 1 733 ? 7.821 26.945 -35.370 1.00 79.12 733 LYS A O 1
ATOM 5711 N N . PRO A 1 734 ? 5.782 27.747 -35.881 1.00 85.88 734 PRO A N 1
ATOM 5712 C CA . PRO A 1 734 ? 5.817 27.248 -37.257 1.00 85.88 734 PRO A CA 1
ATOM 5713 C C . PRO A 1 734 ? 6.890 27.926 -38.120 1.00 85.88 734 PRO A C 1
ATOM 5715 O O . PRO A 1 734 ? 7.639 27.233 -38.808 1.00 85.88 734 PRO A O 1
ATOM 5718 N N . ILE A 1 735 ? 7.023 29.258 -38.064 1.00 87.06 735 ILE A N 1
ATOM 5719 C CA . ILE A 1 735 ? 8.052 29.999 -38.826 1.00 87.06 735 ILE A CA 1
ATOM 5720 C C . ILE A 1 735 ? 9.465 29.604 -38.367 1.00 87.06 735 ILE A C 1
ATOM 5722 O O . ILE A 1 735 ? 10.379 29.451 -39.182 1.00 87.06 735 ILE A O 1
ATOM 5726 N N . TYR A 1 736 ? 9.637 29.379 -37.067 1.00 85.06 736 TYR A N 1
ATOM 5727 C CA . TYR A 1 736 ? 10.860 28.903 -36.449 1.00 85.06 736 TYR A CA 1
ATOM 5728 C C . TYR A 1 736 ? 11.162 27.491 -36.936 1.00 85.06 736 TYR A C 1
ATOM 5730 O O . TYR A 1 736 ? 12.089 27.335 -37.719 1.00 85.06 736 TYR A O 1
ATOM 5738 N N . PHE A 1 737 ? 10.372 26.474 -36.591 1.00 84.88 737 PHE A N 1
ATOM 5739 C CA . PHE A 1 737 ? 10.704 25.090 -36.948 1.00 84.88 737 PHE A CA 1
ATOM 5740 C C . PHE A 1 737 ? 10.786 24.836 -38.462 1.00 84.88 737 PHE A C 1
ATOM 5742 O O . PHE A 1 737 ? 11.639 24.064 -38.896 1.00 84.88 737 PHE A O 1
ATOM 5749 N N . LYS A 1 738 ? 9.983 25.527 -39.284 1.00 86.88 738 LYS A N 1
ATOM 5750 C CA . LYS A 1 738 ? 9.974 25.349 -40.747 1.00 86.88 738 LYS A CA 1
ATOM 5751 C C . LYS A 1 738 ? 11.006 26.204 -41.496 1.00 86.88 738 LYS A C 1
ATOM 5753 O O . LYS A 1 738 ? 11.387 25.839 -42.605 1.00 86.88 738 LYS A O 1
ATOM 5758 N N . GLY A 1 739 ? 11.447 27.330 -40.928 1.00 83.62 739 GLY A N 1
ATOM 5759 C CA . GLY A 1 739 ? 12.313 28.306 -41.606 1.00 83.62 739 GLY A CA 1
ATOM 5760 C C . GLY A 1 739 ? 13.591 28.667 -40.847 1.00 83.62 739 GLY A C 1
ATOM 5761 O O . GLY A 1 739 ? 14.686 28.577 -41.403 1.00 83.62 739 GLY A O 1
ATOM 5762 N N . ILE A 1 740 ? 13.477 29.066 -39.578 1.00 81.19 740 ILE A N 1
ATOM 5763 C CA . ILE A 1 740 ? 14.618 29.570 -38.793 1.00 81.19 740 ILE A CA 1
ATOM 5764 C C . ILE A 1 740 ? 15.434 28.427 -38.166 1.00 81.19 740 ILE A C 1
ATOM 5766 O O . ILE A 1 740 ? 16.659 28.493 -38.169 1.00 81.19 740 ILE A O 1
ATOM 5770 N N . HIS A 1 741 ? 14.801 27.361 -37.674 1.00 84.56 741 HIS A N 1
ATOM 5771 C CA . HIS A 1 741 ? 15.441 26.225 -37.008 1.00 84.56 741 HIS A CA 1
ATOM 5772 C C . HIS A 1 741 ? 16.418 25.471 -37.920 1.00 84.56 741 HIS A C 1
ATOM 5774 O O . HIS A 1 741 ? 17.546 25.285 -37.484 1.00 84.56 741 HIS A O 1
ATOM 5780 N N . PRO A 1 742 ? 16.115 25.122 -39.190 1.00 84.19 742 PRO A N 1
ATOM 5781 C CA . PRO A 1 742 ? 17.102 24.461 -40.055 1.00 84.19 742 PRO A CA 1
ATOM 5782 C C . PRO A 1 742 ? 18.352 25.329 -40.291 1.00 84.19 742 PRO A C 1
ATOM 5784 O O . PRO A 1 742 ? 19.475 24.826 -40.397 1.00 84.19 742 PRO A O 1
ATOM 5787 N N . PHE A 1 743 ? 18.177 26.655 -40.323 1.00 83.69 743 PHE A N 1
ATOM 5788 C CA . PHE A 1 743 ? 19.270 27.616 -40.447 1.00 83.69 743 PHE A CA 1
ATOM 5789 C C . PHE A 1 743 ? 20.051 27.772 -39.131 1.00 83.69 743 PHE A C 1
ATOM 5791 O O . PHE A 1 743 ? 21.278 27.677 -39.131 1.00 83.69 743 PHE A O 1
ATOM 5798 N N . LEU A 1 744 ? 19.363 27.946 -37.999 1.00 77.12 744 LEU A N 1
ATOM 5799 C CA . LEU A 1 744 ? 19.966 28.033 -36.668 1.00 77.12 744 LEU A CA 1
ATOM 5800 C C . LEU A 1 744 ? 20.631 26.731 -36.243 1.00 77.12 744 LEU A C 1
ATOM 5802 O O . LEU A 1 744 ? 21.671 26.790 -35.607 1.00 77.12 744 LEU A O 1
ATOM 5806 N N . GLU A 1 745 ? 20.111 25.563 -36.599 1.00 80.12 745 GLU A N 1
ATOM 5807 C CA . GLU A 1 745 ? 20.761 24.278 -36.354 1.00 80.12 745 GLU A CA 1
ATOM 5808 C C . GLU A 1 745 ? 22.053 24.186 -37.171 1.00 80.12 745 GLU A C 1
ATOM 5810 O O . GLU A 1 745 ? 23.111 23.875 -36.625 1.00 80.12 745 GLU A O 1
ATOM 5815 N N . THR A 1 746 ? 22.017 24.583 -38.447 1.00 82.62 746 THR A N 1
ATOM 5816 C CA . THR A 1 746 ? 23.218 24.661 -39.295 1.00 82.62 746 THR A CA 1
ATOM 5817 C C . THR A 1 746 ? 24.276 25.616 -38.717 1.00 82.62 746 THR A C 1
ATOM 5819 O O . THR A 1 746 ? 25.459 25.273 -38.701 1.00 82.62 746 THR A O 1
ATOM 5822 N N . GLN A 1 747 ? 23.868 26.778 -38.191 1.00 79.69 747 GLN A N 1
ATOM 5823 C CA . GLN A 1 747 ? 24.769 27.781 -37.599 1.00 79.69 747 GLN A CA 1
ATOM 5824 C C . GLN A 1 747 ? 25.197 27.466 -36.154 1.00 79.69 747 GLN A C 1
ATOM 5826 O O . GLN A 1 747 ? 26.299 27.825 -35.752 1.00 79.69 747 GLN A O 1
ATOM 5831 N N . SER A 1 748 ? 24.369 26.780 -35.362 1.00 72.56 748 SER A N 1
ATOM 5832 C CA . SER A 1 748 ? 24.645 26.431 -33.958 1.00 72.56 748 SER A CA 1
ATOM 5833 C C . SER A 1 748 ? 25.383 25.105 -33.809 1.00 72.56 748 SER A C 1
ATOM 5835 O O . SER A 1 748 ? 26.090 24.922 -32.823 1.00 72.56 748 SER A O 1
ATOM 5837 N N . ARG A 1 749 ? 25.329 24.205 -34.799 1.00 77.81 749 ARG A N 1
ATOM 5838 C CA . ARG A 1 749 ? 26.131 22.971 -34.855 1.00 77.81 749 ARG A CA 1
ATOM 5839 C C . ARG A 1 749 ? 27.621 23.177 -34.525 1.00 77.81 749 ARG A C 1
ATOM 5841 O O . ARG A 1 749 ? 28.112 22.425 -33.681 1.00 77.81 749 ARG A O 1
ATOM 5848 N N . PRO A 1 750 ? 28.358 24.168 -35.076 1.00 80.50 750 PRO A N 1
ATOM 5849 C CA . PRO A 1 750 ? 29.730 24.450 -34.640 1.00 80.50 750 PRO A CA 1
ATOM 5850 C C . PRO A 1 750 ? 29.830 24.901 -33.171 1.00 80.50 750 PRO A C 1
ATOM 5852 O O . PRO A 1 750 ? 30.778 24.506 -32.496 1.00 80.50 750 PRO A O 1
ATOM 5855 N N . TYR A 1 751 ? 28.853 25.642 -32.636 1.00 75.50 751 TYR A N 1
ATOM 5856 C CA . TYR A 1 751 ? 28.816 26.036 -31.219 1.00 75.50 751 TYR A CA 1
ATOM 5857 C C . TYR A 1 751 ? 28.459 24.869 -30.282 1.00 75.50 751 TYR A C 1
ATOM 5859 O O . TYR A 1 751 ? 29.041 24.754 -29.207 1.00 75.50 751 TYR A O 1
ATOM 5867 N N . ARG A 1 752 ? 27.585 23.943 -30.697 1.00 74.62 752 ARG A N 1
ATOM 5868 C CA . ARG A 1 752 ? 27.292 22.689 -29.980 1.00 74.62 752 ARG A CA 1
ATOM 5869 C C . ARG A 1 752 ? 28.522 21.775 -29.961 1.00 74.62 752 ARG A C 1
ATOM 5871 O O . ARG A 1 752 ? 28.867 21.226 -28.918 1.00 74.62 752 ARG A O 1
ATOM 5878 N N . ILE A 1 753 ? 29.250 21.689 -31.078 1.00 81.44 753 ILE A N 1
ATOM 5879 C CA . ILE A 1 753 ? 30.558 21.015 -31.151 1.00 81.44 753 ILE A CA 1
ATOM 5880 C C . ILE A 1 753 ? 31.581 21.705 -30.233 1.00 81.44 753 ILE A C 1
ATOM 5882 O O . ILE A 1 753 ? 32.292 21.016 -29.506 1.00 81.44 753 ILE A O 1
ATOM 5886 N N . TYR A 1 754 ? 31.639 23.040 -30.209 1.00 82.94 754 TYR A N 1
ATOM 5887 C CA . TYR A 1 754 ? 32.501 23.802 -29.297 1.00 82.94 754 TYR A CA 1
ATOM 5888 C C . TYR A 1 754 ? 32.162 23.516 -27.824 1.00 82.94 754 TYR A C 1
ATOM 5890 O O . TYR A 1 754 ? 33.053 23.179 -27.048 1.00 82.94 754 TYR A O 1
ATOM 5898 N N . TYR A 1 755 ? 30.881 23.552 -27.447 1.00 82.25 755 TYR A N 1
ATOM 5899 C CA . TYR A 1 755 ? 30.406 23.249 -26.095 1.00 82.25 755 TYR A CA 1
ATOM 5900 C C . TYR A 1 755 ? 30.837 21.845 -25.638 1.00 82.25 755 TYR A C 1
ATOM 5902 O O . TYR A 1 755 ? 31.510 21.705 -24.614 1.00 82.25 755 TYR A O 1
ATOM 5910 N N . HIS A 1 756 ? 30.550 20.808 -26.433 1.00 78.31 756 HIS A N 1
ATOM 5911 C CA . HIS A 1 756 ? 30.942 19.434 -26.099 1.00 78.31 756 HIS A CA 1
ATOM 5912 C C . HIS A 1 756 ? 32.463 19.191 -26.150 1.00 78.31 756 HIS A C 1
ATOM 5914 O O . HIS A 1 756 ? 32.943 18.266 -25.498 1.00 78.31 756 HIS A O 1
ATOM 5920 N N . ARG A 1 757 ? 33.236 20.003 -26.889 1.00 85.44 757 ARG A N 1
ATOM 5921 C CA . ARG A 1 757 ? 34.694 19.838 -27.043 1.00 85.44 757 ARG A CA 1
ATOM 5922 C C . ARG A 1 757 ? 35.539 20.675 -26.075 1.00 85.44 757 ARG A C 1
ATOM 5924 O O . ARG A 1 757 ? 36.685 20.306 -25.836 1.00 85.44 757 ARG A O 1
ATOM 5931 N N . LEU A 1 758 ? 35.008 21.769 -25.525 1.00 82.88 758 LEU A N 1
ATOM 5932 C CA . LEU A 1 758 ? 35.729 22.672 -24.612 1.00 82.88 758 LEU A CA 1
ATOM 5933 C C . LEU A 1 758 ? 35.078 22.787 -23.230 1.00 82.88 758 LEU A C 1
ATOM 5935 O O . LEU A 1 758 ? 35.769 22.613 -22.229 1.00 82.88 758 LEU A O 1
ATOM 5939 N N . LEU A 1 759 ? 33.765 23.022 -23.151 1.00 77.25 759 LEU A N 1
ATOM 5940 C CA . LEU A 1 759 ? 33.086 23.235 -21.867 1.00 77.25 759 LEU A CA 1
ATOM 5941 C C . LEU A 1 759 ? 32.807 21.922 -21.126 1.00 77.25 759 LEU A C 1
ATOM 5943 O O . LEU A 1 759 ? 33.073 21.842 -19.930 1.00 77.25 759 LEU A O 1
ATOM 5947 N N . VAL A 1 760 ? 32.366 20.864 -21.814 1.00 84.00 760 VAL A N 1
ATOM 5948 C CA . VAL A 1 760 ? 32.120 19.557 -21.168 1.00 84.00 760 VAL A CA 1
ATOM 5949 C C . VAL A 1 760 ? 33.397 18.939 -20.559 1.00 84.00 760 VAL A C 1
ATOM 5951 O O . VAL A 1 760 ? 33.324 18.460 -19.427 1.00 84.00 760 VAL A O 1
ATOM 5954 N N . PRO A 1 761 ? 34.585 18.981 -21.203 1.00 88.94 761 PRO A N 1
ATOM 5955 C CA . PRO A 1 761 ? 35.830 18.544 -20.562 1.00 88.94 761 PRO A CA 1
ATOM 5956 C C . PRO A 1 761 ? 36.258 19.404 -19.363 1.00 88.94 761 PRO A C 1
ATOM 5958 O O . PRO A 1 761 ? 36.815 18.863 -18.411 1.00 88.94 761 PRO A O 1
ATOM 5961 N N . LEU A 1 762 ? 35.991 20.717 -19.377 1.00 87.62 762 LEU A N 1
ATOM 5962 C CA . LEU A 1 762 ? 36.246 21.593 -18.226 1.00 87.62 762 LEU A CA 1
ATOM 5963 C C . LEU A 1 762 ? 35.304 21.272 -17.057 1.00 87.62 762 LEU A C 1
ATOM 5965 O O . LEU A 1 762 ? 35.774 21.110 -15.935 1.00 87.62 762 LEU A O 1
ATOM 5969 N N . ALA A 1 763 ? 34.009 21.085 -17.324 1.00 80.38 763 ALA A N 1
ATOM 5970 C CA . ALA A 1 763 ? 33.033 20.671 -16.318 1.00 80.38 763 ALA A CA 1
ATOM 5971 C C . ALA A 1 763 ? 33.398 19.313 -15.694 1.00 80.38 763 ALA A C 1
ATOM 5973 O O . ALA A 1 763 ? 33.400 19.181 -14.474 1.00 80.38 763 ALA A O 1
ATOM 5974 N N . ARG A 1 764 ? 33.809 18.325 -16.505 1.00 85.62 764 ARG A N 1
ATOM 5975 C CA . ARG A 1 764 ? 34.297 17.026 -16.002 1.00 85.62 764 ARG A CA 1
ATOM 5976 C C . ARG A 1 764 ? 35.539 17.157 -15.115 1.00 85.62 764 ARG A C 1
ATOM 5978 O O . ARG A 1 764 ? 35.628 16.456 -14.115 1.00 85.62 764 ARG A O 1
ATOM 5985 N N . LYS A 1 765 ? 36.471 18.065 -15.433 1.00 89.56 765 LYS A N 1
ATOM 5986 C CA . LYS A 1 765 ? 37.627 18.354 -14.563 1.00 89.56 765 LYS A CA 1
ATOM 5987 C C . LYS A 1 765 ? 37.219 19.009 -13.241 1.00 89.56 765 LYS A C 1
ATOM 5989 O O . LYS A 1 765 ? 37.778 18.648 -12.214 1.00 89.56 765 LYS A O 1
ATOM 5994 N N . ALA A 1 766 ? 36.252 19.927 -13.259 1.00 85.88 766 ALA A N 1
ATOM 5995 C CA . ALA A 1 766 ? 35.734 20.550 -12.041 1.00 85.88 766 ALA A CA 1
ATOM 5996 C C . ALA A 1 766 ? 35.023 19.527 -11.136 1.00 85.88 766 ALA A C 1
ATOM 5998 O O . ALA A 1 766 ? 35.302 19.481 -9.942 1.00 85.88 766 ALA A O 1
ATOM 5999 N N . VAL A 1 767 ? 34.185 18.651 -11.705 1.00 86.38 767 VAL A N 1
ATOM 6000 C CA . VAL A 1 767 ? 33.536 17.552 -10.965 1.00 86.38 767 VAL A CA 1
ATOM 6001 C C . VAL A 1 767 ? 34.575 16.604 -10.361 1.00 86.38 767 VAL A C 1
ATOM 6003 O O . VAL A 1 767 ? 34.514 16.347 -9.166 1.00 86.38 767 VAL A O 1
ATOM 6006 N N . ALA A 1 768 ? 35.582 16.172 -11.128 1.00 87.62 768 ALA A N 1
ATOM 6007 C CA . ALA A 1 768 ? 36.654 15.317 -10.610 1.00 87.62 768 ALA A CA 1
ATOM 6008 C C . ALA A 1 768 ? 37.487 15.990 -9.496 1.00 87.62 768 ALA A C 1
ATOM 6010 O O . ALA A 1 768 ? 37.972 15.315 -8.592 1.00 87.62 768 ALA A O 1
ATOM 6011 N N . GLN A 1 769 ? 37.646 17.321 -9.514 1.00 91.00 769 GLN A N 1
ATOM 6012 C CA . GLN A 1 769 ? 38.261 18.041 -8.392 1.00 91.00 769 GLN A CA 1
ATOM 6013 C C . GLN A 1 769 ? 37.354 18.069 -7.156 1.00 91.00 769 GLN A C 1
ATOM 6015 O O . GLN A 1 769 ? 37.845 17.824 -6.058 1.00 91.00 769 GLN A O 1
ATOM 6020 N N . ILE A 1 770 ? 36.049 18.309 -7.315 1.00 87.69 770 ILE A N 1
ATOM 6021 C CA . ILE A 1 770 ? 35.075 18.254 -6.210 1.00 87.69 770 ILE A CA 1
ATOM 6022 C C . ILE A 1 770 ? 35.040 16.847 -5.591 1.00 87.69 770 ILE A C 1
ATOM 6024 O O . ILE A 1 770 ? 35.018 16.717 -4.372 1.00 87.69 770 ILE A O 1
ATOM 6028 N N . GLU A 1 771 ? 35.112 15.802 -6.413 1.00 86.44 771 GLU A N 1
ATOM 6029 C CA . GLU A 1 771 ? 35.171 14.400 -5.987 1.00 86.44 771 GLU A CA 1
ATOM 6030 C C . GLU A 1 771 ? 36.436 14.094 -5.164 1.00 86.44 771 GLU A C 1
ATOM 6032 O O . GLU A 1 771 ? 36.339 13.503 -4.090 1.00 86.44 771 GLU A O 1
ATOM 6037 N N . VAL A 1 772 ? 37.611 14.587 -5.580 1.00 91.12 772 VAL A N 1
ATOM 6038 C CA . VAL A 1 772 ? 38.850 14.494 -4.780 1.00 91.12 772 VAL A CA 1
ATOM 6039 C C . VAL A 1 772 ? 38.724 15.239 -3.444 1.00 91.12 772 VAL A C 1
ATOM 6041 O O . VAL A 1 772 ? 39.107 14.694 -2.410 1.00 91.12 772 VAL A O 1
ATOM 6044 N N . TRP A 1 773 ? 38.146 16.446 -3.426 1.00 91.94 773 TRP A N 1
ATOM 6045 C CA . TRP A 1 773 ? 37.906 17.191 -2.179 1.00 91.94 773 TRP A CA 1
ATOM 6046 C C . TRP A 1 773 ? 36.904 16.479 -1.260 1.00 91.94 773 TRP A C 1
ATOM 6048 O O . TRP A 1 773 ? 37.087 16.472 -0.043 1.00 91.94 773 TRP A O 1
ATOM 6058 N N . TYR A 1 774 ? 35.879 15.832 -1.817 1.00 89.00 774 TYR A N 1
ATOM 6059 C CA . TYR A 1 774 ? 34.931 15.015 -1.060 1.00 89.00 774 TYR A CA 1
ATOM 6060 C C . TYR A 1 774 ? 35.618 13.790 -0.442 1.00 89.00 774 TYR A C 1
ATOM 6062 O O . TYR A 1 774 ? 35.498 13.564 0.759 1.00 89.00 774 TYR A O 1
ATOM 6070 N N . ILE A 1 775 ? 36.418 13.053 -1.221 1.00 89.69 775 ILE A N 1
ATOM 6071 C CA . ILE A 1 775 ? 37.201 11.906 -0.732 1.00 89.69 775 ILE A CA 1
ATOM 6072 C C . ILE A 1 775 ? 38.168 12.335 0.385 1.00 89.69 775 ILE A C 1
ATOM 6074 O O . ILE A 1 775 ? 38.283 11.637 1.390 1.00 89.69 775 ILE A O 1
ATOM 6078 N N . GLN A 1 776 ? 38.815 13.496 0.248 1.00 94.06 776 GLN A N 1
ATOM 6079 C CA . GLN A 1 776 ? 39.751 14.026 1.243 1.00 94.06 776 GLN A CA 1
ATOM 6080 C C . GLN A 1 776 ? 39.065 14.549 2.522 1.00 94.06 776 GLN A C 1
ATOM 6082 O O . GLN A 1 776 ? 39.639 14.454 3.603 1.00 94.06 776 GLN A O 1
ATOM 6087 N N . THR A 1 777 ? 37.843 15.085 2.434 1.00 89.31 777 THR A N 1
ATOM 6088 C CA . THR A 1 777 ? 37.103 15.621 3.599 1.00 89.31 777 THR A CA 1
ATOM 6089 C C . THR A 1 777 ? 36.262 14.571 4.329 1.00 89.31 777 THR A C 1
ATOM 6091 O O . THR A 1 777 ? 36.116 14.661 5.549 1.00 89.31 777 THR A O 1
ATOM 6094 N N . ARG A 1 778 ? 35.777 13.536 3.626 1.00 91.25 778 ARG A N 1
ATOM 6095 C CA . ARG A 1 778 ? 35.005 12.411 4.185 1.00 91.25 778 ARG A CA 1
ATOM 6096 C C . ARG A 1 778 ? 35.585 11.809 5.479 1.00 91.25 778 ARG A C 1
ATOM 6098 O O . ARG A 1 778 ? 34.805 11.702 6.424 1.00 91.25 778 ARG A O 1
ATOM 6105 N N . PRO A 1 779 ? 36.880 11.432 5.591 1.00 90.12 779 PRO A N 1
ATOM 6106 C CA . PRO A 1 779 ? 37.402 10.845 6.830 1.00 90.12 779 PRO A CA 1
ATOM 6107 C C . PRO A 1 779 ? 37.280 11.797 8.027 1.00 90.12 779 PRO A C 1
ATOM 6109 O O . PRO A 1 779 ? 36.850 11.373 9.092 1.00 90.12 779 PRO A O 1
ATOM 6112 N N . HIS A 1 780 ? 37.556 13.093 7.850 1.00 91.62 780 HIS A N 1
ATOM 6113 C CA . HIS A 1 780 ? 37.450 14.075 8.934 1.00 91.62 780 HIS A CA 1
ATOM 6114 C C . HIS A 1 780 ? 36.009 14.258 9.436 1.00 91.62 780 HIS A C 1
ATOM 6116 O O . HIS A 1 780 ? 35.797 14.438 10.633 1.00 91.62 780 HIS A O 1
ATOM 6122 N N . VAL A 1 781 ? 35.018 14.176 8.540 1.00 86.56 781 VAL A N 1
ATOM 6123 C CA . VAL A 1 781 ? 33.594 14.216 8.913 1.00 86.56 781 VAL A CA 1
ATOM 6124 C C . VAL A 1 781 ? 33.196 12.955 9.686 1.00 86.56 781 VAL A C 1
ATOM 6126 O O . VAL A 1 781 ? 32.513 13.063 10.700 1.00 86.56 781 VAL A O 1
ATOM 6129 N N . VAL A 1 782 ? 33.662 11.776 9.256 1.00 89.31 782 VAL A N 1
ATOM 6130 C CA . VAL A 1 782 ? 33.416 10.504 9.960 1.00 89.31 782 VAL A CA 1
ATOM 6131 C C . VAL A 1 782 ? 34.014 10.537 11.370 1.00 89.31 782 VAL A C 1
ATOM 6133 O O . VAL A 1 782 ? 33.276 10.341 12.330 1.00 89.31 782 VAL A O 1
ATOM 6136 N N . THR A 1 783 ? 35.288 10.916 11.524 1.00 92.75 783 THR A N 1
ATOM 6137 C CA . THR A 1 783 ? 35.938 11.012 12.845 1.00 92.75 783 THR A CA 1
ATOM 6138 C C . THR A 1 783 ? 35.263 12.030 13.772 1.00 92.75 783 THR A C 1
ATOM 6140 O O . THR A 1 783 ? 35.223 11.826 14.984 1.00 92.75 783 THR A O 1
ATOM 6143 N N . TYR A 1 784 ? 34.689 13.114 13.238 1.00 92.56 784 TYR A N 1
ATOM 6144 C CA . TYR A 1 784 ? 33.918 14.064 14.048 1.00 92.56 784 TYR A CA 1
ATOM 6145 C C . TYR A 1 784 ? 32.583 13.473 14.537 1.00 92.56 784 TYR A C 1
ATOM 6147 O O . TYR A 1 784 ? 32.201 13.689 15.686 1.00 92.56 784 TYR A O 1
ATOM 6155 N N . ILE A 1 785 ? 31.896 12.692 13.697 1.00 89.75 785 ILE A N 1
ATOM 6156 C CA . ILE A 1 785 ? 30.661 11.980 14.067 1.00 89.75 785 ILE A CA 1
ATOM 6157 C C . ILE A 1 785 ? 30.955 10.880 15.099 1.00 89.75 785 ILE A C 1
ATOM 6159 O O . ILE A 1 785 ? 30.218 10.748 16.073 1.00 89.75 785 ILE A O 1
ATOM 6163 N N . GLU A 1 786 ? 32.050 10.135 14.934 1.00 91.25 786 GLU A N 1
ATOM 6164 C CA . GLU A 1 786 ? 32.524 9.135 15.902 1.00 91.25 786 GLU A CA 1
ATOM 6165 C C . GLU A 1 786 ? 32.856 9.779 17.256 1.00 91.25 786 GLU A C 1
ATOM 6167 O O . GLU A 1 786 ? 32.394 9.304 18.292 1.00 91.25 786 GLU A O 1
ATOM 6172 N N . LEU A 1 787 ? 33.572 10.910 17.264 1.00 95.38 787 LEU A N 1
ATOM 6173 C CA . LEU A 1 787 ? 33.872 11.660 18.487 1.00 95.38 787 LEU A CA 1
ATOM 6174 C C . LEU A 1 787 ? 32.597 12.148 19.195 1.00 95.38 787 LEU A C 1
ATOM 6176 O O . LEU A 1 787 ? 32.483 12.009 20.412 1.00 95.38 787 LEU A O 1
ATOM 6180 N N . ALA A 1 788 ? 31.628 12.683 18.445 1.00 87.44 788 ALA A N 1
ATOM 6181 C CA . ALA A 1 788 ? 30.349 13.131 18.995 1.00 87.44 788 ALA A CA 1
ATOM 6182 C C . ALA A 1 788 ? 29.506 11.964 19.546 1.00 87.44 788 ALA A C 1
ATOM 6184 O O . ALA A 1 788 ? 28.900 12.094 20.611 1.00 87.44 788 ALA A O 1
ATOM 6185 N N . ARG A 1 789 ? 29.505 10.808 18.865 1.00 89.75 789 ARG A N 1
ATOM 6186 C CA . ARG A 1 789 ? 28.861 9.574 19.344 1.00 89.75 789 ARG A CA 1
ATOM 6187 C C . ARG A 1 789 ? 29.499 9.085 20.642 1.00 89.75 789 ARG A C 1
ATOM 6189 O O . ARG A 1 789 ? 28.772 8.783 21.583 1.00 89.75 789 ARG A O 1
ATOM 6196 N N . ASN A 1 790 ? 30.827 9.047 20.711 1.00 91.75 790 ASN A N 1
ATOM 6197 C CA . ASN A 1 790 ? 31.543 8.592 21.901 1.00 91.75 790 ASN A CA 1
ATOM 6198 C C . ASN A 1 790 ? 31.255 9.509 23.099 1.00 91.75 790 ASN A C 1
ATOM 6200 O O . ASN A 1 790 ? 30.862 9.014 24.147 1.00 91.75 790 ASN A O 1
ATOM 6204 N N . GLN A 1 791 ? 31.291 10.836 22.915 1.00 93.62 791 GLN A N 1
ATOM 6205 C CA . GLN A 1 791 ? 30.898 11.787 23.964 1.00 93.62 791 GLN A CA 1
ATOM 6206 C C . GLN A 1 791 ? 29.442 11.599 24.427 1.00 93.62 791 GLN A C 1
ATOM 6208 O O . GLN A 1 791 ? 29.160 11.698 25.621 1.00 93.62 791 GLN A O 1
ATOM 6213 N N . ALA A 1 792 ? 28.511 11.290 23.517 1.00 86.81 792 ALA A N 1
ATOM 6214 C CA . ALA A 1 792 ? 27.137 10.966 23.897 1.00 86.81 792 ALA A CA 1
ATOM 6215 C C . ALA A 1 792 ? 27.073 9.685 24.754 1.00 86.81 792 ALA A C 1
ATOM 6217 O O . ALA A 1 792 ? 26.448 9.699 25.815 1.00 86.81 792 ALA A O 1
ATOM 6218 N N . CYS A 1 793 ? 27.773 8.617 24.355 1.00 90.50 793 CYS A N 1
ATOM 6219 C CA . CYS A 1 793 ? 27.885 7.380 25.135 1.00 90.50 793 CYS A CA 1
ATOM 6220 C C . CYS A 1 793 ? 28.523 7.609 26.518 1.00 90.50 793 CYS A C 1
ATOM 6222 O O . CYS A 1 793 ? 27.972 7.141 27.513 1.00 90.50 793 CYS A O 1
ATOM 6224 N N . ASP A 1 794 ? 29.603 8.390 26.606 1.00 93.12 794 ASP A N 1
ATOM 6225 C CA . ASP A 1 794 ? 30.264 8.741 27.871 1.00 93.12 794 ASP A CA 1
ATOM 6226 C C . ASP A 1 794 ? 29.301 9.472 28.822 1.00 93.12 794 ASP A C 1
ATOM 6228 O O . ASP A 1 794 ? 29.203 9.139 30.006 1.00 93.12 794 ASP A O 1
ATOM 6232 N N . THR A 1 795 ? 28.532 10.446 28.313 1.00 90.31 795 THR A N 1
ATOM 6233 C CA . THR A 1 795 ? 27.527 11.154 29.130 1.00 90.31 795 THR A CA 1
ATOM 6234 C C . THR A 1 795 ? 26.359 10.262 29.551 1.00 90.31 795 THR A C 1
ATOM 6236 O O . THR A 1 795 ? 25.821 10.448 30.644 1.00 90.31 795 THR A O 1
ATOM 6239 N N . TYR A 1 796 ? 25.989 9.270 28.734 1.00 91.38 796 TYR A N 1
ATOM 6240 C CA . TYR A 1 796 ? 24.964 8.288 29.080 1.00 91.38 796 TYR A CA 1
ATOM 6241 C C . TYR A 1 796 ? 25.441 7.345 30.191 1.00 91.38 796 TYR A C 1
ATOM 6243 O O . TYR A 1 796 ? 24.770 7.242 31.216 1.00 91.38 796 TYR A O 1
ATOM 6251 N N . GLU A 1 797 ? 26.616 6.722 30.053 1.00 91.19 797 GLU A N 1
ATOM 6252 C CA . GLU A 1 797 ? 27.178 5.837 31.086 1.00 91.19 797 GLU A CA 1
ATOM 6253 C C . GLU A 1 797 ? 27.471 6.589 32.396 1.00 91.19 797 GLU A C 1
ATOM 6255 O O . GLU A 1 797 ? 27.282 6.028 33.474 1.00 91.19 797 GLU A O 1
ATOM 6260 N N . ALA A 1 798 ? 27.825 7.878 32.342 1.00 93.19 798 ALA A N 1
ATOM 6261 C CA . ALA A 1 798 ? 27.940 8.722 33.534 1.00 93.19 798 ALA A CA 1
ATOM 6262 C C . ALA A 1 798 ? 26.581 9.007 34.216 1.00 93.19 798 ALA A C 1
ATOM 6264 O O . ALA A 1 798 ? 26.504 9.085 35.443 1.00 93.19 798 ALA A O 1
ATOM 6265 N N . ALA A 1 799 ? 25.491 9.151 33.452 1.00 91.69 799 ALA A N 1
ATOM 6266 C CA . ALA A 1 799 ? 24.148 9.403 33.988 1.00 91.69 799 ALA A CA 1
ATOM 6267 C C . ALA A 1 799 ? 23.440 8.124 34.485 1.00 91.69 799 ALA A C 1
ATOM 6269 O O . ALA A 1 799 ? 22.707 8.155 35.480 1.00 91.69 799 ALA A O 1
ATOM 6270 N N . LYS A 1 800 ? 23.684 6.993 33.819 1.00 93.56 800 LYS A N 1
ATOM 6271 C CA . LYS A 1 800 ? 23.125 5.655 34.069 1.00 93.56 800 LYS A CA 1
ATOM 6272 C C . LYS A 1 800 ? 23.128 5.212 35.544 1.00 93.56 800 LYS A C 1
ATOM 6274 O O . LYS A 1 800 ? 22.047 4.874 36.030 1.00 93.56 800 LYS A O 1
ATOM 6279 N N . PRO A 1 801 ? 24.233 5.262 36.322 1.00 92.94 801 PRO A N 1
ATOM 6280 C CA . PRO A 1 801 ? 24.208 4.862 37.733 1.00 92.94 801 PRO A CA 1
ATOM 6281 C C . PRO A 1 801 ? 23.327 5.779 38.594 1.00 92.94 801 PRO A C 1
ATOM 6283 O O . PRO A 1 801 ? 22.693 5.310 39.538 1.00 92.94 801 PRO A O 1
ATOM 6286 N N . HIS A 1 802 ? 23.223 7.070 38.262 1.00 94.44 802 HIS A N 1
ATOM 6287 C CA . HIS A 1 802 ? 22.337 7.999 38.967 1.00 94.44 802 HIS A CA 1
ATOM 6288 C C . HIS A 1 802 ? 20.861 7.756 38.625 1.00 94.44 802 HIS A C 1
ATOM 6290 O O . HIS A 1 802 ? 20.021 7.780 39.527 1.00 94.44 802 HIS A O 1
ATOM 6296 N N . ALA A 1 803 ? 20.549 7.455 37.361 1.00 87.19 803 ALA A N 1
ATOM 6297 C CA . ALA A 1 803 ? 19.210 7.061 36.929 1.00 87.19 803 ALA A CA 1
ATOM 6298 C C . ALA A 1 803 ? 18.766 5.743 37.590 1.00 87.19 803 ALA A C 1
ATOM 6300 O O . ALA A 1 803 ? 17.684 5.684 38.175 1.00 87.19 803 ALA A O 1
ATOM 6301 N N . LEU A 1 804 ? 19.627 4.720 37.597 1.00 87.81 804 LEU A N 1
ATOM 6302 C CA . LEU A 1 804 ? 19.365 3.436 38.256 1.00 87.81 804 LEU A CA 1
ATOM 6303 C C . LEU A 1 804 ? 19.225 3.584 39.779 1.00 87.81 804 LEU A C 1
ATOM 6305 O O . LEU A 1 804 ? 18.309 3.010 40.363 1.00 87.81 804 LEU A O 1
ATOM 6309 N N . ALA A 1 805 ? 20.056 4.403 40.433 1.00 91.12 805 ALA A N 1
ATOM 6310 C CA . ALA A 1 805 ? 19.929 4.679 41.867 1.00 91.12 805 ALA A CA 1
ATOM 6311 C C . ALA A 1 805 ? 18.647 5.460 42.220 1.00 91.12 805 ALA A C 1
ATOM 6313 O O . ALA A 1 805 ? 18.073 5.252 43.292 1.00 91.12 805 ALA A O 1
ATOM 6314 N N . ALA A 1 806 ? 18.172 6.344 41.335 1.00 89.44 806 ALA A N 1
ATOM 6315 C CA . ALA A 1 806 ? 16.876 7.001 41.485 1.00 89.44 806 ALA A CA 1
ATOM 6316 C C . ALA A 1 806 ? 15.722 6.003 41.290 1.00 89.44 806 ALA A C 1
ATOM 6318 O O . ALA A 1 806 ? 14.828 5.931 42.134 1.00 89.44 806 ALA A O 1
ATOM 6319 N N . TYR A 1 807 ? 15.779 5.177 40.240 1.00 89.25 807 TYR A N 1
ATOM 6320 C CA . TYR A 1 807 ? 14.782 4.142 39.969 1.00 89.25 807 TYR A CA 1
ATOM 6321 C C . TYR A 1 807 ? 14.687 3.123 41.110 1.00 89.25 807 TYR A C 1
ATOM 6323 O O . TYR A 1 807 ? 13.592 2.872 41.601 1.00 89.25 807 TYR A O 1
ATOM 6331 N N . ALA A 1 808 ? 15.810 2.620 41.630 1.00 90.06 808 ALA A N 1
ATOM 6332 C CA . ALA A 1 808 ? 15.840 1.682 42.755 1.00 90.06 808 ALA A CA 1
ATOM 6333 C C . ALA A 1 808 ? 15.186 2.242 44.035 1.00 90.06 808 ALA A C 1
ATOM 6335 O O . ALA A 1 808 ? 14.571 1.492 44.790 1.00 90.06 808 ALA A O 1
ATOM 6336 N N . ARG A 1 809 ? 15.263 3.562 44.267 1.00 91.50 809 ARG A N 1
ATOM 6337 C CA . ARG A 1 809 ? 14.573 4.239 45.383 1.00 91.50 809 ARG A CA 1
ATOM 6338 C C . ARG A 1 809 ? 13.072 4.418 45.138 1.00 91.50 809 ARG A C 1
ATOM 6340 O O . ARG A 1 809 ? 12.302 4.426 46.093 1.00 91.50 809 ARG A O 1
ATOM 6347 N N . VAL A 1 810 ? 12.647 4.567 43.883 1.00 90.12 810 VAL A N 1
ATOM 6348 C CA . VAL A 1 810 ? 11.234 4.759 43.509 1.00 90.12 810 VAL A CA 1
ATOM 6349 C C . VAL A 1 810 ? 10.496 3.424 43.347 1.00 90.12 810 VAL A C 1
ATOM 6351 O O . VAL A 1 810 ? 9.348 3.323 43.774 1.00 90.12 810 VAL A O 1
ATOM 6354 N N . ARG A 1 811 ? 11.149 2.384 42.809 1.00 90.44 811 ARG A N 1
ATOM 6355 C CA . ARG A 1 811 ? 10.587 1.050 42.518 1.00 90.44 811 ARG A CA 1
ATOM 6356 C C . ARG A 1 811 ? 9.745 0.457 43.661 1.00 90.44 811 ARG A C 1
ATOM 6358 O O . ARG A 1 811 ? 8.596 0.125 43.380 1.00 90.44 811 ARG A O 1
ATOM 6365 N N . PRO A 1 812 ? 10.204 0.359 44.929 1.00 86.69 812 PRO A N 1
ATOM 6366 C CA . PRO A 1 812 ? 9.387 -0.233 45.996 1.00 86.69 812 PRO A CA 1
ATOM 6367 C C . PRO A 1 812 ? 8.126 0.585 46.313 1.00 86.69 812 PRO A C 1
ATOM 6369 O O . PRO A 1 812 ? 7.099 0.019 46.680 1.00 86.69 812 PRO A O 1
ATOM 6372 N N . HIS A 1 813 ? 8.167 1.909 46.138 1.00 87.62 813 HIS A N 1
ATOM 6373 C CA . HIS A 1 813 ? 6.989 2.762 46.299 1.00 87.62 813 HIS A CA 1
ATOM 6374 C C . HIS A 1 813 ? 6.044 2.674 45.094 1.00 87.62 813 HIS A C 1
ATOM 6376 O O . HIS A 1 813 ? 4.831 2.720 45.277 1.00 87.62 813 HIS A O 1
ATOM 6382 N N . LEU A 1 814 ? 6.583 2.518 43.881 1.00 81.00 814 LEU A N 1
ATOM 6383 C CA . LEU A 1 814 ? 5.802 2.360 42.655 1.00 81.00 814 LEU A CA 1
ATOM 6384 C C . LEU A 1 814 ? 5.040 1.026 42.644 1.00 81.00 814 LEU A C 1
ATOM 6386 O O . LEU A 1 814 ? 3.836 1.024 42.411 1.00 81.00 814 LEU A O 1
ATOM 6390 N N . VAL A 1 815 ? 5.718 -0.083 42.969 1.00 84.62 815 VAL A N 1
ATOM 6391 C CA . VAL A 1 815 ? 5.114 -1.425 43.075 1.00 84.62 815 VAL A CA 1
ATOM 6392 C C . VAL A 1 815 ? 3.992 -1.428 44.115 1.00 84.62 815 VAL A C 1
ATOM 6394 O O . VAL A 1 815 ? 2.865 -1.780 43.788 1.00 84.62 815 VAL A O 1
ATOM 6397 N N . LEU A 1 816 ? 4.245 -0.915 45.326 1.00 85.00 816 LEU A N 1
ATOM 6398 C CA . LEU A 1 816 ? 3.230 -0.856 46.384 1.00 85.00 816 LEU A CA 1
ATOM 6399 C C . LEU A 1 816 ? 2.008 -0.002 45.989 1.00 85.00 816 LEU A C 1
ATOM 6401 O O . LEU A 1 816 ? 0.879 -0.342 46.339 1.00 85.00 816 LEU A O 1
ATOM 6405 N N . VAL A 1 817 ? 2.207 1.085 45.232 1.00 84.62 817 VAL A N 1
ATOM 6406 C CA . VAL A 1 817 ? 1.103 1.886 44.673 1.00 84.62 817 VAL A CA 1
ATOM 6407 C C . VAL A 1 817 ? 0.331 1.119 43.593 1.00 84.62 817 VAL A C 1
ATOM 6409 O O . VAL A 1 817 ? -0.896 1.213 43.567 1.00 84.62 817 VAL A O 1
ATOM 6412 N N . LEU A 1 818 ? 1.008 0.353 42.733 1.00 79.44 818 LEU A N 1
ATOM 6413 C CA . LEU A 1 818 ? 0.381 -0.450 41.677 1.00 79.44 818 LEU A CA 1
ATOM 6414 C C . LEU A 1 818 ? -0.423 -1.627 42.245 1.00 79.44 818 LEU A C 1
ATOM 6416 O O . LEU A 1 818 ? -1.580 -1.795 41.864 1.00 79.44 818 LEU A O 1
ATOM 6420 N N . ASP A 1 819 ? 0.118 -2.378 43.206 1.00 81.62 819 ASP A N 1
ATOM 6421 C CA . ASP A 1 819 ? -0.599 -3.471 43.878 1.00 81.62 819 ASP A CA 1
ATOM 6422 C C . ASP A 1 819 ? -1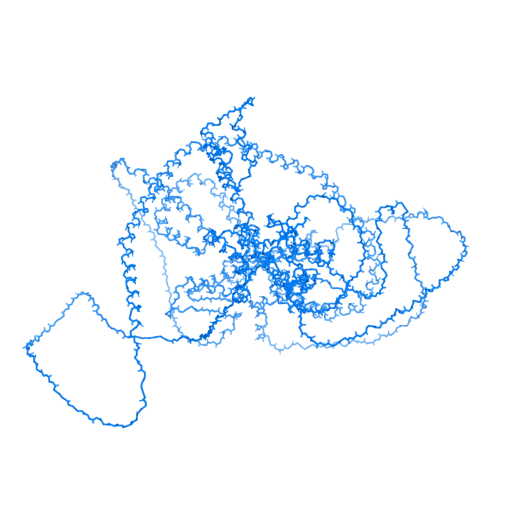.844 -2.956 44.612 1.00 81.62 819 ASP A C 1
ATOM 6424 O O . ASP A 1 819 ? -2.938 -3.519 44.500 1.00 81.62 819 ASP A O 1
ATOM 6428 N N . GLN A 1 820 ? -1.712 -1.828 45.316 1.00 83.12 820 GLN A N 1
ATOM 6429 C CA . GLN A 1 820 ? -2.831 -1.209 46.019 1.00 83.12 820 GLN A CA 1
ATOM 6430 C C . GLN A 1 820 ? -3.877 -0.627 45.050 1.00 83.12 820 GLN A C 1
ATOM 6432 O O . GLN A 1 820 ? -5.077 -0.693 45.329 1.00 83.12 820 GLN A O 1
ATOM 6437 N N . ALA A 1 821 ? -3.458 -0.112 43.888 1.00 79.50 821 ALA A N 1
ATOM 6438 C CA . ALA A 1 821 ? -4.369 0.288 42.818 1.00 79.50 821 ALA A CA 1
ATOM 6439 C C . ALA A 1 821 ? -5.093 -0.922 42.200 1.00 79.50 821 ALA A C 1
ATOM 6441 O O . ALA A 1 821 ? -6.309 -0.861 42.025 1.00 79.50 821 ALA A O 1
ATOM 6442 N N . ARG A 1 822 ? -4.393 -2.038 41.949 1.00 81.88 822 ARG A N 1
ATOM 6443 C CA . ARG A 1 822 ? -4.961 -3.297 41.429 1.00 81.88 822 ARG A CA 1
ATOM 6444 C C . ARG A 1 822 ? -6.022 -3.865 42.374 1.00 81.88 822 ARG A C 1
ATOM 6446 O O . ARG A 1 822 ? -7.129 -4.169 41.935 1.00 81.88 822 ARG A O 1
ATOM 6453 N N . ALA A 1 823 ? -5.732 -3.922 43.675 1.00 84.12 823 ALA A N 1
ATOM 6454 C CA . ALA A 1 823 ? -6.686 -4.370 44.691 1.00 84.12 823 ALA A CA 1
ATOM 6455 C C . ALA A 1 823 ? -7.952 -3.489 44.741 1.00 84.12 823 ALA A C 1
ATOM 6457 O O . ALA A 1 823 ? -9.071 -4.001 44.826 1.00 84.12 823 ALA A O 1
ATOM 6458 N N . HIS A 1 824 ? -7.805 -2.163 44.637 1.00 76.88 824 HIS A N 1
ATOM 6459 C CA . HIS A 1 824 ? -8.952 -1.253 44.591 1.00 76.88 824 HIS A CA 1
ATOM 6460 C C . HIS A 1 824 ? -9.719 -1.300 43.259 1.00 76.88 824 HIS A C 1
ATOM 6462 O O . HIS A 1 824 ? -10.944 -1.191 43.278 1.00 76.88 824 HIS A O 1
ATOM 6468 N N . ALA A 1 825 ? -9.048 -1.515 42.125 1.00 78.00 825 ALA A N 1
ATOM 6469 C CA . ALA A 1 825 ? -9.696 -1.690 40.826 1.00 78.00 825 ALA A CA 1
ATOM 6470 C C . ALA A 1 825 ? -10.586 -2.944 40.805 1.00 78.00 825 ALA A C 1
ATOM 6472 O O . ALA A 1 825 ? -11.739 -2.864 40.386 1.00 78.00 825 ALA A O 1
ATOM 6473 N N . LEU A 1 826 ? -10.103 -4.068 41.350 1.00 83.25 826 LEU A N 1
ATOM 6474 C CA . LEU A 1 826 ? -10.890 -5.299 41.501 1.00 83.25 826 LEU A CA 1
ATOM 6475 C C . LEU A 1 826 ? -12.118 -5.095 42.407 1.00 83.25 826 LEU A C 1
ATOM 6477 O O . LEU A 1 826 ? -13.214 -5.537 42.067 1.00 83.25 826 LEU A O 1
ATOM 6481 N N . LEU A 1 827 ? -11.976 -4.357 43.515 1.00 86.44 827 LEU A N 1
ATOM 6482 C CA . LEU A 1 827 ? -13.103 -4.011 44.392 1.00 86.44 827 LEU A CA 1
ATOM 6483 C C . LEU A 1 827 ? -14.178 -3.181 43.662 1.00 86.44 827 LEU A C 1
ATOM 6485 O O . LEU A 1 827 ? -15.374 -3.415 43.845 1.00 86.44 827 LEU A O 1
ATOM 6489 N N . VAL A 1 828 ? -13.763 -2.220 42.829 1.00 82.00 828 VAL A N 1
ATOM 6490 C CA . VAL A 1 828 ? -14.675 -1.405 42.009 1.00 82.00 828 VAL A CA 1
ATOM 6491 C C . VAL A 1 828 ? -15.333 -2.247 40.913 1.00 82.00 828 VAL A C 1
ATOM 6493 O O . VAL A 1 828 ? -16.540 -2.124 40.715 1.00 82.00 828 VAL A O 1
ATOM 6496 N N . ALA A 1 829 ? -14.589 -3.144 40.259 1.00 78.19 829 ALA A N 1
ATOM 6497 C CA . ALA A 1 829 ? -15.119 -4.055 39.246 1.00 78.19 829 ALA A CA 1
ATOM 6498 C C . ALA A 1 829 ? -16.196 -4.996 39.818 1.00 78.19 829 ALA A C 1
ATOM 6500 O O . ALA A 1 829 ? -17.269 -5.122 39.224 1.00 78.19 829 ALA A O 1
ATOM 6501 N N . CYS A 1 830 ? -15.978 -5.573 41.007 1.00 86.50 830 CYS A N 1
ATOM 6502 C CA . CYS A 1 830 ? -17.001 -6.362 41.701 1.00 86.50 830 CYS A CA 1
ATOM 6503 C C . CYS A 1 830 ? -18.282 -5.550 41.941 1.00 86.50 830 CYS A C 1
ATOM 6505 O O . CYS A 1 830 ? -19.364 -5.997 41.561 1.00 86.50 830 CYS A O 1
ATOM 6507 N N . LYS A 1 831 ? -18.174 -4.326 42.480 1.00 84.75 831 LYS A N 1
ATOM 6508 C CA . LYS A 1 831 ? -19.349 -3.470 42.727 1.00 84.75 831 LYS A CA 1
ATOM 6509 C C . LYS A 1 831 ? -20.044 -2.988 41.452 1.00 84.75 831 LYS A C 1
ATOM 6511 O O . LYS A 1 831 ? -21.263 -2.838 41.447 1.00 84.75 831 LYS A O 1
ATOM 6516 N N . ALA A 1 832 ? -19.308 -2.788 40.360 1.00 81.38 832 ALA A N 1
ATOM 6517 C CA . ALA A 1 832 ? -19.898 -2.522 39.050 1.00 81.38 832 ALA A CA 1
ATOM 6518 C C . ALA A 1 832 ? -20.672 -3.746 38.519 1.00 81.38 832 ALA A C 1
ATOM 6520 O O . ALA A 1 832 ? -21.768 -3.594 37.982 1.00 81.38 832 ALA A O 1
ATOM 6521 N N . GLY A 1 833 ? -20.157 -4.962 38.734 1.00 84.56 833 GLY A N 1
ATOM 6522 C CA . GLY A 1 833 ? -20.843 -6.217 38.408 1.00 84.56 833 GLY A CA 1
ATOM 6523 C C . GLY A 1 833 ? -22.072 -6.510 39.282 1.00 84.56 833 GLY A C 1
ATOM 6524 O O . GLY A 1 833 ? -23.036 -7.109 38.805 1.00 84.56 833 GLY A O 1
ATOM 6525 N N . GLU A 1 834 ? -22.077 -6.077 40.545 1.00 87.56 834 GLU A N 1
ATOM 6526 C CA . GLU A 1 834 ? -23.269 -6.077 41.409 1.00 87.56 834 GLU A CA 1
ATOM 6527 C C . GLU A 1 834 ? -24.317 -5.076 40.900 1.00 87.56 834 GLU A C 1
ATOM 6529 O O . GLU A 1 834 ? -25.476 -5.441 40.708 1.00 87.56 834 GLU A O 1
ATOM 6534 N N . ALA A 1 835 ? -23.909 -3.839 40.596 1.00 82.69 835 ALA A N 1
ATOM 6535 C CA . ALA A 1 835 ? -24.803 -2.812 40.061 1.00 82.69 835 ALA A CA 1
ATOM 6536 C C . ALA A 1 835 ? -25.409 -3.215 38.702 1.00 82.69 835 ALA A C 1
ATOM 6538 O O . ALA A 1 835 ? -26.609 -3.040 38.492 1.00 82.69 835 ALA A O 1
ATOM 6539 N N . ARG A 1 836 ? -24.629 -3.827 37.800 1.00 89.94 836 ARG A N 1
ATOM 6540 C CA . ARG A 1 836 ? -25.152 -4.395 36.546 1.00 89.94 836 ARG A CA 1
ATOM 6541 C C . ARG A 1 836 ? -26.268 -5.411 36.817 1.00 89.94 836 ARG A C 1
ATOM 6543 O O . ARG A 1 836 ? -27.362 -5.261 36.273 1.00 89.94 836 ARG A O 1
ATOM 6550 N N . ARG A 1 837 ? -26.021 -6.381 37.703 1.00 87.06 837 ARG A N 1
ATOM 6551 C CA . ARG A 1 837 ? -27.009 -7.405 38.087 1.00 87.06 837 ARG A CA 1
ATOM 6552 C C . ARG A 1 837 ? -28.259 -6.826 38.749 1.00 87.06 837 ARG A C 1
ATOM 6554 O O . ARG A 1 837 ? -29.337 -7.391 38.603 1.00 87.06 837 ARG A O 1
ATOM 6561 N N . GLN A 1 838 ? -28.133 -5.699 39.446 1.00 86.50 838 GLN A N 1
ATOM 6562 C CA . GLN A 1 838 ? -29.247 -5.055 40.142 1.00 86.50 838 GLN A CA 1
ATOM 6563 C C . GLN A 1 838 ? -30.096 -4.133 39.244 1.00 86.50 838 GLN A C 1
ATOM 6565 O O . GLN A 1 838 ? -31.305 -4.052 39.454 1.00 86.50 838 GLN A O 1
ATOM 6570 N N . TYR A 1 839 ? -29.500 -3.457 38.251 1.00 80.31 839 TYR A N 1
ATOM 6571 C CA . TYR A 1 839 ? -30.176 -2.403 37.471 1.00 80.31 839 TYR A CA 1
ATOM 6572 C C . TYR A 1 839 ? -30.286 -2.662 35.959 1.00 80.31 839 TYR A C 1
ATOM 6574 O O . TYR A 1 839 ? -31.195 -2.125 35.331 1.00 80.31 839 TYR A O 1
ATOM 6582 N N . ILE A 1 840 ? -29.388 -3.455 35.362 1.00 83.75 840 ILE A N 1
ATOM 6583 C CA . ILE A 1 840 ? -29.288 -3.640 33.900 1.00 83.75 840 ILE A CA 1
ATOM 6584 C C . ILE A 1 840 ? -29.820 -5.010 33.475 1.00 83.75 840 ILE A C 1
ATOM 6586 O O . ILE A 1 840 ? -30.617 -5.102 32.544 1.00 83.75 840 ILE A O 1
ATOM 6590 N N . ASP A 1 841 ? -29.430 -6.075 34.173 1.00 86.25 841 ASP A N 1
ATOM 6591 C CA . ASP A 1 841 ? -29.843 -7.427 33.794 1.00 86.25 841 ASP A CA 1
ATOM 6592 C C . ASP A 1 841 ? -31.381 -7.651 33.929 1.00 86.25 841 ASP A C 1
ATOM 6594 O O . ASP A 1 841 ? -31.954 -8.295 33.047 1.00 86.25 841 ASP A O 1
ATOM 6598 N N . PRO A 1 842 ? -32.114 -7.070 34.915 1.00 91.31 842 PRO A N 1
ATOM 6599 C CA . PRO A 1 842 ? -33.577 -7.193 34.989 1.00 91.31 842 PRO A CA 1
ATOM 6600 C C . PRO A 1 842 ? -34.368 -6.592 33.805 1.00 91.31 842 PRO A C 1
ATOM 6602 O O . PRO A 1 842 ? -35.264 -7.278 33.309 1.00 91.31 842 PRO A O 1
ATOM 6605 N N . PRO A 1 843 ? -34.109 -5.359 33.307 1.00 79.25 843 PRO A N 1
ATOM 6606 C CA . PRO A 1 843 ? -34.768 -4.879 32.091 1.00 79.25 843 PRO A CA 1
ATOM 6607 C C . PRO A 1 843 ? -34.324 -5.629 30.826 1.00 79.25 843 PRO A C 1
ATOM 6609 O O . PRO A 1 843 ? -35.172 -5.866 29.969 1.00 79.25 843 PRO A O 1
ATOM 6612 N N . VAL A 1 844 ? -33.061 -6.067 30.715 1.00 80.94 844 VAL A N 1
ATOM 6613 C CA . VAL A 1 844 ? -32.604 -6.900 29.579 1.00 80.94 844 VAL A CA 1
ATOM 6614 C C . VAL A 1 844 ? -33.366 -8.227 29.525 1.00 80.94 844 VAL A C 1
ATOM 6616 O O . VAL A 1 844 ? -33.829 -8.626 28.457 1.00 80.94 844 VAL A O 1
ATOM 6619 N N . ARG A 1 845 ? -33.584 -8.869 30.678 1.00 85.56 845 ARG A N 1
ATOM 6620 C CA . ARG A 1 845 ? -34.373 -10.102 30.782 1.00 85.56 845 ARG A CA 1
ATOM 6621 C C . ARG A 1 845 ? -35.811 -9.929 30.272 1.00 85.56 845 ARG A C 1
ATOM 6623 O O . ARG A 1 845 ? -36.260 -10.744 29.476 1.00 85.56 845 ARG A O 1
ATOM 6630 N N . ARG A 1 846 ? -36.489 -8.831 30.633 1.00 86.44 846 ARG A N 1
ATOM 6631 C CA . ARG A 1 846 ? -37.847 -8.521 30.132 1.00 86.44 846 ARG A CA 1
ATOM 6632 C C . ARG A 1 846 ? -37.901 -8.279 28.622 1.00 86.44 846 ARG A C 1
ATOM 6634 O O . ARG A 1 846 ? -38.953 -8.469 28.020 1.00 86.44 846 ARG A O 1
ATOM 6641 N N . ILE A 1 847 ? -36.809 -7.808 28.016 1.00 83.00 847 ILE A N 1
ATOM 6642 C CA . ILE A 1 847 ? -36.719 -7.652 26.557 1.00 83.00 847 ILE A CA 1
ATOM 6643 C C . ILE A 1 847 ? -36.636 -9.036 25.906 1.00 83.00 847 ILE A C 1
ATOM 6645 O O . ILE A 1 847 ? -37.387 -9.301 24.976 1.00 83.00 847 ILE A O 1
ATOM 6649 N N . TRP A 1 848 ? -35.801 -9.935 26.435 1.00 79.81 848 TRP A N 1
ATOM 6650 C CA . TRP A 1 848 ? -35.703 -11.323 25.963 1.00 79.81 848 TRP A CA 1
ATOM 6651 C C . TRP A 1 848 ? -37.014 -12.104 26.112 1.00 79.81 848 TRP A C 1
ATOM 6653 O O . TRP A 1 848 ? -37.445 -12.749 25.160 1.00 79.81 848 TRP A O 1
ATOM 6663 N N . GLU A 1 849 ? -37.680 -11.995 27.264 1.00 84.56 849 GLU A N 1
ATOM 6664 C CA . GLU A 1 849 ? -38.983 -12.631 27.511 1.00 84.56 849 GLU A CA 1
ATOM 6665 C C . GLU A 1 849 ? -40.024 -12.174 26.463 1.00 84.56 849 GLU A C 1
ATOM 6667 O O . GLU A 1 849 ? -40.696 -13.009 25.862 1.00 84.56 849 GLU A O 1
ATOM 6672 N N . LYS A 1 850 ? -40.053 -10.878 26.115 1.00 80.94 850 LYS A N 1
ATOM 6673 C CA . LYS A 1 850 ? -40.923 -10.339 25.051 1.00 80.94 850 LYS A CA 1
ATOM 6674 C C . LYS A 1 850 ? -40.536 -10.716 23.619 1.00 80.94 850 LYS A C 1
ATOM 6676 O O . LYS A 1 850 ? -41.399 -10.680 22.746 1.00 80.94 850 LYS A O 1
ATOM 6681 N N . VAL A 1 851 ? -39.268 -11.029 23.348 1.00 79.19 851 VAL A N 1
ATOM 6682 C CA . VAL A 1 851 ? -38.840 -11.511 22.022 1.00 79.19 851 VAL A CA 1
ATOM 6683 C C . VAL A 1 851 ? -39.319 -12.949 21.815 1.00 79.19 851 VAL A C 1
ATOM 6685 O O . VAL A 1 851 ? -39.929 -13.229 20.787 1.00 79.19 851 VAL A O 1
ATOM 6688 N N . GLY A 1 852 ? -39.161 -13.821 22.817 1.00 74.38 852 GLY A N 1
ATOM 6689 C CA . GLY A 1 852 ? -39.672 -15.196 22.754 1.00 74.38 852 GLY A CA 1
ATOM 6690 C C . GLY A 1 852 ? -41.201 -15.272 22.634 1.00 74.38 852 GLY A C 1
ATOM 6691 O O . GLY A 1 852 ? -41.723 -16.076 21.864 1.00 74.38 852 GLY A O 1
ATOM 6692 N N . GLU A 1 853 ? -41.937 -14.393 23.325 1.00 71.56 853 GLU A N 1
ATOM 6693 C CA . GLU A 1 853 ? -43.400 -14.284 23.180 1.00 71.56 853 GLU A CA 1
ATOM 6694 C C . GLU A 1 853 ? -43.841 -13.920 21.746 1.00 71.56 853 GLU A C 1
ATOM 6696 O O . GLU A 1 853 ? -44.909 -14.351 21.308 1.00 71.56 853 GLU A O 1
ATOM 6701 N N . ALA A 1 854 ? -43.034 -13.163 20.991 1.00 62.19 854 ALA A N 1
ATOM 6702 C CA . ALA A 1 854 ? -43.378 -12.724 19.636 1.00 62.19 854 ALA A CA 1
ATOM 6703 C C . ALA A 1 854 ? -43.235 -13.833 18.572 1.00 62.19 854 ALA A C 1
ATOM 6705 O O . ALA A 1 854 ? -44.011 -13.869 17.613 1.00 62.19 854 ALA A O 1
ATOM 6706 N N . GLU A 1 855 ? -42.284 -14.758 18.738 1.00 60.88 855 GLU A N 1
ATOM 6707 C CA . GLU A 1 855 ? -42.088 -15.877 17.803 1.00 60.88 855 GLU A CA 1
ATOM 6708 C C . GLU A 1 855 ? -43.235 -16.898 17.882 1.00 60.88 855 GLU A C 1
ATOM 6710 O O . GLU A 1 855 ? -43.754 -17.341 16.853 1.00 60.88 855 GLU A O 1
ATOM 6715 N N . VAL A 1 856 ? -43.703 -17.214 19.097 1.00 57.31 856 VAL A N 1
ATOM 6716 C CA . VAL A 1 856 ? -44.760 -18.218 19.333 1.00 57.31 856 VAL A CA 1
ATOM 6717 C C . VAL A 1 856 ? -46.074 -17.857 18.625 1.00 57.31 856 VAL A C 1
ATOM 6719 O O . VAL A 1 856 ? -46.747 -18.734 18.081 1.00 57.31 856 VAL A O 1
ATOM 6722 N N . VAL A 1 857 ? -46.431 -16.569 18.568 1.00 52.50 857 VAL A N 1
ATOM 6723 C CA . VAL A 1 857 ? -47.687 -16.100 17.947 1.00 52.50 857 VAL A CA 1
ATOM 6724 C C . VAL A 1 857 ? -47.680 -16.241 16.416 1.00 52.50 857 VAL A C 1
ATOM 6726 O O . VAL A 1 857 ? -48.739 -16.393 15.809 1.00 52.50 857 VAL A O 1
ATOM 6729 N N . SER A 1 858 ? -46.507 -16.262 15.776 1.00 50.75 858 SER A N 1
ATOM 6730 C CA . SER A 1 858 ? -46.397 -16.304 14.306 1.00 50.75 858 SER A CA 1
ATOM 6731 C C . SER A 1 858 ? -46.635 -17.695 13.694 1.00 50.75 858 SER A C 1
ATOM 6733 O O . SER A 1 858 ? -46.721 -17.820 12.476 1.00 50.75 858 SER A O 1
ATOM 6735 N N . SER A 1 859 ? -46.772 -18.741 14.517 1.00 50.50 859 SER A N 1
ATOM 6736 C CA . SER A 1 859 ? -46.849 -20.143 14.064 1.00 50.50 859 SER A CA 1
ATOM 6737 C C . SER A 1 859 ? -48.277 -20.697 13.902 1.00 50.50 859 SER A C 1
ATOM 6739 O O . SER A 1 859 ? -48.447 -21.860 13.543 1.00 50.50 859 SER A O 1
ATOM 6741 N N . ALA A 1 860 ? -49.317 -19.902 14.181 1.00 46.78 860 ALA A N 1
ATOM 6742 C CA . ALA A 1 860 ? -50.679 -20.397 14.425 1.00 46.78 860 ALA A CA 1
ATOM 6743 C C . ALA A 1 860 ? -51.740 -19.942 13.396 1.00 46.78 860 ALA A C 1
ATOM 6745 O O . ALA A 1 860 ? -52.832 -19.521 13.776 1.00 46.78 860 ALA A O 1
ATOM 6746 N N . SER A 1 861 ? -51.460 -20.043 12.089 1.00 40.44 861 SER A N 1
ATOM 6747 C CA . SER A 1 861 ? -52.513 -19.926 11.062 1.00 40.44 861 SER A CA 1
ATOM 6748 C C . SER A 1 861 ? -52.196 -20.705 9.780 1.00 40.44 861 SER A C 1
ATOM 6750 O O . SER A 1 861 ? -51.472 -20.233 8.906 1.00 40.44 861 SER A O 1
ATOM 6752 N N . SER A 1 862 ? -52.765 -21.907 9.650 1.00 44.00 862 SER A N 1
ATOM 6753 C CA . SER A 1 862 ? -52.906 -22.599 8.362 1.00 44.00 862 SER A CA 1
ATOM 6754 C C . SER A 1 862 ? -54.162 -23.480 8.365 1.00 44.00 862 SER A C 1
ATOM 6756 O O . SER A 1 862 ? -54.337 -24.336 9.228 1.00 44.00 862 SER A O 1
ATOM 6758 N N . VAL A 1 863 ? -55.067 -23.225 7.417 1.00 38.81 863 VAL A N 1
ATOM 6759 C CA . VAL A 1 863 ? -56.330 -23.951 7.187 1.00 38.81 863 VAL A CA 1
ATOM 6760 C C . VAL A 1 863 ? -56.531 -24.013 5.657 1.00 38.81 863 VAL A C 1
ATOM 6762 O O . VAL A 1 863 ? -56.234 -23.018 4.991 1.00 38.81 863 VAL A O 1
ATOM 6765 N N . PRO A 1 864 ? -56.931 -25.160 5.070 1.00 45.41 864 PRO A N 1
ATOM 6766 C CA . PRO A 1 864 ? -56.817 -25.400 3.625 1.00 45.41 864 PRO A CA 1
ATOM 6767 C C . PRO A 1 864 ? -57.931 -24.748 2.770 1.00 45.41 864 PRO A C 1
ATOM 6769 O O . PRO A 1 864 ? -58.961 -24.341 3.307 1.00 45.41 864 PRO A O 1
ATOM 6772 N N . PRO A 1 865 ? -57.739 -24.645 1.436 1.00 50.81 865 PRO A N 1
ATOM 6773 C CA . PRO A 1 865 ? -58.664 -23.961 0.526 1.00 50.81 865 PRO A CA 1
ATOM 6774 C C . PRO A 1 865 ? -59.790 -24.866 -0.005 1.00 50.81 865 PRO A C 1
ATOM 6776 O O . PRO A 1 865 ? -59.558 -26.041 -0.285 1.00 50.81 865 PRO A O 1
ATOM 6779 N N . GLU A 1 866 ? -60.977 -24.297 -0.261 1.00 32.75 866 GLU A N 1
ATOM 6780 C CA . GLU A 1 866 ? -62.091 -25.006 -0.914 1.00 32.75 866 GLU A CA 1
ATOM 6781 C C . GLU A 1 866 ? -62.801 -24.194 -2.025 1.00 32.75 866 GLU A C 1
ATOM 6783 O O . GLU A 1 866 ? -62.836 -22.965 -2.044 1.00 32.75 866 GLU A O 1
ATOM 6788 N N . SER A 1 867 ? -63.328 -24.957 -2.982 1.00 40.09 867 SER A N 1
ATOM 6789 C CA . SER A 1 867 ? -63.972 -24.639 -4.259 1.00 40.09 867 SER A CA 1
ATOM 6790 C C . SER A 1 867 ? -65.084 -23.568 -4.296 1.00 40.09 867 SER A C 1
ATOM 6792 O O . SER A 1 867 ? -66.098 -23.673 -3.619 1.00 40.09 867 SER A O 1
ATOM 6794 N N . VAL A 1 868 ? -64.954 -22.660 -5.275 1.00 48.75 868 VAL A N 1
ATOM 6795 C CA . VAL A 1 868 ? -65.975 -22.170 -6.244 1.00 48.75 868 VAL A CA 1
ATOM 6796 C C . VAL A 1 868 ? -67.477 -22.320 -5.895 1.00 48.75 868 VAL A C 1
ATOM 6798 O O . VAL A 1 868 ? -68.017 -23.424 -5.923 1.00 48.75 868 VAL A O 1
ATOM 6801 N N . GLY A 1 869 ? -68.197 -21.188 -5.799 1.00 35.66 869 GLY A N 1
ATOM 6802 C CA . GLY A 1 869 ? -69.674 -21.105 -5.833 1.00 35.66 869 GLY A CA 1
ATOM 6803 C C . GLY A 1 869 ? -70.204 -19.646 -5.891 1.00 35.66 869 GLY A C 1
ATOM 6804 O O . GLY A 1 869 ? -69.621 -18.805 -5.208 1.00 35.66 869 GLY A O 1
ATOM 6805 N N . PRO A 1 870 ? -71.247 -19.286 -6.686 1.00 61.88 870 PRO A N 1
ATOM 6806 C CA . PRO A 1 870 ? -71.662 -17.877 -6.864 1.00 61.88 870 PRO A CA 1
ATOM 6807 C C . PRO A 1 870 ? -73.118 -17.509 -6.458 1.00 61.88 870 PRO A C 1
ATOM 6809 O O . PRO A 1 870 ? -74.027 -18.286 -6.719 1.00 61.88 870 PRO A O 1
ATOM 6812 N N . VAL A 1 871 ? -73.330 -16.236 -6.040 1.00 35.38 871 VAL A N 1
ATOM 6813 C CA . VAL A 1 871 ? -74.549 -15.388 -6.281 1.00 35.38 871 VAL A CA 1
ATOM 6814 C C . VAL A 1 871 ? -75.881 -15.777 -5.556 1.00 35.38 871 VAL A C 1
ATOM 6816 O O . VAL A 1 871 ? -76.242 -16.946 -5.569 1.00 35.38 871 VAL A O 1
ATOM 6819 N N . PRO A 1 872 ? -76.747 -14.840 -5.063 1.00 59.22 872 PRO A N 1
ATOM 6820 C CA . PRO A 1 872 ? -76.546 -13.490 -4.480 1.00 59.22 872 PRO A CA 1
ATOM 6821 C C . PRO A 1 872 ? -77.500 -13.138 -3.271 1.00 59.22 872 PRO A C 1
ATOM 6823 O O . PRO A 1 872 ? -78.325 -13.944 -2.860 1.00 59.22 872 PRO A O 1
ATOM 6826 N N . THR A 1 873 ? -77.508 -11.862 -2.830 1.00 36.31 873 THR A N 1
ATOM 6827 C CA . THR A 1 873 ? -78.690 -11.116 -2.285 1.00 36.31 873 THR A CA 1
ATOM 6828 C C . THR A 1 873 ? -79.205 -11.361 -0.836 1.00 36.31 873 THR A C 1
ATOM 6830 O O . THR A 1 873 ? -79.134 -12.445 -0.274 1.00 36.31 873 THR A O 1
ATOM 6833 N N . SER A 1 874 ? -79.839 -10.303 -0.291 1.00 33.19 874 SER A N 1
ATOM 6834 C CA . SER A 1 874 ? -80.752 -10.191 0.882 1.00 33.19 874 SER A CA 1
ATOM 6835 C C . SER A 1 874 ? -80.210 -10.103 2.327 1.00 33.19 874 SER A C 1
ATOM 6837 O O . SER A 1 874 ? -79.836 -11.079 2.963 1.00 33.19 874 SER A O 1
ATOM 6839 N N . THR A 1 875 ? -80.343 -8.887 2.868 1.00 38.12 875 THR A N 1
ATOM 6840 C CA . THR A 1 875 ? -80.731 -8.488 4.244 1.00 38.12 875 THR A CA 1
ATOM 6841 C C . THR A 1 875 ? -82.113 -9.055 4.674 1.00 38.12 875 THR A C 1
ATOM 6843 O O . THR A 1 875 ? -82.797 -9.580 3.793 1.00 38.12 875 THR A O 1
ATOM 6846 N N . PRO A 1 876 ? -82.640 -8.845 5.919 1.00 57.50 876 PRO A N 1
ATOM 6847 C CA . PRO A 1 876 ? -82.092 -8.177 7.129 1.00 57.50 876 PRO A CA 1
ATOM 6848 C C . PRO A 1 876 ? -82.444 -8.901 8.481 1.00 57.50 876 PRO A C 1
ATOM 6850 O O . PRO A 1 876 ? -82.893 -10.039 8.478 1.00 57.50 876 PRO A O 1
ATOM 6853 N N . THR A 1 877 ? -82.360 -8.168 9.612 1.00 33.59 877 THR A N 1
ATOM 6854 C CA . THR A 1 877 ? -83.370 -8.147 10.716 1.00 33.59 877 THR A CA 1
ATOM 6855 C C . THR A 1 877 ? -83.219 -9.063 11.958 1.00 33.59 877 THR A C 1
ATOM 6857 O O . THR A 1 877 ? -83.248 -10.280 11.857 1.00 33.59 877 THR A O 1
ATOM 6860 N N . THR A 1 878 ? -83.272 -8.406 13.140 1.00 32.22 878 THR A N 1
ATOM 6861 C CA . THR A 1 878 ? -83.810 -8.867 14.456 1.00 32.22 878 THR A CA 1
ATOM 6862 C C . THR A 1 878 ? -83.014 -9.829 15.349 1.00 32.22 878 THR A C 1
ATOM 6864 O O . THR A 1 878 ? -82.317 -10.691 14.835 1.00 32.22 878 THR A O 1
ATOM 6867 N N . THR A 1 879 ? -83.134 -9.821 16.695 1.00 36.47 879 THR A N 1
ATOM 6868 C CA . THR A 1 879 ? -83.392 -8.820 17.792 1.00 36.47 879 THR A CA 1
ATOM 6869 C C . THR A 1 879 ? -83.053 -9.574 19.117 1.00 36.47 879 THR A C 1
ATOM 6871 O O . THR A 1 879 ? -82.740 -10.758 19.057 1.00 36.47 879 THR A O 1
ATOM 6874 N N . GLU A 1 880 ? -83.194 -8.935 20.292 1.00 34.59 880 GLU A N 1
ATOM 6875 C CA . GLU A 1 880 ? -83.247 -9.555 21.642 1.00 34.59 880 GLU A CA 1
ATOM 6876 C C . GLU A 1 880 ? -81.870 -10.007 22.186 1.00 34.59 880 GLU A C 1
ATOM 6878 O O . GLU A 1 880 ? -80.972 -10.337 21.421 1.00 34.59 880 GLU A O 1
ATOM 6883 N N . ALA A 1 881 ? -81.570 -10.008 23.491 1.00 38.88 881 ALA A N 1
ATOM 6884 C CA . ALA A 1 881 ? -82.215 -9.511 24.724 1.00 38.88 881 ALA A CA 1
ATOM 6885 C C . ALA A 1 881 ? -81.124 -9.526 25.842 1.00 38.88 881 ALA A C 1
ATOM 6887 O O . ALA A 1 881 ? -80.114 -10.203 25.666 1.00 38.88 881 ALA A O 1
ATOM 6888 N N . SER A 1 882 ? -81.200 -8.886 27.017 1.00 37.06 882 SER A N 1
ATOM 6889 C CA . SER A 1 882 ? -82.096 -7.888 27.647 1.00 37.06 882 SER A CA 1
ATOM 6890 C C . SER A 1 882 ? -81.570 -7.607 29.077 1.00 37.06 882 SER A C 1
ATOM 6892 O O . SER A 1 882 ? -80.994 -8.542 29.619 1.00 37.06 882 SER A O 1
ATOM 6894 N N . VAL A 1 883 ? -81.917 -6.467 29.714 1.00 42.81 883 VAL A N 1
ATOM 6895 C CA . VAL A 1 883 ? -82.156 -6.320 31.190 1.00 42.81 883 VAL A CA 1
ATOM 6896 C C . VAL A 1 883 ? -80.963 -6.596 32.146 1.00 42.81 883 VAL A C 1
ATOM 6898 O O . VAL A 1 883 ? -80.273 -7.596 32.017 1.00 42.81 883 VAL A O 1
ATOM 6901 N N . ASP A 1 884 ? -80.654 -5.851 33.214 1.00 36.03 884 ASP A N 1
ATOM 6902 C CA . ASP A 1 884 ? -80.952 -4.497 33.745 1.00 36.03 884 ASP A CA 1
ATOM 6903 C C . ASP A 1 884 ? -79.793 -4.197 34.772 1.00 36.03 884 ASP A C 1
ATOM 6905 O O . ASP A 1 884 ? -78.793 -4.914 34.752 1.00 36.03 884 ASP A O 1
ATOM 6909 N N . GLU A 1 885 ? -79.705 -3.192 35.661 1.00 34.75 885 GLU A N 1
ATOM 6910 C CA . GLU A 1 885 ? -80.693 -2.359 36.370 1.00 34.75 885 GLU A CA 1
ATOM 6911 C C . GLU A 1 885 ? -80.072 -1.018 36.870 1.00 34.75 885 GLU A C 1
ATOM 6913 O O . GLU A 1 885 ? -78.961 -0.639 36.500 1.00 34.75 885 GLU A O 1
ATOM 6918 N N . ALA A 1 886 ? -80.830 -0.267 37.677 1.00 38.69 886 ALA A N 1
ATOM 6919 C CA . ALA A 1 886 ? -80.634 1.124 38.113 1.00 38.69 886 ALA A CA 1
ATOM 6920 C C . ALA A 1 886 ? -79.452 1.342 39.120 1.00 38.69 886 ALA A C 1
ATOM 6922 O O . ALA A 1 886 ? -78.824 0.389 39.565 1.00 38.69 886 ALA A O 1
ATOM 6923 N N . ALA A 1 887 ? -79.076 2.560 39.560 1.00 36.88 887 ALA A N 1
ATOM 6924 C CA . ALA A 1 887 ? -79.854 3.805 39.646 1.00 36.88 887 ALA A CA 1
ATOM 6925 C C . ALA A 1 887 ? -79.042 5.130 39.644 1.00 36.88 887 ALA A C 1
ATOM 6927 O O . ALA A 1 887 ? -77.815 5.158 39.673 1.00 36.88 887 ALA A O 1
ATOM 6928 N N . ILE A 1 888 ? -79.793 6.239 39.633 1.00 45.56 888 ILE A N 1
ATOM 6929 C CA . ILE A 1 888 ? -79.402 7.662 39.528 1.00 45.56 888 ILE A CA 1
ATOM 6930 C C . ILE A 1 888 ? -79.681 8.368 40.879 1.00 45.56 888 ILE A C 1
ATOM 6932 O O . ILE A 1 888 ? -80.706 8.058 41.491 1.00 45.56 888 ILE A O 1
ATOM 6936 N N . PRO A 1 889 ? -78.818 9.290 41.380 1.00 56.12 889 PRO A N 1
ATOM 6937 C CA . PRO A 1 889 ? -79.202 10.718 41.359 1.00 56.12 889 PRO A CA 1
ATOM 6938 C C . PRO A 1 889 ? -78.069 11.765 41.209 1.00 56.12 889 PRO A C 1
ATOM 6940 O O . PRO A 1 889 ? -77.009 11.693 41.825 1.00 56.12 889 PRO A O 1
ATOM 6943 N N . THR A 1 890 ? -78.376 12.825 40.454 1.00 42.19 890 THR A N 1
ATOM 6944 C CA . THR A 1 890 ? -77.719 14.154 40.433 1.00 42.19 890 THR A CA 1
ATOM 6945 C C . THR A 1 890 ? -78.032 14.951 41.724 1.00 42.19 890 THR A C 1
ATOM 6947 O O . THR A 1 890 ? -79.053 14.648 42.348 1.00 42.19 890 THR A O 1
ATOM 6950 N N . PRO A 1 891 ? -77.250 15.987 42.139 1.00 53.97 891 PRO A N 1
ATOM 6951 C CA . PRO A 1 891 ? -77.346 17.313 41.489 1.00 53.97 891 PRO A CA 1
ATOM 6952 C C . PRO A 1 891 ? -76.092 18.240 41.482 1.00 53.97 891 PRO A C 1
ATOM 6954 O O . PRO A 1 891 ? -75.246 18.216 42.365 1.00 53.97 891 PRO A O 1
ATOM 6957 N N . THR A 1 892 ? -76.066 19.130 40.481 1.00 36.28 892 THR A N 1
ATOM 6958 C CA . THR A 1 892 ? -75.690 20.571 40.485 1.00 36.28 892 THR A CA 1
ATOM 6959 C C . THR A 1 892 ? -74.716 21.160 41.535 1.00 36.28 892 THR A C 1
ATOM 6961 O O . THR A 1 892 ? -75.063 21.228 42.710 1.00 36.28 892 THR A O 1
ATOM 6964 N N . GLY A 1 893 ? -73.652 21.860 41.083 1.00 34.41 893 GLY A N 1
ATOM 6965 C CA . GLY A 1 893 ? -73.156 23.061 41.802 1.00 34.41 893 GLY A CA 1
ATOM 6966 C C . GLY A 1 893 ? -71.678 23.489 41.673 1.00 34.41 893 GLY A C 1
ATOM 6967 O O . GLY A 1 893 ? -70.882 23.141 42.527 1.00 34.41 893 GLY A O 1
ATOM 6968 N N . THR A 1 894 ? -71.371 24.338 40.680 1.00 35.34 894 THR A N 1
ATOM 6969 C CA . THR A 1 894 ? -70.487 25.542 40.719 1.00 35.34 894 THR A CA 1
ATOM 6970 C C . THR A 1 894 ? -69.115 25.563 41.452 1.00 35.34 894 THR A C 1
ATOM 6972 O O . THR A 1 894 ? -69.031 25.304 42.643 1.00 35.34 894 THR A O 1
ATOM 6975 N N . ALA A 1 895 ? -68.120 26.165 40.766 1.00 32.03 895 ALA A N 1
ATOM 6976 C CA . ALA A 1 895 ? -66.895 26.851 41.253 1.00 32.03 895 ALA A CA 1
ATOM 6977 C C . ALA A 1 895 ? -65.517 26.198 40.970 1.00 32.03 895 ALA A C 1
ATOM 6979 O O . ALA A 1 895 ? -65.335 24.987 40.969 1.00 32.03 895 ALA A O 1
ATOM 6980 N N . THR A 1 896 ? -64.545 27.082 40.726 1.00 40.06 896 THR A N 1
ATOM 6981 C CA . THR A 1 896 ? -63.105 26.886 40.437 1.00 40.06 896 THR A CA 1
ATOM 6982 C C . THR A 1 896 ? -62.263 27.588 41.527 1.00 40.06 896 THR A C 1
ATOM 6984 O O . THR A 1 896 ? -62.855 28.423 42.218 1.00 40.06 896 THR A O 1
ATOM 6987 N N . PRO A 1 897 ? -60.918 27.432 41.638 1.00 53.88 897 PRO A N 1
ATOM 6988 C CA . PRO A 1 897 ? -59.971 26.652 40.819 1.00 53.88 897 PRO A CA 1
ATOM 6989 C C . PRO A 1 897 ? -58.971 25.779 41.646 1.00 53.88 897 PRO A C 1
ATOM 6991 O O . PRO A 1 897 ? -59.133 25.595 42.847 1.00 53.88 897 PRO A O 1
ATOM 6994 N N . ASP A 1 898 ? -57.908 25.333 40.957 1.00 30.86 898 ASP A N 1
ATOM 6995 C CA . ASP A 1 898 ? -56.512 25.137 41.414 1.00 30.86 898 ASP A CA 1
ATOM 6996 C C . ASP A 1 898 ? -55.890 23.731 41.617 1.00 30.86 898 ASP A C 1
ATOM 6998 O O . ASP A 1 898 ? -56.301 22.907 42.422 1.00 30.86 898 ASP A O 1
ATOM 7002 N N . HIS A 1 899 ? -54.759 23.586 40.906 1.00 31.83 899 HIS A N 1
ATOM 7003 C CA . HIS A 1 899 ? -53.556 22.773 41.133 1.00 31.83 899 HIS A CA 1
ATOM 7004 C C . HIS A 1 899 ? -53.561 21.219 41.150 1.00 31.83 899 HIS A C 1
ATOM 7006 O O . HIS A 1 899 ? -53.908 20.567 42.125 1.00 31.83 899 HIS A O 1
ATOM 7012 N N . ALA A 1 900 ? -52.834 20.703 40.140 1.00 30.27 900 ALA A N 1
ATOM 7013 C CA . ALA A 1 900 ? -51.772 19.676 40.214 1.00 30.27 900 ALA A CA 1
ATOM 7014 C C . ALA A 1 900 ? -52.046 18.209 39.780 1.00 30.27 900 ALA A C 1
ATOM 7016 O O . ALA A 1 900 ? -52.490 17.375 40.554 1.00 30.27 900 ALA A O 1
ATOM 7017 N N . ALA A 1 901 ? -51.505 17.903 38.589 1.00 29.77 901 ALA A N 1
ATOM 7018 C CA . ALA A 1 901 ? -50.748 16.695 38.210 1.00 29.77 901 ALA A CA 1
ATOM 7019 C C . ALA A 1 901 ? -51.421 15.305 38.036 1.00 29.77 901 ALA A C 1
ATOM 7021 O O . ALA A 1 901 ? -51.960 14.724 38.969 1.00 29.77 901 ALA A O 1
ATOM 7022 N N . SER A 1 902 ? -51.093 14.697 36.878 1.00 28.98 902 SER A N 1
ATOM 7023 C CA . SER A 1 902 ? -50.726 13.275 36.651 1.00 28.98 902 SER A CA 1
ATOM 7024 C C . SER A 1 902 ? -51.625 12.418 35.730 1.00 28.98 902 SER A C 1
ATOM 7026 O O . SER A 1 902 ? -52.843 12.490 35.785 1.00 28.98 902 SER A O 1
ATOM 7028 N N . ALA A 1 903 ? -50.941 11.548 34.966 1.00 31.75 903 ALA A N 1
ATOM 7029 C CA . ALA A 1 903 ? -51.373 10.326 34.256 1.00 31.75 903 ALA A CA 1
ATOM 7030 C C . ALA A 1 903 ? -52.284 10.381 32.992 1.00 31.75 903 ALA A C 1
ATOM 7032 O O . ALA A 1 903 ? -53.458 10.712 33.064 1.00 31.75 903 ALA A O 1
ATOM 7033 N N . PHE A 1 904 ? -51.684 9.974 31.853 1.00 33.75 904 PHE A N 1
ATOM 7034 C CA . PHE A 1 904 ? -52.083 8.945 30.849 1.00 33.75 904 PHE A CA 1
ATOM 7035 C C . PHE A 1 904 ? -53.579 8.533 30.691 1.00 33.75 904 PHE A C 1
ATOM 7037 O O . PHE A 1 904 ? -54.293 8.386 31.674 1.00 33.75 904 PHE A O 1
ATOM 7044 N N . SER A 1 905 ? -54.102 8.221 29.487 1.00 32.41 905 SER A N 1
ATOM 7045 C CA . SER A 1 905 ? -53.513 7.354 28.428 1.00 32.41 905 SER A CA 1
ATOM 7046 C C . SER A 1 905 ? -54.090 7.579 26.996 1.00 32.41 905 SER A C 1
ATOM 7048 O O . SER A 1 905 ? -55.058 8.316 26.847 1.00 32.41 905 SER A O 1
ATOM 7050 N N . ASP A 1 906 ? -53.535 6.851 26.002 1.00 28.86 906 ASP A N 1
ATOM 7051 C CA . ASP A 1 906 ? -54.184 6.321 24.765 1.00 28.86 906 ASP A CA 1
ATOM 7052 C C . ASP A 1 906 ? -54.566 7.267 23.580 1.00 28.86 906 ASP A C 1
ATOM 7054 O O . ASP A 1 906 ? -54.875 8.433 23.793 1.00 28.86 906 ASP A O 1
ATOM 7058 N N . ILE A 1 907 ? -54.573 6.877 22.278 1.00 31.88 907 ILE A N 1
ATOM 7059 C CA . ILE A 1 907 ? -54.097 5.672 21.528 1.00 31.88 907 ILE A CA 1
ATOM 7060 C C . ILE A 1 907 ? -53.923 5.987 20.000 1.00 31.88 907 ILE A C 1
ATOM 7062 O O . ILE A 1 907 ? -54.668 6.813 19.492 1.00 31.88 907 ILE A O 1
ATOM 7066 N N . VAL A 1 908 ? -52.953 5.329 19.315 1.00 30.58 908 VAL A N 1
ATOM 7067 C CA . VAL A 1 908 ? -52.838 4.845 17.881 1.00 30.58 908 VAL A CA 1
ATOM 7068 C C . VAL A 1 908 ? -53.516 5.658 16.730 1.00 30.58 908 VAL A C 1
ATOM 7070 O O . VAL A 1 908 ? -54.645 6.100 16.859 1.00 30.58 908 VAL A O 1
ATOM 7073 N N . ALA A 1 909 ? -52.965 5.888 15.521 1.00 29.88 909 ALA A N 1
ATOM 7074 C CA . ALA A 1 909 ? -51.982 5.192 14.649 1.00 29.88 909 ALA A CA 1
ATOM 7075 C C . ALA A 1 909 ? -51.102 6.224 13.863 1.00 29.88 909 ALA A C 1
ATOM 7077 O O . ALA A 1 909 ? -51.005 7.353 14.331 1.00 29.88 909 ALA A O 1
ATOM 7078 N N . SER A 1 910 ? -50.445 6.049 12.692 1.00 29.14 910 SER A N 1
ATOM 7079 C CA . SER A 1 910 ? -50.061 4.987 11.704 1.00 29.14 910 SER A CA 1
ATOM 7080 C C . SER A 1 910 ? -49.012 5.639 10.743 1.00 29.14 910 SER A C 1
ATOM 7082 O O . SER A 1 910 ? -48.863 6.857 10.800 1.00 29.14 910 SER A O 1
ATOM 7084 N N . ALA A 1 911 ? -48.299 5.031 9.777 1.00 27.61 911 ALA A N 1
ATOM 7085 C CA . ALA A 1 911 ? -47.920 3.659 9.375 1.00 27.61 911 ALA A CA 1
ATOM 7086 C C . ALA A 1 911 ? -46.722 3.765 8.375 1.00 27.61 911 ALA A C 1
ATOM 7088 O O . ALA A 1 911 ? -46.327 4.876 8.017 1.00 27.61 911 ALA A O 1
ATOM 7089 N N . LEU A 1 912 ? -46.151 2.648 7.892 1.00 27.61 912 LEU A N 1
ATOM 7090 C CA . LEU A 1 912 ? -45.046 2.619 6.906 1.00 27.61 912 LEU A CA 1
ATOM 7091 C C . LEU A 1 912 ? -45.073 1.295 6.105 1.00 27.61 912 LEU A C 1
ATOM 7093 O O . LEU A 1 912 ? -45.389 0.265 6.694 1.00 27.61 912 LEU A O 1
ATOM 7097 N N . ALA A 1 913 ? -44.736 1.286 4.805 1.00 31.03 913 ALA A N 1
ATOM 7098 C CA . ALA A 1 913 ? -44.610 0.049 4.012 1.00 31.03 913 ALA A CA 1
ATOM 7099 C C . ALA A 1 913 ? -43.756 0.202 2.732 1.00 31.03 913 ALA A C 1
ATOM 7101 O O . ALA A 1 913 ? -44.057 1.074 1.916 1.00 31.03 913 ALA A O 1
ATOM 7102 N N . HIS A 1 914 ? -42.754 -0.678 2.553 1.00 30.88 914 HIS A N 1
ATOM 7103 C CA . HIS A 1 914 ? -42.547 -1.595 1.399 1.00 30.88 914 HIS A CA 1
ATOM 7104 C C . HIS A 1 914 ? -41.071 -1.998 1.200 1.00 30.88 914 HIS A C 1
ATOM 7106 O O . HIS A 1 914 ? -40.204 -1.142 1.052 1.00 30.88 914 HIS A O 1
ATOM 7112 N N . SER A 1 915 ? -40.815 -3.309 1.110 1.00 31.89 915 SER A N 1
ATOM 7113 C CA . SER A 1 915 ? -39.664 -3.939 0.432 1.00 31.89 915 SER A CA 1
ATOM 7114 C C . SER A 1 915 ? -39.876 -5.461 0.387 1.00 31.89 915 SER A C 1
ATOM 7116 O O . SER A 1 915 ? -40.336 -5.999 1.391 1.00 31.89 915 SER A O 1
ATOM 7118 N N . SER A 1 916 ? -39.577 -6.133 -0.738 1.00 35.66 916 SER A N 1
ATOM 7119 C CA . SER A 1 916 ? -39.216 -7.570 -0.865 1.00 35.66 916 SER A CA 1
ATOM 7120 C C . SER A 1 916 ? -39.318 -8.059 -2.324 1.00 35.66 916 SER A C 1
ATOM 7122 O O . SER A 1 916 ? -40.190 -7.590 -3.053 1.00 35.66 916 SER A O 1
ATOM 7124 N N . MET A 1 917 ? -38.464 -9.038 -2.672 1.00 32.34 917 MET A N 1
ATOM 7125 C CA . MET A 1 917 ? -38.539 -10.103 -3.705 1.00 32.34 917 MET A CA 1
ATOM 7126 C C . MET A 1 917 ? -37.229 -10.216 -4.517 1.00 32.34 917 MET A C 1
ATOM 7128 O O . MET A 1 917 ? -36.634 -9.198 -4.848 1.00 32.34 917 MET A O 1
ATOM 7132 N N . LEU A 1 918 ? -36.716 -11.407 -4.865 1.00 34.72 918 LEU A N 1
ATOM 7133 C CA . LEU A 1 918 ? -37.203 -12.790 -4.666 1.00 34.72 918 LEU A CA 1
ATOM 7134 C C . LEU A 1 918 ? -36.013 -13.782 -4.598 1.00 34.72 918 LEU A C 1
ATOM 7136 O O . LEU A 1 918 ? -34.888 -13.419 -4.928 1.00 34.72 918 LEU A O 1
ATOM 7140 N N . ALA A 1 919 ? -36.275 -15.041 -4.235 1.00 32.97 919 ALA A N 1
ATOM 7141 C CA . ALA A 1 919 ? -35.342 -16.172 -4.338 1.00 32.97 919 ALA A CA 1
ATOM 7142 C C . ALA A 1 919 ? -36.087 -17.428 -4.836 1.00 32.97 919 ALA A C 1
ATOM 7144 O O . ALA A 1 919 ? -37.315 -17.489 -4.757 1.00 32.97 919 ALA A O 1
ATOM 7145 N N . SER A 1 920 ? -35.385 -18.432 -5.369 1.00 31.81 920 SER A N 1
ATOM 7146 C CA . SER A 1 920 ? -35.977 -19.703 -5.830 1.00 31.81 920 SER A CA 1
ATOM 7147 C C . SER A 1 920 ? -34.947 -20.836 -5.823 1.00 31.81 920 SER A C 1
ATOM 7149 O O . SER A 1 920 ? -33.747 -20.581 -5.877 1.00 31.81 920 SER A O 1
ATOM 7151 N N . SER A 1 921 ? -35.416 -22.082 -5.732 1.00 36.97 921 SER A N 1
ATOM 7152 C CA . SER A 1 921 ? -34.604 -23.276 -5.460 1.00 36.97 921 SER A CA 1
ATOM 7153 C C . SER A 1 921 ? -35.108 -24.507 -6.226 1.00 36.97 921 SER A C 1
ATOM 7155 O O . SER A 1 921 ? -36.240 -24.531 -6.707 1.00 36.97 921 SER A O 1
ATOM 7157 N N . SER A 1 922 ? -34.276 -25.550 -6.335 1.00 31.00 922 SER A N 1
ATOM 7158 C CA . SER A 1 922 ? -34.693 -26.893 -6.772 1.00 31.00 922 SER A CA 1
ATOM 7159 C C . SER A 1 922 ? -33.715 -27.965 -6.267 1.00 31.00 922 SER A C 1
ATOM 7161 O O . SER A 1 922 ? -32.577 -27.645 -5.931 1.00 31.00 922 SER A O 1
ATOM 7163 N N . ALA A 1 923 ? -34.168 -29.219 -6.178 1.00 34.97 923 ALA A N 1
ATOM 7164 C CA . ALA A 1 923 ? -33.377 -30.369 -5.733 1.00 34.97 923 ALA A CA 1
ATOM 7165 C C . ALA A 1 923 ? -33.933 -31.678 -6.329 1.00 34.97 923 ALA A C 1
ATOM 7167 O O . ALA A 1 923 ? -35.126 -31.767 -6.625 1.00 34.97 923 ALA A O 1
ATOM 7168 N N . SER A 1 924 ? -33.091 -32.707 -6.463 1.00 27.88 924 SER A N 1
ATOM 7169 C CA . SER A 1 924 ? -33.482 -34.058 -6.901 1.00 27.88 924 SER A CA 1
ATOM 7170 C C . SER A 1 924 ? -32.494 -35.112 -6.385 1.00 27.88 924 SER A C 1
ATOM 7172 O O . SER A 1 924 ? -31.321 -34.804 -6.190 1.00 27.88 924 SER A O 1
ATOM 7174 N N . ALA A 1 925 ? -32.969 -36.336 -6.130 1.00 31.00 925 ALA A N 1
ATOM 7175 C CA . ALA A 1 925 ? -32.284 -37.323 -5.287 1.00 31.00 925 ALA A CA 1
ATOM 7176 C C . ALA A 1 925 ? -31.614 -38.489 -6.046 1.00 31.00 925 ALA A C 1
ATOM 7178 O O . ALA A 1 925 ? -31.978 -38.816 -7.175 1.00 31.00 925 ALA A O 1
ATOM 7179 N N . SER A 1 926 ? -30.670 -39.146 -5.367 1.00 32.47 926 SER A N 1
ATOM 7180 C CA . SER A 1 926 ? -29.911 -40.310 -5.847 1.00 32.47 926 SER A CA 1
ATOM 7181 C C . SER A 1 926 ? -30.607 -41.646 -5.553 1.00 32.47 926 SER A C 1
ATOM 7183 O O . SER A 1 926 ? -31.343 -41.771 -4.575 1.00 32.47 926 SER A O 1
ATOM 7185 N N . ALA A 1 927 ? -30.298 -42.678 -6.344 1.00 28.27 927 ALA A N 1
ATOM 7186 C CA . ALA A 1 927 ? -30.673 -44.069 -6.081 1.00 28.27 927 ALA A CA 1
ATOM 7187 C C . ALA A 1 927 ? -29.458 -44.996 -6.255 1.00 28.27 927 ALA A C 1
ATOM 7189 O O . ALA A 1 927 ? -28.646 -44.796 -7.158 1.00 28.27 927 ALA A O 1
ATOM 7190 N N . SER A 1 928 ? -29.333 -46.006 -5.392 1.00 30.95 928 SER A N 1
ATOM 7191 C CA . SER A 1 928 ? -28.177 -46.912 -5.336 1.00 30.95 928 SER A CA 1
ATOM 7192 C C . SER A 1 928 ? -28.511 -48.308 -5.866 1.00 30.95 928 SER A C 1
ATOM 7194 O O . SER A 1 928 ? -29.606 -48.816 -5.638 1.00 30.95 928 SER A O 1
ATOM 7196 N N . ALA A 1 929 ? -27.533 -48.964 -6.491 1.00 27.94 929 ALA A N 1
ATOM 7197 C CA . ALA A 1 929 ? -27.558 -50.395 -6.786 1.00 27.94 929 ALA A CA 1
ATOM 7198 C C . ALA A 1 929 ? -26.161 -50.986 -6.548 1.00 27.94 929 ALA A C 1
ATOM 7200 O O . ALA A 1 929 ? -25.161 -50.375 -6.921 1.00 27.94 929 ALA A O 1
ATOM 7201 N N . SER A 1 930 ? -26.092 -52.156 -5.913 1.00 29.56 930 SER A N 1
ATOM 7202 C CA . SER A 1 930 ? -24.847 -52.821 -5.517 1.00 29.56 930 SER A CA 1
ATOM 7203 C C . SER A 1 930 ? -24.687 -54.178 -6.204 1.00 29.56 930 SER A C 1
ATOM 7205 O O . SER A 1 930 ? -25.654 -54.915 -6.384 1.00 29.56 930 SER A O 1
ATOM 7207 N N . ILE A 1 931 ? -23.444 -54.528 -6.547 1.00 28.08 931 ILE A N 1
ATOM 7208 C CA . ILE A 1 931 ? -23.009 -55.893 -6.876 1.00 28.08 931 ILE A CA 1
ATOM 7209 C C . ILE A 1 931 ? -21.651 -56.105 -6.195 1.00 28.08 931 ILE A C 1
ATOM 7211 O O . ILE A 1 931 ? -20.816 -55.202 -6.192 1.00 28.08 931 ILE A O 1
ATOM 7215 N N . THR A 1 932 ? -21.440 -57.275 -5.591 1.00 32.25 932 THR A N 1
ATOM 7216 C CA . THR A 1 932 ? -20.286 -57.569 -4.727 1.00 32.25 932 THR A CA 1
ATOM 7217 C C . THR A 1 932 ? -19.572 -58.863 -5.109 1.00 32.25 932 THR A C 1
ATOM 7219 O O . THR A 1 932 ? -20.243 -59.870 -5.305 1.00 32.25 932 THR A O 1
ATOM 7222 N N . ALA A 1 933 ? -18.236 -58.815 -5.039 1.00 32.53 933 ALA A N 1
ATOM 7223 C CA . ALA A 1 933 ? -17.295 -59.898 -4.713 1.00 32.53 933 ALA A CA 1
ATOM 7224 C C . ALA A 1 933 ? -17.234 -61.185 -5.570 1.00 32.53 933 ALA A C 1
ATOM 7226 O O . ALA A 1 933 ? -18.224 -61.884 -5.758 1.00 32.53 933 ALA A O 1
ATOM 7227 N N . SER A 1 934 ? -15.998 -61.585 -5.902 1.00 29.92 934 SER A N 1
ATOM 7228 C CA . SER A 1 934 ? -15.455 -62.913 -5.544 1.00 29.92 934 SER A CA 1
ATOM 7229 C C . SER A 1 934 ? -13.930 -62.971 -5.757 1.00 29.92 934 SER A C 1
ATOM 7231 O O . SER A 1 934 ? -13.436 -62.426 -6.742 1.00 29.92 934 SER A O 1
ATOM 7233 N N . ASP A 1 935 ? -13.215 -63.633 -4.845 1.00 34.25 935 ASP A N 1
ATOM 7234 C CA . ASP A 1 935 ? -11.744 -63.707 -4.744 1.00 34.25 935 ASP A CA 1
ATOM 7235 C C . ASP A 1 935 ? -11.081 -64.846 -5.571 1.00 34.25 935 ASP A C 1
ATOM 7237 O O . ASP A 1 935 ? -11.737 -65.474 -6.402 1.00 34.25 935 ASP A O 1
ATOM 7241 N N . ALA A 1 936 ? -9.805 -65.142 -5.236 1.00 31.31 936 ALA A N 1
ATOM 7242 C CA . ALA A 1 936 ? -8.989 -66.352 -5.508 1.00 31.31 936 ALA A CA 1
ATOM 7243 C C . ALA A 1 936 ? -7.986 -66.320 -6.699 1.00 31.31 936 ALA A C 1
ATOM 7245 O O . ALA A 1 936 ? -8.329 -65.876 -7.789 1.00 31.31 936 ALA A O 1
ATOM 7246 N N . GLU A 1 937 ? -6.748 -66.852 -6.610 1.00 32.28 937 GLU A N 1
ATOM 7247 C CA . GLU A 1 937 ? -5.837 -67.095 -5.459 1.00 32.28 937 GLU A CA 1
ATOM 7248 C C . GLU A 1 937 ? -4.400 -67.495 -5.932 1.00 32.28 937 GLU A C 1
ATOM 7250 O O . GLU A 1 937 ? -4.194 -67.811 -7.100 1.00 32.28 937 GLU A O 1
ATOM 7255 N N . LEU A 1 938 ? -3.452 -67.577 -4.981 1.00 36.66 938 LEU A N 1
ATOM 7256 C CA . LEU A 1 938 ? -2.233 -68.429 -4.938 1.00 36.66 938 LEU A CA 1
ATOM 7257 C C . LEU A 1 938 ? -0.984 -68.225 -5.862 1.00 36.66 938 LEU A C 1
ATOM 7259 O O . LEU A 1 938 ? -0.947 -68.592 -7.030 1.00 36.66 938 LEU A O 1
ATOM 7263 N N . ASN A 1 939 ? 0.132 -67.917 -5.172 1.00 41.22 939 ASN A N 1
ATOM 7264 C CA . ASN A 1 939 ? 1.416 -68.665 -5.125 1.00 41.22 939 ASN A CA 1
ATOM 7265 C C . ASN A 1 939 ? 2.583 -68.518 -6.147 1.00 41.22 939 ASN A C 1
ATOM 7267 O O . ASN A 1 939 ? 2.740 -69.286 -7.088 1.00 41.22 939 ASN A O 1
ATOM 7271 N N . SER A 1 940 ? 3.553 -67.690 -5.720 1.00 45.41 940 SER A N 1
ATOM 7272 C CA . SER A 1 940 ? 4.898 -68.086 -5.217 1.00 45.41 940 SER A CA 1
ATOM 7273 C C . SER A 1 940 ? 6.044 -68.569 -6.141 1.00 45.41 940 SER A C 1
ATOM 7275 O O . SER A 1 940 ? 6.054 -69.722 -6.564 1.00 45.41 940 SER A O 1
ATOM 7277 N N . ALA A 1 941 ? 7.124 -67.764 -6.118 1.00 46.22 941 ALA A N 1
ATOM 7278 C CA . ALA A 1 941 ? 8.544 -68.155 -5.953 1.00 46.22 941 ALA A CA 1
ATOM 7279 C C . ALA A 1 941 ? 9.287 -68.884 -7.108 1.00 46.22 941 ALA A C 1
ATOM 7281 O O . ALA A 1 941 ? 8.661 -69.550 -7.932 1.00 46.22 941 ALA A O 1
ATOM 7282 N N . PRO A 1 942 ? 10.642 -68.838 -7.138 1.00 62.72 942 PRO A N 1
ATOM 7283 C CA . PRO A 1 942 ? 11.567 -68.083 -6.273 1.00 62.72 942 PRO A CA 1
ATOM 7284 C C . PRO A 1 942 ? 11.967 -66.701 -6.818 1.00 62.72 942 PRO A C 1
ATOM 7286 O O . PRO A 1 942 ? 12.109 -66.560 -8.052 1.00 62.72 942 PRO A O 1
#

InterPro domains:
  IPR002625 Smr domain [PS50828] (537-584)
  IPR002625 Smr domain [SM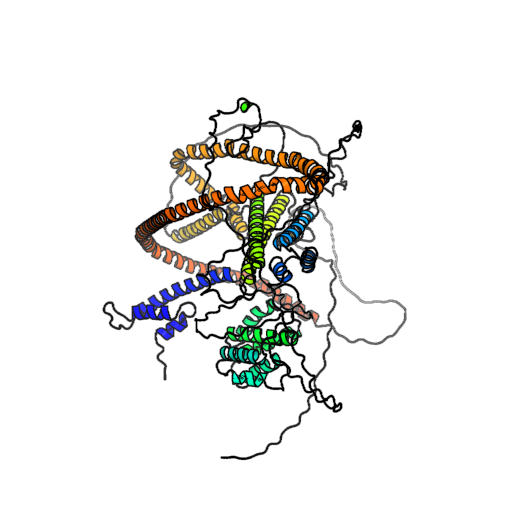00463] (534-609)
  IPR013899 Domain of unknown function DUF1771 [PF08590] (462-527)
  IPR013899 Domain of unknown function DUF1771 [SM01162] (459-529)
  IPR036063 Smr domain superfamily [G3DSA:3.30.1370.110] (515-591)
  IPR036063 Smr domain superfamily [SSF160443] (535-579)
  IPR052772 Endonuclease/Polynucleotide Kinase Domain-Containing Protein [PTHR46535] (452-578)

Foldseek 3Di:
DDPPQDLLNVVCVVQPPLDDSVVSVVLVCVQLQDPVGHGDDHDVVSSVVVVVVSVVSSVVSVVVVVVVCVVCVLPDDDDPPPDDDDDDDDDDDDDFADDDDDDDDDCPDLLDLLVVCCLLPVVDDSVLSVVLVVPADPVDDQSLVSVVVSVVVVVVVLCVQLLVVPDPPPPDPPPDDPDDDDDDDDDDDDDDDDDDDDDDDDDDDDDDDDDDDPPPPPPDDDDDDDDDDDDTDHDDAPDLVVLLLVVLCVVCVLQVVDHSVLLVVLLPDLVAQFSLSSVLVSLVVLLVVDDPDCPPPQPVLLVVLCVVVCVVVVVDDPVRNVVLSVLLVSLCSSNVNPSVSSSVSSVVSVVRVVVVVDDNCSHDGNDDDPPPDDDDDDDDDDDDDDDDDDDDDDDDDDDDDDDDDDDPDDDDDDDDDDDDDDDDPCLVPDVQNCADPVRDDDDDDDDDDDDDDDDPDVVLVVLVVLLVVLLVQLSVLLVVLSVLSVVDDPVRCSSVVSSVSSSVSVVSVVSSVVSLLVSQLVVQVVVCVVDPDVLETENNSHRPVSVVVSVVVSPVVDPDDPVRHRHYHDDSDDPPPPDDDDDDDDDDDDDDDDDDDDDDDDDDDDDDDDDDPDCPPVVVLVVVVVVVLLVCLVPPCPVVPVCSDPVNVVSVVCCVPPCVPPPVVVVVVVVVVCCVVVVVVVVVVCVVVCCCVPPPPVSVVVVVVVVVCCCVPPPVVCCCVVPVVVNCVPPVVCCCVVPVVVVCCVVCVVVVVVCVVPVVVVVVVVVVVVVVVCVVCVVVVVVVVVVVVVVVVVVCVVCVVVVVVVCVVCVVVVVVSVVVVVVVVVVVVVVVVVVCVVPPVVVVVVVVVVVVVVVVVVPPDDDDDDDDDDDDDDDDDDDDDDDDDDDDDDDDDDDDDDDDDDDDDDDDDDDDDDDDDDDDDDDDDDDDDDDDDDDDDDDDDD

pLDDT: mean 70.13, std 23.94, range [27.06, 98.19]

Radius of gyration: 45.57 Å; chains: 1; bounding box: 140×123×124 Å

Organism: NCBI:txid117010

Sequence (942 aa):
MSSNTTLFDSLQREFCPPLDSSLLAALLADLESDAQGNVIVPTPRQIDDLRITLWELSSQADESQLSEFSDLQLTSTTDDTSSTPDFYNGNTATSSSLNSDSSDSSHLSFSSPLGFLQAALPHISTKTLSSALENADADDMDMWDIVAGILTAESIREMEERGLDGMDDEGLDRTIREDDITWETIEHNKKPSMKMKARKQRTARGKTMTLVDVRQQQHAQYVPKRSNSDAARPVAAPDPWTQLASLSSHLATLLPPHPPAFFQSYFHCPNYATPYVALHACLKSICSSQPERFLEEHTDTLFTLLDILLPIYEDLDSEQRSRLISDVEVSLQATHDRGDDALDLAKLLRDLDSDSTSYLEMGVYHVSPQVEARPRQTLPSGPPPIQPPPQLRPKPKPPPSSKKPSPFQWQFVPQRRTSNGGPHPLAPFIPAYTRDVNGNKVKGAGNAYGQGGKGDVGELCEHRRKVGESMRKRNELLKQATRMWQKGNSKTRGGEVAFYFAERAREFQELARTEALSAARTMVESKRLASNDPYTVDLHGTTASEAIIIVKEVLQALNTSPGKPVKIITGRGSHSVNQPLPRAAKAKAAAVGKPPAKTKSKPASVKVKSKPPGASFVRRLVLLLLSLFTAYALIMCRTDSSRTSSVCKSLDAYRTHILDPYVVPPLQSLLHHTELHLAPLKPYATSTITFTRTHITPPASVAFSYIITQYNAHIAARFHWFFIDQYWNGIIKPIYFKGIHPFLETQSRPYRIYYHRLLVPLARKAVAQIEVWYIQTRPHVVTYIELARNQACDTYEAAKPHALAAYARVRPHLVLVLDQARAHALLVACKAGEARRQYIDPPVRRIWEKVGEAEVVSSASSVPPESVGPVPTSTPTTTEASVDEAAIPTPTGTATPDHAASAFSDIVASALAHSSMLASSSASASASASITASDAELNSAP

Secondary structure (DSSP, 8-state):
------HHHHHHHHHTTTS-HHHHHHHHHHHHB-TTS-B-PPPHHHHHHHHHHHHHHHHHHHHHHHHHHHHHTTSPP----------------------------S---TTSHHHHHHHH-TTS-HHHHHHHHHTS-TTS--HHHHHHHHHHHHHHHHHHHTTGGGSSSTTSTTSS-S-S------------------------PPPP-----GGGGGG------PPS-----PPPPPPHHHHHHHHHHHHHHHSTTS-HHHHHHHHT-TT-SSHHHHHHHHHHHHHTTS-STTTTTTHHHHHHHHHHHTTTTTT--HHHHHHHHHHHHHHHHHHTS-HHHHHHHHHHHHHHHHHTTSS---S--------------PPP--PPPP-PPPPPPP-PPPPP------TT-PPP-PPPPPP---S-TTGGGSTTSSS-TT----PPP------------HHHHHHHHHHHHHHHHHHHHHHHHHHHHHH--GGGTHHHHHHHHHHHHHHHHHHHHHHHHHHHHHHHHHHHHHSS-TTEEE-TT--HHHHHHHHHHHHHHS--BTTB--EEE-SSSS--------------------------------------SSTHHHHHHHHHHHHHHHHHHHHHTTT-TT--SHHHHHHHHHIIIIIHHHTHHHHHHHHHHHHHHHTTTHHHHHHHHHHIIIIIHHHHHHHHHHHHHHIIIIIIHHIIIIIIIIIIIIIIHHHIIIIIHHHHHHHHHHHHHHIIIIIHHHHHHHHHHHHHHHHHHHHHHHHHHHHHHHHHHHHHHHHHHHHHHHHHHHHHHHHHHHHHHHHHHHHHHHHHHHHHHHHTHHHHHHHHHHHHHHHHHTT-----------------------------------------------------------------------------------